Protein AF-G1V7P1-F1 (afdb_monomer_lite)

Foldseek 3Di:
DDDDPVVVVVVVVVVVVVCVVVPDDDDDDDDDPPDDDDDDDDDDDAADEDDDEDEAAEDDDDEHHYEYDAEYEQDDPDLPDQERYEWEAQYEYEYEYPPQHEYEFAPDPDSENADDDDDAAEGERHEFEAANTEYEYEHHYEQEHEYEDRYQEYEHEEYYHAYEYEYEAHEEFYWEYDYHDDDEHETESEEFAVYEYEYAYAEYAFYFEYEEPYETERHEYHPAGEYEAAHLEYEFEWEYEYDEYERYHQAAHEYEYDQNHDYEFHWEEQAAYEDYEYNDQRREYYYNHEEEFEWEHPHAPYLHEYYDYAYAAYEHEHNEEYAFHAYYQYQHEYELHEYEFNYEYEYAYAYHFEADNYQAYESEEYAWDQDPVVRDTGFYEYEHYEEAHEHEQHYQHESYAWRFYHYEYAYQEYEADYQEGYEWEFDDGPPTETEYEYQYQYEAAHQHQEEYEYDPPDDYATEYEYAYADDDDPDDDDLVRFSHEGEHEHAYQAHEYEYHYQGEYEYHYAALRHQYEYHQQYHEYEYDDDPHAHQARYAYAHQYEEYEGQHHAYAARAAEEYHHYYYEYEFLHLFPDTFDDDDDDDPLRHRNYDPVRYHDPADEYEYRHAAHDPCNVVVVCVNVPNDDDDPPDDDDDPDRYYYYYDHHGYDDDDDDDAALVVVLVLVPDPPHQEDEHPAAYEPPEENDDPDAQQEHHEYAPVQHEYEYAAAAAEHEAQLHYEYEYDNYEYEHYEDDQPCQDPDPAGWHANYEEYQDPDPPLLNRAYEYHYEAQYEYYLAATPDLHAAQHYEYAGHEYEAYENYEQELAEHAEQSHYEDNYQYEHEYPYEFENAEYLYQSHYEADPPDPCLVPDVCNVVVVRDFREYEYEEQYEAYQGANDPDPRQYEALHYEYAFTEYEYEYNAEHENRETAAYALHYEFDQPDPSTGGEYEYEEYEHYAGQHNAYALHYEDPGYYEYPYEYEHYQGQHAAYAQHYEYQEHEYAQYEYEAEQREHQEARHYEENYAYEHEQYEYEQGQHAAFAQHYEFAAHYEYEAHAEAYNGCYQEQLHYEYHHDAPPVRDHPHLGEAEYQAAYEHAQGEHAAYAQHYEDAAEYEAAHEDPHEYEYANGAYNVGFHHYEYEAQYEYEYAYQEEYEPPGEYAYPEQRYEYEYDHNHYYYDNDDHPRHNYYYYD

Structure (mmCIF, N/CA/C/O backbone):
data_AF-G1V7P1-F1
#
_entry.id   AF-G1V7P1-F1
#
loop_
_atom_site.group_PDB
_atom_site.id
_atom_site.type_symbol
_atom_site.label_atom_id
_atom_site.label_alt_id
_atom_site.label_comp_id
_atom_site.label_asym_id
_atom_site.label_entity_id
_atom_site.label_seq_id
_atom_site.pdbx_PDB_ins_code
_atom_site.Cartn_x
_atom_site.Cartn_y
_atom_site.Cartn_z
_atom_site.occupancy
_atom_site.B_iso_or_equiv
_atom_site.auth_seq_id
_atom_site.auth_comp_id
_atom_site.auth_asym_id
_atom_site.auth_atom_id
_atom_site.pdbx_PDB_model_num
ATOM 1 N N . MET A 1 1 ? 66.678 33.965 42.692 1.00 35.62 1 MET A N 1
ATOM 2 C CA . MET A 1 1 ? 67.381 34.145 41.399 1.00 35.62 1 MET A CA 1
ATOM 3 C C . MET A 1 1 ? 66.365 33.951 40.290 1.00 35.62 1 MET A C 1
ATOM 5 O O . MET A 1 1 ? 65.561 33.036 40.406 1.00 35.62 1 MET A O 1
ATOM 9 N N . THR A 1 2 ? 66.367 34.798 39.261 1.00 31.36 2 THR A N 1
ATOM 10 C CA . THR A 1 2 ? 65.263 34.867 38.289 1.00 31.36 2 THR A CA 1
ATOM 11 C C . THR A 1 2 ? 65.716 34.353 36.926 1.00 31.36 2 THR A C 1
ATOM 13 O O . THR A 1 2 ? 66.587 34.953 36.302 1.00 31.36 2 THR A O 1
ATOM 16 N N . LEU A 1 3 ? 65.124 33.254 36.451 1.00 37.84 3 LEU A N 1
ATOM 17 C CA . LEU A 1 3 ? 65.308 32.748 35.087 1.00 37.84 3 LEU A CA 1
ATOM 18 C C . LEU A 1 3 ? 64.073 33.110 34.255 1.00 37.84 3 LEU A C 1
ATOM 20 O O . LEU A 1 3 ? 62.944 32.845 34.663 1.00 37.84 3 LEU A O 1
ATOM 24 N N . SER A 1 4 ? 64.275 33.749 33.102 1.00 39.22 4 SER A N 1
ATOM 25 C CA . SER A 1 4 ? 63.178 34.254 32.270 1.00 39.22 4 SER A CA 1
ATOM 26 C C . SER A 1 4 ? 62.498 33.143 31.457 1.00 39.22 4 SER A C 1
ATOM 28 O O . SER A 1 4 ? 63.103 32.119 31.127 1.00 39.22 4 SER A O 1
ATOM 30 N N . ARG A 1 5 ? 61.220 33.349 31.093 1.00 38.75 5 ARG A N 1
ATOM 31 C CA . ARG A 1 5 ? 60.366 32.335 30.432 1.00 38.75 5 ARG A CA 1
ATOM 32 C C . ARG A 1 5 ? 60.977 31.734 29.147 1.00 38.75 5 ARG A C 1
ATOM 34 O O . ARG A 1 5 ? 60.743 30.562 28.859 1.00 38.75 5 ARG A O 1
ATOM 41 N N . GLY A 1 6 ? 61.823 32.477 28.424 1.00 42.56 6 GLY A N 1
ATOM 42 C CA . GLY A 1 6 ? 62.532 31.989 27.228 1.00 42.56 6 GLY A CA 1
ATOM 43 C C . GLY A 1 6 ? 63.551 30.862 27.483 1.00 42.56 6 GLY A C 1
ATOM 44 O O . GLY A 1 6 ? 63.810 30.052 26.589 1.00 42.56 6 GLY A O 1
ATOM 45 N N . ALA A 1 7 ? 64.089 30.754 28.704 1.00 44.06 7 ALA A N 1
ATOM 46 C CA . ALA A 1 7 ? 64.961 29.645 29.097 1.00 44.06 7 ALA A CA 1
ATOM 47 C C . ALA A 1 7 ? 64.168 28.340 29.301 1.00 44.06 7 ALA A C 1
ATOM 49 O O . ALA A 1 7 ? 64.614 27.268 28.887 1.00 44.06 7 ALA A O 1
ATOM 50 N N . ILE A 1 8 ? 62.959 28.435 29.868 1.00 50.62 8 ILE A N 1
ATOM 51 C CA . ILE A 1 8 ? 62.089 27.282 30.151 1.00 50.62 8 ILE A CA 1
ATOM 52 C C . ILE A 1 8 ? 61.595 26.643 28.845 1.00 50.62 8 ILE A C 1
ATOM 54 O O . ILE A 1 8 ? 61.696 25.428 28.683 1.00 50.62 8 ILE A O 1
ATOM 58 N N . GLY A 1 9 ? 61.156 27.446 27.866 1.00 44.75 9 GLY A N 1
ATOM 59 C CA . GLY A 1 9 ? 60.744 26.934 26.549 1.00 44.75 9 GLY A CA 1
ATOM 60 C C . GLY A 1 9 ? 61.860 26.174 25.817 1.00 44.75 9 GLY A C 1
ATOM 61 O O . GLY A 1 9 ? 61.625 25.116 25.230 1.00 44.75 9 GLY A O 1
ATOM 62 N N . ASN A 1 10 ? 63.105 26.653 25.922 1.00 44.88 10 ASN A N 1
ATOM 63 C CA . ASN A 1 10 ? 64.275 25.957 25.380 1.00 44.88 10 ASN A CA 1
ATOM 64 C C . ASN A 1 10 ? 64.585 24.637 26.105 1.00 44.88 10 ASN A C 1
ATOM 66 O O . ASN A 1 10 ? 65.025 23.683 25.462 1.00 44.88 10 ASN A O 1
ATOM 70 N N . LEU A 1 11 ? 64.342 24.553 27.417 1.00 45.91 11 LEU A N 1
ATOM 71 C CA . LEU A 1 11 ? 64.540 23.324 28.187 1.00 45.91 11 LEU A CA 1
ATOM 72 C C . LEU A 1 11 ? 63.492 22.258 27.830 1.00 45.91 11 LEU A C 1
ATOM 74 O O . LEU A 1 11 ? 63.857 21.114 27.560 1.00 45.91 11 LEU A O 1
ATOM 78 N N . VAL A 1 12 ? 62.211 22.638 27.740 1.00 48.16 12 VAL A N 1
ATOM 79 C CA . VAL A 1 12 ? 61.104 21.732 27.373 1.00 48.16 12 VAL A CA 1
ATOM 80 C C . VAL A 1 12 ? 61.277 21.177 25.956 1.00 48.16 12 VAL A C 1
ATOM 82 O O . VAL A 1 12 ? 61.106 19.976 25.740 1.00 48.16 12 VAL A O 1
ATOM 85 N N . ASN A 1 13 ? 61.684 22.009 24.992 1.00 44.88 13 ASN A N 1
ATOM 86 C CA . ASN A 1 13 ? 61.924 21.551 23.621 1.00 44.88 13 ASN A CA 1
ATOM 87 C C . ASN A 1 13 ? 63.138 20.610 23.515 1.00 44.88 13 ASN A C 1
ATOM 89 O O . ASN A 1 13 ? 63.083 19.633 22.766 1.00 44.88 13 ASN A O 1
ATOM 93 N N . ARG A 1 14 ? 64.197 20.818 24.314 1.00 48.97 14 ARG A N 1
ATOM 94 C CA . ARG A 1 14 ? 65.316 19.861 24.413 1.00 48.97 14 ARG A CA 1
ATOM 95 C C . ARG A 1 14 ? 64.884 18.546 25.069 1.00 48.97 14 ARG A C 1
ATOM 97 O O . ARG A 1 14 ? 65.221 17.489 24.543 1.00 48.97 14 ARG A O 1
ATOM 104 N N . TYR A 1 15 ? 64.077 18.585 26.131 1.00 47.31 15 TYR A N 1
ATOM 105 C CA . TYR A 1 15 ? 63.517 17.376 26.752 1.00 47.31 15 TYR A CA 1
ATOM 106 C C . TYR A 1 15 ? 62.642 16.573 25.778 1.00 47.31 15 TYR A C 1
ATOM 108 O O . TYR A 1 15 ? 62.834 15.367 25.635 1.00 47.31 15 TYR A O 1
ATOM 116 N N . ARG A 1 16 ? 61.746 17.229 25.026 1.00 46.94 16 ARG A N 1
ATOM 117 C CA . ARG A 1 16 ? 60.937 16.572 23.980 1.00 46.94 16 ARG A CA 1
ATOM 118 C C . ARG A 1 16 ? 61.796 15.973 22.856 1.00 46.94 16 ARG A C 1
ATOM 120 O O . ARG A 1 16 ? 61.459 14.904 22.350 1.00 46.94 16 ARG A O 1
ATOM 127 N N . ALA A 1 17 ? 62.914 16.607 22.493 1.00 46.16 17 ALA A N 1
ATOM 128 C CA . ALA A 1 17 ? 63.860 16.069 21.510 1.00 46.16 17 ALA A CA 1
ATOM 129 C C . ALA A 1 17 ? 64.650 14.849 22.029 1.00 46.16 17 ALA A C 1
ATOM 131 O O . ALA A 1 17 ? 64.904 13.922 21.259 1.00 46.16 17 ALA A O 1
ATOM 132 N N . VAL A 1 18 ? 65.004 14.813 23.320 1.00 49.69 18 VAL A N 1
ATOM 133 C CA . VAL A 1 18 ? 65.637 13.646 23.964 1.00 49.69 18 VAL A CA 1
ATOM 134 C C . VAL A 1 18 ? 64.645 12.487 24.077 1.00 49.69 18 VAL A C 1
ATOM 136 O O . VAL A 1 18 ? 64.938 11.390 23.611 1.00 49.69 18 VAL A O 1
ATOM 139 N N . LEU A 1 19 ? 63.434 12.730 24.588 1.00 51.12 19 LEU A N 1
ATOM 140 C CA . LEU A 1 19 ? 62.405 11.694 24.741 1.00 51.12 19 LEU A CA 1
ATOM 141 C C . LEU A 1 19 ? 62.009 11.060 23.393 1.00 51.12 19 LEU A C 1
ATOM 143 O O . LEU A 1 19 ? 61.894 9.838 23.302 1.00 51.12 19 LEU A O 1
ATOM 147 N N . ARG A 1 20 ? 61.921 11.852 22.310 1.00 45.88 20 ARG A N 1
ATOM 148 C CA . ARG A 1 20 ? 61.721 11.325 20.944 1.00 45.88 20 ARG A CA 1
ATOM 149 C C . ARG A 1 20 ? 62.900 10.497 20.409 1.00 45.88 20 ARG A C 1
ATOM 151 O O . ARG A 1 20 ? 62.676 9.659 19.540 1.00 45.88 20 ARG A O 1
ATOM 158 N N . LYS A 1 21 ? 64.126 10.678 20.916 1.00 43.84 21 LYS A N 1
ATOM 159 C CA . LYS A 1 21 ? 65.282 9.822 20.578 1.00 43.84 21 LYS A CA 1
ATOM 160 C C . LYS A 1 21 ? 65.343 8.528 21.398 1.00 43.84 21 LYS A C 1
ATOM 162 O O . LYS A 1 21 ? 65.905 7.556 20.906 1.00 43.84 21 LYS A O 1
ATOM 167 N N . CYS A 1 22 ? 64.750 8.485 22.593 1.00 41.19 22 CYS A N 1
ATOM 168 C CA . CYS A 1 22 ? 64.831 7.323 23.489 1.00 41.19 22 CYS A CA 1
ATOM 169 C C . CYS A 1 22 ? 63.742 6.250 23.282 1.00 41.19 22 CYS A C 1
ATOM 171 O O . CYS A 1 22 ? 63.830 5.196 23.901 1.00 41.19 22 CYS A O 1
ATOM 173 N N . ARG A 1 23 ? 62.725 6.487 22.433 1.00 40.31 23 ARG A N 1
ATOM 174 C CA . ARG A 1 23 ? 61.639 5.526 22.100 1.00 40.31 23 ARG A CA 1
ATOM 175 C C . ARG A 1 23 ? 60.884 4.911 23.303 1.00 40.31 23 ARG A C 1
ATOM 177 O O . ARG A 1 23 ? 60.278 3.854 23.164 1.00 40.31 23 ARG A O 1
ATOM 184 N N . MET A 1 24 ? 60.846 5.579 24.456 1.00 39.94 24 MET A N 1
ATOM 185 C CA . MET A 1 24 ? 60.059 5.120 25.608 1.00 39.94 24 MET A CA 1
ATOM 186 C C . MET A 1 24 ? 58.631 5.677 25.558 1.00 39.94 24 MET A C 1
ATOM 188 O O . MET A 1 24 ? 58.374 6.804 25.974 1.00 39.94 24 MET A O 1
ATOM 192 N N . MET A 1 25 ? 57.709 4.866 25.037 1.00 43.59 25 MET A N 1
ATOM 193 C CA . MET A 1 25 ? 56.272 4.960 25.306 1.00 43.59 25 MET A CA 1
ATOM 194 C C . MET A 1 25 ? 55.826 3.636 25.939 1.00 43.59 25 MET A C 1
ATOM 196 O O . MET A 1 25 ? 56.320 2.582 25.537 1.00 43.59 25 MET A O 1
ATOM 200 N N . ASN A 1 26 ? 54.881 3.710 26.882 1.00 36.88 26 ASN A N 1
ATOM 201 C CA . ASN A 1 26 ? 54.441 2.642 27.796 1.00 36.88 26 ASN A CA 1
ATOM 202 C C . ASN A 1 26 ? 55.453 2.290 28.910 1.00 36.88 26 ASN A C 1
ATOM 204 O O . ASN A 1 26 ? 56.650 2.516 28.762 1.00 36.88 26 ASN A O 1
ATOM 208 N N . VAL A 1 27 ? 54.931 1.702 30.005 1.00 30.28 27 VAL A N 1
ATOM 209 C CA . VAL A 1 27 ? 55.615 1.362 31.281 1.00 30.28 27 VAL A CA 1
ATOM 210 C C . VAL A 1 27 ? 55.980 2.610 32.122 1.00 30.28 27 VAL A C 1
ATOM 212 O O . VAL A 1 27 ? 56.771 3.433 31.682 1.00 30.28 27 VAL A O 1
ATOM 215 N N . PHE A 1 28 ? 55.462 2.855 33.338 1.00 33.84 28 PHE A N 1
ATOM 216 C CA . PHE A 1 28 ? 54.560 2.107 34.242 1.00 33.84 28 PHE A CA 1
ATOM 217 C C . PHE A 1 28 ? 53.330 2.945 34.656 1.00 33.84 28 PHE A C 1
ATOM 219 O O . PHE A 1 28 ? 53.334 4.168 34.532 1.00 33.84 28 PHE A O 1
ATOM 226 N N . GLY A 1 29 ? 52.305 2.287 35.211 1.00 27.92 29 GLY A N 1
ATOM 227 C CA . GLY A 1 29 ? 51.179 2.933 35.895 1.00 27.92 29 GLY A CA 1
ATOM 228 C C . GLY A 1 29 ? 51.211 2.760 37.422 1.00 27.92 29 GLY A C 1
ATOM 229 O O . GLY A 1 29 ? 51.899 1.888 37.944 1.00 27.92 29 GLY A O 1
ATOM 230 N N . SER A 1 30 ? 50.423 3.593 38.111 1.00 30.72 30 SER A N 1
ATOM 231 C CA . SER A 1 30 ? 49.843 3.353 39.447 1.00 30.72 30 SER A CA 1
ATOM 232 C C . SER A 1 30 ? 50.741 2.784 40.567 1.00 30.72 30 SER A C 1
ATOM 234 O O . SER A 1 30 ? 50.496 1.671 41.029 1.00 30.72 30 SER A O 1
ATOM 236 N N . LEU A 1 31 ? 51.662 3.590 41.121 1.00 26.31 31 LEU A N 1
ATOM 237 C CA . LEU A 1 31 ? 51.919 3.570 42.575 1.00 26.31 31 LEU A CA 1
ATOM 238 C C . LEU A 1 31 ? 52.572 4.870 43.093 1.00 26.31 31 LEU A C 1
ATOM 240 O O . LEU A 1 31 ? 53.784 5.047 43.020 1.00 26.31 31 LEU A O 1
ATOM 244 N N . ALA A 1 32 ? 51.758 5.780 43.639 1.00 27.45 32 ALA A N 1
ATOM 245 C CA . ALA A 1 32 ? 52.224 6.953 44.399 1.00 27.45 32 ALA A CA 1
ATOM 246 C C . ALA A 1 32 ? 51.267 7.364 45.544 1.00 27.45 32 ALA A C 1
ATOM 248 O O . ALA A 1 32 ? 51.410 8.436 46.126 1.00 27.45 32 ALA A O 1
ATOM 249 N N . VAL A 1 33 ? 50.303 6.506 45.908 1.00 31.44 33 VAL A N 1
ATOM 250 C CA . VAL A 1 33 ? 49.451 6.688 47.098 1.00 31.44 33 VAL A CA 1
ATOM 251 C C . VAL A 1 33 ? 50.142 6.014 48.286 1.00 31.44 33 VAL A C 1
ATOM 253 O O . VAL A 1 33 ? 49.803 4.903 48.678 1.00 31.44 33 VAL A O 1
ATOM 256 N N . ALA A 1 34 ? 51.187 6.668 48.799 1.00 25.42 34 ALA A N 1
ATOM 257 C CA . ALA A 1 34 ? 51.992 6.200 49.931 1.00 25.42 34 ALA A CA 1
ATOM 258 C C . ALA A 1 34 ? 52.653 7.391 50.661 1.00 25.42 34 ALA A C 1
ATOM 260 O O . ALA A 1 34 ? 53.873 7.479 50.764 1.00 25.42 34 ALA A O 1
ATOM 261 N N . GLY A 1 35 ? 51.833 8.348 51.111 1.00 27.72 35 GLY A N 1
ATOM 262 C CA . GLY A 1 35 ? 52.287 9.619 51.697 1.00 27.72 35 GLY A CA 1
ATOM 263 C C . GLY A 1 35 ? 51.276 10.260 52.652 1.00 27.72 35 GLY A C 1
ATOM 264 O O . GLY A 1 35 ? 51.106 11.474 52.648 1.00 27.72 35 GLY A O 1
ATOM 265 N N . MET A 1 36 ? 50.552 9.445 53.424 1.00 25.22 36 MET A N 1
ATOM 266 C CA . MET A 1 36 ? 49.634 9.919 54.467 1.00 25.22 36 MET A CA 1
ATOM 267 C C . MET A 1 36 ? 50.376 10.341 55.747 1.00 25.22 36 MET A C 1
ATOM 269 O O . MET A 1 36 ? 51.390 9.744 56.090 1.00 25.22 36 MET A O 1
ATOM 273 N N . LEU A 1 37 ? 49.767 11.280 56.488 1.00 23.88 37 LEU A N 1
ATOM 274 C CA . LEU A 1 37 ? 50.044 11.657 57.888 1.00 23.88 37 LEU A CA 1
ATOM 275 C C . LEU A 1 37 ? 51.468 12.158 58.221 1.00 23.88 37 LEU A C 1
ATOM 277 O O . LEU A 1 37 ? 52.365 11.362 58.465 1.00 23.88 37 LEU A O 1
ATOM 281 N N . VAL A 1 38 ? 51.602 13.475 58.445 1.00 25.45 38 VAL A N 1
ATOM 282 C CA . VAL A 1 38 ? 51.669 14.084 59.801 1.00 25.45 38 VAL A CA 1
ATOM 283 C C . VAL A 1 38 ? 50.939 15.450 59.754 1.00 25.45 38 VAL A C 1
ATOM 285 O O . VAL A 1 38 ? 50.827 16.051 58.690 1.00 25.45 38 VAL A O 1
ATOM 288 N N . ALA A 1 39 ? 50.380 15.898 60.886 1.00 22.75 39 ALA A N 1
ATOM 289 C CA . ALA A 1 39 ? 49.597 17.134 61.074 1.00 22.75 39 ALA A CA 1
ATOM 290 C C . ALA A 1 39 ? 50.328 18.452 60.690 1.00 22.75 39 ALA A C 1
ATOM 292 O O . ALA A 1 39 ? 51.554 18.489 60.673 1.00 22.75 39 ALA A O 1
ATOM 293 N N . GLY A 1 40 ? 49.643 19.588 60.466 1.00 22.11 40 GLY A N 1
ATOM 294 C CA . GLY A 1 40 ? 48.190 19.849 60.457 1.00 22.11 40 GLY A CA 1
ATOM 295 C C . GLY A 1 40 ? 47.836 21.350 60.602 1.00 22.11 40 GLY A C 1
ATOM 296 O O . GLY A 1 40 ? 48.715 22.166 60.849 1.00 22.11 40 GLY A O 1
ATOM 297 N N . ASN A 1 41 ? 46.548 21.686 60.440 1.00 30.94 41 ASN A N 1
ATOM 298 C CA . ASN A 1 41 ? 45.853 22.971 60.689 1.00 30.94 41 ASN A CA 1
ATOM 299 C C . ASN A 1 41 ? 46.652 24.299 60.750 1.00 30.94 41 ASN A C 1
ATOM 301 O O . ASN A 1 41 ? 47.024 24.751 61.832 1.00 30.94 41 ASN A O 1
ATOM 305 N N . ALA A 1 42 ? 46.694 25.021 59.623 1.00 24.28 42 ALA A N 1
ATOM 306 C CA . ALA A 1 42 ? 46.562 26.487 59.533 1.00 24.28 42 ALA A CA 1
ATOM 307 C C . ALA A 1 42 ? 46.306 26.872 58.057 1.00 24.28 42 ALA A C 1
ATOM 309 O O . ALA A 1 42 ? 46.984 26.340 57.186 1.00 24.28 42 ALA A O 1
ATOM 310 N N . GLY A 1 43 ? 45.383 27.762 57.683 1.00 27.73 43 GLY A N 1
ATOM 311 C CA . GLY A 1 43 ? 44.322 28.459 58.425 1.00 27.73 43 GLY A CA 1
ATOM 312 C C . GLY A 1 43 ? 43.525 29.354 57.452 1.00 27.73 43 GLY A C 1
ATOM 313 O O . GLY A 1 43 ? 44.057 29.720 56.408 1.00 27.73 43 GLY A O 1
ATOM 314 N N . PHE A 1 44 ? 42.266 29.697 57.754 1.00 36.66 44 PHE A N 1
ATOM 315 C CA . PHE A 1 44 ? 41.443 30.560 56.883 1.00 36.66 44 PHE A CA 1
ATOM 316 C C . PHE A 1 44 ? 42.072 31.957 56.717 1.00 36.66 44 PHE A C 1
ATOM 318 O O . PHE A 1 44 ? 42.136 32.718 57.682 1.00 36.66 44 PHE A O 1
ATOM 325 N N . ALA A 1 45 ? 42.496 32.308 55.498 1.00 31.33 45 ALA A N 1
ATOM 326 C CA . ALA A 1 45 ? 42.925 33.657 55.125 1.00 31.33 45 ALA A CA 1
ATOM 327 C C . ALA A 1 45 ? 42.869 33.837 53.596 1.00 31.33 45 ALA A C 1
ATOM 329 O O . ALA A 1 45 ? 43.612 33.171 52.880 1.00 31.33 45 ALA A O 1
ATOM 330 N N . GLY A 1 46 ? 42.017 34.743 53.102 1.00 39.28 46 GLY A N 1
ATOM 331 C CA . GLY A 1 46 ? 41.896 35.028 51.664 1.00 39.28 46 GLY A CA 1
ATOM 332 C C . GLY A 1 46 ? 40.458 35.154 51.161 1.00 39.28 46 GLY A C 1
ATOM 333 O O . GLY A 1 46 ? 40.062 34.417 50.264 1.00 39.28 46 GLY A O 1
ATOM 334 N N . ALA A 1 47 ? 39.686 36.082 51.732 1.00 41.91 47 ALA A N 1
ATOM 335 C CA . ALA A 1 47 ? 38.504 36.608 51.056 1.00 41.91 47 ALA A CA 1
ATOM 336 C C . ALA A 1 47 ? 38.935 37.823 50.225 1.00 41.91 47 ALA A C 1
ATOM 338 O O . ALA A 1 47 ? 39.540 38.746 50.771 1.00 41.91 47 ALA A O 1
ATOM 339 N N . GLU A 1 48 ? 38.671 37.796 48.921 1.00 51.66 48 GLU A N 1
ATOM 340 C CA . GLU A 1 48 ? 39.027 38.881 48.003 1.00 51.66 48 GLU A CA 1
ATOM 341 C C . GLU A 1 48 ? 37.792 39.778 47.803 1.00 51.66 48 GLU A C 1
ATOM 343 O O . GLU A 1 48 ? 36.737 39.310 47.365 1.00 51.66 48 GLU A O 1
ATOM 348 N N . GLU A 1 49 ? 37.899 41.046 48.210 1.00 48.47 49 GLU A N 1
ATOM 349 C CA . GLU A 1 49 ? 36.824 42.044 48.130 1.00 48.47 49 GLU A CA 1
ATOM 350 C C . GLU A 1 49 ? 36.889 42.733 46.760 1.00 48.47 49 GLU A C 1
ATOM 352 O O . GLU A 1 49 ? 37.865 43.419 46.445 1.00 48.47 49 GLU A O 1
ATOM 357 N N . LEU A 1 50 ? 35.885 42.493 45.912 1.00 52.47 50 LEU A N 1
ATOM 358 C CA . LEU A 1 50 ? 35.923 42.842 44.487 1.00 52.47 50 LEU A CA 1
ATOM 359 C C . LEU A 1 50 ? 34.685 43.647 44.070 1.00 52.47 50 LEU A C 1
ATOM 361 O O . LEU A 1 50 ? 33.567 43.353 44.483 1.00 52.47 50 LEU A O 1
ATOM 365 N N . SER A 1 51 ? 34.889 44.654 43.217 1.00 50.06 51 SER A N 1
ATOM 366 C CA . SER A 1 51 ? 33.823 45.447 42.589 1.00 50.06 51 SER A CA 1
ATOM 367 C C . SER A 1 51 ? 34.200 45.831 41.150 1.00 50.06 51 SER A C 1
ATOM 369 O O . SER A 1 51 ? 35.361 46.137 40.869 1.00 50.06 51 SER A O 1
ATOM 371 N N . GLY A 1 52 ? 33.223 45.789 40.234 1.00 57.47 52 GLY A N 1
ATOM 372 C CA . GLY A 1 52 ? 33.398 46.016 38.789 1.00 57.47 52 GLY A CA 1
ATOM 373 C C . GLY A 1 52 ? 32.983 44.824 37.911 1.00 57.47 52 GLY A C 1
ATOM 374 O O . GLY A 1 52 ? 32.500 43.811 38.416 1.00 57.47 52 GLY A O 1
ATOM 375 N N . ASP A 1 53 ? 33.171 44.945 36.590 1.00 57.78 53 ASP A N 1
ATOM 376 C CA . ASP A 1 53 ? 33.062 43.815 35.651 1.00 57.78 53 ASP A CA 1
ATOM 377 C C . ASP A 1 53 ? 34.257 42.860 35.830 1.00 57.78 53 ASP A C 1
ATOM 379 O O . ASP A 1 53 ? 35.414 43.288 35.772 1.00 57.78 53 ASP A O 1
ATOM 383 N N . ILE A 1 54 ? 33.995 41.561 36.004 1.00 59.88 54 ILE A N 1
ATOM 384 C CA . ILE A 1 54 ? 35.030 40.532 36.204 1.00 59.88 54 ILE A CA 1
ATOM 385 C C . ILE A 1 54 ? 34.925 39.456 35.109 1.00 59.88 54 ILE A C 1
ATOM 387 O O . ILE A 1 54 ? 33.836 39.047 34.700 1.00 59.88 54 ILE A O 1
ATOM 391 N N . SER A 1 55 ? 36.080 38.986 34.628 1.00 64.31 55 SER A N 1
ATOM 392 C CA . SER A 1 55 ? 36.194 37.887 33.660 1.00 64.31 55 SER A CA 1
ATOM 393 C C . SER A 1 55 ? 35.737 36.532 34.236 1.00 64.31 55 SER A C 1
ATOM 395 O O . SER A 1 55 ? 35.789 36.359 35.455 1.00 64.31 55 SER A O 1
ATOM 397 N N . PRO A 1 56 ? 35.387 35.534 33.397 1.00 66.38 56 PRO A N 1
ATOM 398 C CA . PRO A 1 56 ? 34.917 34.224 33.853 1.00 66.38 56 PRO A CA 1
ATOM 399 C C . PRO A 1 56 ? 35.845 33.531 34.860 1.00 66.38 56 PRO A C 1
ATOM 401 O O . PRO A 1 56 ? 37.069 33.515 34.706 1.00 66.38 56 PRO A O 1
ATOM 404 N N . ILE A 1 57 ? 35.246 32.928 35.887 1.00 70.50 57 ILE A N 1
ATOM 405 C CA . ILE A 1 57 ? 35.947 32.307 37.016 1.00 70.50 57 ILE A CA 1
ATOM 406 C C . ILE A 1 57 ? 36.032 30.802 36.761 1.00 70.50 57 ILE A C 1
ATOM 408 O O . ILE A 1 57 ? 35.008 30.129 36.719 1.00 70.50 57 ILE A O 1
ATOM 412 N N . SER A 1 58 ? 37.240 30.247 36.630 1.00 69.19 58 SER A N 1
ATOM 413 C CA . SER A 1 58 ? 37.441 28.801 36.457 1.00 69.19 58 SER A CA 1
ATOM 414 C C . SER A 1 58 ? 38.480 28.260 37.435 1.00 69.19 58 SER A C 1
ATOM 416 O O . SER A 1 58 ? 39.612 28.742 37.476 1.00 69.19 58 SER A O 1
ATOM 418 N N . LEU A 1 59 ? 38.098 27.238 38.203 1.00 67.75 59 LEU A N 1
ATOM 419 C CA . LEU A 1 59 ? 38.882 26.650 39.291 1.00 67.75 59 LEU A CA 1
ATOM 420 C C . LEU A 1 59 ? 38.988 25.128 39.143 1.00 67.75 59 LEU A C 1
ATOM 422 O O . LEU A 1 59 ? 38.035 24.455 38.740 1.00 67.75 59 LEU A O 1
ATO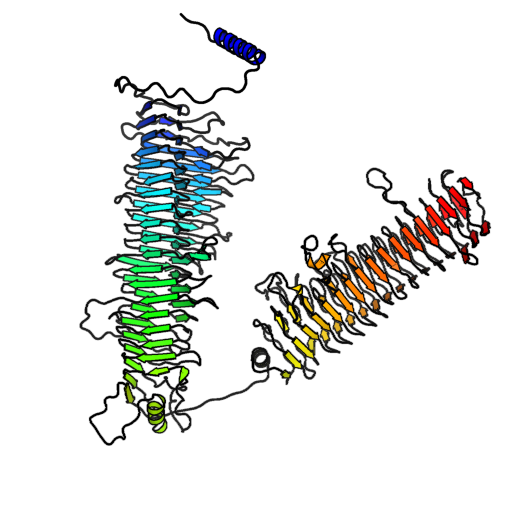M 426 N N . SER A 1 60 ? 40.152 24.582 39.491 1.00 64.38 60 SER A N 1
ATOM 427 C CA . SER A 1 60 ? 40.452 23.147 39.440 1.00 64.38 60 SER A CA 1
ATOM 428 C C . SER A 1 60 ? 41.439 22.787 40.556 1.00 64.38 60 SER A C 1
ATOM 430 O O . SER A 1 60 ? 42.652 22.760 40.337 1.00 64.38 60 SER A O 1
ATOM 432 N N . GLY A 1 61 ? 40.908 22.551 41.758 1.00 63.66 61 GLY A N 1
ATOM 433 C CA . GLY A 1 61 ? 41.683 22.515 43.004 1.00 63.66 61 GLY A CA 1
ATOM 434 C C . GLY A 1 61 ? 41.760 23.880 43.703 1.00 63.66 61 GLY A C 1
ATOM 435 O O . GLY A 1 61 ? 41.505 24.913 43.083 1.00 63.66 61 GLY A O 1
ATOM 436 N N . ASP A 1 62 ? 42.112 23.831 44.990 1.00 64.19 62 ASP A N 1
ATOM 437 C CA . ASP A 1 62 ? 42.120 24.923 45.977 1.00 64.19 62 ASP A CA 1
ATOM 438 C C . ASP A 1 62 ? 40.740 25.548 46.305 1.00 64.19 62 ASP A C 1
ATOM 440 O O . ASP A 1 62 ? 39.760 25.418 45.566 1.00 64.19 62 ASP A O 1
ATOM 444 N N . THR A 1 63 ? 40.667 26.209 47.466 1.00 66.94 63 THR A N 1
ATOM 445 C CA . THR A 1 63 ? 39.477 26.900 48.002 1.00 66.94 63 THR A CA 1
ATOM 446 C C . THR A 1 63 ? 39.593 28.411 47.780 1.00 66.94 63 THR A C 1
ATOM 448 O O . THR A 1 63 ? 40.671 28.976 47.974 1.00 66.94 63 THR A O 1
ATOM 451 N N . ARG A 1 64 ? 38.496 29.089 47.413 1.00 75.94 64 ARG A N 1
ATOM 452 C CA . ARG A 1 64 ? 38.422 30.557 47.293 1.00 75.94 64 ARG A CA 1
ATOM 453 C C . ARG A 1 64 ? 37.150 31.146 47.896 1.00 75.94 64 ARG A C 1
ATOM 455 O O . ARG A 1 64 ? 36.080 30.556 47.776 1.00 75.94 64 ARG A O 1
ATOM 462 N N . ASN A 1 65 ? 37.267 32.372 48.408 1.00 73.06 65 ASN A N 1
ATOM 463 C CA . ASN A 1 65 ? 36.154 33.163 48.927 1.00 73.06 65 ASN A CA 1
ATOM 464 C C . ASN A 1 65 ? 36.104 34.523 48.208 1.00 73.06 65 ASN A C 1
ATOM 466 O O . ASN A 1 65 ? 37.102 35.247 48.190 1.00 73.06 65 ASN A O 1
ATOM 470 N N . ILE A 1 66 ? 34.947 34.884 47.653 1.00 72.50 66 ILE A N 1
ATOM 471 C CA . ILE A 1 66 ? 34.686 36.187 47.021 1.00 72.50 66 ILE A CA 1
ATOM 472 C C . ILE A 1 66 ? 33.643 36.930 47.857 1.00 72.50 66 ILE A C 1
ATOM 474 O O . ILE A 1 66 ? 32.572 36.388 48.137 1.00 72.50 66 ILE A O 1
ATOM 478 N N . ILE A 1 67 ? 33.947 38.171 48.245 1.00 69.69 67 ILE A N 1
ATOM 479 C CA . ILE A 1 67 ? 33.005 39.047 48.955 1.00 69.69 67 ILE A CA 1
ATOM 480 C C . ILE A 1 67 ? 32.676 40.244 48.065 1.00 69.69 67 ILE A C 1
ATOM 482 O O . ILE A 1 67 ? 33.572 40.952 47.604 1.00 69.69 67 ILE A O 1
ATOM 486 N N . GLY A 1 68 ? 31.382 40.450 47.823 1.00 63.31 68 GLY A N 1
ATOM 487 C CA . GLY A 1 68 ? 30.869 41.527 46.986 1.00 63.31 68 GLY A CA 1
ATOM 488 C C . GLY A 1 68 ? 30.281 42.691 47.778 1.00 63.31 68 GLY A C 1
ATOM 489 O O . GLY A 1 68 ? 29.583 42.500 48.781 1.00 63.31 68 GLY A O 1
ATOM 490 N N . VAL A 1 69 ? 30.530 43.908 47.291 1.00 63.22 69 VAL A N 1
ATOM 491 C CA . VAL A 1 69 ? 29.955 45.157 47.808 1.00 63.22 69 VAL A CA 1
ATOM 492 C C . VAL A 1 69 ? 29.490 46.005 46.620 1.00 63.22 69 VAL A C 1
ATOM 494 O O . VAL A 1 69 ? 30.315 46.492 45.848 1.00 63.22 69 VAL A O 1
ATOM 497 N N . GLY A 1 70 ? 28.174 46.183 46.473 1.00 64.56 70 GLY A N 1
ATOM 498 C CA . GLY A 1 70 ? 27.568 46.782 45.278 1.00 64.56 70 GLY A CA 1
ATOM 499 C C . GLY A 1 70 ? 27.325 45.773 44.149 1.00 64.56 70 GLY A C 1
ATOM 500 O O . GLY A 1 70 ? 27.518 44.569 44.324 1.00 64.56 70 GLY A O 1
ATOM 501 N N . ASP A 1 71 ? 26.864 46.273 43.004 1.00 66.12 71 ASP A N 1
ATOM 502 C CA . ASP A 1 71 ? 26.473 45.450 41.856 1.00 66.12 71 ASP A CA 1
ATOM 503 C C . ASP A 1 71 ? 27.708 44.824 41.180 1.00 66.12 71 ASP A C 1
ATOM 505 O O . ASP A 1 71 ? 28.649 45.529 40.803 1.00 66.12 71 ASP A O 1
ATOM 509 N N . ILE A 1 72 ? 27.705 43.501 40.990 1.00 69.31 72 ILE A N 1
ATOM 510 C CA . ILE A 1 72 ? 28.813 42.762 40.355 1.00 69.31 72 ILE A CA 1
ATOM 511 C C . ILE A 1 72 ? 28.330 42.114 39.063 1.00 69.31 72 ILE A C 1
ATOM 513 O O . ILE A 1 72 ? 27.334 41.397 39.069 1.00 69.31 72 ILE A O 1
ATOM 517 N N . SER A 1 73 ? 29.054 42.326 37.962 1.00 70.31 73 SER A N 1
ATOM 518 C CA . SER A 1 73 ? 28.785 41.691 36.665 1.00 70.31 73 SER A CA 1
ATOM 519 C C . SER A 1 73 ? 29.911 40.729 36.279 1.00 70.31 73 SER A C 1
ATOM 521 O O . SER A 1 73 ? 31.070 41.125 36.172 1.00 70.31 73 SER A O 1
ATOM 523 N N . LEU A 1 74 ? 29.572 39.461 36.031 1.00 72.00 74 LEU A N 1
ATOM 524 C CA . LEU A 1 74 ? 30.486 38.457 35.477 1.00 72.00 74 LEU A CA 1
ATOM 525 C C . LEU A 1 74 ? 30.157 38.224 33.998 1.00 72.00 74 LEU A C 1
ATOM 527 O O . LEU A 1 74 ? 29.095 37.681 33.669 1.00 72.00 74 LEU A O 1
ATOM 531 N N . ARG A 1 75 ? 31.062 38.624 33.096 1.00 64.44 75 ARG A N 1
ATOM 532 C CA . ARG A 1 75 ? 30.847 38.568 31.638 1.00 64.44 75 ARG A CA 1
ATOM 533 C C . ARG A 1 75 ? 32.049 37.978 30.903 1.00 64.44 75 ARG A C 1
ATOM 535 O O . ARG A 1 75 ? 33.196 38.272 31.228 1.00 64.44 75 ARG A O 1
ATOM 542 N N . SER A 1 76 ? 31.780 37.197 29.856 1.00 59.84 76 SER A N 1
ATOM 543 C CA . SER A 1 76 ? 32.780 36.822 28.849 1.00 59.84 76 SER A CA 1
ATOM 544 C C . SER A 1 76 ? 32.676 37.743 27.636 1.00 59.84 76 SER A C 1
ATOM 546 O O . SER A 1 76 ? 31.577 37.979 27.139 1.00 59.84 76 SER A O 1
ATOM 548 N N . THR A 1 77 ? 33.814 38.199 27.116 1.00 55.31 77 THR A N 1
ATOM 549 C CA . THR A 1 77 ? 33.925 38.783 25.768 1.00 55.31 77 THR A CA 1
ATOM 550 C C . THR A 1 77 ? 34.456 37.785 24.734 1.00 55.31 77 THR A C 1
ATOM 552 O O . THR A 1 77 ? 34.417 38.070 23.539 1.00 55.31 77 THR A O 1
ATOM 555 N N . GLU A 1 78 ? 34.925 36.604 25.156 1.00 55.34 78 GLU A N 1
ATOM 556 C CA . GLU A 1 78 ? 35.373 35.545 24.249 1.00 55.34 78 GLU A CA 1
ATOM 557 C C . GLU A 1 78 ? 34.218 34.593 23.887 1.00 55.34 78 GLU A C 1
ATOM 559 O O . GLU A 1 78 ? 33.633 33.985 24.792 1.00 55.34 78 GLU A O 1
ATOM 564 N N . PRO A 1 79 ? 33.954 34.339 22.587 1.00 50.22 79 PRO A N 1
ATOM 565 C CA . PRO A 1 79 ? 32.976 33.339 22.139 1.00 50.22 79 PRO A CA 1
ATOM 566 C C . PRO A 1 79 ? 33.334 31.877 22.465 1.00 50.22 79 PRO A C 1
ATOM 568 O O . PRO A 1 79 ? 32.605 30.976 22.068 1.00 50.22 79 PRO A O 1
ATOM 571 N N . ALA A 1 80 ? 34.473 31.613 23.115 1.00 52.19 80 ALA A N 1
ATOM 572 C CA . ALA A 1 80 ? 34.992 30.265 23.361 1.00 52.19 80 ALA A CA 1
ATOM 573 C C . ALA A 1 80 ? 34.892 29.800 24.829 1.00 52.19 80 ALA A C 1
ATOM 575 O O . ALA A 1 80 ? 35.123 28.619 25.102 1.00 52.19 80 ALA A O 1
ATOM 576 N N . LEU A 1 81 ? 34.552 30.685 25.775 1.00 53.91 81 LEU A N 1
ATOM 577 C CA . LEU A 1 81 ? 34.482 30.354 27.204 1.00 53.91 81 LEU A CA 1
ATOM 578 C C . LEU A 1 81 ? 33.124 29.719 27.549 1.00 53.91 81 LEU A C 1
ATOM 580 O O . LEU A 1 81 ? 32.103 30.395 27.619 1.00 53.91 81 LEU A O 1
ATOM 584 N N . ARG A 1 82 ? 33.124 28.393 27.743 1.00 57.34 82 ARG A N 1
ATOM 585 C CA . ARG A 1 82 ? 31.909 27.551 27.849 1.00 57.34 82 ARG A CA 1
ATOM 586 C C . ARG A 1 82 ? 31.230 27.550 29.228 1.00 57.34 82 ARG A C 1
ATOM 588 O O . ARG A 1 82 ? 30.115 27.052 29.350 1.00 57.34 82 ARG A O 1
ATOM 595 N N . TYR A 1 83 ? 31.885 28.109 30.245 1.00 68.12 83 TYR A N 1
ATOM 596 C CA . TYR A 1 83 ? 31.434 28.103 31.641 1.00 68.12 83 TYR A CA 1
ATOM 597 C C . TYR A 1 83 ? 31.803 29.449 32.292 1.00 68.12 83 TYR A C 1
ATOM 599 O O . TYR A 1 83 ? 32.979 29.817 32.275 1.00 68.12 83 TYR A O 1
ATOM 607 N N . LEU A 1 84 ? 30.830 30.199 32.824 1.00 71.44 84 LEU A N 1
ATOM 608 C CA . LEU A 1 84 ? 31.062 31.568 33.334 1.00 71.44 84 LEU A CA 1
ATOM 609 C C . LEU A 1 84 ? 31.543 31.616 34.793 1.00 71.44 84 LEU A C 1
ATOM 611 O O . LEU A 1 84 ? 32.458 32.376 35.113 1.00 71.44 84 LEU A O 1
ATOM 615 N N . ILE A 1 85 ? 30.995 30.753 35.644 1.00 82.94 85 ILE A N 1
ATOM 616 C CA . ILE A 1 85 ? 31.638 30.270 36.867 1.00 82.94 85 ILE A CA 1
ATOM 617 C C . ILE A 1 85 ? 31.806 28.757 36.705 1.00 82.94 85 ILE A C 1
ATOM 619 O O . ILE A 1 85 ? 30.864 28.072 36.310 1.00 82.94 85 ILE A O 1
ATOM 623 N N . ASN A 1 86 ? 32.993 28.228 36.993 1.00 84.00 86 ASN A N 1
ATOM 624 C CA . ASN A 1 86 ? 33.322 26.812 36.873 1.00 84.00 86 ASN A CA 1
ATOM 625 C C . ASN A 1 86 ? 34.157 26.344 38.065 1.00 84.00 86 ASN A C 1
ATOM 627 O O . ASN A 1 86 ? 35.287 26.797 38.256 1.00 84.00 86 ASN A O 1
ATOM 631 N N . VAL A 1 87 ? 33.621 25.403 38.836 1.00 82.44 87 VAL A N 1
ATOM 632 C CA . VAL A 1 87 ? 34.308 24.777 39.969 1.00 82.44 87 VAL A CA 1
ATOM 633 C C . VAL A 1 87 ? 34.468 23.292 39.668 1.00 82.44 87 VAL A C 1
ATOM 635 O O . VAL A 1 87 ? 33.489 22.551 39.654 1.00 82.44 87 VAL A O 1
ATOM 638 N N . SER A 1 88 ? 35.697 22.849 39.396 1.00 81.12 88 SER A N 1
ATOM 639 C CA . SER A 1 88 ? 35.954 21.504 38.869 1.00 81.12 88 SER A CA 1
ATOM 640 C C . SER A 1 88 ? 36.861 20.639 39.753 1.00 81.12 88 SER A C 1
ATOM 642 O O . SER A 1 88 ? 37.751 21.124 40.461 1.00 81.12 88 SER A O 1
ATOM 644 N N . GLY A 1 89 ? 36.638 19.323 39.709 1.00 77.12 89 GLY A N 1
ATOM 645 C CA . GLY A 1 89 ? 37.445 18.315 40.398 1.00 77.12 89 GLY A CA 1
ATOM 646 C C . GLY A 1 89 ? 37.251 18.327 41.915 1.00 77.12 89 GLY A C 1
ATOM 647 O O . GLY A 1 89 ? 36.332 17.696 42.420 1.00 77.12 89 GLY A O 1
ATOM 648 N N . GLN A 1 90 ? 38.147 19.016 42.624 1.00 77.81 90 GLN A N 1
ATOM 649 C CA . GLN A 1 90 ? 38.169 19.168 44.091 1.00 77.81 90 GLN A CA 1
ATOM 650 C C . GLN A 1 90 ? 38.268 20.655 44.501 1.00 77.81 90 GLN A C 1
ATOM 652 O O . GLN A 1 90 ? 38.691 20.971 45.608 1.00 77.81 90 GLN A O 1
ATOM 657 N N . GLY A 1 91 ? 37.972 21.586 43.584 1.00 79.38 91 GLY A N 1
ATOM 658 C CA . GLY A 1 91 ? 37.962 23.018 43.894 1.00 79.38 91 GLY A CA 1
ATOM 659 C C . GLY A 1 91 ? 36.760 23.416 44.753 1.00 79.38 91 GLY A C 1
ATOM 660 O O . GLY A 1 91 ? 35.695 22.802 44.655 1.00 79.38 91 GLY A O 1
ATOM 661 N N . GLN A 1 92 ? 36.913 24.472 45.550 1.00 85.38 92 GLN A N 1
ATOM 662 C CA . GLN A 1 92 ? 35.816 25.058 46.324 1.00 85.38 92 GLN A CA 1
ATOM 663 C C . GLN A 1 92 ? 35.728 26.572 46.093 1.00 85.38 92 GLN A C 1
ATOM 665 O O . GLN A 1 92 ? 36.755 27.249 46.046 1.00 85.38 92 GLN A O 1
ATOM 670 N N . LEU A 1 93 ? 34.514 27.106 45.953 1.00 86.12 93 LEU A N 1
ATOM 671 C CA . LEU A 1 93 ? 34.272 28.534 45.738 1.00 86.12 93 LEU A CA 1
ATOM 672 C C . LEU A 1 93 ? 33.042 29.009 46.509 1.00 86.12 93 LEU A C 1
ATOM 674 O O . LEU A 1 93 ? 31.927 28.642 46.148 1.00 86.12 93 LEU A O 1
ATOM 678 N N . ASP A 1 94 ? 33.248 29.881 47.490 1.00 85.81 94 ASP A N 1
ATOM 679 C CA . ASP A 1 94 ? 32.174 30.554 48.218 1.00 85.81 94 ASP A CA 1
ATOM 680 C C . ASP A 1 94 ? 32.053 32.016 47.770 1.00 85.81 94 ASP A C 1
ATOM 682 O O . ASP A 1 94 ? 33.037 32.761 47.772 1.00 85.81 94 ASP A O 1
ATOM 686 N N . ILE A 1 95 ? 30.845 32.444 47.399 1.00 86.19 95 ILE A N 1
ATOM 687 C CA . ILE A 1 95 ? 30.533 33.821 46.991 1.00 86.19 95 ILE A CA 1
ATOM 688 C C . ILE A 1 95 ? 29.497 34.404 47.959 1.00 86.19 95 ILE A C 1
ATOM 690 O O . ILE A 1 95 ? 28.483 33.769 48.240 1.00 86.19 95 ILE A O 1
ATOM 694 N N . SER A 1 96 ? 29.717 35.619 48.463 1.00 83.44 96 SER A N 1
ATOM 695 C CA . SER A 1 96 ? 28.779 36.284 49.377 1.00 83.44 96 SER A CA 1
ATOM 696 C C . SER A 1 96 ? 28.599 37.762 49.034 1.00 83.44 96 SER A C 1
ATOM 698 O O . SER A 1 96 ? 29.572 38.518 48.993 1.00 83.44 96 SER A O 1
ATOM 700 N N . MET A 1 97 ? 27.352 38.178 48.801 1.00 82.00 97 MET A N 1
ATOM 701 C CA . MET A 1 97 ? 26.983 39.571 48.538 1.00 82.00 97 MET A CA 1
ATOM 702 C C . MET A 1 97 ? 26.586 40.266 49.839 1.00 82.00 97 MET A C 1
ATOM 704 O O . MET A 1 97 ? 25.610 39.896 50.496 1.00 82.00 97 MET A O 1
ATOM 708 N N . SER A 1 98 ? 27.313 41.320 50.202 1.00 68.75 98 SER A N 1
ATOM 709 C CA . SER A 1 98 ? 26.930 42.170 51.328 1.00 68.75 98 SER A CA 1
ATOM 710 C C . SER A 1 98 ? 25.737 43.071 50.979 1.00 68.75 98 SER A C 1
ATOM 712 O O . SER A 1 98 ? 25.511 43.441 49.826 1.00 68.75 98 SER A O 1
ATOM 714 N N . ASN A 1 99 ? 24.969 43.453 52.004 1.00 64.81 99 ASN A N 1
ATOM 715 C CA . ASN A 1 99 ? 23.932 44.494 51.947 1.00 64.81 99 ASN A CA 1
ATOM 716 C C . ASN A 1 99 ? 22.792 44.284 50.920 1.00 64.81 99 ASN A C 1
ATOM 718 O O . ASN A 1 99 ? 22.038 45.219 50.661 1.00 64.81 99 ASN A O 1
ATOM 722 N N . GLY A 1 100 ? 22.640 43.081 50.351 1.00 62.12 100 GLY A N 1
ATOM 723 C CA . GLY A 1 100 ? 21.565 42.745 49.405 1.00 62.12 100 GLY A CA 1
ATOM 724 C C . GLY A 1 100 ? 21.767 43.242 47.967 1.00 62.12 100 GLY A C 1
ATOM 725 O O . GLY A 1 100 ? 20.819 43.191 47.184 1.00 62.12 100 GLY A O 1
ATOM 726 N N . SER A 1 101 ? 22.970 43.712 47.608 1.00 72.25 101 SER A N 1
ATOM 727 C CA . SER A 1 101 ? 23.279 44.124 46.227 1.00 72.25 101 SER A CA 1
ATOM 728 C C . SER A 1 101 ? 23.214 42.929 45.256 1.00 72.25 101 SER A C 1
ATOM 730 O O . SER A 1 101 ? 23.700 41.852 45.611 1.00 72.25 101 SER A O 1
ATOM 732 N N . PRO A 1 102 ? 22.634 43.084 44.050 1.00 75.69 102 PRO A N 1
ATOM 733 C CA . PRO A 1 102 ? 22.531 42.011 43.067 1.00 75.69 102 PRO A CA 1
ATOM 734 C C . PRO A 1 102 ? 23.874 41.667 42.403 1.00 75.69 102 PRO A C 1
ATOM 736 O O . PRO A 1 102 ? 24.616 42.541 41.955 1.00 75.69 102 PRO A O 1
ATOM 739 N N . MET A 1 103 ? 24.149 40.371 42.250 1.00 80.94 103 MET A N 1
ATOM 740 C CA . MET A 1 103 ? 25.141 39.871 41.290 1.00 80.94 103 MET A CA 1
ATOM 741 C C . MET A 1 103 ? 24.453 39.489 39.972 1.00 80.94 103 MET A C 1
ATOM 743 O O . MET A 1 103 ? 23.386 38.884 39.991 1.00 80.94 103 MET A O 1
ATOM 747 N N . ALA A 1 104 ? 25.072 39.792 38.833 1.00 79.19 104 ALA A N 1
ATOM 748 C CA . ALA A 1 104 ? 24.632 39.387 37.502 1.00 79.19 104 ALA A CA 1
ATOM 749 C C . ALA A 1 104 ? 25.706 38.519 36.827 1.00 79.19 104 ALA A C 1
ATOM 751 O O . ALA A 1 104 ? 26.856 38.936 36.689 1.00 79.19 104 ALA A O 1
ATOM 752 N N . VAL A 1 105 ? 25.347 37.319 36.372 1.00 75.81 105 VAL A N 1
ATOM 753 C CA . VAL A 1 105 ? 26.269 36.379 35.709 1.00 75.81 105 VAL A CA 1
ATOM 754 C C . VAL A 1 105 ? 25.733 36.012 34.336 1.00 75.81 105 VAL A C 1
ATOM 756 O O . VAL A 1 105 ? 24.569 35.651 34.212 1.00 75.81 105 VAL A O 1
ATOM 759 N N . GLY A 1 106 ? 26.588 36.072 33.312 1.00 67.75 106 GLY A N 1
ATOM 760 C CA . GLY A 1 106 ? 26.314 35.471 32.001 1.00 67.75 106 GLY A CA 1
ATOM 761 C C . GLY A 1 106 ? 25.427 36.266 31.040 1.00 67.75 106 GLY A C 1
ATOM 762 O O . GLY A 1 106 ? 25.229 35.823 29.910 1.00 67.75 106 GLY A O 1
ATOM 763 N N . HIS A 1 107 ? 24.981 37.470 31.416 1.00 61.50 107 HIS A N 1
ATOM 764 C CA . HIS A 1 107 ? 24.264 38.384 30.519 1.00 61.50 107 HIS A CA 1
ATOM 765 C C . HIS A 1 107 ? 25.203 38.947 29.429 1.00 61.50 107 HIS A C 1
ATOM 767 O O . HIS A 1 107 ? 25.730 40.060 29.526 1.00 61.50 107 HIS A O 1
ATOM 773 N N . ALA A 1 108 ? 25.454 38.137 28.401 1.00 53.28 108 ALA A N 1
ATOM 774 C CA . ALA A 1 108 ? 26.291 38.447 27.250 1.00 53.28 108 ALA A CA 1
ATOM 775 C C . ALA A 1 108 ? 25.423 38.570 25.990 1.00 53.28 108 ALA A C 1
ATOM 777 O O . ALA A 1 108 ? 24.928 37.576 25.454 1.00 53.28 108 ALA A O 1
ATOM 778 N N . ASP A 1 109 ? 25.237 39.801 25.520 1.00 46.69 109 ASP A N 1
ATOM 779 C CA . ASP A 1 109 ? 24.297 40.115 24.447 1.00 46.69 109 ASP A CA 1
ATOM 780 C C . ASP A 1 109 ? 24.776 39.554 23.092 1.00 46.69 109 ASP A C 1
ATOM 782 O O . ASP A 1 109 ? 25.600 40.148 22.398 1.00 46.69 109 ASP A O 1
ATOM 786 N N . GLY A 1 110 ? 24.237 38.394 22.698 1.00 46.62 110 GLY A N 1
ATOM 787 C CA . GLY A 1 110 ? 24.361 37.855 21.339 1.00 46.62 110 GLY A CA 1
ATOM 788 C C . GLY A 1 110 ? 25.562 36.943 21.046 1.00 46.62 110 GLY A C 1
ATOM 789 O O . GLY A 1 110 ? 25.971 36.862 19.886 1.00 46.62 110 GLY A O 1
ATOM 790 N N . ILE A 1 111 ? 26.121 36.221 22.028 1.00 46.56 111 ILE A N 1
ATOM 791 C CA . ILE A 1 111 ? 27.156 35.201 21.750 1.00 46.56 111 ILE A CA 1
ATOM 792 C C . ILE A 1 111 ? 26.531 33.945 21.107 1.00 46.56 111 ILE A C 1
ATOM 794 O O . ILE A 1 111 ? 26.149 32.986 21.774 1.00 46.56 111 ILE A O 1
ATOM 798 N N . TYR A 1 112 ? 26.471 33.925 19.774 1.00 49.28 112 TYR A N 1
ATOM 799 C CA . TYR A 1 112 ? 26.135 32.726 19.000 1.00 49.28 112 TYR A CA 1
ATOM 800 C C . TYR A 1 112 ? 27.340 31.768 18.934 1.00 49.28 112 TYR A C 1
ATOM 802 O O . TYR A 1 112 ? 28.301 32.019 18.204 1.00 49.28 112 TYR A O 1
ATOM 810 N N . LEU A 1 113 ? 27.270 30.637 19.645 1.00 51.41 113 LEU A N 1
ATOM 811 C CA . LEU A 1 113 ? 28.266 29.549 19.637 1.00 51.41 113 LEU A CA 1
ATOM 812 C C . LEU A 1 113 ? 28.212 28.744 18.319 1.00 51.41 113 LEU A C 1
ATOM 814 O O . LEU A 1 113 ? 27.774 27.596 18.273 1.00 51.41 113 LEU A O 1
ATOM 818 N N . LYS A 1 114 ? 28.605 29.381 17.209 1.00 44.66 114 LYS A N 1
ATOM 819 C CA . LYS A 1 114 ? 28.213 28.944 15.860 1.00 44.66 114 LYS A CA 1
ATOM 820 C C . LYS A 1 114 ? 28.882 27.660 15.349 1.00 44.66 114 LYS A C 1
ATOM 822 O O . LYS A 1 114 ? 28.184 26.857 14.738 1.00 44.66 114 LYS A O 1
ATOM 827 N N . ASP A 1 115 ? 30.167 27.436 15.631 1.00 50.44 115 ASP A N 1
ATOM 828 C CA . ASP A 1 115 ? 30.952 26.361 15.001 1.00 50.44 115 ASP A CA 1
ATOM 829 C C . ASP A 1 115 ? 31.886 25.634 15.989 1.00 50.44 115 ASP A C 1
ATOM 831 O O . ASP A 1 115 ? 33.008 26.074 16.236 1.00 50.44 115 ASP A O 1
ATOM 835 N N . TYR A 1 116 ? 31.454 24.483 16.522 1.00 45.84 116 TYR A N 1
ATOM 836 C CA . TYR A 1 116 ? 32.328 23.542 17.243 1.00 45.84 116 TYR A CA 1
ATOM 837 C C . TYR A 1 116 ? 31.970 22.065 16.991 1.00 45.84 116 TYR A C 1
ATOM 839 O O . TYR A 1 116 ? 30.895 21.735 16.493 1.00 45.84 116 TYR A O 1
ATOM 847 N N . SER A 1 117 ? 32.931 21.180 17.268 1.00 45.81 117 SER A N 1
ATOM 848 C CA . SER A 1 117 ? 32.999 19.804 16.759 1.00 45.81 117 SER A CA 1
ATOM 849 C C . SER A 1 117 ? 32.477 18.727 17.716 1.00 45.81 117 SER A C 1
ATOM 851 O O . SER A 1 117 ? 32.923 18.653 18.863 1.00 45.81 117 SER A O 1
ATOM 853 N N . ASP A 1 118 ? 31.649 17.839 17.160 1.00 45.06 118 ASP A N 1
ATOM 854 C CA . ASP A 1 118 ? 31.579 16.379 17.367 1.00 45.06 118 ASP A CA 1
ATOM 855 C C . ASP A 1 118 ? 31.625 15.843 18.811 1.00 45.06 118 ASP A C 1
ATOM 857 O O . ASP A 1 118 ? 32.032 14.710 19.058 1.00 45.06 118 ASP A O 1
ATOM 861 N N . SER A 1 119 ? 31.203 16.656 19.778 1.00 51.12 119 SER A N 1
ATOM 862 C CA . SER A 1 119 ? 31.085 16.277 21.182 1.00 51.12 119 SER A CA 1
ATOM 863 C C . SER A 1 119 ? 29.938 17.038 21.835 1.00 51.12 119 SER A C 1
ATOM 865 O O . SER A 1 119 ? 29.871 18.265 21.780 1.00 51.12 119 SER A O 1
ATOM 867 N N . ASP A 1 120 ? 29.057 16.271 22.459 1.00 54.81 120 ASP A N 1
ATOM 868 C CA . ASP A 1 120 ? 27.885 16.715 23.200 1.00 54.81 120 ASP A CA 1
ATOM 869 C C . ASP A 1 120 ? 28.304 17.484 24.472 1.00 54.81 120 ASP A C 1
ATOM 871 O O . ASP A 1 120 ? 28.983 16.923 25.333 1.00 54.81 120 ASP A O 1
ATOM 875 N N . GLN A 1 121 ? 27.954 18.775 24.594 1.00 68.94 121 GLN A N 1
ATOM 876 C CA . GLN A 1 121 ? 28.390 19.639 25.712 1.00 68.94 121 GLN A CA 1
ATOM 877 C C . GLN A 1 121 ? 27.316 20.637 26.169 1.00 68.94 121 GLN A C 1
ATOM 879 O O . GLN A 1 121 ? 26.642 21.249 25.342 1.00 68.94 121 GLN A O 1
ATOM 884 N N . TYR A 1 122 ? 27.198 20.852 27.480 1.00 74.25 122 TYR A N 1
ATOM 885 C CA . TYR A 1 122 ? 26.405 21.945 28.057 1.00 74.25 122 TYR A CA 1
ATOM 886 C C . TYR A 1 122 ? 27.202 23.258 28.114 1.00 74.25 122 TYR A C 1
ATOM 888 O O . TYR A 1 122 ? 28.428 23.245 28.224 1.00 74.25 122 TYR A O 1
ATOM 896 N N . ALA A 1 123 ? 26.499 24.392 28.089 1.00 78.75 123 ALA A N 1
ATOM 897 C CA . ALA A 1 123 ? 27.059 25.720 28.357 1.00 78.75 123 ALA A CA 1
ATOM 898 C C . ALA A 1 123 ? 26.274 26.392 29.494 1.00 78.75 123 ALA A C 1
ATOM 900 O O . ALA A 1 123 ? 25.042 26.363 29.466 1.00 78.75 123 ALA A O 1
ATOM 901 N N . SER A 1 124 ? 26.949 26.978 30.494 1.00 83.56 124 SER A N 1
ATOM 902 C CA . SER A 1 124 ? 26.258 27.406 31.725 1.00 83.56 124 SER A CA 1
ATOM 903 C C . SER A 1 124 ? 26.813 28.631 32.461 1.00 83.56 124 SER A C 1
ATOM 905 O O . SER A 1 124 ? 28.028 28.857 32.488 1.00 83.56 124 SER A O 1
ATOM 907 N N . ALA A 1 125 ? 25.922 29.367 33.142 1.00 86.06 125 ALA A N 1
ATOM 908 C CA . ALA A 1 125 ? 26.287 30.524 33.966 1.00 86.06 125 ALA A CA 1
ATOM 909 C C . ALA A 1 125 ? 27.065 30.130 35.242 1.00 86.06 125 ALA A C 1
ATOM 911 O O . ALA A 1 125 ? 28.117 30.709 35.506 1.00 86.06 125 ALA A O 1
ATOM 912 N N . PHE A 1 126 ? 26.624 29.108 35.988 1.00 89.94 126 PHE A N 1
ATOM 913 C CA . PHE A 1 126 ? 27.361 28.530 37.126 1.00 89.94 126 PHE A CA 1
ATOM 914 C C . PHE A 1 126 ? 27.425 27.000 36.998 1.00 89.94 126 PHE A C 1
ATOM 916 O O . PHE A 1 126 ? 26.403 26.321 37.076 1.00 89.94 126 PHE A O 1
ATOM 923 N N . HIS A 1 127 ? 28.634 26.466 36.803 1.00 89.75 127 HIS A N 1
ATOM 924 C CA . HIS A 1 127 ? 28.946 25.040 36.723 1.00 89.75 127 HIS A CA 1
ATOM 925 C C . HIS A 1 127 ? 29.728 24.559 37.961 1.00 89.75 127 HIS A C 1
ATOM 927 O O . HIS A 1 127 ? 30.741 25.160 38.330 1.00 89.75 127 HIS A O 1
ATOM 933 N N . VAL A 1 128 ? 29.315 23.439 38.565 1.00 89.88 128 VAL A N 1
ATOM 934 C CA . VAL A 1 128 ? 30.104 22.693 39.564 1.00 89.88 128 VAL A CA 1
ATOM 935 C C . VAL A 1 128 ? 30.210 21.217 39.160 1.00 89.88 128 VAL A C 1
ATOM 937 O O . VAL A 1 128 ? 29.205 20.507 39.156 1.00 89.88 128 VAL A O 1
ATOM 940 N N . ALA A 1 129 ? 31.416 20.750 38.826 1.00 88.31 129 ALA A N 1
ATOM 941 C CA . ALA A 1 129 ? 31.646 19.460 38.169 1.00 88.31 129 ALA A CA 1
ATOM 942 C C . ALA A 1 129 ? 32.686 18.579 38.882 1.00 88.31 129 ALA A C 1
ATOM 944 O O . ALA A 1 129 ? 33.850 18.954 39.042 1.00 88.31 129 ALA A O 1
ATOM 945 N N . GLY A 1 130 ? 32.303 17.357 39.247 1.00 83.31 130 GLY A N 1
ATOM 946 C CA . GLY A 1 130 ? 33.226 16.328 39.737 1.00 83.31 130 GLY A CA 1
ATOM 947 C C . GLY A 1 130 ? 33.192 16.090 41.249 1.00 83.31 130 GLY A C 1
ATOM 948 O O . GLY A 1 130 ? 32.894 16.975 42.043 1.00 83.31 130 GLY A O 1
ATOM 949 N N . SER A 1 131 ? 33.515 14.859 41.643 1.00 81.19 131 SER A N 1
ATOM 950 C CA . SER A 1 131 ? 33.402 14.387 43.022 1.00 81.19 131 SER A CA 1
ATOM 951 C C . SER A 1 131 ? 34.315 15.168 43.964 1.00 81.19 131 SER A C 1
ATOM 953 O O . SER A 1 131 ? 35.529 14.961 43.949 1.00 81.19 131 SER A O 1
ATOM 955 N N . GLY A 1 132 ? 33.710 15.979 44.833 1.00 78.50 132 GLY A N 1
ATOM 956 C CA . GLY A 1 132 ? 34.398 16.820 45.816 1.00 78.50 132 GLY A CA 1
ATOM 957 C C . GLY A 1 132 ? 34.551 18.288 45.413 1.00 78.50 132 GLY A C 1
ATOM 958 O O . GLY A 1 132 ? 35.167 19.034 46.168 1.00 78.50 132 GLY A O 1
ATOM 959 N N . SER A 1 133 ? 33.999 18.721 44.274 1.00 86.88 133 SER A N 1
ATOM 960 C CA . SER A 1 133 ? 33.866 20.147 43.971 1.00 86.88 133 SER A CA 1
ATOM 961 C C . SER A 1 133 ? 32.622 20.745 44.636 1.00 86.88 133 SER A C 1
ATOM 963 O O . SER A 1 133 ? 31.558 20.118 44.675 1.00 86.88 133 SER A O 1
ATOM 965 N N . SER A 1 134 ? 32.744 21.967 45.162 1.00 90.06 134 SER A N 1
ATOM 966 C CA . SER A 1 134 ? 31.611 22.678 45.769 1.00 90.06 134 SER A CA 1
ATOM 967 C C . SER A 1 134 ? 31.597 24.170 45.450 1.00 90.06 134 SER A C 1
ATOM 969 O O . SER A 1 134 ? 32.581 24.867 45.696 1.00 90.06 134 SER A O 1
ATOM 971 N N . GLY A 1 135 ? 30.466 24.671 44.961 1.00 90.31 135 GLY A N 1
ATOM 972 C CA . GLY A 1 135 ? 30.192 26.103 44.850 1.00 90.31 135 GLY A CA 1
ATOM 973 C C . GLY A 1 135 ? 29.163 26.548 45.889 1.00 90.31 135 GLY A C 1
ATOM 974 O O . GLY A 1 135 ? 28.240 25.795 46.202 1.00 90.31 135 GLY A O 1
ATOM 975 N N . SER A 1 136 ? 29.267 27.779 46.382 1.00 91.25 136 SER A N 1
ATOM 976 C CA . SER A 1 136 ? 28.175 28.430 47.100 1.00 91.25 136 SER A CA 1
ATOM 977 C C . SER A 1 136 ? 27.985 29.891 46.694 1.00 91.25 136 SER A C 1
ATOM 979 O O . SER A 1 136 ? 28.914 30.561 46.238 1.00 91.25 136 SER A O 1
ATOM 981 N N . PHE A 1 137 ? 26.754 30.379 46.843 1.00 91.19 137 PHE A N 1
ATOM 982 C CA . PHE A 1 137 ? 26.394 31.784 46.685 1.00 91.19 137 PHE A CA 1
ATOM 983 C C . PHE A 1 137 ? 25.376 32.192 47.751 1.00 91.19 137 PHE A C 1
ATOM 985 O O . PHE A 1 137 ? 24.360 31.517 47.930 1.00 91.19 137 PHE A O 1
ATOM 992 N N . VAL A 1 138 ? 25.622 33.320 48.418 1.00 89.94 138 VAL A N 1
ATOM 993 C CA . VAL A 1 138 ? 24.711 33.910 49.405 1.00 89.94 138 VAL A CA 1
ATOM 994 C C . VAL A 1 138 ? 24.386 35.358 49.030 1.00 89.94 138 VAL A C 1
ATOM 996 O O . VAL A 1 138 ? 25.295 36.177 48.899 1.00 89.94 138 VAL A O 1
ATOM 999 N N . GLY A 1 139 ? 23.098 35.683 48.892 1.00 88.44 139 GLY A N 1
ATOM 1000 C CA . GLY A 1 139 ? 22.597 37.036 48.625 1.00 88.44 139 GLY A CA 1
ATOM 1001 C C . GLY A 1 139 ? 21.575 37.110 47.486 1.00 88.44 139 GLY A C 1
ATOM 1002 O O . GLY A 1 139 ? 20.852 36.152 47.218 1.00 88.44 139 GLY A O 1
ATOM 1003 N N . THR A 1 140 ? 21.514 38.264 46.822 1.00 89.38 140 THR A N 1
ATOM 1004 C CA . THR A 1 140 ? 20.647 38.515 45.659 1.00 89.38 140 THR A CA 1
ATOM 1005 C C . THR A 1 140 ? 21.435 38.247 44.376 1.00 89.38 140 THR A C 1
ATOM 1007 O O . THR A 1 140 ? 22.496 38.844 44.189 1.00 89.38 140 THR A O 1
ATOM 1010 N N . GLY A 1 141 ? 20.963 37.385 43.472 1.00 88.06 141 GLY A N 1
ATOM 1011 C CA . GLY A 1 141 ? 21.744 37.040 42.275 1.00 88.06 141 GLY A CA 1
ATOM 1012 C C . GLY A 1 141 ? 20.931 36.556 41.079 1.00 88.06 141 GLY A C 1
ATOM 1013 O O . GLY A 1 141 ? 20.108 35.655 41.216 1.00 88.06 141 GLY A O 1
ATOM 1014 N N . THR A 1 142 ? 21.224 37.110 39.902 1.00 89.31 142 THR A N 1
ATOM 1015 C CA . THR A 1 142 ? 20.658 36.731 38.602 1.00 89.31 142 THR A CA 1
ATOM 1016 C C . THR A 1 142 ? 21.723 36.059 37.739 1.00 89.31 142 THR A C 1
ATOM 1018 O O . THR A 1 142 ? 22.753 36.650 37.415 1.00 89.31 142 THR A O 1
ATOM 1021 N N . PHE A 1 143 ? 21.469 34.820 37.339 1.00 90.00 143 PHE A N 1
ATOM 1022 C CA . PHE A 1 143 ? 22.368 33.990 36.547 1.00 90.00 143 PHE A CA 1
ATOM 1023 C C . PHE A 1 143 ? 21.674 33.674 35.220 1.00 90.00 143 PHE A C 1
ATOM 1025 O O . PHE A 1 143 ? 20.851 32.766 35.155 1.00 90.00 143 PHE A O 1
ATOM 1032 N N . SER A 1 144 ? 21.970 34.437 34.171 1.00 86.88 144 SER A N 1
ATOM 1033 C CA . SER A 1 144 ? 21.319 34.307 32.862 1.00 86.88 144 SER A CA 1
ATOM 1034 C C . SER A 1 144 ? 22.293 33.704 31.845 1.00 86.88 144 SER A C 1
ATOM 1036 O O . SER A 1 144 ? 23.467 34.065 31.820 1.00 86.88 144 SER A O 1
ATOM 1038 N N . MET A 1 145 ? 21.831 32.794 30.988 1.00 81.75 145 MET A N 1
ATOM 1039 C CA . MET A 1 145 ? 22.641 32.181 29.932 1.00 81.75 145 MET A CA 1
ATOM 1040 C C . MET A 1 145 ? 21.846 32.050 28.631 1.00 81.75 145 MET A C 1
ATOM 1042 O O . MET A 1 145 ? 20.723 31.550 28.622 1.00 81.75 145 MET A O 1
ATOM 1046 N N . VAL A 1 146 ? 22.450 32.460 27.514 1.00 80.38 146 VAL A N 1
ATOM 1047 C CA . VAL A 1 146 ? 21.856 32.376 26.171 1.00 80.38 146 VAL A CA 1
ATOM 1048 C C . VAL A 1 146 ? 22.798 31.592 25.261 1.00 80.38 146 VAL A C 1
ATOM 1050 O O . VAL A 1 146 ? 24.009 31.805 25.299 1.00 80.38 146 VAL A O 1
ATOM 1053 N N . GLY A 1 147 ? 22.271 30.678 24.442 1.00 72.88 147 GLY A N 1
ATOM 1054 C CA . GLY A 1 147 ? 23.105 29.856 23.562 1.00 72.88 147 GLY A CA 1
ATOM 1055 C C . GLY A 1 147 ? 22.365 29.187 22.404 1.00 72.88 147 GLY A C 1
ATOM 1056 O O . GLY A 1 147 ? 21.138 29.176 22.337 1.00 72.88 147 GLY A O 1
ATOM 1057 N N . GLY A 1 148 ? 23.140 28.625 21.477 1.00 67.69 148 GLY A N 1
ATOM 1058 C CA . GLY A 1 148 ? 22.670 27.938 20.272 1.00 67.69 148 GLY A CA 1
ATOM 1059 C C . GLY A 1 148 ? 23.848 27.426 19.438 1.00 67.69 148 GLY A C 1
ATOM 1060 O O . GLY A 1 148 ? 24.980 27.845 19.665 1.00 67.69 148 GLY A O 1
ATOM 1061 N N . GLY A 1 149 ? 23.596 26.541 18.471 1.00 63.38 149 GLY A N 1
ATOM 1062 C CA . GLY A 1 149 ? 24.642 25.721 17.832 1.00 63.38 149 GLY A CA 1
ATOM 1063 C C . GLY A 1 149 ? 24.804 24.367 18.540 1.00 63.38 149 GLY A C 1
ATOM 1064 O O . GLY A 1 149 ? 24.046 24.089 19.463 1.00 63.38 149 GLY A O 1
ATOM 1065 N N . LYS A 1 150 ? 25.748 23.518 18.093 1.00 59.44 150 LYS A N 1
ATOM 1066 C CA . LYS A 1 150 ? 25.897 22.083 18.464 1.00 59.44 150 LYS A CA 1
ATOM 1067 C C . LYS A 1 150 ? 26.213 21.812 19.959 1.00 59.44 150 LYS A C 1
ATOM 1069 O O . LYS A 1 150 ? 27.292 21.326 20.290 1.00 59.44 150 LYS A O 1
ATOM 1074 N N . LEU A 1 151 ? 25.290 22.126 20.860 1.00 63.97 151 LEU A N 1
ATOM 1075 C CA . LEU A 1 151 ? 25.352 21.852 22.301 1.00 63.97 151 LEU A CA 1
ATOM 1076 C C . LEU A 1 151 ? 24.445 20.658 22.663 1.00 63.97 151 LEU A C 1
ATOM 1078 O O . LEU A 1 151 ? 23.667 20.197 21.838 1.00 63.97 151 LEU A O 1
ATOM 1082 N N . LEU A 1 152 ? 24.492 20.185 23.911 1.00 67.19 152 LEU A N 1
ATOM 1083 C CA . LEU A 1 152 ? 23.383 19.431 24.521 1.00 67.19 152 LEU A CA 1
ATOM 1084 C C . LEU A 1 152 ? 22.298 20.378 25.032 1.00 67.19 152 LEU A C 1
ATOM 1086 O O . LEU A 1 152 ? 21.101 20.127 24.880 1.00 67.19 152 LEU A O 1
ATOM 1090 N N . GLY A 1 153 ? 22.728 21.479 25.648 1.00 78.31 153 GLY A N 1
ATOM 1091 C CA . GLY A 1 153 ? 21.821 22.476 26.176 1.00 78.31 153 GLY A CA 1
ATOM 1092 C C . GLY A 1 153 ? 22.490 23.662 26.853 1.00 78.31 153 GLY A C 1
ATOM 1093 O O . GLY A 1 153 ? 23.715 23.733 26.985 1.00 78.31 153 GLY A O 1
ATOM 1094 N N . VAL A 1 154 ? 21.643 24.600 27.263 1.00 83.69 154 VAL A N 1
ATOM 1095 C CA . VAL A 1 154 ? 22.004 25.894 27.850 1.00 83.69 154 VAL A CA 1
ATOM 1096 C C . VAL A 1 154 ? 21.448 25.955 29.267 1.00 83.69 154 VAL A C 1
ATOM 1098 O O . VAL A 1 154 ? 20.242 25.769 29.435 1.00 83.69 154 VAL A O 1
ATOM 1101 N N . CYS A 1 155 ? 22.292 26.222 30.267 1.00 88.00 155 CYS A N 1
ATOM 1102 C CA . CYS A 1 155 ? 21.883 26.203 31.672 1.00 88.00 155 CYS A CA 1
ATOM 1103 C C . CYS A 1 155 ? 22.179 27.512 32.417 1.00 88.00 155 CYS A C 1
ATOM 1105 O O . CYS A 1 155 ? 23.225 28.118 32.201 1.00 88.00 155 CYS A O 1
ATOM 1107 N N . ALA A 1 156 ? 21.338 27.910 33.374 1.00 91.19 156 ALA A N 1
ATOM 1108 C CA . ALA A 1 156 ? 21.770 28.900 34.368 1.00 91.19 156 ALA A CA 1
ATOM 1109 C C . ALA A 1 156 ? 22.630 28.208 35.437 1.00 91.19 156 ALA A C 1
ATOM 1111 O O . ALA A 1 156 ? 23.833 28.464 35.527 1.00 91.19 156 ALA A O 1
ATOM 1112 N N . PHE A 1 157 ? 22.052 27.245 36.158 1.00 94.25 157 PHE A N 1
ATOM 1113 C CA . PHE A 1 157 ? 22.769 26.416 37.130 1.00 94.25 157 PHE A CA 1
ATOM 1114 C C . PHE A 1 157 ? 22.992 25.000 36.594 1.00 94.25 157 PHE A C 1
ATOM 1116 O O . PHE A 1 157 ? 22.054 24.367 36.109 1.00 94.25 157 PHE A O 1
ATOM 1123 N N . LEU A 1 158 ? 24.218 24.487 36.706 1.00 92.56 158 LEU A N 1
ATOM 1124 C CA . LEU A 1 158 ? 24.591 23.128 36.313 1.00 92.56 158 LEU A CA 1
ATOM 1125 C C . LEU A 1 158 ? 25.472 22.481 37.391 1.00 92.56 158 LEU A C 1
ATOM 1127 O O . LEU A 1 158 ? 26.507 23.031 37.773 1.00 92.56 158 LEU A O 1
ATOM 1131 N N . SER A 1 159 ? 25.098 21.288 37.856 1.00 93.38 159 SER A N 1
ATOM 1132 C CA . SER A 1 159 ? 25.967 20.453 38.689 1.00 93.38 159 SER A CA 1
ATOM 1133 C C . SER A 1 159 ? 26.080 19.031 38.150 1.00 93.38 159 SER A C 1
ATOM 1135 O O . SER A 1 159 ? 25.077 18.345 37.951 1.00 93.38 159 SER A O 1
ATOM 1137 N N . GLU A 1 160 ? 27.319 18.587 37.935 1.00 90.38 160 GLU A N 1
ATOM 1138 C CA . GLU A 1 160 ? 27.640 17.309 37.300 1.00 90.38 160 GLU A CA 1
ATOM 1139 C C . GLU A 1 160 ? 28.573 16.439 38.150 1.00 90.38 160 GLU A C 1
ATOM 1141 O O . GLU A 1 160 ? 29.391 16.927 38.936 1.00 90.38 160 GLU A O 1
ATOM 1146 N N . SER A 1 161 ? 28.527 15.123 37.923 1.00 86.75 161 SER A N 1
ATOM 1147 C CA . SER A 1 161 ? 29.576 14.180 38.353 1.00 86.75 161 SER A CA 1
ATOM 1148 C C . SER A 1 161 ? 29.929 14.224 39.854 1.00 86.75 161 SER A C 1
ATOM 1150 O O . SER A 1 161 ? 31.093 14.066 40.223 1.00 86.75 161 SER A O 1
ATOM 1152 N N . LYS A 1 162 ? 28.927 14.396 40.726 1.00 87.50 162 LYS A N 1
ATOM 1153 C CA . LYS A 1 162 ? 29.023 14.547 42.194 1.00 87.50 162 LYS A CA 1
ATOM 1154 C C . LYS A 1 162 ? 29.635 15.865 42.695 1.00 87.50 162 LYS A C 1
ATOM 1156 O O . LYS A 1 162 ? 30.153 15.907 43.812 1.00 87.50 162 LYS A O 1
ATOM 1161 N N . GLY A 1 163 ? 29.546 16.929 41.898 1.00 90.94 163 GLY A N 1
ATOM 1162 C CA . GLY A 1 163 ? 29.668 18.300 42.398 1.00 90.94 163 GLY A CA 1
ATOM 1163 C C . GLY A 1 163 ? 28.483 18.693 43.297 1.00 90.94 163 GLY A C 1
ATOM 1164 O O . GLY A 1 163 ? 27.495 17.961 43.405 1.00 90.94 163 GLY A O 1
ATOM 1165 N N . THR A 1 164 ? 28.564 19.838 43.975 1.00 94.56 164 THR A N 1
ATOM 1166 C CA . THR A 1 164 ? 27.445 20.406 44.757 1.00 94.56 164 THR A CA 1
ATOM 1167 C C . THR A 1 164 ? 27.441 21.933 44.698 1.00 94.56 164 THR A C 1
ATOM 1169 O O . THR A 1 164 ? 28.463 22.558 44.968 1.00 94.56 164 THR A O 1
ATOM 1172 N N . LEU A 1 165 ? 26.301 22.540 44.367 1.00 95.81 165 LEU A N 1
ATOM 1173 C CA . LEU A 1 165 ? 26.111 23.992 44.337 1.00 95.81 165 LEU A CA 1
ATOM 1174 C C . LEU A 1 165 ? 25.005 24.413 45.315 1.00 95.81 165 LEU A C 1
ATOM 1176 O O . LEU A 1 165 ? 23.864 23.981 45.168 1.00 95.81 165 LEU A O 1
ATOM 1180 N N . THR A 1 166 ? 25.338 25.276 46.277 1.00 96.25 166 THR A N 1
ATOM 1181 C CA . THR A 1 166 ? 24.404 25.783 47.298 1.00 96.25 166 THR A CA 1
ATOM 1182 C C . THR A 1 166 ? 24.155 27.281 47.124 1.00 96.25 166 THR A C 1
ATOM 1184 O O . THR A 1 166 ? 25.044 28.101 47.336 1.00 96.25 166 THR A O 1
ATOM 1187 N N . LEU A 1 167 ? 22.931 27.646 46.764 1.00 95.06 167 LEU A N 1
ATOM 1188 C CA . LEU A 1 167 ? 22.465 29.002 46.476 1.00 95.06 167 LEU A CA 1
ATOM 1189 C C . LEU A 1 167 ? 21.508 29.425 47.603 1.00 95.06 167 LEU A C 1
ATOM 1191 O O . LEU A 1 167 ? 20.636 28.643 47.976 1.00 95.06 167 LEU A O 1
ATOM 1195 N N . SER A 1 168 ? 21.643 30.624 48.174 1.00 92.25 168 SER A N 1
ATOM 1196 C CA . SER A 1 168 ? 20.796 31.063 49.296 1.00 92.25 168 SER A CA 1
ATOM 1197 C C . SER A 1 168 ? 20.507 32.564 49.273 1.00 92.25 168 SER A C 1
ATOM 1199 O O . SER A 1 168 ? 21.431 33.372 49.351 1.00 92.25 168 SER A O 1
ATOM 1201 N N . GLY A 1 169 ? 19.228 32.944 49.210 1.00 90.38 169 GLY A N 1
ATOM 1202 C CA . GLY A 1 169 ? 18.789 34.342 49.261 1.00 90.38 169 GLY A CA 1
ATOM 1203 C C . GLY A 1 169 ? 17.621 34.620 48.318 1.00 90.38 169 GLY A C 1
ATOM 1204 O O . GLY A 1 169 ? 16.592 33.957 48.426 1.00 90.38 169 GLY A O 1
ATOM 1205 N N . ASP A 1 170 ? 17.806 35.592 47.421 1.00 92.50 170 ASP A N 1
ATOM 1206 C CA . ASP A 1 170 ? 16.885 35.928 46.328 1.00 92.50 170 ASP A CA 1
ATOM 1207 C C . ASP A 1 170 ? 17.576 35.574 44.996 1.00 92.50 170 ASP A C 1
ATOM 1209 O O . ASP A 1 170 ? 18.389 36.332 44.460 1.00 92.50 170 ASP A O 1
ATOM 1213 N N . ILE A 1 171 ? 17.300 34.369 44.496 1.00 94.88 171 ILE A N 1
ATOM 1214 C CA . ILE A 1 171 ? 18.034 33.715 43.406 1.00 94.88 171 ILE A CA 1
ATOM 1215 C C . ILE A 1 171 ? 17.189 33.702 42.131 1.00 94.88 171 ILE A C 1
ATOM 1217 O O . ILE A 1 171 ? 16.077 33.186 42.127 1.00 94.88 171 ILE A O 1
ATOM 1221 N N . THR A 1 172 ? 17.725 34.207 41.021 1.00 94.69 172 THR A N 1
ATOM 1222 C CA . THR A 1 172 ? 17.117 34.104 39.686 1.00 94.69 172 THR A CA 1
ATOM 1223 C C . THR A 1 172 ? 18.056 33.359 38.737 1.00 94.69 172 THR A C 1
ATOM 1225 O O . THR A 1 172 ? 19.233 33.698 38.642 1.00 94.69 172 THR A O 1
ATOM 1228 N N . GLY A 1 173 ? 17.555 32.350 38.025 1.00 93.75 173 GLY A N 1
ATOM 1229 C CA . GLY A 1 173 ? 18.285 31.623 36.983 1.00 93.75 173 GLY A CA 1
ATOM 1230 C C . GLY A 1 173 ? 17.514 31.637 35.668 1.00 93.75 173 GLY A C 1
ATOM 1231 O O . GLY A 1 173 ? 16.368 31.199 35.638 1.00 93.75 173 GLY A O 1
ATOM 1232 N N . GLU A 1 174 ? 18.122 32.111 34.583 1.00 92.44 174 GLU A N 1
ATOM 1233 C CA . GLU A 1 174 ? 17.474 32.239 33.271 1.00 92.44 174 GLU A CA 1
ATOM 1234 C C . GLU A 1 174 ? 18.279 31.520 32.177 1.00 92.44 174 GLU A C 1
ATOM 1236 O O . GLU A 1 174 ? 19.490 31.694 32.069 1.00 92.44 174 GLU A O 1
ATOM 1241 N N . ALA A 1 175 ? 17.626 30.711 31.343 1.00 88.69 175 ALA A N 1
ATOM 1242 C CA . ALA A 1 175 ? 18.272 29.935 30.284 1.00 88.69 175 ALA A CA 1
ATOM 1243 C C . ALA A 1 175 ? 17.486 30.022 28.966 1.00 88.69 175 ALA A C 1
ATOM 1245 O O . ALA A 1 175 ? 16.358 29.532 28.886 1.00 88.69 175 ALA A O 1
ATOM 1246 N N . GLU A 1 176 ? 18.081 30.596 27.913 1.00 86.62 176 GLU A N 1
ATOM 1247 C CA . GLU A 1 176 ? 17.454 30.728 26.589 1.00 86.62 176 GLU A CA 1
ATOM 1248 C C . GLU A 1 176 ? 18.211 29.981 25.473 1.00 86.62 176 GLU A C 1
ATOM 1250 O O . GLU A 1 176 ? 19.392 30.223 25.218 1.00 86.62 176 GLU A O 1
ATOM 1255 N N . ALA A 1 177 ? 17.493 29.101 24.763 1.00 81.00 177 ALA A N 1
ATOM 1256 C CA . ALA A 1 177 ? 17.986 28.367 23.597 1.00 81.00 177 ALA A CA 1
ATOM 1257 C C . ALA A 1 177 ? 17.494 28.986 22.269 1.00 81.00 177 ALA A C 1
ATOM 1259 O O . ALA A 1 177 ? 16.297 28.966 21.943 1.00 81.00 177 ALA A O 1
ATOM 1260 N N . VAL A 1 178 ? 18.436 29.495 21.470 1.00 76.62 178 VAL A N 1
ATOM 1261 C CA . VAL A 1 178 ? 18.203 30.215 20.205 1.00 76.62 178 VAL A CA 1
ATOM 1262 C C . VAL A 1 178 ? 18.603 29.350 19.000 1.00 76.62 178 VAL A C 1
ATOM 1264 O O . VAL A 1 178 ? 19.670 28.734 18.988 1.00 76.62 178 VAL A O 1
ATOM 1267 N N . MET A 1 179 ? 17.753 29.297 17.968 1.00 66.44 179 MET A N 1
ATOM 1268 C CA . MET A 1 179 ? 17.988 28.492 16.760 1.00 66.44 179 MET A CA 1
ATOM 1269 C C . MET A 1 179 ? 19.272 28.902 16.013 1.00 66.44 179 MET A C 1
ATOM 1271 O O . MET A 1 179 ? 19.473 30.073 15.692 1.00 66.44 179 MET A O 1
ATOM 1275 N N . ASN A 1 180 ? 20.113 27.919 15.671 1.00 55.12 180 ASN A N 1
ATOM 1276 C CA . ASN A 1 180 ? 21.272 28.099 14.790 1.00 55.12 180 ASN A CA 1
ATOM 1277 C C . ASN A 1 180 ? 21.729 26.746 14.191 1.00 55.12 180 ASN A C 1
ATOM 1279 O O . ASN A 1 180 ? 22.787 26.230 14.548 1.00 55.12 180 ASN A O 1
ATOM 1283 N N . GLY A 1 181 ? 20.909 26.139 13.323 1.00 55.22 181 GLY A N 1
ATOM 1284 C CA . GLY A 1 181 ? 21.203 24.862 12.649 1.00 55.22 181 GLY A CA 1
ATOM 1285 C C . GLY A 1 181 ? 20.093 23.810 12.783 1.00 55.22 181 GLY A C 1
ATOM 1286 O O . GLY A 1 181 ? 19.023 24.101 13.305 1.00 55.22 181 GLY A O 1
ATOM 1287 N N . SER A 1 182 ? 20.360 22.596 12.288 1.00 50.44 182 SER A N 1
ATOM 1288 C CA . SER A 1 182 ? 19.353 21.543 12.051 1.00 50.44 182 SER A CA 1
ATOM 1289 C C . SER A 1 182 ? 19.067 20.596 13.226 1.00 50.44 182 SER A C 1
ATOM 1291 O O . SER A 1 182 ? 18.137 19.798 13.133 1.00 50.44 182 SER A O 1
ATOM 1293 N N . ASN A 1 183 ? 19.868 20.634 14.294 1.00 52.12 183 ASN A N 1
ATOM 1294 C CA . ASN A 1 183 ? 19.733 19.743 15.453 1.00 52.12 183 ASN A CA 1
ATOM 1295 C C . ASN A 1 183 ? 19.105 20.501 16.634 1.00 52.12 183 ASN A C 1
ATOM 1297 O O . ASN A 1 183 ? 19.266 21.718 16.733 1.00 52.12 183 ASN A O 1
ATOM 1301 N N . GLY A 1 184 ? 18.400 19.786 17.518 1.00 52.56 184 GLY A N 1
ATOM 1302 C CA . GLY A 1 184 ? 17.688 20.381 18.654 1.00 52.56 184 GLY A CA 1
ATOM 1303 C C . GLY A 1 184 ? 18.477 20.376 19.971 1.00 52.56 184 GLY A C 1
ATOM 1304 O O . GLY A 1 184 ? 19.179 19.411 20.265 1.00 52.56 184 GLY A O 1
ATOM 1305 N N . TYR A 1 185 ? 18.337 21.441 20.769 1.00 66.62 185 TYR A N 1
ATOM 1306 C CA . TYR A 1 185 ? 19.134 21.732 21.975 1.00 66.62 185 TYR A CA 1
ATOM 1307 C C . TYR A 1 185 ? 18.262 22.275 23.116 1.00 66.62 185 TYR A C 1
ATOM 1309 O O . TYR A 1 185 ? 17.595 23.293 22.950 1.00 66.62 185 TYR A O 1
ATOM 1317 N N . ALA A 1 186 ? 18.262 21.645 24.287 1.00 77.56 186 ALA A N 1
ATOM 1318 C CA . ALA A 1 186 ? 17.361 22.046 25.371 1.00 77.56 186 ALA A CA 1
ATOM 1319 C C . ALA A 1 186 ? 17.883 23.237 26.207 1.00 77.56 186 ALA A C 1
ATOM 1321 O O . ALA A 1 186 ? 19.090 23.429 26.348 1.00 77.56 186 ALA A O 1
ATOM 1322 N N . SER A 1 187 ? 16.985 24.027 26.800 1.00 87.00 187 SER A N 1
ATOM 1323 C CA . SER A 1 187 ? 17.328 24.970 27.878 1.00 87.00 187 SER A CA 1
ATOM 1324 C C . SER A 1 187 ? 16.942 24.406 29.247 1.00 87.00 187 SER A C 1
ATOM 1326 O O . SER A 1 187 ? 16.009 23.603 29.354 1.00 87.00 187 SER A O 1
ATOM 1328 N N . PHE A 1 188 ? 17.699 24.799 30.274 1.00 90.38 188 PHE A N 1
ATOM 1329 C CA . PHE A 1 188 ? 17.652 24.249 31.630 1.00 90.38 188 PHE A CA 1
ATOM 1330 C C . PHE A 1 188 ? 17.920 25.342 32.679 1.00 90.38 188 PHE A C 1
ATOM 1332 O O . PHE A 1 188 ? 19.075 25.675 32.932 1.00 90.38 188 PHE A O 1
ATOM 1339 N N . ALA A 1 189 ? 16.914 25.928 33.331 1.00 92.94 189 ALA A N 1
ATOM 1340 C CA . ALA A 1 189 ? 17.227 26.957 34.337 1.00 92.94 189 ALA A CA 1
ATOM 1341 C C . ALA A 1 189 ? 17.986 26.367 35.553 1.00 92.94 189 ALA A C 1
ATOM 1343 O O . ALA A 1 189 ? 18.934 26.976 36.046 1.00 92.94 189 ALA A O 1
ATOM 1344 N N . ALA A 1 190 ? 17.686 25.130 35.952 1.00 95.75 190 ALA A N 1
ATOM 1345 C CA . ALA A 1 190 ? 18.509 24.344 36.873 1.00 95.75 190 ALA A CA 1
ATOM 1346 C C . ALA A 1 190 ? 18.731 22.913 36.348 1.00 95.75 190 ALA A C 1
ATOM 1348 O O . ALA A 1 190 ? 17.770 22.233 35.997 1.00 95.75 190 ALA A O 1
ATOM 1349 N N . ALA A 1 191 ? 19.979 22.437 36.319 1.00 94.38 191 ALA A N 1
ATOM 1350 C CA . ALA A 1 191 ? 20.347 21.095 35.859 1.00 94.38 191 ALA A CA 1
ATOM 1351 C C . ALA A 1 191 ? 21.250 20.352 36.863 1.00 94.38 191 ALA A C 1
ATOM 1353 O O . ALA A 1 191 ? 22.341 20.812 37.200 1.00 94.38 191 ALA A O 1
ATOM 1354 N N . ALA A 1 192 ? 20.825 19.164 37.292 1.00 95.06 192 ALA A N 1
ATOM 1355 C CA . ALA A 1 192 ? 21.561 18.269 38.184 1.00 95.06 192 ALA A CA 1
ATOM 1356 C C . ALA A 1 192 ? 21.821 16.918 37.488 1.00 95.06 192 ALA A C 1
ATOM 1358 O O . ALA A 1 192 ? 20.993 16.009 37.539 1.00 95.06 192 ALA A O 1
ATOM 1359 N N . ALA A 1 193 ? 22.970 16.780 36.818 1.00 91.25 193 ALA A N 1
ATOM 1360 C CA . ALA A 1 193 ? 23.371 15.575 36.082 1.00 91.25 193 ALA A CA 1
ATOM 1361 C C . ALA A 1 193 ? 24.371 14.741 36.909 1.00 91.25 193 ALA A C 1
ATOM 1363 O O . ALA A 1 193 ? 25.584 14.732 36.682 1.00 91.25 193 ALA A O 1
ATOM 1364 N N . GLY A 1 194 ? 23.855 14.073 37.941 1.00 89.88 194 GLY A N 1
ATOM 1365 C CA . GLY A 1 194 ? 24.642 13.332 38.930 1.00 89.88 194 GLY A CA 1
ATOM 1366 C C . GLY A 1 194 ? 25.393 14.214 39.935 1.00 89.88 194 GLY A C 1
ATOM 1367 O O . GLY A 1 194 ? 26.233 13.702 40.672 1.00 89.88 194 GLY A O 1
ATOM 1368 N N . GLY A 1 195 ? 25.143 15.528 39.946 1.00 92.75 195 GLY A N 1
ATOM 1369 C CA . GLY A 1 195 ? 25.535 16.468 41.004 1.00 92.75 195 GLY A CA 1
ATOM 1370 C C . GLY A 1 195 ? 24.329 16.948 41.823 1.00 92.75 195 GLY A C 1
ATOM 1371 O O . GLY A 1 195 ? 23.197 16.543 41.554 1.00 92.75 195 GLY A O 1
ATOM 1372 N N . ASN A 1 196 ? 24.566 17.818 42.807 1.00 95.81 196 ASN A N 1
ATOM 1373 C CA . ASN A 1 196 ? 23.520 18.375 43.675 1.00 95.81 196 ASN A CA 1
ATOM 1374 C C . ASN A 1 196 ? 23.355 19.888 43.461 1.00 95.81 196 ASN A C 1
ATOM 1376 O O . ASN A 1 196 ? 24.348 20.617 43.445 1.00 95.81 196 ASN A O 1
ATOM 1380 N N . LEU A 1 197 ? 22.114 20.371 43.401 1.00 97.31 197 LEU A N 1
ATOM 1381 C CA . LEU A 1 197 ? 21.761 21.786 43.550 1.00 97.31 197 LEU A CA 1
ATOM 1382 C C . LEU A 1 197 ? 20.924 21.973 44.821 1.00 97.31 197 LEU A C 1
ATOM 1384 O O . LEU A 1 197 ? 20.003 21.200 45.072 1.00 97.31 197 LEU A O 1
ATOM 1388 N N . VAL A 1 198 ? 21.210 23.014 45.598 1.00 97.38 198 VAL A N 1
ATOM 1389 C CA . VAL A 1 198 ? 20.428 23.406 46.778 1.00 97.38 198 VAL A CA 1
ATOM 1390 C C . VAL A 1 198 ? 20.075 24.882 46.656 1.00 97.38 198 VAL A C 1
ATOM 1392 O O . VAL A 1 198 ? 20.963 25.707 46.468 1.00 97.38 198 VAL A O 1
ATOM 1395 N N . PHE A 1 199 ? 18.793 25.210 46.775 1.00 97.19 199 PHE A N 1
ATOM 1396 C CA . PHE A 1 199 ? 18.240 26.560 46.734 1.00 97.19 199 PHE A CA 1
ATOM 1397 C C . PHE A 1 199 ? 17.590 26.867 48.086 1.00 97.19 199 PHE A C 1
ATOM 1399 O O . PHE A 1 199 ? 16.646 26.190 48.473 1.00 97.19 199 PHE A O 1
ATOM 1406 N N . GLY A 1 200 ? 18.091 27.859 48.819 1.00 92.88 200 GLY A N 1
ATOM 1407 C CA . GLY A 1 200 ? 17.560 28.308 50.110 1.00 92.88 200 GLY A CA 1
ATOM 1408 C C . GLY A 1 200 ? 17.203 29.796 50.120 1.00 92.88 200 GLY A C 1
ATOM 1409 O O . GLY A 1 200 ? 17.328 30.490 49.111 1.00 92.88 200 GLY A O 1
ATOM 1410 N N . GLY A 1 201 ? 16.773 30.307 51.274 1.00 90.25 201 GLY A N 1
ATOM 1411 C CA . GLY A 1 201 ? 16.453 31.728 51.458 1.00 90.25 201 GLY A CA 1
ATOM 1412 C C . GLY A 1 201 ? 14.980 32.064 51.216 1.00 90.25 201 GLY A C 1
ATOM 1413 O O . GLY A 1 201 ? 14.096 31.259 51.509 1.00 90.25 201 GLY A O 1
ATOM 1414 N N . ASP A 1 202 ? 14.711 33.272 50.728 1.00 88.94 202 ASP A N 1
ATOM 1415 C CA . ASP A 1 202 ? 13.348 33.796 50.613 1.00 88.94 202 ASP A CA 1
ATOM 1416 C C . ASP A 1 202 ? 12.715 33.478 49.251 1.00 88.94 202 ASP A C 1
ATOM 1418 O O . ASP A 1 202 ? 11.577 33.002 49.225 1.00 88.94 202 ASP A O 1
ATOM 1422 N N . ARG A 1 203 ? 13.439 33.650 48.132 1.00 94.81 203 ARG A N 1
ATOM 1423 C CA . ARG A 1 203 ? 12.896 33.394 46.787 1.00 94.81 203 ARG A CA 1
ATOM 1424 C C . ARG A 1 203 ? 13.887 32.727 45.840 1.00 94.81 203 ARG A C 1
ATOM 1426 O O . ARG A 1 203 ? 15.029 33.155 45.713 1.00 94.81 203 ARG A O 1
ATOM 1433 N N . THR A 1 204 ? 13.398 31.752 45.084 1.00 97.12 204 THR A N 1
ATOM 1434 C CA . THR A 1 204 ? 14.049 31.236 43.876 1.00 97.12 204 THR A CA 1
ATOM 1435 C C . THR A 1 204 ? 13.133 31.443 42.669 1.00 97.12 204 THR A C 1
ATOM 1437 O O . THR A 1 204 ? 11.928 31.220 42.746 1.00 97.12 204 THR A O 1
ATOM 1440 N N . THR A 1 205 ? 13.685 31.878 41.539 1.00 97.50 205 THR A N 1
ATOM 1441 C CA . THR A 1 205 ? 12.972 32.045 40.266 1.00 97.50 205 THR A CA 1
ATOM 1442 C C . THR A 1 205 ? 13.783 31.408 39.141 1.00 97.50 205 THR A C 1
ATOM 1444 O O . THR A 1 205 ? 14.911 31.815 38.878 1.00 97.50 205 THR A O 1
ATOM 1447 N N . LEU A 1 206 ? 13.229 30.396 38.477 1.00 97.75 206 LEU A N 1
ATOM 1448 C CA . LEU A 1 206 ? 13.886 29.633 37.414 1.00 97.75 206 LEU A CA 1
ATOM 1449 C C . LEU A 1 206 ? 13.122 29.796 36.100 1.00 97.75 206 LEU A C 1
ATOM 1451 O O . LEU A 1 206 ? 11.926 29.537 36.049 1.00 97.75 206 LEU A O 1
ATOM 1455 N N . ARG A 1 207 ? 13.806 30.227 35.037 1.00 95.50 207 ARG A N 1
ATOM 1456 C CA . ARG A 1 207 ? 13.201 30.620 33.756 1.00 95.50 207 ARG A CA 1
ATOM 1457 C C . ARG A 1 207 ? 13.857 29.921 32.581 1.00 95.50 207 ARG A C 1
ATOM 1459 O O . ARG A 1 207 ? 14.970 30.270 32.194 1.00 95.50 207 ARG A O 1
ATOM 1466 N N . ALA A 1 208 ? 13.164 28.966 31.978 1.00 92.25 208 ALA A N 1
ATOM 1467 C CA . ALA A 1 208 ? 13.631 28.284 30.778 1.00 92.25 208 ALA A CA 1
ATOM 1468 C C . ALA A 1 208 ? 12.860 28.751 29.543 1.00 92.25 208 ALA A C 1
ATOM 1470 O O . ALA A 1 208 ? 11.629 28.776 29.533 1.00 92.25 208 ALA A O 1
ATOM 1471 N N . LYS A 1 209 ? 13.584 29.101 28.480 1.00 89.31 209 LYS A N 1
ATOM 1472 C CA . LYS A 1 209 ? 13.017 29.599 27.226 1.00 89.31 209 LYS A CA 1
ATOM 1473 C C . LYS A 1 209 ? 13.645 28.900 26.025 1.00 89.31 209 LYS A C 1
ATOM 1475 O O . LYS A 1 209 ? 14.855 28.667 26.003 1.00 89.31 209 LYS A O 1
ATOM 1480 N N . ALA A 1 210 ? 12.847 28.558 25.020 1.00 81.94 210 ALA A N 1
ATOM 1481 C CA . ALA A 1 210 ? 13.350 28.001 23.765 1.00 81.94 210 ALA A CA 1
ATOM 1482 C C . ALA A 1 210 ? 12.541 28.490 22.555 1.00 81.94 210 ALA A C 1
ATOM 1484 O O . ALA A 1 210 ? 11.357 28.807 22.662 1.00 81.94 210 ALA A O 1
ATOM 1485 N N . SER A 1 211 ? 13.214 28.571 21.406 1.00 71.31 211 SER A N 1
ATOM 1486 C CA . SER A 1 211 ? 12.681 29.192 20.186 1.00 71.31 211 SER A CA 1
ATOM 1487 C C . SER A 1 211 ? 12.009 28.198 19.228 1.00 71.31 211 SER A C 1
ATOM 1489 O O . SER A 1 211 ? 10.848 28.404 18.876 1.00 71.31 211 SER A O 1
ATOM 1491 N N . THR A 1 212 ? 12.707 27.128 18.827 1.00 60.81 212 THR A N 1
ATOM 1492 C CA . THR A 1 212 ? 12.217 26.097 17.883 1.00 60.81 212 THR A CA 1
ATOM 1493 C C . THR A 1 212 ? 12.851 24.729 18.127 1.00 60.81 212 THR A C 1
ATOM 1495 O O . THR A 1 212 ? 14.019 24.683 18.494 1.00 60.81 212 THR A O 1
ATOM 1498 N N . GLY A 1 213 ? 12.130 23.630 17.875 1.00 58.06 213 GLY A N 1
ATOM 1499 C CA . GLY A 1 213 ? 12.651 22.246 17.836 1.00 58.06 213 GLY A CA 1
ATOM 1500 C C . GLY A 1 213 ? 13.138 21.629 19.162 1.00 58.06 213 GLY A C 1
ATOM 1501 O O . GLY A 1 213 ? 13.516 20.462 19.200 1.00 58.06 213 GLY A O 1
ATOM 1502 N N . ASN A 1 214 ? 13.112 22.396 20.252 1.00 70.06 214 ASN A N 1
ATOM 1503 C CA . ASN A 1 214 ? 13.909 22.177 21.467 1.00 70.06 214 ASN A CA 1
ATOM 1504 C C . ASN A 1 214 ? 13.035 21.981 22.716 1.00 70.06 214 ASN A C 1
ATOM 1506 O O . ASN A 1 214 ? 11.900 22.433 22.709 1.00 70.06 214 ASN A O 1
ATOM 1510 N N . ASN A 1 215 ? 13.537 21.399 23.811 1.00 78.75 215 ASN A N 1
ATOM 1511 C CA . ASN A 1 215 ? 12.801 21.389 25.090 1.00 78.75 215 ASN A CA 1
ATOM 1512 C C . ASN A 1 215 ? 13.224 22.578 25.975 1.00 78.75 215 ASN A C 1
ATOM 1514 O O . ASN A 1 215 ? 14.418 22.777 26.184 1.00 78.75 215 ASN A O 1
ATOM 1518 N N . ALA A 1 216 ? 12.273 23.322 26.544 1.00 87.00 216 ALA A N 1
ATOM 1519 C CA . ALA A 1 216 ? 12.537 24.309 27.598 1.00 87.00 216 ALA A CA 1
ATOM 1520 C C . ALA A 1 216 ? 12.219 23.687 28.966 1.00 87.00 216 ALA A C 1
ATOM 1522 O O . ALA A 1 216 ? 11.052 23.427 29.238 1.00 87.00 216 ALA A O 1
ATOM 1523 N N . ASN A 1 217 ? 13.228 23.417 29.800 1.00 89.31 217 ASN A N 1
ATOM 1524 C CA . ASN A 1 217 ? 13.068 22.741 31.094 1.00 89.31 217 ASN A CA 1
ATOM 1525 C C . ASN A 1 217 ? 13.397 23.698 32.250 1.00 89.31 217 ASN A C 1
ATOM 1527 O O . ASN A 1 217 ? 14.528 24.173 32.340 1.00 89.31 217 ASN A O 1
ATOM 1531 N N . GLY A 1 218 ? 12.470 23.961 33.167 1.00 92.62 218 GLY A N 1
ATOM 1532 C CA . GLY A 1 218 ? 12.735 24.813 34.331 1.00 92.62 218 GLY A CA 1
ATOM 1533 C C . GLY A 1 218 ? 13.779 24.194 35.265 1.00 92.62 218 GLY A C 1
ATOM 1534 O O . GLY A 1 218 ? 14.851 24.758 35.478 1.00 92.62 218 GLY A O 1
ATOM 1535 N N . ALA A 1 219 ? 13.512 22.985 35.747 1.00 94.81 219 ALA A N 1
ATOM 1536 C CA . ALA A 1 219 ? 14.458 22.157 36.488 1.00 94.81 219 ALA A CA 1
ATOM 1537 C C . ALA A 1 219 ? 14.630 20.786 35.815 1.00 94.81 219 ALA A C 1
ATOM 1539 O O . ALA A 1 219 ? 13.670 20.227 35.288 1.00 94.81 219 ALA A O 1
ATOM 1540 N N . PHE A 1 220 ? 15.835 20.218 35.844 1.00 94.31 220 PHE A N 1
ATOM 1541 C CA . PHE A 1 220 ? 16.158 18.925 35.235 1.00 94.31 220 PHE A CA 1
ATOM 1542 C C . PHE A 1 220 ? 17.115 18.113 36.107 1.00 94.31 220 PHE A C 1
ATOM 1544 O O . PHE A 1 220 ? 18.133 18.630 36.566 1.00 94.31 220 PHE A O 1
ATOM 1551 N N . VAL A 1 221 ? 16.809 16.831 36.313 1.00 94.69 221 VAL A N 1
ATOM 1552 C CA . VAL A 1 221 ? 17.599 15.919 37.155 1.00 94.69 221 VAL A CA 1
ATOM 1553 C C . VAL A 1 221 ? 17.838 14.604 36.425 1.00 94.69 221 VAL A C 1
ATOM 1555 O O . VAL A 1 221 ? 16.890 13.989 35.943 1.00 94.69 221 VAL A O 1
ATOM 1558 N N . LYS A 1 222 ? 19.092 14.155 36.343 1.00 92.69 222 LYS A N 1
ATOM 1559 C CA . LYS A 1 222 ? 19.470 12.884 35.706 1.00 92.69 222 LYS A CA 1
ATOM 1560 C C . LYS A 1 222 ? 20.699 12.266 36.383 1.00 92.69 222 LYS A C 1
ATOM 1562 O O . LYS A 1 222 ? 21.444 12.968 37.062 1.00 92.69 222 LYS A O 1
ATOM 1567 N N . TYR A 1 223 ? 20.958 10.979 36.145 1.00 91.44 223 TYR A N 1
ATOM 1568 C CA . TYR A 1 223 ? 22.157 10.253 36.586 1.00 91.44 223 TYR A CA 1
ATOM 1569 C C . TYR A 1 223 ? 22.342 10.225 38.114 1.00 91.44 223 TYR A C 1
ATOM 1571 O O . TYR A 1 223 ? 23.468 10.287 38.612 1.00 91.44 223 TYR A O 1
ATOM 1579 N N . GLY A 1 224 ? 21.234 10.158 38.860 1.00 91.50 224 GLY A N 1
ATOM 1580 C CA . GLY A 1 224 ? 21.221 10.186 40.324 1.00 91.50 224 GLY A CA 1
ATOM 1581 C C . GLY A 1 224 ? 21.546 11.558 40.923 1.00 91.50 224 GLY A C 1
ATOM 1582 O O . GLY A 1 224 ? 22.090 11.622 42.024 1.00 91.50 224 GLY A O 1
ATOM 1583 N N . GLY A 1 225 ? 21.277 12.645 40.191 1.00 94.88 225 GLY A N 1
ATOM 1584 C CA . GLY A 1 225 ? 21.420 14.013 40.700 1.00 94.88 225 GLY A CA 1
ATOM 1585 C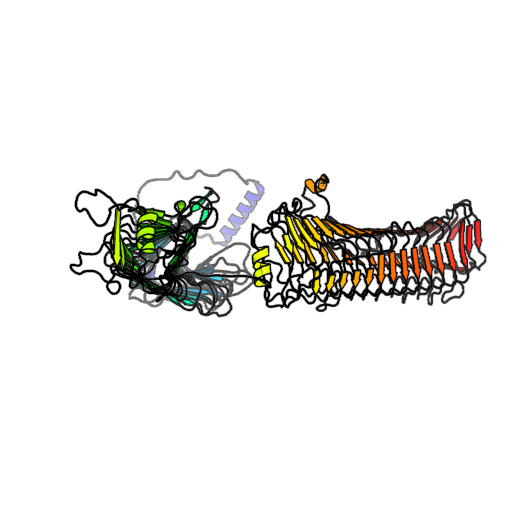 C . GLY A 1 225 ? 20.346 14.390 41.728 1.00 94.88 225 GLY A C 1
ATOM 1586 O O . GLY A 1 225 ? 19.386 13.648 41.947 1.00 94.88 225 GLY A O 1
ATOM 1587 N N . MET A 1 226 ? 20.486 15.568 42.337 1.00 97.12 226 MET A N 1
ATOM 1588 C CA . MET A 1 226 ? 19.520 16.097 43.307 1.00 97.12 226 MET A CA 1
ATOM 1589 C C . MET A 1 226 ? 19.253 17.593 43.098 1.00 97.12 226 MET A C 1
ATOM 1591 O O . MET A 1 226 ? 20.191 18.351 42.851 1.00 97.12 226 MET A O 1
ATOM 1595 N N . ILE A 1 227 ? 17.999 18.027 43.263 1.00 98.19 227 ILE A N 1
ATOM 1596 C CA . ILE A 1 227 ? 17.633 19.440 43.452 1.00 98.19 227 ILE A CA 1
ATOM 1597 C C . ILE A 1 227 ? 16.810 19.595 44.739 1.00 98.19 227 ILE A C 1
ATOM 1599 O O . ILE A 1 227 ? 15.777 18.949 44.916 1.00 98.19 227 ILE A O 1
ATOM 1603 N N . ASP A 1 228 ? 17.277 20.465 45.632 1.00 97.62 228 ASP A N 1
ATOM 1604 C CA . ASP A 1 228 ? 16.665 20.775 46.925 1.00 97.62 228 ASP A CA 1
ATOM 1605 C C . ASP A 1 228 ? 16.118 22.209 46.933 1.00 97.62 228 ASP A C 1
ATOM 1607 O O . ASP A 1 228 ? 16.882 23.173 46.944 1.00 97.62 228 ASP A O 1
ATOM 1611 N N . PHE A 1 229 ? 14.797 22.353 46.904 1.00 97.38 229 PHE A N 1
ATOM 1612 C CA . PHE A 1 229 ? 14.074 23.623 46.883 1.00 97.38 229 PHE A CA 1
ATOM 1613 C C . PHE A 1 229 ? 13.625 24.015 48.300 1.00 97.38 229 PHE A C 1
ATOM 1615 O O . PHE A 1 229 ? 12.468 23.862 48.686 1.00 97.38 229 PHE A O 1
ATOM 1622 N N . ALA A 1 230 ? 14.569 24.523 49.087 1.00 94.12 230 ALA A N 1
ATOM 1623 C CA . ALA A 1 230 ? 14.390 24.983 50.462 1.00 94.12 230 ALA A CA 1
ATOM 1624 C C . ALA A 1 230 ? 14.181 26.512 50.600 1.00 94.12 230 ALA A C 1
ATOM 1626 O O . ALA A 1 230 ? 14.202 27.032 51.716 1.00 94.12 230 ALA A O 1
ATOM 1627 N N . SER A 1 231 ? 13.998 27.254 49.498 1.00 95.44 231 SER A N 1
ATOM 1628 C CA . SER A 1 231 ? 13.495 28.638 49.542 1.00 95.44 231 SER A CA 1
ATOM 1629 C C . SER A 1 231 ? 12.009 28.658 49.932 1.00 95.44 231 SER A C 1
ATOM 1631 O O . SER A 1 231 ? 11.282 27.705 49.645 1.00 95.44 231 SER A O 1
ATOM 1633 N N . LYS A 1 232 ? 11.536 29.751 50.546 1.00 94.50 232 LYS A N 1
ATOM 1634 C CA . LYS A 1 232 ? 10.113 29.907 50.925 1.00 94.50 232 LYS A CA 1
ATOM 1635 C C . LYS A 1 232 ? 9.181 30.058 49.725 1.00 94.50 232 LYS A C 1
ATOM 1637 O O . LYS A 1 232 ? 8.080 29.536 49.741 1.00 94.50 232 LYS A O 1
ATOM 1642 N N . SER A 1 233 ? 9.617 30.764 48.686 1.00 96.94 233 SER A N 1
ATOM 1643 C CA . SER A 1 233 ? 8.894 30.894 47.418 1.00 96.94 233 SER A CA 1
ATOM 1644 C C . SER A 1 233 ? 9.781 30.402 46.279 1.00 96.94 233 SER A C 1
ATOM 1646 O O . SER A 1 233 ? 10.954 30.777 46.192 1.00 96.94 233 SER A O 1
ATOM 1648 N N . VAL A 1 234 ? 9.243 29.540 45.419 1.00 98.06 234 VAL A N 1
ATOM 1649 C CA . VAL A 1 234 ? 9.952 28.960 44.275 1.00 98.06 234 VAL A CA 1
ATOM 1650 C C . VAL A 1 234 ? 9.058 29.064 43.047 1.00 98.06 234 VAL A C 1
ATOM 1652 O O . VAL A 1 234 ? 8.092 28.324 42.925 1.00 98.06 234 VAL A O 1
ATOM 1655 N N . LEU A 1 235 ? 9.401 29.965 42.128 1.00 97.88 235 LEU A N 1
ATOM 1656 C CA . LEU A 1 235 ? 8.714 30.132 40.847 1.00 97.88 235 LEU A CA 1
ATOM 1657 C C . LEU A 1 235 ? 9.514 29.454 39.730 1.00 97.88 235 LEU A C 1
ATOM 1659 O O . LEU A 1 235 ? 10.696 29.751 39.549 1.00 97.88 235 LEU A O 1
ATOM 1663 N N . ILE A 1 236 ? 8.878 28.581 38.951 1.00 98.00 236 ILE A N 1
ATOM 1664 C CA . ILE A 1 236 ? 9.486 27.900 37.803 1.00 98.00 236 ILE A CA 1
ATOM 1665 C C . ILE A 1 236 ? 8.679 28.204 36.536 1.00 98.00 236 ILE A C 1
ATOM 1667 O O . ILE A 1 236 ? 7.619 27.628 36.310 1.00 98.00 236 ILE A O 1
ATOM 1671 N N . GLU A 1 237 ? 9.198 29.089 35.686 1.00 96.06 237 GLU A N 1
ATOM 1672 C CA . GLU A 1 237 ? 8.610 29.461 34.395 1.00 96.06 237 GLU A CA 1
ATOM 1673 C C . GLU A 1 237 ? 9.301 28.695 33.250 1.00 96.06 237 GLU A C 1
ATOM 1675 O O . GLU A 1 237 ? 10.530 28.647 33.162 1.00 96.06 237 GLU A O 1
ATOM 1680 N N . SER A 1 238 ? 8.538 28.076 32.345 1.00 93.75 238 SER A N 1
ATOM 1681 C CA . SER A 1 238 ? 9.078 27.309 31.205 1.00 93.75 238 SER A CA 1
ATOM 1682 C C . SER A 1 238 ? 8.281 27.567 29.927 1.00 93.75 238 SER A C 1
ATOM 1684 O O . SER A 1 238 ? 7.127 27.155 29.825 1.00 93.75 238 SER A O 1
ATOM 1686 N N . LYS A 1 239 ? 8.886 28.261 28.952 1.00 89.81 239 LYS A N 1
ATOM 1687 C CA . LYS A 1 239 ? 8.187 28.854 27.798 1.00 89.81 239 LYS A CA 1
ATOM 1688 C C . LYS A 1 239 ? 8.808 28.497 26.444 1.00 89.81 239 LYS A C 1
ATOM 1690 O O . LYS A 1 239 ? 10.006 28.691 26.235 1.00 89.81 239 LYS A O 1
ATOM 1695 N N . ASN A 1 240 ? 7.994 28.044 25.487 1.00 80.62 240 ASN A N 1
ATOM 1696 C CA . ASN A 1 240 ? 8.490 27.596 24.180 1.00 80.62 240 ASN A CA 1
ATOM 1697 C C . ASN A 1 240 ? 7.561 27.941 23.004 1.00 80.62 240 ASN A C 1
ATOM 1699 O O . ASN A 1 240 ? 6.374 27.614 23.007 1.00 80.62 240 ASN A O 1
ATOM 1703 N N . THR A 1 241 ? 8.107 28.580 21.968 1.00 72.25 241 THR A N 1
ATOM 1704 C CA . THR A 1 241 ? 7.332 29.093 20.824 1.00 72.25 241 THR A CA 1
ATOM 1705 C C . THR A 1 241 ? 7.121 28.108 19.671 1.00 72.25 241 THR A C 1
ATOM 1707 O O . THR A 1 241 ? 6.311 28.394 18.793 1.00 72.25 241 THR A O 1
ATOM 1710 N N . ASP A 1 242 ? 7.779 26.948 19.657 1.00 70.81 242 ASP A N 1
ATOM 1711 C CA . ASP A 1 242 ? 7.540 25.913 18.629 1.00 70.81 242 ASP A CA 1
ATOM 1712 C C . ASP A 1 242 ? 7.754 24.474 19.128 1.00 70.81 242 ASP A C 1
ATOM 1714 O O . ASP A 1 242 ? 7.436 23.534 18.418 1.00 70.81 242 ASP A O 1
ATOM 1718 N N . SER A 1 243 ? 8.227 24.225 20.342 1.00 73.81 243 SER A N 1
ATOM 1719 C CA . SER A 1 243 ? 8.430 22.854 20.827 1.00 73.81 243 SER A CA 1
ATOM 1720 C C . SER A 1 243 ? 8.007 22.715 22.293 1.00 73.81 243 SER A C 1
ATOM 1722 O O . SER A 1 243 ? 7.147 23.468 22.758 1.00 73.81 243 SER A O 1
ATOM 1724 N N . ASN A 1 244 ? 8.518 21.708 22.995 1.00 81.06 244 ASN A N 1
ATOM 1725 C CA . ASN A 1 244 ? 7.984 21.286 24.282 1.00 81.06 244 ASN A CA 1
ATOM 1726 C C . ASN A 1 244 ? 8.504 22.136 25.452 1.00 81.06 244 ASN A C 1
ATOM 1728 O O . ASN A 1 244 ? 9.658 22.578 25.457 1.00 81.06 244 ASN A O 1
ATOM 1732 N N . SER A 1 245 ? 7.678 22.303 26.481 1.00 88.50 245 SER A N 1
ATOM 1733 C CA . SER A 1 245 ? 8.044 22.973 27.735 1.00 88.50 245 SER A CA 1
ATOM 1734 C C . SER A 1 245 ? 7.818 22.027 28.909 1.00 88.50 245 SER A C 1
ATOM 1736 O O . SER A 1 245 ? 6.759 21.406 28.987 1.00 88.50 245 SER A O 1
ATOM 1738 N N . VAL A 1 246 ? 8.778 21.927 29.829 1.00 92.44 246 VAL A N 1
ATOM 1739 C CA . VAL A 1 246 ? 8.680 21.095 31.034 1.00 92.44 246 VAL A CA 1
ATOM 1740 C C . VAL A 1 246 ? 9.049 21.914 32.272 1.00 92.44 246 VAL A C 1
ATOM 1742 O O . VAL A 1 246 ? 10.141 22.460 32.324 1.00 92.44 246 VAL A O 1
ATOM 1745 N N . GLY A 1 247 ? 8.186 22.009 33.283 1.00 95.25 247 GLY A N 1
ATOM 1746 C CA . GLY A 1 247 ? 8.499 22.763 34.505 1.00 95.25 247 GLY A CA 1
ATOM 1747 C C . GLY A 1 247 ? 9.614 22.092 35.313 1.00 95.25 247 GLY A C 1
ATOM 1748 O O . GLY A 1 247 ? 10.700 22.645 35.469 1.00 95.25 247 GLY A O 1
ATOM 1749 N N . ILE A 1 248 ? 9.382 20.859 35.764 1.00 96.31 248 ILE A N 1
ATOM 1750 C CA . ILE A 1 248 ? 10.376 20.006 36.434 1.00 96.31 248 ILE A CA 1
ATOM 1751 C C . ILE A 1 248 ? 10.485 18.679 35.681 1.00 96.31 248 ILE A C 1
ATOM 1753 O O . ILE A 1 248 ? 9.485 18.003 35.476 1.00 96.31 248 ILE A O 1
ATOM 1757 N N . ASN A 1 249 ? 11.694 18.273 35.305 1.00 94.88 249 ASN A N 1
ATOM 1758 C CA . ASN A 1 249 ? 11.979 17.046 34.564 1.00 94.88 249 ASN A CA 1
ATOM 1759 C C . ASN A 1 249 ? 12.945 16.154 35.367 1.00 94.88 249 ASN A C 1
ATOM 1761 O O . ASN A 1 249 ? 14.168 16.257 35.258 1.00 94.88 249 ASN A O 1
ATOM 1765 N N . CYS A 1 250 ? 12.390 15.299 36.224 1.00 95.69 250 CYS A N 1
ATOM 1766 C CA . CYS A 1 250 ? 13.134 14.348 37.042 1.00 95.69 250 CYS A CA 1
ATOM 1767 C C . CYS A 1 250 ? 13.351 13.045 36.257 1.00 95.69 250 CYS A C 1
ATOM 1769 O O . CYS A 1 250 ? 12.611 12.068 36.393 1.00 95.69 250 CYS A O 1
ATOM 1771 N N . ALA A 1 251 ? 14.357 13.034 35.388 1.00 91.62 251 ALA A N 1
ATOM 1772 C CA . ALA A 1 251 ? 14.633 11.918 34.494 1.00 91.62 251 ALA A CA 1
ATOM 1773 C C . ALA A 1 251 ? 15.358 10.736 35.165 1.00 91.62 251 ALA A C 1
ATOM 1775 O O . ALA A 1 251 ? 15.203 9.615 34.690 1.00 91.62 251 ALA A O 1
ATOM 1776 N N . ASP A 1 252 ? 16.144 10.985 36.222 1.00 93.12 252 ASP A N 1
ATOM 1777 C CA . ASP A 1 252 ? 16.779 9.981 37.103 1.00 93.12 252 ASP A CA 1
ATOM 1778 C C . ASP A 1 252 ? 17.471 10.680 38.299 1.00 93.12 252 ASP A C 1
ATOM 1780 O O . ASP A 1 252 ? 18.543 11.266 38.134 1.00 93.12 252 ASP A O 1
ATOM 1784 N N . GLY A 1 253 ? 16.871 10.654 39.494 1.00 95.19 253 GLY A N 1
ATOM 1785 C CA . GLY A 1 253 ? 17.394 11.329 40.692 1.00 95.19 253 GLY A CA 1
ATOM 1786 C C . GLY A 1 253 ? 16.296 11.882 41.605 1.00 95.19 253 GLY A C 1
ATOM 1787 O O . GLY A 1 253 ? 15.169 11.396 41.581 1.00 95.19 253 GLY A O 1
ATOM 1788 N N . THR A 1 254 ? 16.609 12.900 42.412 1.00 97.31 254 THR A N 1
ATOM 1789 C CA . THR A 1 254 ? 15.688 13.432 43.437 1.00 97.31 254 THR A CA 1
ATOM 1790 C C . THR A 1 254 ? 15.362 14.916 43.248 1.00 97.31 254 THR A C 1
ATOM 1792 O O . THR A 1 254 ? 16.257 15.731 43.034 1.00 97.31 254 THR A O 1
ATOM 1795 N N . VAL A 1 255 ? 14.092 15.292 43.420 1.00 98.06 255 VAL A N 1
ATOM 1796 C CA . VAL A 1 255 ? 13.653 16.686 43.632 1.00 98.06 255 VAL A CA 1
ATOM 1797 C C . VAL A 1 255 ? 12.887 16.759 44.949 1.00 98.06 255 VAL A C 1
ATOM 1799 O O . VAL A 1 255 ? 12.064 15.889 45.219 1.00 98.06 255 VAL A O 1
ATOM 1802 N N . LYS A 1 256 ? 13.121 17.775 45.781 1.00 97.56 256 LYS A N 1
ATOM 1803 C CA . LYS A 1 256 ? 12.386 17.933 47.049 1.00 97.56 256 LYS A CA 1
ATOM 1804 C C . LYS A 1 256 ? 12.176 19.394 47.442 1.00 97.56 256 LYS A C 1
ATOM 1806 O O . LYS A 1 256 ? 12.960 20.235 47.015 1.00 97.56 256 LYS A O 1
ATOM 1811 N N . THR A 1 257 ? 11.154 19.688 48.249 1.00 97.38 257 THR A N 1
ATOM 1812 C CA . THR A 1 257 ? 10.920 21.026 48.835 1.00 97.38 257 THR A CA 1
ATOM 1813 C C . THR A 1 257 ? 10.888 20.999 50.364 1.00 97.38 257 THR A C 1
ATOM 1815 O O . THR A 1 257 ? 10.761 19.933 50.973 1.00 97.38 257 THR A O 1
ATOM 1818 N N . SER A 1 258 ? 10.987 22.170 51.005 1.00 93.25 258 SER A N 1
ATOM 1819 C CA . SER A 1 258 ? 10.677 22.307 52.436 1.00 93.25 258 SER A CA 1
ATOM 1820 C C . SER A 1 258 ? 9.161 22.355 52.687 1.00 93.25 258 SER A C 1
ATOM 1822 O O . SER A 1 258 ? 8.376 22.547 51.760 1.00 93.25 258 SER A O 1
ATOM 1824 N N . ALA A 1 259 ? 8.735 22.181 53.943 1.00 91.81 259 ALA A N 1
ATOM 1825 C CA . ALA A 1 259 ? 7.325 22.315 54.329 1.00 91.81 259 ALA A CA 1
ATOM 1826 C C . ALA A 1 259 ? 6.819 23.771 54.267 1.00 91.81 259 ALA A C 1
ATOM 1828 O O . ALA A 1 259 ? 5.622 23.991 54.114 1.00 91.81 259 ALA A O 1
ATOM 1829 N N . ASP A 1 260 ? 7.734 24.743 54.340 1.00 92.12 260 ASP A N 1
ATOM 1830 C CA . ASP A 1 260 ? 7.464 26.184 54.274 1.00 92.12 260 ASP A CA 1
ATOM 1831 C C . ASP A 1 260 ? 7.635 26.745 52.843 1.00 92.12 260 ASP A C 1
ATOM 1833 O O . ASP A 1 260 ? 7.777 27.955 52.665 1.00 92.12 260 ASP A O 1
ATOM 1837 N N . THR A 1 261 ? 7.694 25.872 51.827 1.00 96.50 261 THR A N 1
ATOM 1838 C CA . THR A 1 261 ? 7.909 26.242 50.420 1.00 96.50 261 THR A CA 1
ATOM 1839 C C . THR A 1 261 ? 6.594 26.300 49.644 1.00 96.50 261 THR A C 1
ATOM 1841 O O . THR A 1 261 ? 5.957 25.270 49.423 1.00 96.50 261 THR A O 1
ATOM 1844 N N . ASP A 1 262 ? 6.247 27.484 49.149 1.00 96.50 262 ASP A N 1
ATOM 1845 C CA . ASP A 1 262 ? 5.287 27.687 48.066 1.00 96.50 262 ASP A CA 1
ATOM 1846 C C . ASP A 1 262 ? 5.996 27.446 46.720 1.00 96.50 262 ASP A C 1
ATOM 1848 O O . ASP A 1 262 ? 6.913 28.191 46.354 1.00 96.50 262 ASP A O 1
ATOM 1852 N N . LEU A 1 263 ? 5.619 26.378 46.006 1.00 98.00 263 LEU A N 1
ATOM 1853 C CA . LEU A 1 263 ? 6.153 26.027 44.687 1.00 98.00 263 LEU A CA 1
ATOM 1854 C C . LEU A 1 263 ? 5.130 26.347 43.587 1.00 98.00 263 LEU A C 1
ATOM 1856 O O . LEU A 1 263 ? 4.171 25.600 43.387 1.00 98.00 263 LEU A O 1
ATOM 1860 N N . ASP A 1 264 ? 5.395 27.422 42.848 1.00 97.94 264 ASP A N 1
ATOM 1861 C CA . ASP A 1 264 ? 4.622 27.874 41.692 1.00 97.94 264 ASP A CA 1
ATOM 1862 C C . ASP A 1 264 ? 5.295 27.393 40.395 1.00 97.94 264 ASP A C 1
ATOM 1864 O O . ASP A 1 264 ? 6.459 27.705 40.127 1.00 97.94 264 ASP A O 1
ATOM 1868 N N . ILE A 1 265 ? 4.575 26.662 39.543 1.00 97.88 265 ILE A N 1
ATOM 1869 C CA . ILE A 1 265 ? 5.089 26.176 38.253 1.00 97.88 265 ILE A CA 1
ATOM 1870 C C . ILE A 1 265 ? 4.207 26.697 37.115 1.00 97.88 265 ILE A C 1
ATOM 1872 O O . ILE A 1 265 ? 3.021 26.386 37.043 1.00 97.88 265 ILE A O 1
ATOM 1876 N N . VAL A 1 266 ? 4.794 27.451 36.183 1.00 96.19 266 VAL A N 1
ATOM 1877 C CA . VAL A 1 266 ? 4.102 28.042 35.028 1.00 96.19 266 VAL A CA 1
ATOM 1878 C C . VAL A 1 266 ? 4.736 27.540 33.733 1.00 96.19 266 VAL A C 1
ATOM 1880 O O . VAL A 1 266 ? 5.875 27.873 33.404 1.00 96.19 266 VAL A O 1
ATOM 1883 N N . VAL A 1 267 ? 3.994 26.740 32.970 1.00 93.19 267 VAL A N 1
ATOM 1884 C CA . VAL A 1 267 ? 4.474 26.126 31.725 1.00 93.19 267 VAL A CA 1
ATOM 1885 C C . VAL A 1 267 ? 3.641 26.596 30.539 1.00 93.19 267 VAL A C 1
ATOM 1887 O O . VAL A 1 267 ? 2.442 26.342 30.473 1.00 93.19 267 VAL A O 1
ATOM 1890 N N . GLU A 1 268 ? 4.283 27.238 29.566 1.00 89.31 268 GLU A N 1
ATOM 1891 C CA . GLU A 1 268 ? 3.647 27.736 28.344 1.00 89.31 268 GLU A CA 1
ATOM 1892 C C . GLU A 1 268 ? 4.304 27.135 27.095 1.00 89.31 268 GLU A C 1
ATOM 1894 O O . GLU A 1 268 ? 5.532 27.075 26.994 1.00 89.31 268 GLU A O 1
ATOM 1899 N N . GLY A 1 269 ? 3.518 26.697 26.110 1.00 81.25 269 GLY A N 1
ATOM 1900 C CA . GLY A 1 269 ? 4.086 26.069 24.913 1.00 81.25 269 GLY A CA 1
ATOM 1901 C C . GLY A 1 269 ? 3.165 26.009 23.700 1.00 81.25 269 GLY A C 1
ATOM 1902 O O . GLY A 1 269 ? 1.950 25.880 23.826 1.00 81.25 269 GLY A O 1
ATOM 1903 N N . ASN A 1 270 ? 3.756 26.047 22.503 1.00 73.81 270 ASN A N 1
ATOM 1904 C CA . ASN A 1 270 ? 3.033 25.808 21.246 1.00 73.81 270 ASN A CA 1
ATOM 1905 C C . ASN A 1 270 ? 2.960 24.320 20.840 1.00 73.81 270 ASN A C 1
ATOM 1907 O O . ASN A 1 270 ? 2.100 23.965 20.031 1.00 73.81 270 ASN A O 1
ATOM 1911 N N . LYS A 1 271 ? 3.816 23.444 21.394 1.00 76.25 271 LYS A N 1
ATOM 1912 C CA . LYS A 1 271 ? 3.674 21.974 21.300 1.00 76.25 271 LYS A CA 1
ATOM 1913 C C . LYS A 1 271 ? 3.367 21.377 22.679 1.00 76.25 271 LYS A C 1
ATOM 1915 O O . LYS A 1 271 ? 2.400 21.830 23.288 1.00 76.25 271 LYS A O 1
ATOM 1920 N N . ALA A 1 272 ? 4.085 20.351 23.148 1.00 78.56 272 ALA A N 1
ATOM 1921 C CA . ALA A 1 272 ? 3.677 19.631 24.356 1.00 78.56 272 ALA A CA 1
ATOM 1922 C C . ALA A 1 272 ? 4.143 20.363 25.618 1.00 78.56 272 ALA A C 1
ATOM 1924 O O . ALA A 1 272 ? 5.314 20.726 25.733 1.00 78.56 272 ALA A O 1
ATOM 1925 N N . THR A 1 273 ? 3.249 20.563 26.579 1.00 84.88 273 THR A N 1
ATOM 1926 C CA . THR A 1 273 ? 3.598 21.140 27.882 1.00 84.88 273 THR A CA 1
ATOM 1927 C C . THR A 1 273 ? 3.515 20.070 28.962 1.00 84.88 273 THR A C 1
ATOM 1929 O O . THR A 1 273 ? 2.683 19.167 28.903 1.00 84.88 273 THR A O 1
ATOM 1932 N N . THR A 1 274 ? 4.412 20.108 29.943 1.00 91.31 274 THR A N 1
ATOM 1933 C CA . THR A 1 274 ? 4.380 19.208 31.103 1.00 91.31 274 THR A CA 1
ATOM 1934 C C . THR A 1 274 ? 4.802 19.966 32.355 1.00 91.31 274 THR A C 1
ATOM 1936 O O . THR A 1 274 ? 5.907 20.484 32.411 1.00 91.31 274 THR A O 1
ATOM 1939 N N . GLY A 1 275 ? 3.958 20.064 33.378 1.00 95.50 275 GLY A N 1
ATOM 1940 C CA . GLY A 1 275 ? 4.331 20.754 34.618 1.00 95.50 275 GLY A CA 1
ATOM 1941 C C . GLY A 1 275 ? 5.461 20.047 35.370 1.00 95.50 275 GLY A C 1
ATOM 1942 O O . GLY A 1 275 ? 6.527 20.620 35.577 1.00 95.50 275 GLY A O 1
ATOM 1943 N N . ILE A 1 276 ? 5.256 18.780 35.726 1.00 97.00 276 ILE A N 1
ATOM 1944 C CA . ILE A 1 276 ? 6.251 17.915 36.376 1.00 97.00 276 ILE A CA 1
ATOM 1945 C C . ILE A 1 276 ? 6.311 16.579 35.624 1.00 97.00 276 ILE A C 1
ATOM 1947 O O . ILE A 1 276 ? 5.276 15.972 35.362 1.00 97.00 276 ILE A O 1
ATOM 1951 N N . GLN A 1 277 ? 7.508 16.096 35.293 1.00 95.25 277 GLN A N 1
ATOM 1952 C CA . GLN A 1 277 ? 7.749 14.823 34.612 1.00 95.25 277 GLN A CA 1
ATOM 1953 C C . GLN A 1 277 ? 8.721 13.944 35.411 1.00 95.25 277 GLN A C 1
ATOM 1955 O O . GLN A 1 277 ? 9.768 14.422 35.846 1.00 95.25 277 GLN A O 1
ATOM 1960 N N . LEU A 1 278 ? 8.404 12.657 35.578 1.00 96.06 278 LEU A N 1
ATOM 1961 C CA . LEU A 1 278 ? 9.293 11.630 36.133 1.00 96.06 278 LEU A CA 1
ATOM 1962 C C . LEU A 1 278 ? 9.442 10.506 35.101 1.00 96.06 278 LEU A C 1
ATOM 1964 O O . LEU A 1 278 ? 8.439 9.871 34.779 1.00 96.06 278 LEU A O 1
ATOM 1968 N N . THR A 1 279 ? 10.652 10.240 34.585 1.00 89.25 279 THR A N 1
ATOM 1969 C CA . THR A 1 279 ? 10.847 9.273 33.473 1.00 89.25 279 THR A CA 1
ATOM 1970 C C . THR A 1 279 ? 11.562 7.965 33.833 1.00 89.25 279 THR A C 1
ATOM 1972 O O . THR A 1 279 ? 11.670 7.093 32.972 1.00 89.25 279 THR A O 1
ATOM 1975 N N . ALA A 1 280 ? 12.053 7.789 35.065 1.00 89.94 280 ALA A N 1
ATOM 1976 C CA . ALA A 1 280 ? 12.724 6.561 35.507 1.00 89.94 280 ALA A CA 1
ATOM 1977 C C . ALA A 1 280 ? 12.179 6.046 36.845 1.00 89.94 280 ALA A C 1
ATOM 1979 O O . ALA A 1 280 ? 11.599 6.788 37.631 1.00 89.94 280 ALA A O 1
ATOM 1980 N N . SER A 1 281 ? 12.418 4.765 37.141 1.00 88.44 281 SER A N 1
ATOM 1981 C CA . SER A 1 281 ? 12.061 4.150 38.431 1.00 88.44 281 SER A CA 1
ATOM 1982 C C . SER A 1 281 ? 12.938 4.589 39.610 1.00 88.44 281 SER A C 1
ATOM 1984 O O . SER A 1 281 ? 12.677 4.204 40.744 1.00 88.44 281 SER A O 1
ATOM 1986 N N . SER A 1 282 ? 14.001 5.347 39.340 1.00 91.81 282 SER A N 1
ATOM 1987 C CA . SER A 1 282 ? 14.872 6.006 40.320 1.00 91.81 282 SER A CA 1
ATOM 1988 C C . SER A 1 282 ? 14.525 7.485 40.532 1.00 91.81 282 SER A C 1
ATOM 1990 O O . SER A 1 282 ? 15.140 8.129 41.378 1.00 91.81 282 SER A O 1
ATOM 1992 N N . SER A 1 283 ? 13.558 8.029 39.783 1.00 96.44 283 SER A N 1
ATOM 1993 C CA . SER A 1 283 ? 13.041 9.384 39.983 1.00 96.44 283 SER A CA 1
ATOM 1994 C C . SER A 1 283 ? 12.208 9.453 41.265 1.00 96.44 283 SER A C 1
ATOM 1996 O O . SER A 1 283 ? 11.244 8.701 41.400 1.00 96.44 283 SER A O 1
ATOM 1998 N N . ASP A 1 284 ? 12.543 10.363 42.177 1.00 97.06 284 ASP A N 1
ATOM 1999 C CA . ASP A 1 284 ? 11.848 10.568 43.456 1.00 97.06 284 ASP A CA 1
ATOM 2000 C C . ASP A 1 284 ? 11.560 12.063 43.677 1.00 97.06 284 ASP A C 1
ATOM 2002 O O . ASP A 1 284 ? 12.470 12.893 43.631 1.00 97.06 284 ASP A O 1
ATOM 2006 N N . VAL A 1 285 ? 10.290 12.428 43.862 1.00 97.94 285 VAL A N 1
ATOM 2007 C CA . VAL A 1 285 ? 9.832 13.824 43.959 1.00 97.94 285 VAL A CA 1
ATOM 2008 C C . VAL A 1 285 ? 9.059 14.034 45.263 1.00 97.94 285 VAL A C 1
ATOM 2010 O O . VAL A 1 285 ? 7.920 13.596 45.396 1.00 97.94 285 VAL A O 1
ATOM 2013 N N . GLN A 1 286 ? 9.677 14.708 46.234 1.00 97.44 286 GLN A N 1
ATOM 2014 C CA . GLN A 1 286 ? 9.172 14.852 47.606 1.00 97.44 286 GLN A CA 1
ATOM 2015 C C . GLN A 1 286 ? 8.832 16.318 47.921 1.00 97.44 286 GLN A C 1
ATOM 2017 O O . GLN A 1 286 ? 9.668 17.077 48.413 1.00 97.44 286 GLN A O 1
ATOM 2022 N N . LEU A 1 287 ? 7.604 16.734 47.622 1.00 97.69 287 LEU A N 1
ATOM 2023 C CA . LEU A 1 287 ? 7.138 18.104 47.834 1.00 97.69 287 LEU A CA 1
ATOM 2024 C C . LEU A 1 287 ? 6.442 18.207 49.201 1.00 97.69 287 LEU A C 1
ATOM 2026 O O . LEU A 1 287 ? 5.394 17.602 49.426 1.00 97.69 287 LEU A O 1
ATOM 2030 N N . ALA A 1 288 ? 7.033 18.934 50.148 1.00 94.56 288 ALA A N 1
ATOM 2031 C CA . ALA A 1 288 ? 6.494 19.041 51.504 1.00 94.56 288 ALA A CA 1
ATOM 2032 C C . ALA A 1 288 ? 5.507 20.214 51.666 1.00 94.56 288 ALA A C 1
ATOM 2034 O O . ALA A 1 288 ? 4.493 20.054 52.344 1.00 94.56 288 ALA A O 1
ATOM 2035 N N . GLY A 1 289 ? 5.791 21.361 51.044 1.00 92.75 289 GLY A N 1
ATOM 2036 C CA . GLY A 1 289 ? 4.931 22.549 51.045 1.00 92.75 289 GLY A CA 1
ATOM 2037 C C . GLY A 1 289 ? 3.830 22.540 49.973 1.00 92.75 289 GLY A C 1
ATOM 2038 O O . GLY A 1 289 ? 3.390 21.476 49.527 1.00 92.75 289 GLY A O 1
ATOM 2039 N N . ASN A 1 290 ? 3.368 23.731 49.585 1.00 95.31 290 ASN A N 1
ATOM 2040 C CA . ASN A 1 290 ? 2.284 23.934 48.617 1.00 95.31 290 ASN A CA 1
ATOM 2041 C C . ASN A 1 290 ? 2.763 23.741 47.166 1.00 95.31 290 ASN A C 1
ATOM 2043 O O . ASN A 1 290 ? 3.917 24.030 46.846 1.00 95.31 290 ASN A O 1
ATOM 2047 N N . LEU A 1 291 ? 1.856 23.314 46.282 1.00 97.75 291 LEU A N 1
ATOM 2048 C CA . LEU A 1 291 ? 2.072 23.229 44.833 1.00 97.75 291 LEU A CA 1
ATOM 2049 C C . LEU A 1 291 ? 0.921 23.913 44.071 1.00 97.75 291 LEU A C 1
ATOM 2051 O O . LEU A 1 291 ? -0.203 23.410 44.096 1.00 97.75 291 LEU A O 1
ATOM 2055 N N . ASP A 1 292 ? 1.207 24.996 43.345 1.00 97.69 292 ASP A N 1
ATOM 2056 C CA . ASP A 1 292 ? 0.339 25.517 42.274 1.00 97.69 292 ASP A CA 1
ATOM 2057 C C . ASP A 1 292 ? 1.046 25.313 40.925 1.00 97.69 292 ASP A C 1
ATOM 2059 O O . ASP A 1 292 ? 2.247 25.548 40.774 1.00 97.69 292 ASP A O 1
ATOM 2063 N N . LEU A 1 293 ? 0.320 24.794 39.940 1.00 97.81 293 LEU A N 1
ATOM 2064 C CA . LEU A 1 293 ? 0.870 24.365 38.661 1.00 97.81 293 LEU A CA 1
ATOM 2065 C C . LEU A 1 293 ? -0.093 24.743 37.540 1.00 97.81 293 LEU A C 1
ATOM 2067 O O . LEU A 1 293 ? -1.130 24.109 37.346 1.00 97.81 293 LEU A O 1
ATOM 2071 N N . THR A 1 294 ? 0.288 25.744 36.751 1.00 95.44 294 THR A N 1
ATOM 2072 C CA . THR A 1 294 ? -0.442 26.178 35.558 1.00 95.44 294 THR A CA 1
ATOM 2073 C C . THR A 1 294 ? 0.281 25.721 34.291 1.00 95.44 294 THR A C 1
ATOM 2075 O O . THR A 1 294 ? 1.450 26.046 34.083 1.00 95.44 294 THR A O 1
ATOM 2078 N N . ALA A 1 295 ? -0.415 24.991 33.416 1.00 92.25 295 ALA A N 1
ATOM 2079 C CA . ALA A 1 295 ? 0.107 24.538 32.126 1.00 92.25 295 ALA A CA 1
ATOM 2080 C C . ALA A 1 295 ? -0.819 24.969 30.974 1.00 92.25 295 ALA A C 1
ATOM 2082 O O . ALA A 1 295 ? -1.951 24.496 30.852 1.00 92.25 295 ALA A O 1
ATOM 2083 N N . THR A 1 296 ? -0.319 25.855 30.112 1.00 88.12 296 THR A N 1
ATOM 2084 C CA . THR A 1 296 ? -1.090 26.534 29.061 1.00 88.12 296 THR A CA 1
ATOM 2085 C C . THR A 1 296 ? -0.500 26.258 27.681 1.00 88.12 296 THR A C 1
ATOM 2087 O O . THR A 1 296 ? 0.668 26.548 27.418 1.00 88.12 296 THR A O 1
ATOM 2090 N N . GLN A 1 297 ? -1.312 25.742 26.761 1.00 83.62 297 GLN A N 1
ATOM 2091 C CA . GLN A 1 297 ? -0.918 25.558 25.364 1.00 83.62 297 GLN A CA 1
ATOM 2092 C C . GLN A 1 297 ? -1.420 26.710 24.494 1.00 83.62 297 GLN A C 1
ATOM 2094 O O . GLN A 1 297 ? -2.623 26.927 24.359 1.00 83.62 297 GLN A O 1
ATOM 2099 N N . THR A 1 298 ? -0.490 27.446 23.888 1.00 76.12 298 THR A N 1
ATOM 2100 C CA . THR A 1 298 ? -0.756 28.686 23.140 1.00 76.12 298 THR A CA 1
ATOM 2101 C C . THR A 1 298 ? -0.882 28.491 21.624 1.00 76.12 298 THR A C 1
ATOM 2103 O O . THR A 1 298 ? -1.258 29.427 20.922 1.00 76.12 298 THR A O 1
ATOM 2106 N N . GLY A 1 299 ? -0.590 27.290 21.112 1.00 67.62 299 GLY A N 1
ATOM 2107 C CA . GLY A 1 299 ? -0.674 26.947 19.687 1.00 67.62 299 GLY A CA 1
ATOM 2108 C C . GLY A 1 299 ? -2.013 26.316 19.282 1.00 67.62 299 GLY A C 1
ATOM 2109 O O . GLY A 1 299 ? -2.692 25.705 20.105 1.00 67.62 299 GLY A O 1
ATOM 2110 N N . GLN A 1 300 ? -2.373 26.443 17.999 1.00 58.62 300 GLN A N 1
ATOM 2111 C CA . GLN A 1 300 ? -3.538 25.782 17.381 1.00 58.62 300 GLN A CA 1
ATOM 2112 C C . GLN A 1 300 ? -3.158 24.496 16.613 1.00 58.62 300 GLN A C 1
ATOM 2114 O O . GLN A 1 300 ? -3.951 23.562 16.546 1.00 58.62 300 GLN A O 1
ATOM 2119 N N . ASP A 1 301 ? -1.947 24.436 16.044 1.00 52.81 301 ASP A N 1
ATOM 2120 C CA . ASP A 1 301 ? -1.598 23.498 14.960 1.00 52.81 301 ASP A CA 1
ATOM 2121 C C . ASP A 1 301 ? -0.898 22.194 15.406 1.00 52.81 301 ASP A C 1
ATOM 2123 O O . ASP A 1 301 ? -0.300 21.498 14.582 1.00 52.81 301 ASP A O 1
ATOM 2127 N N . SER A 1 302 ? -0.892 21.856 16.702 1.00 55.09 302 SER A N 1
ATOM 2128 C CA . SER A 1 302 ? -0.066 20.762 17.238 1.00 55.09 302 SER A CA 1
ATOM 2129 C C . SER A 1 302 ? -0.868 19.588 17.816 1.00 55.09 302 SER A C 1
ATOM 2131 O O . SER A 1 302 ? -1.738 19.757 18.662 1.00 55.09 302 SER A O 1
ATOM 2133 N N . PHE A 1 303 ? -0.498 18.362 17.418 1.00 59.94 303 PHE A N 1
ATOM 2134 C CA . PHE A 1 303 ? -0.972 17.076 17.973 1.00 59.94 303 PHE A CA 1
ATOM 2135 C C . PHE A 1 303 ? -0.445 16.804 19.402 1.00 59.94 303 PHE A C 1
ATOM 2137 O O . PHE A 1 303 ? -0.148 15.667 19.765 1.00 59.94 303 PHE A O 1
ATOM 2144 N N . ALA A 1 304 ? -0.208 17.850 20.191 1.00 67.62 304 ALA A N 1
ATOM 2145 C CA . ALA A 1 304 ? 0.674 17.800 21.345 1.00 67.62 304 ALA A CA 1
ATOM 2146 C C . ALA A 1 304 ? -0.095 17.881 22.669 1.00 67.62 304 ALA A C 1
ATOM 2148 O O . ALA A 1 304 ? -1.017 18.682 22.812 1.00 67.62 304 ALA A O 1
ATOM 2149 N N . SER A 1 305 ? 0.297 17.056 23.639 1.00 80.12 305 SER A N 1
ATOM 2150 C CA . SER A 1 305 ? -0.393 16.931 24.922 1.00 80.12 305 SER A CA 1
ATOM 2151 C C . SER A 1 305 ? -0.042 18.039 25.919 1.00 80.12 305 SER A C 1
ATOM 2153 O O . SER A 1 305 ? 1.054 18.600 25.905 1.00 80.12 305 SER A O 1
ATOM 2155 N N . VAL A 1 306 ? -0.984 18.322 26.819 1.00 89.19 306 VAL A N 1
ATOM 2156 C CA . VAL A 1 306 ? -0.812 19.251 27.950 1.00 89.19 306 VAL A CA 1
ATOM 2157 C C . VAL A 1 306 ? -0.887 18.441 29.231 1.00 89.19 306 VAL A C 1
ATOM 2159 O O . VAL A 1 306 ? -1.965 18.007 29.615 1.00 89.19 306 VAL A O 1
ATOM 2162 N N . LEU A 1 307 ? 0.241 18.188 29.884 1.00 92.12 307 LEU A N 1
ATOM 2163 C CA . LEU A 1 307 ? 0.320 17.355 31.083 1.00 92.12 307 LEU A CA 1
ATOM 2164 C C . LEU A 1 307 ? 0.566 18.241 32.317 1.00 92.12 307 LEU A C 1
ATOM 2166 O O . LEU A 1 307 ? 1.413 19.130 32.288 1.00 92.12 307 LEU A O 1
ATOM 2170 N N . GLY A 1 308 ? -0.144 18.016 33.419 1.00 94.94 308 GLY A N 1
ATOM 2171 C CA . GLY A 1 308 ? 0.147 18.695 34.685 1.00 94.94 308 GLY A CA 1
ATOM 2172 C C . GLY A 1 308 ? 1.312 18.001 35.379 1.00 94.94 308 GLY A C 1
ATOM 2173 O O . GLY A 1 308 ? 2.418 18.526 35.446 1.00 94.94 308 GLY A O 1
ATOM 2174 N N . ILE A 1 309 ? 1.081 16.765 35.807 1.00 97.19 309 ILE A N 1
ATOM 2175 C CA . ILE A 1 309 ? 2.090 15.850 36.342 1.00 97.19 309 ILE A CA 1
ATOM 2176 C C . ILE A 1 309 ? 2.087 14.587 35.474 1.00 97.19 309 ILE A C 1
ATOM 2178 O O . ILE A 1 309 ? 1.020 14.064 35.164 1.00 97.19 309 ILE A O 1
ATOM 2182 N N . SER A 1 310 ? 3.257 14.078 35.086 1.00 95.69 310 SER A N 1
ATOM 2183 C CA . SER A 1 310 ? 3.411 12.835 34.322 1.00 95.69 310 SER A CA 1
ATOM 2184 C C . SER A 1 310 ? 4.483 11.943 34.935 1.00 95.69 310 SER A C 1
ATOM 2186 O O . SER A 1 310 ? 5.665 12.276 34.893 1.00 95.69 310 SER A O 1
ATOM 2188 N N . ASN A 1 311 ? 4.082 10.797 35.482 1.00 96.00 311 ASN A N 1
ATOM 2189 C CA . ASN A 1 311 ? 4.984 9.850 36.126 1.00 96.00 311 ASN A CA 1
ATOM 2190 C C . ASN A 1 311 ? 4.980 8.491 35.409 1.00 96.00 311 ASN A C 1
ATOM 2192 O O . ASN A 1 311 ? 3.959 7.810 35.336 1.00 96.00 311 ASN A O 1
ATOM 2196 N N . ASP A 1 312 ? 6.140 8.096 34.892 1.00 88.38 312 ASP A N 1
ATOM 2197 C CA . ASP A 1 312 ? 6.314 6.910 34.052 1.00 88.38 312 ASP A CA 1
ATOM 2198 C C . ASP A 1 312 ? 6.712 5.639 34.810 1.00 88.38 312 ASP A C 1
ATOM 2200 O O . ASP A 1 312 ? 6.589 4.547 34.244 1.00 88.38 312 ASP A O 1
ATOM 2204 N N . SER A 1 313 ? 7.279 5.777 36.018 1.00 86.81 313 SER A N 1
ATOM 2205 C CA . SER A 1 313 ? 7.711 4.679 36.911 1.00 86.81 313 SER A CA 1
ATOM 2206 C C . SER A 1 313 ? 8.320 5.122 38.256 1.00 86.81 313 SER A C 1
ATOM 2208 O O . SER A 1 313 ? 8.715 4.257 39.033 1.00 86.81 313 SER A O 1
ATOM 2210 N N . GLY A 1 314 ? 8.469 6.422 38.515 1.00 93.12 314 GLY A N 1
ATOM 2211 C CA . GLY A 1 314 ? 9.118 6.959 39.713 1.00 93.12 314 GLY A CA 1
ATOM 2212 C C . GLY A 1 314 ? 8.166 7.148 40.894 1.00 93.12 314 GLY A C 1
ATOM 2213 O O . GLY A 1 314 ? 6.981 6.816 40.832 1.00 93.12 314 GLY A O 1
ATOM 2214 N N . LYS A 1 315 ? 8.670 7.740 41.974 1.00 96.75 315 LYS A N 1
ATOM 2215 C CA . LYS A 1 315 ? 7.890 8.067 43.168 1.00 96.75 315 LYS A CA 1
ATOM 2216 C C . LYS A 1 315 ? 7.596 9.562 43.261 1.00 96.75 315 LYS A C 1
ATOM 2218 O O . LYS A 1 315 ? 8.479 10.379 43.018 1.00 96.75 315 LYS A O 1
ATOM 2223 N N . MET A 1 316 ? 6.381 9.925 43.667 1.00 97.75 316 MET A N 1
ATOM 2224 C CA . MET A 1 316 ? 6.028 11.305 43.998 1.00 97.75 316 MET A CA 1
ATOM 2225 C C . MET A 1 316 ? 5.174 11.390 45.268 1.00 97.75 316 MET A C 1
ATOM 2227 O O . MET A 1 316 ? 4.165 10.704 45.404 1.00 97.75 316 MET A O 1
ATOM 2231 N N . VAL A 1 317 ? 5.544 12.263 46.200 1.00 97.88 317 VAL A N 1
ATOM 2232 C CA . VAL A 1 317 ? 4.750 12.561 47.398 1.00 97.88 317 VAL A CA 1
ATOM 2233 C C . VAL A 1 317 ? 4.579 14.069 47.507 1.00 97.88 317 VAL A C 1
ATOM 2235 O O . VAL A 1 317 ? 5.571 14.793 47.504 1.00 97.88 317 VAL A O 1
ATOM 2238 N N . VAL A 1 318 ? 3.336 14.533 47.630 1.00 97.62 318 VAL A N 1
ATOM 2239 C CA . VAL A 1 318 ? 3.000 15.934 47.915 1.00 97.62 318 VAL A CA 1
ATOM 2240 C C . VAL A 1 318 ? 2.260 15.996 49.245 1.00 97.62 318 VAL A C 1
ATOM 2242 O O . VAL A 1 318 ? 1.203 15.385 49.398 1.00 97.62 318 VAL A O 1
ATOM 2245 N N . SER A 1 319 ? 2.830 16.686 50.233 1.00 95.81 319 SER A N 1
ATOM 2246 C CA . SER A 1 319 ? 2.262 16.755 51.589 1.00 95.81 319 SER A CA 1
ATOM 2247 C C . SER A 1 319 ? 1.316 17.943 51.778 1.00 95.81 319 SER A C 1
ATOM 2249 O O . SER A 1 319 ? 0.320 17.820 52.494 1.00 95.81 319 SER A O 1
ATOM 2251 N N . GLY A 1 320 ? 1.604 19.076 51.134 1.00 94.12 320 GLY A N 1
ATOM 2252 C CA . GLY A 1 320 ? 0.751 20.258 51.158 1.00 94.12 320 GLY A CA 1
ATOM 2253 C C . GLY A 1 320 ? -0.409 20.215 50.150 1.00 94.12 320 GLY A C 1
ATOM 2254 O O . GLY A 1 320 ? -0.531 19.280 49.352 1.00 94.12 320 GLY A O 1
ATOM 2255 N N . PRO A 1 321 ? -1.297 21.224 50.198 1.00 96.44 321 PRO A N 1
ATOM 2256 C CA . PRO A 1 321 ? -2.243 21.552 49.133 1.00 96.44 321 PRO A CA 1
ATOM 2257 C C . PRO A 1 321 ? -1.649 21.512 47.717 1.00 96.44 321 PRO A C 1
ATOM 2259 O O . PRO A 1 321 ? -0.497 21.882 47.494 1.00 96.44 321 PRO A O 1
ATOM 2262 N N . THR A 1 322 ? -2.463 21.083 46.753 1.00 97.62 322 THR A N 1
ATOM 2263 C CA . THR A 1 322 ? -2.115 20.985 45.328 1.00 97.62 322 THR A CA 1
ATOM 2264 C C . THR A 1 322 ? -3.229 21.586 44.467 1.00 97.62 322 THR A C 1
ATOM 2266 O O . THR A 1 322 ? -4.363 21.113 44.546 1.00 97.62 322 THR A O 1
ATOM 2269 N N . SER A 1 323 ? -2.918 22.567 43.613 1.00 97.69 323 SER A N 1
ATOM 2270 C CA . SER A 1 323 ? -3.799 23.021 42.524 1.00 97.69 323 SER A CA 1
ATOM 2271 C C . SER A 1 323 ? -3.114 22.812 41.171 1.00 97.69 323 SER A C 1
ATOM 2273 O O . SER A 1 323 ? -1.987 23.256 40.969 1.00 97.69 323 SER A O 1
ATOM 2275 N N . LEU A 1 324 ? -3.777 22.112 40.245 1.00 97.62 324 LEU A N 1
ATOM 2276 C CA . LEU A 1 324 ? -3.297 21.880 38.878 1.00 97.62 324 LEU A CA 1
ATOM 2277 C C . LEU A 1 324 ? -4.281 22.493 37.875 1.00 97.62 324 LEU A C 1
ATOM 2279 O O . LEU A 1 324 ? -5.457 22.124 37.855 1.00 97.62 324 LEU A O 1
ATOM 2283 N N . ARG A 1 325 ? -3.814 23.410 37.027 1.00 95.44 325 ARG A N 1
ATOM 2284 C CA . ARG A 1 325 ? -4.648 24.245 36.149 1.00 95.44 325 ARG A CA 1
ATOM 2285 C C . ARG A 1 325 ? -4.165 24.150 34.705 1.00 95.44 325 ARG A C 1
ATOM 2287 O O . ARG A 1 325 ? -3.153 24.730 34.325 1.00 95.44 325 ARG A O 1
ATOM 2294 N N . LEU A 1 326 ? -4.885 23.377 33.898 1.00 92.31 326 LEU A N 1
ATOM 2295 C CA . LEU A 1 326 ? -4.537 23.072 32.513 1.00 92.31 326 LEU A CA 1
ATOM 2296 C C . LEU A 1 326 ? -5.488 23.775 31.541 1.00 92.31 326 LEU A C 1
ATOM 2298 O O . LEU A 1 326 ? -6.714 23.644 31.642 1.00 92.31 326 LEU A O 1
ATOM 2302 N N . VAL A 1 327 ? -4.913 24.459 30.552 1.00 85.38 327 VAL A N 1
ATOM 2303 C CA . VAL A 1 327 ? -5.644 25.132 29.470 1.00 85.38 327 VAL A CA 1
ATOM 2304 C C . VAL A 1 327 ? -5.043 24.728 28.126 1.00 85.38 327 VAL A C 1
ATOM 2306 O O . VAL A 1 327 ? -3.866 24.976 27.864 1.00 85.38 327 VAL A O 1
ATOM 2309 N N . THR A 1 328 ? -5.848 24.131 27.248 1.00 80.44 328 THR A N 1
ATOM 2310 C CA . THR A 1 328 ? -5.476 23.871 25.848 1.00 80.44 328 THR A CA 1
ATOM 2311 C C . THR A 1 328 ? -6.428 24.565 24.881 1.00 80.44 328 THR A C 1
ATOM 2313 O O . THR A 1 328 ? -7.605 24.762 25.173 1.00 80.44 328 THR A O 1
ATOM 2316 N N . ASN A 1 329 ? -5.895 24.947 23.721 1.00 70.31 329 ASN A N 1
ATOM 2317 C CA . ASN A 1 329 ? -6.643 25.529 22.609 1.00 70.31 329 ASN A CA 1
ATOM 2318 C C . ASN A 1 329 ? -6.810 24.544 21.430 1.00 70.31 329 ASN A C 1
ATOM 2320 O O . ASN A 1 329 ? -7.301 24.942 20.374 1.00 70.31 329 ASN A O 1
ATOM 2324 N N . ALA A 1 330 ? -6.394 23.282 21.587 1.00 61.00 330 ALA A N 1
ATOM 2325 C CA . ALA A 1 330 ? -6.346 22.267 20.536 1.00 61.00 330 ALA A CA 1
ATOM 2326 C C . ALA A 1 330 ? -7.185 21.022 20.914 1.00 61.00 330 ALA A C 1
ATOM 2328 O O . ALA A 1 330 ? -7.373 20.743 22.099 1.00 61.00 330 ALA A O 1
ATOM 2329 N N . PRO A 1 331 ? -7.679 20.222 19.947 1.00 57.16 331 PRO A N 1
ATOM 2330 C CA . PRO A 1 331 ? -8.594 19.097 20.205 1.00 57.16 331 PRO A CA 1
ATOM 2331 C C . PRO A 1 331 ? -7.919 17.843 20.807 1.00 57.16 331 PRO A C 1
ATOM 2333 O O . PRO A 1 331 ? -8.454 16.739 20.699 1.00 57.16 331 PRO A O 1
ATOM 2336 N N . PHE A 1 332 ? -6.735 17.987 21.406 1.00 62.19 332 PHE A N 1
ATOM 2337 C CA . PHE A 1 332 ? -5.849 16.887 21.793 1.00 62.19 332 PHE A CA 1
ATOM 2338 C C . PHE A 1 332 ? -5.747 16.697 23.313 1.00 62.19 332 PHE A C 1
ATOM 2340 O O . PHE A 1 332 ? -6.428 17.347 24.102 1.00 62.19 332 PHE A O 1
ATOM 2347 N N . ASP A 1 333 ? -4.959 15.709 23.718 1.00 73.31 333 ASP A N 1
ATOM 2348 C CA . ASP A 1 333 ? -5.021 15.084 25.036 1.00 73.31 333 ASP A CA 1
ATOM 2349 C C . ASP A 1 333 ? -4.366 15.935 26.145 1.00 73.31 333 ASP A C 1
ATOM 2351 O O . ASP A 1 333 ? -3.142 16.075 26.206 1.00 73.31 333 ASP A O 1
ATOM 2355 N N . ALA A 1 334 ? -5.183 16.512 27.030 1.00 88.50 334 ALA A N 1
ATOM 2356 C CA . ALA A 1 334 ? -4.736 17.300 28.181 1.00 88.50 334 ALA A CA 1
ATOM 2357 C C . ALA A 1 334 ? -4.989 16.535 29.489 1.00 88.50 334 ALA A C 1
ATOM 2359 O O . ALA A 1 334 ? -6.123 16.145 29.748 1.00 88.50 334 ALA A O 1
ATOM 2360 N N . LYS A 1 335 ? -3.973 16.297 30.325 1.00 92.69 335 LYS A N 1
ATOM 2361 C CA . LYS A 1 335 ? -4.060 15.401 31.489 1.00 92.69 335 LYS A CA 1
ATOM 2362 C C . LYS A 1 335 ? -3.484 16.009 32.764 1.00 92.69 335 LYS A C 1
ATOM 2364 O O . LYS A 1 335 ? -2.279 16.230 32.845 1.00 92.69 335 LYS A O 1
ATOM 2369 N N . GLY A 1 336 ? -4.327 16.231 33.773 1.00 95.19 336 GLY A N 1
ATOM 2370 C CA . GLY A 1 336 ? -3.944 16.863 35.042 1.00 95.19 336 GLY A CA 1
ATOM 2371 C C . GLY A 1 336 ? -2.868 16.070 35.784 1.00 95.19 336 GLY A C 1
ATOM 2372 O O . GLY A 1 336 ? -1.751 16.549 35.949 1.00 95.19 336 GLY A O 1
ATOM 2373 N N . ILE A 1 337 ? -3.170 14.825 36.146 1.00 96.75 337 ILE A N 1
ATOM 2374 C CA . ILE A 1 337 ? -2.180 13.830 36.576 1.00 96.75 337 ILE A CA 1
ATOM 2375 C C . ILE A 1 337 ? -2.207 12.658 35.592 1.00 96.75 337 ILE A C 1
ATOM 2377 O O . ILE A 1 337 ? -3.269 12.131 35.276 1.00 96.75 337 ILE A O 1
ATOM 2381 N N . THR A 1 338 ? -1.030 12.240 35.133 1.00 94.94 338 THR A N 1
ATOM 2382 C CA . THR A 1 338 ? -0.781 11.086 34.261 1.00 94.94 338 THR A CA 1
ATOM 2383 C C . THR A 1 338 ? 0.145 10.115 34.985 1.00 94.94 338 THR A C 1
ATOM 2385 O O . THR A 1 338 ? 1.214 10.518 35.441 1.00 94.94 338 THR A O 1
ATOM 2388 N N . ALA A 1 339 ? -0.223 8.837 35.070 1.00 94.94 339 ALA A N 1
ATOM 2389 C CA . ALA A 1 339 ? 0.634 7.803 35.652 1.00 94.94 339 ALA A CA 1
ATOM 2390 C C . ALA A 1 339 ? 0.743 6.560 34.773 1.00 94.94 339 ALA A C 1
ATOM 2392 O O . ALA A 1 339 ? -0.232 6.137 34.150 1.00 94.94 339 ALA A O 1
ATOM 2393 N N . SER A 1 340 ? 1.918 5.935 34.771 1.00 91.12 340 SER A N 1
ATOM 2394 C CA . SER A 1 340 ? 2.107 4.612 34.188 1.00 91.12 340 SER A CA 1
ATOM 2395 C C . SER A 1 340 ? 3.277 3.847 34.808 1.00 91.12 340 SER A C 1
ATOM 2397 O O . SER A 1 340 ? 4.030 4.390 35.613 1.00 91.12 340 SER A O 1
ATOM 2399 N N . GLY A 1 341 ? 3.409 2.561 34.470 1.00 85.25 341 GLY A N 1
ATOM 2400 C CA . GLY A 1 341 ? 4.492 1.714 34.978 1.00 85.25 341 GLY A CA 1
ATOM 2401 C C . GLY A 1 341 ? 4.511 1.639 36.505 1.00 85.25 341 GLY A C 1
ATOM 2402 O O . GLY A 1 341 ? 3.461 1.503 37.126 1.00 85.25 341 GLY A O 1
ATOM 2403 N N . LYS A 1 342 ? 5.702 1.714 37.118 1.00 86.50 342 LYS A N 1
ATOM 2404 C CA . LYS A 1 342 ? 5.890 1.595 38.583 1.00 86.50 342 LYS A CA 1
ATOM 2405 C C . LYS A 1 342 ? 5.549 2.876 39.366 1.00 86.50 342 LYS A C 1
ATOM 2407 O O . LYS A 1 342 ? 6.010 3.021 40.491 1.00 86.50 342 LYS A O 1
ATOM 2412 N N . ALA A 1 343 ? 4.792 3.807 38.778 1.00 93.88 343 ALA A N 1
ATOM 2413 C CA . ALA A 1 343 ? 4.521 5.104 39.389 1.00 93.88 343 ALA A CA 1
ATOM 2414 C C . ALA A 1 343 ? 3.768 4.969 40.728 1.00 93.88 343 ALA A C 1
ATOM 2416 O O . ALA A 1 343 ? 2.627 4.512 40.751 1.00 93.88 343 ALA A O 1
ATOM 2417 N N . ASP A 1 344 ? 4.408 5.396 41.819 1.00 95.31 344 ASP A N 1
ATOM 2418 C CA . ASP A 1 344 ? 3.861 5.478 43.184 1.00 95.31 344 ASP A CA 1
ATOM 2419 C C . ASP A 1 344 ? 3.620 6.954 43.518 1.00 95.31 344 ASP A C 1
ATOM 2421 O O . ASP A 1 344 ? 4.572 7.739 43.540 1.00 95.31 344 ASP A O 1
ATOM 2425 N N . MET A 1 345 ? 2.362 7.362 43.713 1.00 97.75 345 MET A N 1
ATOM 2426 C CA . MET A 1 345 ? 2.005 8.765 43.935 1.00 97.75 345 MET A CA 1
ATOM 2427 C C . MET A 1 345 ? 1.034 8.974 45.099 1.00 97.75 345 MET A C 1
ATOM 2429 O O . MET A 1 345 ? -0.019 8.346 45.174 1.00 97.75 345 MET A O 1
ATOM 2433 N N . SER A 1 346 ? 1.359 9.906 45.996 1.00 97.50 346 SER A N 1
ATOM 2434 C CA . SER A 1 346 ? 0.527 10.247 47.159 1.00 97.50 346 SER A CA 1
ATOM 2435 C C . SER A 1 346 ? 0.412 11.758 47.346 1.00 97.50 346 SER A C 1
ATOM 2437 O O . SER A 1 346 ? 1.413 12.427 47.591 1.00 97.50 346 SER A O 1
ATOM 2439 N N . PHE A 1 347 ? -0.808 12.287 47.276 1.00 97.94 347 PHE A N 1
ATOM 2440 C CA . PHE A 1 347 ? -1.130 13.699 47.490 1.00 97.94 347 PHE A CA 1
ATOM 2441 C C . PHE A 1 347 ? -1.958 13.813 48.771 1.00 97.94 347 PHE A C 1
ATOM 2443 O O . PHE A 1 347 ? -3.128 13.443 48.784 1.00 97.94 347 PHE A O 1
ATOM 2450 N N . LEU A 1 348 ? -1.341 14.259 49.866 1.00 96.44 348 LEU A N 1
ATOM 2451 C CA . LEU A 1 348 ? -1.905 14.156 51.219 1.00 96.44 348 LEU A CA 1
ATOM 2452 C C . LEU A 1 348 ? -2.728 15.385 51.639 1.00 96.44 348 LEU A C 1
ATOM 2454 O O . LEU A 1 348 ? -3.513 15.305 52.588 1.00 96.44 348 LEU A O 1
ATOM 2458 N N . GLY A 1 349 ? -2.531 16.514 50.951 1.00 94.31 349 GLY A N 1
ATOM 2459 C CA . GLY A 1 349 ? -3.222 17.779 51.182 1.00 94.31 349 GLY A CA 1
ATOM 2460 C C . GLY A 1 349 ? -4.636 17.844 50.594 1.00 94.31 349 GLY A C 1
ATOM 2461 O O . GLY A 1 349 ? -5.261 16.835 50.275 1.00 94.31 349 GLY A O 1
ATOM 2462 N N . ASP A 1 350 ? -5.146 19.067 50.454 1.00 96.12 350 ASP A N 1
ATOM 2463 C CA . ASP A 1 350 ? -6.328 19.346 49.631 1.00 96.12 350 ASP A CA 1
ATOM 2464 C C . ASP A 1 350 ? -5.916 19.369 48.150 1.00 96.12 350 ASP A C 1
ATOM 2466 O O . ASP A 1 350 ? -4.870 19.926 47.816 1.00 96.12 350 ASP A O 1
ATOM 2470 N N . VAL A 1 351 ? -6.713 18.759 47.268 1.00 97.75 351 VAL A N 1
ATOM 2471 C CA . VAL A 1 351 ? -6.355 18.544 45.854 1.00 97.75 351 VAL A CA 1
ATOM 2472 C C . VAL A 1 351 ? -7.411 19.154 44.931 1.00 97.75 351 VAL A C 1
ATOM 2474 O O . VAL A 1 351 ? -8.563 18.721 44.919 1.00 97.75 351 VAL A O 1
ATOM 2477 N N . GLU A 1 352 ? -7.008 20.125 44.116 1.00 97.69 352 GLU A N 1
ATOM 2478 C CA . GLU A 1 352 ? -7.795 20.705 43.026 1.00 97.69 352 GLU A CA 1
ATOM 2479 C C . GLU A 1 352 ? -7.114 20.409 41.684 1.00 97.69 352 GLU A C 1
ATOM 2481 O O . GLU A 1 352 ? -5.935 20.695 41.495 1.00 97.69 352 GLU A O 1
ATOM 2486 N N . ILE A 1 353 ? -7.855 19.851 40.728 1.00 97.56 353 ILE A N 1
ATOM 2487 C CA . ILE A 1 353 ? -7.386 19.653 39.354 1.00 97.56 353 ILE A CA 1
ATOM 2488 C C . ILE A 1 353 ? -8.456 20.175 38.401 1.00 97.56 353 ILE A C 1
ATOM 2490 O O . ILE A 1 353 ? -9.598 19.719 38.440 1.00 97.56 353 ILE A O 1
ATOM 2494 N N . ALA A 1 354 ? -8.079 21.110 37.532 1.00 95.19 354 ALA A N 1
ATOM 2495 C CA . ALA A 1 354 ? -8.935 21.711 36.519 1.00 95.19 354 ALA A CA 1
ATOM 2496 C C . ALA A 1 354 ? -8.291 21.580 35.132 1.00 95.19 354 ALA A C 1
ATOM 2498 O O . ALA A 1 354 ? -7.227 22.142 34.880 1.00 95.19 354 ALA A O 1
ATOM 2499 N N . VAL A 1 355 ? -8.945 20.859 34.220 1.00 92.88 355 VAL A N 1
ATOM 2500 C CA . VAL A 1 355 ? -8.500 20.655 32.833 1.00 92.88 355 VAL A CA 1
ATOM 2501 C C . VAL A 1 355 ? -9.540 21.221 31.875 1.00 92.88 355 VAL A C 1
ATOM 2503 O O . VAL A 1 355 ? -10.698 20.808 31.883 1.00 92.88 355 VAL A O 1
ATOM 2506 N N . THR A 1 356 ? -9.140 22.181 31.046 1.00 86.75 356 THR A N 1
ATOM 2507 C CA . THR A 1 356 ? -10.067 22.943 30.198 1.00 86.75 356 THR A CA 1
ATOM 2508 C C . THR A 1 356 ? -9.611 23.002 28.741 1.00 86.75 356 THR A C 1
ATOM 2510 O O . THR A 1 356 ? -8.418 23.075 28.447 1.00 86.75 356 THR A O 1
ATOM 2513 N N . GLY A 1 357 ? -10.584 22.963 27.825 1.00 76.06 357 GLY A N 1
ATOM 2514 C CA . GLY A 1 357 ? -10.381 23.138 26.381 1.00 76.06 357 GLY A CA 1
ATOM 2515 C C . GLY A 1 357 ? -10.304 21.852 25.549 1.00 76.06 357 GLY A C 1
ATOM 2516 O O . GLY A 1 357 ? -10.416 21.925 24.330 1.00 76.06 357 GLY A O 1
ATOM 2517 N N . SER A 1 358 ? -10.200 20.673 26.175 1.00 78.62 358 SER A N 1
ATOM 2518 C CA . SER A 1 358 ? -10.132 19.381 25.472 1.00 78.62 358 SER A CA 1
ATOM 2519 C C . SER A 1 358 ? -11.280 18.441 25.836 1.00 78.62 358 SER A C 1
ATOM 2521 O O . SER A 1 358 ? -11.508 18.145 27.010 1.00 78.62 358 SER A O 1
ATOM 2523 N N . ALA A 1 359 ? -11.975 17.923 24.822 1.00 75.44 359 ALA A N 1
ATOM 2524 C CA . ALA A 1 359 ? -13.050 16.942 24.984 1.00 75.44 359 ALA A CA 1
ATOM 2525 C C . ALA A 1 359 ? -12.547 15.525 25.338 1.00 75.44 359 ALA A C 1
ATOM 2527 O O . ALA A 1 359 ? -13.330 14.700 25.803 1.00 75.44 359 ALA A O 1
ATOM 2528 N N . SER A 1 360 ? -11.258 15.235 25.130 1.00 81.75 360 SER A N 1
ATOM 2529 C CA . SER A 1 360 ? -10.612 13.962 25.488 1.00 81.75 360 SER A CA 1
ATOM 2530 C C . SER A 1 360 ? -9.771 14.046 26.767 1.00 81.75 360 SER A C 1
ATOM 2532 O O . SER A 1 360 ? -9.444 13.012 27.349 1.00 81.75 360 SER A O 1
ATOM 2534 N N . GLY A 1 361 ? -9.445 15.259 27.224 1.00 87.69 361 GLY A N 1
ATOM 2535 C CA . GLY A 1 361 ? -8.571 15.487 28.369 1.00 87.69 361 GLY A CA 1
ATOM 2536 C C . GLY A 1 361 ? -9.091 14.897 29.684 1.00 87.69 361 GLY A C 1
ATOM 2537 O O . GLY A 1 361 ? -10.294 14.770 29.895 1.00 87.69 361 GLY A O 1
ATOM 2538 N N . SER A 1 362 ? -8.192 14.520 30.590 1.00 93.19 362 SER A N 1
ATOM 2539 C CA . SER A 1 362 ? -8.514 13.819 31.841 1.00 93.19 362 SER A CA 1
ATOM 2540 C C . SER A 1 362 ? -7.969 14.567 33.063 1.00 93.19 362 SER A C 1
ATOM 2542 O O . SER A 1 362 ? -6.784 14.881 33.089 1.00 93.19 362 SER A O 1
ATOM 2544 N N . ALA A 1 363 ? -8.754 14.826 34.114 1.00 95.69 363 ALA A N 1
ATOM 2545 C CA . ALA A 1 363 ? -8.178 15.386 35.349 1.00 95.69 363 ALA A CA 1
ATOM 2546 C C . ALA A 1 363 ? -7.208 14.378 36.001 1.00 95.69 363 ALA A C 1
ATOM 2548 O O . ALA A 1 363 ? -6.098 14.745 36.387 1.00 95.69 363 ALA A O 1
ATOM 2549 N N . LEU A 1 364 ? -7.562 13.092 35.991 1.00 96.50 364 LEU A N 1
ATOM 2550 C CA . LEU A 1 364 ? -6.668 11.981 36.310 1.00 96.50 364 LEU A CA 1
ATOM 2551 C C . LEU A 1 364 ? -6.666 10.936 35.185 1.00 96.50 364 LEU A C 1
ATOM 2553 O O . LEU A 1 364 ? -7.729 10.481 34.769 1.00 96.50 364 LEU A O 1
ATOM 2557 N N . TYR A 1 365 ? -5.486 10.517 34.729 1.00 94.81 365 TYR A N 1
ATOM 2558 C CA . TYR A 1 365 ? -5.285 9.417 33.784 1.00 94.81 365 TYR A CA 1
ATOM 2559 C C . TYR A 1 365 ? -4.246 8.426 34.304 1.00 94.81 365 TYR A C 1
ATOM 2561 O O . TYR A 1 365 ? -3.159 8.823 34.729 1.00 94.81 365 TYR A O 1
ATOM 2569 N N . THR A 1 366 ? -4.528 7.132 34.186 1.00 93.94 366 THR A N 1
ATOM 2570 C CA . THR A 1 366 ? -3.540 6.075 34.435 1.00 93.94 366 THR A CA 1
ATOM 2571 C C . THR A 1 366 ? -3.552 5.038 33.324 1.00 93.94 366 THR A C 1
ATOM 2573 O O . THR A 1 366 ? -4.550 4.861 32.631 1.00 93.94 366 THR A O 1
ATOM 2576 N N . THR A 1 367 ? -2.430 4.352 33.126 1.00 89.94 367 THR A N 1
ATOM 2577 C CA . THR A 1 367 ? -2.327 3.208 32.216 1.00 89.94 367 THR A CA 1
ATOM 2578 C C . THR A 1 367 ? -1.202 2.283 32.678 1.00 89.94 367 THR A C 1
ATOM 2580 O O . THR A 1 367 ? -0.212 2.741 33.250 1.00 89.94 367 THR A O 1
ATOM 2583 N N . TYR A 1 368 ? -1.321 0.977 32.462 1.00 83.75 368 TYR A N 1
ATOM 2584 C CA . TYR A 1 368 ? -0.230 0.044 32.761 1.00 83.75 368 TYR A CA 1
ATOM 2585 C C . TYR A 1 368 ? 0.953 0.232 31.790 1.00 83.75 368 TYR A C 1
ATOM 2587 O O . TYR A 1 368 ? 0.824 0.807 30.709 1.00 83.75 368 TYR A O 1
ATOM 2595 N N . ARG A 1 369 ? 2.128 -0.295 32.149 1.00 82.12 369 ARG A N 1
ATOM 2596 C CA . ARG A 1 369 ? 3.201 -0.597 31.183 1.00 82.12 369 ARG A CA 1
ATOM 2597 C C . ARG A 1 369 ? 3.469 -2.090 31.186 1.00 82.12 369 ARG A C 1
ATOM 2599 O O . ARG A 1 369 ? 3.493 -2.712 32.242 1.00 82.12 369 ARG A O 1
ATOM 2606 N N . TYR A 1 370 ? 3.700 -2.658 30.009 1.00 74.56 370 TYR A N 1
ATOM 2607 C CA . TYR A 1 370 ? 4.119 -4.049 29.899 1.00 74.56 370 TYR A CA 1
ATOM 2608 C C . TYR A 1 370 ? 5.613 -4.186 30.209 1.00 74.56 370 TYR A C 1
ATOM 2610 O O . TYR A 1 370 ? 6.443 -3.522 29.583 1.00 74.56 370 TYR A O 1
ATOM 2618 N N . ASP A 1 371 ? 5.959 -5.048 31.162 1.00 73.00 371 ASP A N 1
ATOM 2619 C CA . ASP A 1 371 ? 7.345 -5.379 31.471 1.00 73.00 371 ASP A CA 1
ATOM 2620 C C . ASP A 1 371 ? 7.810 -6.559 30.619 1.00 73.00 371 ASP A C 1
ATOM 2622 O O . ASP A 1 371 ? 7.571 -7.722 30.939 1.00 73.00 371 ASP A O 1
ATOM 2626 N N . TYR A 1 372 ? 8.541 -6.263 29.547 1.00 68.38 372 TYR A N 1
ATOM 2627 C CA . TYR A 1 372 ? 9.134 -7.283 28.682 1.00 68.38 372 TYR A CA 1
ATOM 2628 C C . TYR A 1 372 ? 10.112 -8.233 29.407 1.00 68.38 372 TYR A C 1
ATOM 2630 O O . TYR A 1 372 ? 10.416 -9.293 28.863 1.00 68.38 372 TYR A O 1
ATOM 2638 N N . SER A 1 373 ? 10.605 -7.887 30.606 1.00 72.81 373 SER A N 1
ATOM 2639 C CA . SER A 1 373 ? 11.525 -8.729 31.385 1.00 72.81 373 SER A CA 1
ATOM 2640 C C . SER A 1 373 ? 10.825 -9.705 32.338 1.00 72.81 373 SER A C 1
ATOM 2642 O O . SER A 1 373 ? 11.362 -10.783 32.589 1.00 72.81 373 SER A O 1
ATOM 2644 N N . THR A 1 374 ? 9.628 -9.368 32.832 1.00 70.81 374 THR A N 1
ATOM 2645 C CA . THR A 1 374 ? 8.830 -10.227 33.734 1.00 70.81 374 THR A CA 1
ATOM 2646 C C . THR A 1 374 ? 7.550 -10.776 33.096 1.00 70.81 374 THR A C 1
ATOM 2648 O O . THR A 1 374 ? 6.897 -11.627 33.692 1.00 70.81 374 THR A O 1
ATOM 2651 N N . GLN A 1 375 ? 7.208 -10.320 31.886 1.00 65.94 375 GLN A N 1
ATOM 2652 C CA . GLN A 1 375 ? 5.968 -10.603 31.146 1.00 65.94 375 GLN A CA 1
ATOM 2653 C C . GLN A 1 375 ? 4.673 -10.190 31.870 1.00 65.94 375 GLN A C 1
ATOM 2655 O O . GLN A 1 375 ? 3.584 -10.591 31.467 1.00 65.94 375 GLN A O 1
ATOM 2660 N N . ALA A 1 376 ? 4.778 -9.346 32.899 1.00 66.81 376 ALA A N 1
ATOM 2661 C CA . ALA A 1 376 ? 3.650 -8.856 33.681 1.00 66.81 376 ALA A CA 1
ATOM 2662 C C . ALA A 1 376 ? 3.247 -7.425 33.292 1.00 66.81 376 ALA A C 1
ATOM 2664 O O . ALA A 1 376 ? 4.075 -6.591 32.905 1.00 66.81 376 ALA A O 1
ATOM 2665 N N . GLY A 1 377 ? 1.963 -7.111 33.465 1.00 70.69 377 GLY A N 1
ATOM 2666 C CA . GLY A 1 377 ? 1.483 -5.734 33.478 1.00 70.69 377 GLY A CA 1
ATOM 2667 C C . GLY A 1 377 ? 1.889 -4.998 34.757 1.00 70.69 377 GLY A C 1
ATOM 2668 O O . GLY A 1 377 ? 1.395 -5.305 35.839 1.00 70.69 377 GLY A O 1
ATOM 2669 N N . ILE A 1 378 ? 2.756 -3.990 34.649 1.00 81.56 378 ILE A N 1
ATOM 2670 C CA . ILE A 1 378 ? 3.058 -3.084 35.760 1.00 81.56 378 ILE A CA 1
ATOM 2671 C C . ILE A 1 378 ? 1.999 -1.983 35.803 1.00 81.56 378 ILE A C 1
ATOM 2673 O O . ILE A 1 378 ? 1.866 -1.210 34.851 1.00 81.56 378 ILE A O 1
ATOM 2677 N N . CYS A 1 379 ? 1.307 -1.875 36.932 1.00 85.88 379 CYS A N 1
ATOM 2678 C CA . CYS A 1 379 ? 0.230 -0.917 37.145 1.00 85.88 379 CYS A CA 1
ATOM 2679 C C . CYS A 1 379 ? 0.624 0.138 38.207 1.00 85.88 379 CYS A C 1
ATOM 2681 O O . CYS A 1 379 ? 1.225 -0.238 39.218 1.00 85.88 379 CYS A O 1
ATOM 2683 N N . PRO A 1 380 ? 0.301 1.431 38.005 1.00 92.19 380 PRO A N 1
ATOM 2684 C CA . PRO A 1 380 ? 0.629 2.504 38.947 1.00 92.19 380 PRO A CA 1
ATOM 2685 C C . PRO A 1 380 ? -0.269 2.502 40.198 1.00 92.19 380 PRO A C 1
ATOM 2687 O O . PRO A 1 380 ? -1.325 1.871 40.226 1.00 92.19 380 PRO A O 1
ATOM 2690 N N . VAL A 1 381 ? 0.125 3.255 41.226 1.00 94.69 381 VAL A N 1
ATOM 2691 C CA . VAL A 1 381 ? -0.649 3.476 42.459 1.00 94.69 381 VAL A CA 1
ATOM 2692 C C . VAL A 1 381 ? -0.746 4.973 42.740 1.00 94.69 381 VAL A C 1
ATOM 2694 O O . VAL A 1 381 ? 0.263 5.674 42.750 1.00 94.69 381 VAL A O 1
ATOM 2697 N N . ILE A 1 382 ? -1.963 5.468 42.975 1.00 97.50 382 ILE A N 1
ATOM 2698 C CA . ILE A 1 382 ? -2.252 6.877 43.255 1.00 97.50 382 ILE A CA 1
ATOM 2699 C C . ILE A 1 382 ? -3.204 6.989 44.445 1.00 97.50 382 ILE A C 1
ATOM 2701 O O . ILE A 1 382 ? -4.271 6.378 44.450 1.00 97.50 382 ILE A O 1
ATOM 2705 N N . SER A 1 383 ? -2.849 7.825 45.420 1.00 97.38 383 SER A N 1
ATOM 2706 C CA . SER A 1 383 ? -3.740 8.259 46.503 1.00 97.38 383 SER A CA 1
ATOM 2707 C C . SER A 1 383 ? -3.914 9.778 46.474 1.00 97.38 383 SER A C 1
ATOM 2709 O O . SER A 1 383 ? -2.918 10.505 46.462 1.00 97.38 383 SER A O 1
ATOM 2711 N N . LEU A 1 384 ? -5.162 10.255 46.460 1.00 97.50 384 LEU A N 1
ATOM 2712 C CA . LEU A 1 384 ? -5.522 11.676 46.496 1.00 97.50 384 LEU A CA 1
ATOM 2713 C C . LEU A 1 384 ? -6.348 11.994 47.750 1.00 97.50 384 LEU A C 1
ATOM 2715 O O . LEU A 1 384 ? -7.423 11.428 47.955 1.00 97.50 384 LEU A O 1
ATOM 2719 N N . GLY A 1 385 ? -5.870 12.955 48.537 1.00 94.56 385 GLY A N 1
ATOM 2720 C CA . GLY A 1 385 ? -6.497 13.409 49.772 1.00 94.56 385 GLY A CA 1
ATOM 2721 C C . GLY A 1 385 ? -6.265 12.484 50.971 1.00 94.56 385 GLY A C 1
ATOM 2722 O O . GLY A 1 385 ? -5.747 11.372 50.869 1.00 94.56 385 GLY A O 1
ATOM 2723 N N . THR A 1 386 ? -6.653 12.983 52.142 1.00 92.94 386 THR A N 1
ATOM 2724 C CA . THR A 1 386 ? -6.671 12.272 53.429 1.00 92.94 386 THR A CA 1
ATOM 2725 C C . THR A 1 386 ? -7.919 12.675 54.226 1.00 92.94 386 THR A C 1
ATOM 2727 O O . THR A 1 386 ? -8.660 13.577 53.825 1.00 92.94 386 THR A O 1
ATOM 2730 N N . ASP A 1 387 ? -8.189 12.016 55.356 1.00 87.00 387 ASP A N 1
ATOM 2731 C CA . ASP A 1 387 ? -9.346 12.335 56.203 1.00 87.00 387 ASP A CA 1
ATOM 2732 C C . ASP A 1 387 ? -9.404 13.830 56.564 1.00 87.00 387 ASP A C 1
ATOM 2734 O O . ASP A 1 387 ? -8.453 14.422 57.073 1.00 87.00 387 ASP A O 1
ATOM 2738 N N . GLY A 1 388 ? -10.552 14.458 56.292 1.00 87.44 388 GLY A N 1
ATOM 2739 C CA . GLY A 1 388 ? -10.749 15.896 56.488 1.00 87.44 388 GLY A CA 1
ATOM 2740 C C . GLY A 1 388 ? -10.308 16.790 55.321 1.00 87.44 388 GLY A C 1
ATOM 2741 O O . GLY A 1 388 ? -10.590 17.988 55.366 1.00 87.44 388 GLY A O 1
ATOM 2742 N N . LYS A 1 389 ? -9.702 16.253 54.254 1.00 94.12 389 LYS A N 1
ATOM 2743 C CA . LYS A 1 389 ? -9.323 17.010 53.044 1.00 94.12 389 LYS A CA 1
ATOM 2744 C C . LYS A 1 389 ? -10.397 17.010 51.959 1.00 94.12 389 LYS A C 1
ATOM 2746 O O . LYS A 1 389 ? -11.294 16.166 51.961 1.00 94.12 389 LYS A O 1
ATOM 2751 N N . ALA A 1 390 ? -10.339 17.980 51.053 1.00 94.44 390 ALA A N 1
ATOM 2752 C CA . ALA A 1 390 ? -11.183 18.039 49.863 1.00 94.44 390 ALA A CA 1
ATOM 2753 C C . ALA A 1 390 ? -10.420 17.570 48.615 1.00 94.44 390 ALA A C 1
ATOM 2755 O O . ALA A 1 390 ? -9.256 17.921 48.429 1.00 94.44 390 ALA A O 1
ATOM 2756 N N . VAL A 1 391 ? -11.098 16.826 47.735 1.00 97.50 391 VAL A N 1
ATOM 2757 C CA . VAL A 1 391 ? -10.573 16.437 46.415 1.00 97.50 391 VAL A CA 1
ATOM 2758 C C . VAL A 1 391 ? -11.568 16.865 45.339 1.00 97.50 391 VAL A C 1
ATOM 2760 O O . VAL A 1 391 ? -12.742 16.500 45.396 1.00 97.50 391 VAL A O 1
ATOM 2763 N N . THR A 1 392 ? -11.121 17.659 44.367 1.00 97.56 392 THR A N 1
ATOM 2764 C CA . THR A 1 392 ? -11.951 18.170 43.266 1.00 97.56 392 THR A CA 1
ATOM 2765 C C . THR A 1 392 ? -11.265 17.918 41.928 1.00 97.56 392 THR A C 1
ATOM 2767 O O . THR A 1 392 ? -10.197 18.466 41.666 1.00 97.56 392 THR A O 1
ATOM 2770 N N . LEU A 1 393 ? -11.890 17.096 41.083 1.00 97.62 393 LEU A N 1
ATOM 2771 C CA . LEU A 1 393 ? -11.410 16.716 39.754 1.00 97.62 393 LEU A CA 1
ATOM 2772 C C . LEU A 1 393 ? -12.373 17.238 38.683 1.00 97.62 393 LEU A C 1
ATOM 2774 O O . LEU A 1 393 ? -13.458 16.690 38.490 1.00 97.62 393 LEU A O 1
ATOM 2778 N N . ASN A 1 394 ? -11.979 18.295 37.982 1.00 94.94 394 ASN A N 1
ATOM 2779 C CA . ASN A 1 394 ? -12.772 18.942 36.946 1.00 94.94 394 ASN A CA 1
ATOM 2780 C C . ASN A 1 394 ? -12.064 18.829 35.588 1.00 94.94 394 ASN A C 1
ATOM 2782 O O . ASN A 1 394 ? -10.911 19.235 35.454 1.00 94.94 394 ASN A O 1
ATOM 2786 N N . SER A 1 395 ? -12.745 18.300 34.574 1.00 92.06 395 SER A N 1
ATOM 2787 C CA . SER A 1 395 ? -12.227 18.205 33.206 1.00 92.06 395 SER A CA 1
ATOM 2788 C C . SER A 1 395 ? -13.327 18.450 32.181 1.00 92.06 395 SER A C 1
ATOM 2790 O O . SER A 1 395 ? -14.467 18.065 32.403 1.00 92.06 395 SER A O 1
ATOM 2792 N N . SER A 1 396 ? -13.008 18.998 31.009 1.00 86.69 396 SER A N 1
ATOM 2793 C CA . SER A 1 396 ? -13.932 18.968 29.863 1.00 86.69 396 SER A CA 1
ATOM 2794 C C . SER A 1 396 ? -14.118 17.560 29.255 1.00 86.69 396 SER A C 1
ATOM 2796 O O . SER A 1 396 ? -15.150 17.290 28.638 1.00 86.69 396 SER A O 1
ATOM 2798 N N . GLY A 1 397 ? -13.171 16.638 29.465 1.00 89.62 397 GLY A N 1
ATOM 2799 C CA . GLY A 1 397 ? -13.276 15.229 29.068 1.00 89.62 397 GLY A CA 1
ATOM 2800 C C . GLY A 1 397 ? -13.634 14.317 30.247 1.00 89.62 397 GLY A C 1
ATOM 2801 O O . GLY A 1 397 ? -14.784 14.276 30.685 1.00 89.62 397 GLY A O 1
ATOM 2802 N N . TYR A 1 398 ? -12.646 13.580 30.753 1.00 93.94 398 TYR A N 1
ATOM 2803 C CA . TYR A 1 398 ? -12.765 12.618 31.851 1.00 93.94 398 TYR A CA 1
ATOM 2804 C C . TYR A 1 398 ? -12.401 13.234 33.210 1.00 93.94 398 TYR A C 1
ATOM 2806 O O . TYR A 1 398 ? -11.357 13.871 33.342 1.00 93.94 398 TYR A O 1
ATOM 2814 N N . GLY A 1 399 ? -13.178 12.977 34.260 1.00 95.50 399 GLY A N 1
ATOM 2815 C CA . GLY A 1 399 ? -12.732 13.233 35.634 1.00 95.50 399 GLY A CA 1
ATOM 2816 C C . GLY A 1 399 ? -11.603 12.275 36.035 1.00 95.50 399 GLY A C 1
ATOM 2817 O O . GLY A 1 399 ? -10.497 12.697 36.365 1.00 95.50 399 GLY A O 1
ATOM 2818 N N . ILE A 1 400 ? -11.862 10.972 35.919 1.00 96.94 400 ILE A N 1
ATOM 2819 C CA . ILE A 1 400 ? -10.877 9.891 36.061 1.00 96.94 400 ILE A CA 1
ATOM 2820 C C . ILE A 1 400 ? -10.927 9.008 34.806 1.00 96.94 400 ILE A C 1
ATOM 2822 O O . ILE A 1 400 ? -12.009 8.692 34.318 1.00 96.94 400 ILE A O 1
ATOM 2826 N N . ASN A 1 401 ? -9.764 8.601 34.300 1.00 94.88 401 ASN A N 1
ATOM 2827 C CA . ASN A 1 401 ? -9.577 7.684 33.175 1.00 94.88 401 ASN A CA 1
ATOM 2828 C C . ASN A 1 401 ? -8.489 6.662 33.551 1.00 94.88 401 ASN A C 1
ATOM 2830 O O . ASN A 1 401 ? -7.311 6.842 33.242 1.00 94.88 401 ASN A O 1
ATOM 2834 N N . ASN A 1 402 ? -8.874 5.640 34.319 1.00 94.50 402 ASN A N 1
ATOM 2835 C CA . ASN A 1 402 ? -7.967 4.621 34.845 1.00 94.50 402 ASN A CA 1
ATOM 2836 C C . ASN A 1 402 ? -7.913 3.417 33.897 1.00 94.50 402 ASN A C 1
ATOM 2838 O O . ASN A 1 402 ? -8.805 2.577 33.922 1.00 94.50 402 ASN A O 1
ATOM 2842 N N . GLN A 1 403 ? -6.867 3.313 33.080 1.00 89.94 403 GLN A N 1
ATOM 2843 C CA . GLN A 1 403 ? -6.630 2.180 32.174 1.00 89.94 403 GLN A CA 1
ATOM 2844 C C . GLN A 1 403 ? -5.631 1.164 32.756 1.00 89.94 403 GLN A C 1
ATOM 2846 O O . GLN A 1 403 ? -4.876 0.532 32.017 1.00 89.94 403 GLN A O 1
ATOM 2851 N N . GLY A 1 404 ? -5.528 1.092 34.083 1.00 87.69 404 GLY A N 1
ATOM 2852 C CA . GLY A 1 404 ? -4.567 0.278 34.821 1.00 87.69 404 GLY A CA 1
ATOM 2853 C C . GLY A 1 404 ? -4.029 1.028 36.039 1.00 87.69 404 GLY A C 1
ATOM 2854 O O . GLY A 1 404 ? -3.573 2.168 35.913 1.00 87.69 404 GLY A O 1
ATOM 2855 N N . GLY A 1 405 ? -4.041 0.377 37.202 1.00 89.00 405 GLY A N 1
ATOM 2856 C CA . GLY A 1 405 ? -3.551 0.912 38.473 1.00 89.00 405 GLY A CA 1
ATOM 2857 C C . GLY A 1 405 ? -4.604 1.067 39.567 1.00 89.00 405 GLY A C 1
ATOM 2858 O O . GLY A 1 405 ? -5.810 1.042 39.318 1.00 89.00 405 GLY A O 1
ATOM 2859 N N . SER A 1 406 ? -4.118 1.264 40.791 1.00 92.81 406 SER A N 1
ATOM 2860 C CA . SER A 1 406 ? -4.930 1.645 41.949 1.00 92.81 406 SER A CA 1
ATOM 2861 C C . SER A 1 406 ? -5.082 3.161 42.007 1.00 92.81 406 SER A C 1
ATOM 2863 O O . SER A 1 406 ? -4.085 3.881 42.027 1.00 92.81 406 SER A O 1
ATOM 2865 N N . VAL A 1 407 ? -6.312 3.647 42.125 1.00 97.00 407 VAL A N 1
ATOM 2866 C CA . VAL A 1 407 ? -6.642 5.056 42.353 1.00 97.00 407 VAL A CA 1
ATOM 2867 C C . VAL A 1 407 ? -7.543 5.145 43.583 1.00 97.00 407 VAL A C 1
ATOM 2869 O O . VAL A 1 407 ? -8.686 4.697 43.545 1.00 97.00 407 VAL A O 1
ATOM 2872 N N . SER A 1 408 ? -7.051 5.729 44.673 1.00 96.94 408 SER A N 1
ATOM 2873 C CA . SER A 1 408 ? -7.820 5.943 45.905 1.00 96.94 408 SER A CA 1
ATOM 2874 C C . SER A 1 408 ? -8.074 7.429 46.132 1.00 96.94 408 SER A C 1
ATOM 2876 O O . SER A 1 408 ? -7.149 8.236 46.040 1.00 96.94 408 SER A O 1
ATOM 2878 N N . LEU A 1 409 ? -9.318 7.794 46.442 1.00 97.88 409 LEU A N 1
ATOM 2879 C CA . LEU A 1 409 ? -9.710 9.144 46.839 1.00 97.88 409 LEU A CA 1
ATOM 2880 C C . LEU A 1 409 ? -10.308 9.104 48.247 1.00 97.88 409 LEU A C 1
ATOM 2882 O O . LEU A 1 409 ? -11.310 8.420 48.476 1.00 97.88 409 LEU A O 1
ATOM 2886 N N . THR A 1 410 ? -9.722 9.877 49.159 1.00 95.44 410 THR A N 1
ATOM 2887 C CA . THR A 1 410 ? -10.101 9.920 50.579 1.00 95.44 410 THR A CA 1
ATOM 2888 C C . THR A 1 410 ? -10.309 11.369 51.006 1.00 95.44 410 THR A C 1
ATOM 2890 O O . THR A 1 410 ? -9.476 12.226 50.713 1.00 95.44 410 THR A O 1
ATOM 2893 N N . GLY A 1 411 ? -11.416 11.679 51.689 1.00 91.69 411 GLY A N 1
ATOM 2894 C CA . GLY A 1 411 ? -11.668 13.057 52.115 1.00 91.69 411 GLY A CA 1
ATOM 2895 C C . GLY A 1 411 ? -13.067 13.360 52.649 1.00 91.69 411 GLY A C 1
ATOM 2896 O O . GLY A 1 411 ? -14.002 12.574 52.524 1.00 91.69 411 GLY A O 1
ATOM 2897 N N . GLN A 1 412 ? -13.225 14.562 53.217 1.00 90.19 412 GLN A N 1
ATOM 2898 C CA . GLN A 1 412 ? -14.517 15.070 53.708 1.00 90.19 412 GLN A CA 1
ATOM 2899 C C . GLN A 1 412 ? -15.527 15.338 52.580 1.00 90.19 412 GLN A C 1
ATOM 2901 O O . GLN A 1 412 ? -16.729 15.337 52.833 1.00 90.19 412 GLN A O 1
ATOM 2906 N N . ARG A 1 413 ? -15.044 15.611 51.360 1.00 90.50 413 ARG A N 1
ATOM 2907 C CA . ARG A 1 413 ? -15.826 15.868 50.140 1.00 90.50 413 ARG A CA 1
ATOM 2908 C C . ARG A 1 413 ? -14.977 15.527 48.916 1.00 90.50 413 ARG A C 1
ATOM 2910 O O . ARG A 1 413 ? -13.875 16.058 48.775 1.00 90.50 413 ARG A O 1
ATOM 2917 N N . ILE A 1 414 ? -15.522 14.698 48.031 1.00 96.88 414 ILE A N 1
ATOM 2918 C CA . ILE A 1 414 ? -14.928 14.326 46.744 1.00 96.88 414 ILE A CA 1
ATOM 2919 C C . ILE A 1 414 ? -15.882 14.795 45.637 1.00 96.88 414 ILE A C 1
ATOM 2921 O O . ILE A 1 414 ? -17.040 14.381 45.603 1.00 96.88 414 ILE A O 1
ATOM 2925 N N . ASN A 1 415 ? -15.415 15.662 44.737 1.00 97.19 415 ASN A N 1
ATOM 2926 C CA . ASN A 1 415 ? -16.206 16.216 43.632 1.00 97.19 415 ASN A CA 1
ATOM 2927 C C . ASN A 1 415 ? -15.562 15.865 42.286 1.00 97.19 415 ASN A C 1
ATOM 2929 O O . ASN A 1 415 ? -14.368 16.096 42.104 1.00 97.19 415 ASN A O 1
ATOM 2933 N N . ILE A 1 416 ? -16.345 15.348 41.336 1.00 97.50 416 ILE A N 1
ATOM 2934 C CA . ILE A 1 416 ? -15.869 14.969 39.999 1.00 97.50 416 ILE A CA 1
ATOM 2935 C C . ILE A 1 416 ? -16.825 15.502 38.922 1.00 97.50 416 ILE A C 1
ATOM 2937 O O . ILE A 1 416 ? -18.022 15.205 38.954 1.00 97.50 416 ILE A O 1
ATOM 2941 N N . THR A 1 417 ? -16.299 16.255 37.952 1.00 93.69 417 THR A N 1
ATOM 2942 C CA . THR A 1 417 ? -17.062 16.839 36.833 1.00 93.69 417 THR A CA 1
ATOM 2943 C C . THR A 1 417 ? -16.378 16.639 35.481 1.00 93.69 417 THR A C 1
ATOM 2945 O O . THR A 1 417 ? -15.165 16.809 35.361 1.00 93.69 417 THR A O 1
ATOM 2948 N N . GLY A 1 418 ? -17.176 16.325 34.453 1.00 88.75 418 GLY A N 1
ATOM 2949 C CA . GLY A 1 418 ? -16.751 16.308 33.049 1.00 88.75 418 GLY A CA 1
ATOM 2950 C C . GLY A 1 418 ? -17.795 15.729 32.099 1.00 88.75 418 GLY A C 1
ATOM 2951 O O . GLY A 1 418 ? -18.944 15.555 32.492 1.00 88.75 418 GLY A O 1
ATOM 2952 N N . SER A 1 419 ? -17.427 15.418 30.853 1.00 88.31 419 SER A N 1
ATOM 2953 C CA . SER A 1 419 ? -18.320 14.675 29.942 1.00 88.31 419 SER A CA 1
ATOM 2954 C C . SER A 1 419 ? -18.397 13.191 30.323 1.00 88.31 419 SER A C 1
ATOM 2956 O O . SER A 1 419 ? -19.459 12.570 30.237 1.00 88.31 419 SER A O 1
ATOM 2958 N N . THR A 1 420 ? -17.295 12.642 30.844 1.00 93.62 420 THR A N 1
ATOM 2959 C CA . THR A 1 420 ? -17.252 11.344 31.527 1.00 93.62 420 THR A CA 1
ATOM 2960 C C . THR A 1 420 ? -16.728 11.534 32.950 1.00 93.62 420 THR A C 1
ATOM 2962 O O . THR A 1 420 ? -15.700 12.167 33.157 1.00 93.62 420 THR A O 1
ATOM 2965 N N . GLY A 1 421 ? -17.422 11.008 33.958 1.00 95.81 421 GLY A N 1
ATOM 2966 C CA . GLY A 1 421 ? -17.026 11.155 35.359 1.00 95.81 421 GLY A CA 1
ATOM 2967 C C . GLY A 1 421 ? -15.838 10.259 35.694 1.00 95.81 421 GLY A C 1
ATOM 2968 O O . GLY A 1 421 ? -14.746 10.743 35.984 1.00 95.81 421 GLY A O 1
ATOM 2969 N N . VAL A 1 422 ? -16.053 8.946 35.618 1.00 96.81 422 VAL A N 1
ATOM 2970 C CA . VAL A 1 422 ? -15.059 7.916 35.939 1.00 96.81 422 VAL A CA 1
ATOM 2971 C C . VAL A 1 422 ? -15.080 6.841 34.853 1.00 96.81 422 VAL A C 1
ATOM 2973 O O . VAL A 1 422 ? -16.024 6.062 34.767 1.00 96.81 422 VAL A O 1
ATOM 2976 N N . PHE A 1 423 ? -14.041 6.792 34.026 1.00 95.00 423 PHE A N 1
ATOM 2977 C CA . PHE A 1 423 ? -13.755 5.690 33.110 1.00 95.00 423 PHE A CA 1
ATOM 2978 C C . PHE A 1 423 ? -12.714 4.764 33.747 1.00 95.00 423 PHE A C 1
ATOM 2980 O O . PHE A 1 423 ? -11.694 5.243 34.248 1.00 95.00 423 PHE A O 1
ATOM 2987 N N . VAL A 1 424 ? -12.965 3.453 33.729 1.00 93.56 424 VAL A N 1
ATOM 2988 C CA . VAL A 1 424 ? -12.041 2.426 34.229 1.00 93.56 424 VAL A CA 1
ATOM 2989 C C . VAL A 1 424 ? -11.952 1.278 33.229 1.00 93.56 424 VAL A C 1
ATOM 2991 O O . VAL A 1 424 ? -12.946 0.594 32.995 1.00 93.56 424 VAL A O 1
ATOM 2994 N N . GLU A 1 425 ? -10.774 1.039 32.661 1.00 88.62 425 GLU A N 1
ATOM 2995 C CA . GLU A 1 425 ? -10.519 -0.093 31.773 1.00 88.62 425 GLU A CA 1
ATOM 2996 C C . GLU A 1 425 ? -9.404 -0.984 32.316 1.00 88.62 425 GLU A C 1
ATOM 2998 O O . GLU A 1 425 ? -8.238 -0.600 32.375 1.00 88.62 425 GLU A O 1
ATOM 3003 N N . GLY A 1 426 ? -9.763 -2.214 32.665 1.00 73.38 426 GLY A N 1
ATOM 3004 C CA . GLY A 1 426 ? -8.799 -3.271 32.916 1.00 73.38 426 GLY A CA 1
ATOM 3005 C C . GLY A 1 426 ? -8.350 -3.861 31.585 1.00 73.38 426 GLY A C 1
ATOM 3006 O O . GLY A 1 426 ? -9.175 -4.374 30.827 1.00 73.38 426 GLY A O 1
ATOM 3007 N N . GLY A 1 427 ? -7.049 -3.836 31.306 1.00 66.06 427 GLY A N 1
ATOM 3008 C CA . GLY A 1 427 ? -6.493 -4.974 30.588 1.00 66.06 427 GLY A CA 1
ATOM 3009 C C . GLY A 1 427 ? -5.185 -4.794 29.829 1.00 66.06 427 GLY A C 1
ATOM 3010 O O . GLY A 1 427 ? -4.960 -3.785 29.159 1.00 66.06 427 GLY A O 1
ATOM 3011 N N . GLY A 1 428 ? -4.373 -5.839 29.923 1.00 59.78 428 GLY A N 1
ATOM 3012 C CA . GLY A 1 428 ? -3.208 -6.231 29.146 1.00 59.78 428 GLY A CA 1
ATOM 3013 C C . GLY A 1 428 ? -2.773 -7.639 29.595 1.00 59.78 428 GLY A C 1
ATOM 3014 O O . GLY A 1 428 ? -3.355 -8.207 30.519 1.00 59.78 428 GLY A O 1
ATOM 3015 N N . ASN A 1 429 ? -1.720 -8.198 28.982 1.00 55.47 429 ASN A N 1
ATOM 3016 C CA . ASN A 1 429 ? -1.138 -9.493 29.380 1.00 55.47 429 ASN A CA 1
ATOM 3017 C C . ASN A 1 429 ? -1.063 -9.676 30.910 1.00 55.47 429 ASN A C 1
ATOM 3019 O O . ASN A 1 429 ? -0.693 -8.740 31.620 1.00 55.47 429 ASN A O 1
ATOM 3023 N N . GLU A 1 430 ? -1.395 -10.892 31.358 1.00 54.31 430 GLU A N 1
ATOM 3024 C CA . GLU A 1 430 ? -1.624 -11.338 32.742 1.00 54.31 430 GLU A CA 1
ATOM 3025 C C . GLU A 1 430 ? -1.178 -10.367 33.865 1.00 54.31 430 GLU A C 1
ATOM 3027 O O . GLU A 1 430 ? 0.004 -10.042 34.016 1.00 54.31 430 GLU A O 1
ATOM 3032 N N . ASN A 1 431 ? -2.140 -10.028 34.740 1.00 61.62 431 ASN A N 1
ATOM 3033 C CA . ASN A 1 431 ? -2.036 -9.199 35.961 1.00 61.62 431 ASN A CA 1
ATOM 3034 C C . ASN A 1 431 ? -2.305 -7.675 35.838 1.00 61.62 431 ASN A C 1
ATOM 3036 O O . ASN A 1 431 ? -2.056 -6.951 36.801 1.00 61.62 431 ASN A O 1
ATOM 3040 N N . VAL A 1 432 ? -2.889 -7.168 34.740 1.00 68.38 432 VAL A N 1
ATOM 3041 C CA . VAL A 1 432 ? -3.360 -5.760 34.670 1.00 68.38 432 VAL A CA 1
ATOM 3042 C C . VAL A 1 432 ? -4.723 -5.572 35.348 1.00 68.38 432 VAL A C 1
ATOM 3044 O O . VAL A 1 432 ? -5.746 -5.965 34.797 1.00 68.38 432 VAL A O 1
ATOM 3047 N N . PHE A 1 433 ? -4.754 -4.906 36.504 1.00 82.00 433 PHE A N 1
ATOM 3048 C CA . PHE A 1 433 ? -5.988 -4.477 37.179 1.00 82.00 433 PHE A CA 1
ATOM 3049 C C . PHE A 1 433 ? -6.149 -2.951 37.137 1.00 82.00 433 PHE A C 1
ATOM 3051 O O . PHE A 1 433 ? -5.161 -2.223 37.034 1.00 82.00 433 PHE A O 1
ATOM 3058 N N . ALA A 1 434 ? -7.388 -2.465 37.222 1.00 89.75 434 ALA A N 1
ATOM 3059 C CA . ALA A 1 434 ? -7.725 -1.042 37.216 1.00 89.75 434 ALA A CA 1
ATOM 3060 C C . ALA A 1 434 ? -8.808 -0.761 38.271 1.00 89.75 434 ALA A C 1
ATOM 3062 O O . ALA A 1 434 ? -9.980 -1.044 38.048 1.00 89.75 434 ALA A O 1
ATOM 3063 N N . ASP A 1 435 ? -8.433 -0.212 39.425 1.00 92.62 435 ASP A N 1
ATOM 3064 C CA . ASP A 1 435 ? -9.351 0.020 40.547 1.00 92.62 435 ASP A CA 1
ATOM 3065 C C . ASP A 1 435 ? -9.466 1.508 40.890 1.00 92.62 435 ASP A C 1
ATOM 3067 O O . ASP A 1 435 ? -8.462 2.198 41.063 1.00 92.62 435 ASP A O 1
ATOM 3071 N N . VAL A 1 436 ? -10.697 2.004 41.043 1.00 97.12 436 VAL A N 1
ATOM 3072 C CA . VAL A 1 436 ? -10.999 3.342 41.575 1.00 97.12 436 VAL A CA 1
ATOM 3073 C C . VAL A 1 436 ? -11.804 3.203 42.866 1.00 97.12 436 VAL A C 1
ATOM 3075 O O . VAL A 1 436 ? -12.883 2.610 42.873 1.00 97.12 436 VAL A O 1
ATOM 3078 N N . ARG A 1 437 ? -11.305 3.757 43.972 1.00 96.62 437 ARG A N 1
ATOM 3079 C CA . ARG A 1 437 ? -11.917 3.654 45.301 1.00 96.62 437 ARG A CA 1
ATOM 3080 C C . ARG A 1 437 ? -12.249 5.027 45.885 1.00 96.62 437 ARG A C 1
ATOM 3082 O O . ARG A 1 437 ? -11.441 5.949 45.820 1.00 96.62 437 ARG A O 1
ATOM 3089 N N . PHE A 1 438 ? -13.435 5.125 46.482 1.00 97.25 438 PHE A N 1
ATOM 3090 C CA . PHE A 1 438 ? -13.955 6.317 47.145 1.00 97.25 438 PHE A CA 1
ATOM 3091 C C . PHE A 1 438 ? -14.211 6.044 48.633 1.00 97.25 438 PHE A C 1
ATOM 3093 O O . PHE A 1 438 ? -15.196 5.391 49.001 1.00 97.25 438 PHE A O 1
ATOM 3100 N N . ASP A 1 439 ? -13.341 6.591 49.481 1.00 94.44 439 ASP A N 1
ATOM 3101 C CA . ASP A 1 439 ? -13.447 6.600 50.942 1.00 94.44 439 ASP A CA 1
ATOM 3102 C C . ASP A 1 439 ? -13.842 8.015 51.420 1.00 94.44 439 ASP A C 1
ATOM 3104 O O . ASP A 1 439 ? -13.116 8.702 52.137 1.00 94.44 439 ASP A O 1
ATOM 3108 N N . GLY A 1 440 ? -15.011 8.487 50.972 1.00 92.38 440 GLY A N 1
ATOM 3109 C CA . GLY A 1 440 ? -15.553 9.802 51.330 1.00 92.38 440 GLY A CA 1
ATOM 3110 C C . GLY A 1 440 ? -16.896 10.122 50.651 1.00 92.38 440 GLY A C 1
ATOM 3111 O O . GLY A 1 440 ? -17.271 9.443 49.687 1.00 92.38 440 GLY A O 1
ATOM 3112 N N . PRO A 1 441 ? -17.636 11.154 51.107 1.00 92.38 441 PRO A N 1
ATOM 3113 C CA . PRO A 1 441 ? -18.852 11.630 50.443 1.00 92.38 441 PRO A CA 1
ATOM 3114 C C . PRO A 1 441 ? -18.538 12.115 49.022 1.00 92.38 441 PRO A C 1
ATOM 3116 O O . PRO A 1 441 ? -17.805 13.092 48.841 1.00 92.38 441 PRO A O 1
ATOM 3119 N N . THR A 1 442 ? -19.070 11.419 48.015 1.00 95.44 442 THR A N 1
ATOM 3120 C CA . THR A 1 442 ? -18.628 11.555 46.617 1.00 95.44 442 THR A CA 1
ATOM 3121 C C . THR A 1 442 ? -19.750 12.043 45.704 1.00 95.44 442 THR A C 1
ATOM 3123 O O . THR A 1 442 ? -20.785 11.392 45.578 1.00 95.44 442 THR A O 1
ATOM 3126 N N . THR A 1 443 ? -19.534 13.162 45.009 1.00 95.69 443 THR A N 1
ATOM 3127 C CA . THR A 1 443 ? -20.427 13.663 43.952 1.00 95.69 443 THR A CA 1
ATOM 3128 C C . THR A 1 443 ? -19.752 13.540 42.589 1.00 95.69 443 THR A C 1
ATOM 3130 O O . THR A 1 443 ? -18.758 14.212 42.328 1.00 95.69 443 THR A O 1
ATOM 3133 N N . ILE A 1 444 ? -20.323 12.718 41.707 1.00 96.69 444 ILE A N 1
ATOM 3134 C CA . ILE A 1 444 ? -19.936 12.602 40.295 1.00 96.69 444 ILE A CA 1
ATOM 3135 C C . ILE A 1 444 ? -21.049 13.228 39.455 1.00 96.69 444 ILE A C 1
ATOM 3137 O O . ILE A 1 444 ? -22.215 12.861 39.616 1.00 96.69 444 ILE A O 1
ATOM 3141 N N . ASN A 1 445 ? -20.709 14.163 38.569 1.00 94.00 445 ASN A N 1
ATOM 3142 C CA . ASN A 1 445 ? -21.675 14.875 37.735 1.00 94.00 445 ASN A CA 1
ATOM 3143 C C . ASN A 1 445 ? -21.151 15.029 36.297 1.00 94.00 445 ASN A C 1
ATOM 3145 O O . ASN A 1 445 ? -20.338 15.912 36.020 1.00 94.00 445 ASN A O 1
ATOM 3149 N N . ALA A 1 446 ? -21.617 14.147 35.409 1.00 93.19 446 ALA A N 1
ATOM 3150 C CA . ALA A 1 446 ? -21.191 14.029 34.013 1.00 93.19 446 ALA A CA 1
ATOM 3151 C C . ALA A 1 446 ? -22.303 13.423 33.136 1.00 93.19 446 ALA A C 1
ATOM 3153 O O . ALA A 1 446 ? -23.276 12.901 33.668 1.00 93.19 446 ALA A O 1
ATOM 3154 N N . ASP A 1 447 ? -22.163 13.408 31.807 1.00 88.38 447 ASP A N 1
ATOM 3155 C CA . ASP A 1 447 ? -23.129 12.710 30.934 1.00 88.38 447 ASP A CA 1
ATOM 3156 C C . ASP A 1 447 ? -22.960 11.181 31.025 1.00 88.38 447 ASP A C 1
ATOM 3158 O O . ASP A 1 447 ? -23.932 10.419 31.108 1.00 88.38 447 ASP A O 1
ATOM 3162 N N . LYS A 1 448 ? -21.703 10.726 31.079 1.00 92.12 448 LYS A N 1
ATOM 3163 C CA . LYS A 1 448 ? -21.298 9.344 31.375 1.00 92.12 448 LYS A CA 1
ATOM 3164 C C . LYS A 1 448 ? -20.658 9.296 32.758 1.00 92.12 448 LYS A C 1
ATOM 3166 O O . LYS A 1 448 ? -19.445 9.403 32.890 1.00 92.12 448 LYS A O 1
ATOM 3171 N N . ALA A 1 449 ? -21.460 9.190 33.809 1.00 93.69 449 ALA A N 1
ATOM 3172 C CA . ALA A 1 449 ? -20.975 9.247 35.185 1.00 93.69 449 ALA A CA 1
ATOM 3173 C C . ALA A 1 449 ? -19.938 8.158 35.497 1.00 93.69 449 ALA A C 1
ATOM 3175 O O . ALA A 1 449 ? -18.893 8.463 36.071 1.00 93.69 449 ALA A O 1
ATOM 3176 N N . ILE A 1 450 ? -20.207 6.910 35.096 1.00 94.88 450 ILE A N 1
ATOM 3177 C CA . ILE A 1 450 ? -19.289 5.779 35.281 1.00 94.88 450 ILE A CA 1
ATOM 3178 C C . ILE A 1 450 ? -19.264 4.914 34.012 1.00 94.88 450 ILE A C 1
ATOM 3180 O O . ILE A 1 450 ? -20.307 4.547 33.472 1.00 94.88 450 ILE A O 1
ATOM 3184 N N . VAL A 1 451 ? -18.072 4.552 33.546 1.00 94.00 451 VAL A N 1
ATOM 3185 C CA . VAL A 1 451 ? -17.846 3.634 32.423 1.00 94.00 451 VAL A CA 1
ATOM 3186 C C . VAL A 1 451 ? -16.828 2.590 32.868 1.00 94.00 451 VAL A C 1
ATOM 3188 O O . VAL A 1 451 ? -15.761 2.969 33.343 1.00 94.00 451 VAL A O 1
ATOM 3191 N N . THR A 1 452 ? -17.131 1.294 32.736 1.00 91.56 452 THR A N 1
ATOM 3192 C CA . THR A 1 452 ? -16.177 0.231 33.114 1.00 91.56 452 THR A CA 1
ATOM 3193 C C . THR A 1 452 ? -16.052 -0.897 32.082 1.00 91.56 452 THR A C 1
ATOM 3195 O O . THR A 1 452 ? -17.030 -1.555 31.719 1.00 91.56 452 THR A O 1
ATOM 3198 N N . SER A 1 453 ? -14.834 -1.169 31.627 1.00 85.00 453 SER A N 1
ATOM 3199 C CA . SER A 1 453 ? -14.517 -2.235 30.669 1.00 85.00 453 SER A CA 1
ATOM 3200 C C . SER A 1 453 ? -13.414 -3.148 31.203 1.00 85.00 453 SER A C 1
ATOM 3202 O O . SER A 1 453 ? -12.537 -2.733 31.951 1.00 85.00 453 SER A O 1
ATOM 3204 N N . ILE A 1 454 ? -13.460 -4.414 30.800 1.00 78.44 454 ILE A N 1
ATOM 3205 C CA . ILE A 1 454 ? -12.304 -5.315 30.799 1.00 78.44 454 ILE A CA 1
ATOM 3206 C C . ILE A 1 454 ? -12.114 -5.752 29.351 1.00 78.44 454 ILE A C 1
ATOM 3208 O O . ILE A 1 454 ? -13.101 -6.126 28.702 1.00 78.44 454 ILE A O 1
ATOM 3212 N N . LYS A 1 455 ? -10.882 -5.685 28.843 1.00 70.25 455 L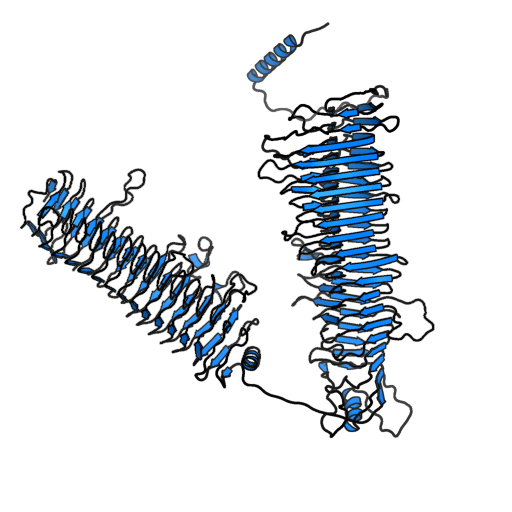YS A N 1
ATOM 3213 C CA . LYS A 1 455 ? -10.554 -6.052 27.459 1.00 70.25 455 LYS A CA 1
ATOM 3214 C C . LYS A 1 455 ? -10.846 -7.530 27.182 1.00 70.25 455 LYS A C 1
ATOM 3216 O O . LYS A 1 455 ? -10.801 -8.390 28.063 1.00 70.25 455 LYS A O 1
ATOM 3221 N N . ALA A 1 456 ? -11.205 -7.822 25.935 1.00 56.16 456 ALA A N 1
ATOM 3222 C CA . ALA A 1 456 ? -11.696 -9.138 25.546 1.00 56.16 456 ALA A CA 1
ATOM 3223 C C . ALA A 1 456 ? -10.593 -10.209 25.630 1.00 56.16 456 ALA A C 1
ATOM 3225 O O . ALA A 1 456 ? -9.618 -10.157 24.885 1.00 56.16 456 ALA A O 1
ATOM 3226 N N . GLY A 1 457 ? -10.797 -11.206 26.498 1.00 54.44 457 GLY A N 1
ATOM 3227 C CA . GLY A 1 457 ? -9.899 -12.355 26.682 1.00 54.44 457 GLY A CA 1
ATOM 3228 C C . GLY A 1 457 ? -9.176 -12.407 28.031 1.00 54.44 457 GLY A C 1
ATOM 3229 O O . GLY A 1 457 ? -8.475 -13.380 28.295 1.00 54.44 457 GLY A O 1
ATOM 3230 N N . GLU A 1 458 ? -9.351 -11.403 28.892 1.00 61.53 458 GLU A N 1
ATOM 3231 C CA . GLU A 1 458 ? -8.551 -11.243 30.109 1.00 61.53 458 GLU A CA 1
ATOM 3232 C C . GLU A 1 458 ? -9.304 -11.571 31.410 1.00 61.53 458 GLU A C 1
ATOM 3234 O O . GLU A 1 458 ? -10.530 -11.501 31.476 1.00 61.53 458 GLU A O 1
ATOM 3239 N N . GLN A 1 459 ? -8.558 -11.938 32.460 1.00 54.41 459 GLN A N 1
ATOM 3240 C CA . GLN A 1 459 ? -9.109 -12.420 33.741 1.00 54.41 459 GLN A CA 1
ATOM 3241 C C . GLN A 1 459 ? -9.059 -11.396 34.889 1.00 54.41 459 GLN A C 1
ATOM 3243 O O . GLN A 1 459 ? -9.408 -11.735 36.020 1.00 54.41 459 GLN A O 1
ATOM 3248 N N . VAL A 1 460 ? -8.585 -10.172 34.644 1.00 61.66 460 VAL A N 1
ATOM 3249 C CA . VAL A 1 460 ? -8.191 -9.238 35.711 1.00 61.66 460 VAL A CA 1
ATOM 3250 C C . VAL A 1 460 ? -9.071 -7.983 35.702 1.00 61.66 460 VAL A C 1
ATOM 3252 O O . VAL A 1 460 ? -9.469 -7.481 34.654 1.00 61.66 460 VAL A O 1
ATOM 3255 N N . GLY A 1 461 ? -9.469 -7.545 36.898 1.00 73.94 461 GLY A N 1
ATOM 3256 C CA . GLY A 1 461 ? -10.628 -6.677 37.097 1.00 73.94 461 GLY A CA 1
ATOM 3257 C C . GLY A 1 461 ? -10.420 -5.197 36.775 1.00 73.94 461 GLY A C 1
ATOM 3258 O O . GLY A 1 461 ? -9.390 -4.607 37.099 1.00 73.94 461 GLY A O 1
ATOM 3259 N N . ALA A 1 462 ? -11.477 -4.586 36.239 1.00 88.94 462 ALA A N 1
ATOM 3260 C CA . ALA A 1 462 ? -11.758 -3.164 36.400 1.00 88.94 462 ALA A CA 1
ATOM 3261 C C . ALA A 1 462 ? -12.780 -2.986 37.530 1.00 88.94 462 ALA A C 1
ATOM 3263 O O . ALA A 1 462 ? -13.823 -3.649 37.477 1.00 88.94 462 ALA A O 1
ATOM 3264 N N . SER A 1 463 ? -12.561 -2.108 38.514 1.00 92.12 463 SER A N 1
ATOM 3265 C CA . SER A 1 463 ? -13.592 -1.812 39.518 1.00 92.12 463 SER A CA 1
ATOM 3266 C C . SER A 1 463 ? -13.734 -0.348 39.937 1.00 92.12 463 SER A C 1
ATOM 3268 O O . SER A 1 463 ? -12.802 0.452 39.878 1.00 92.12 463 SER A O 1
ATOM 3270 N N . VAL A 1 464 ? -14.947 -0.008 40.383 1.00 96.31 464 VAL A N 1
ATOM 3271 C CA . VAL A 1 464 ? -15.288 1.247 41.057 1.00 96.31 464 VAL A CA 1
ATOM 3272 C C . VAL A 1 464 ? -15.940 0.915 42.396 1.00 96.31 464 VAL A C 1
ATOM 3274 O O . VAL A 1 464 ? -16.982 0.262 42.441 1.00 96.31 464 VAL A O 1
ATOM 3277 N N . THR A 1 465 ? -15.340 1.353 43.499 1.00 96.19 465 THR A N 1
ATOM 3278 C CA . THR A 1 465 ? -15.742 0.951 44.852 1.00 96.19 465 THR A CA 1
ATOM 3279 C C . THR A 1 465 ? -16.104 2.158 45.713 1.00 96.19 465 THR A C 1
ATOM 3281 O O . THR A 1 465 ? -15.239 2.942 46.094 1.00 96.19 465 THR A O 1
ATOM 3284 N N . PHE A 1 466 ? -17.387 2.278 46.065 1.00 96.19 466 PHE A N 1
ATOM 3285 C CA . PHE A 1 466 ? -17.891 3.242 47.045 1.00 96.19 466 PHE A CA 1
ATOM 3286 C C . PHE A 1 466 ? -17.929 2.576 48.421 1.00 96.19 466 PHE A C 1
ATOM 3288 O O . PHE A 1 466 ? -18.811 1.757 48.688 1.00 96.19 466 PHE A O 1
ATOM 3295 N N . ALA A 1 467 ? -16.984 2.923 49.293 1.00 91.88 467 ALA A N 1
ATOM 3296 C CA . ALA A 1 467 ? -16.825 2.284 50.601 1.00 91.88 467 ALA A CA 1
ATOM 3297 C C . ALA A 1 467 ? -17.036 3.234 51.789 1.00 91.88 467 ALA A C 1
ATOM 3299 O O . ALA A 1 467 ? -16.726 2.890 52.931 1.00 91.88 467 ALA A O 1
ATOM 3300 N N . TYR A 1 468 ? -17.604 4.415 51.539 1.00 87.00 468 TYR A N 1
ATOM 3301 C CA . TYR A 1 468 ? -17.896 5.397 52.575 1.00 87.00 468 TYR A CA 1
ATOM 3302 C C . TYR A 1 468 ? -18.770 4.826 53.709 1.00 87.00 468 TYR A C 1
ATOM 3304 O O . TYR A 1 468 ? -19.846 4.260 53.481 1.00 87.00 468 TYR A O 1
ATOM 3312 N N . ASN A 1 469 ? -18.308 5.018 54.946 1.00 83.62 469 ASN A N 1
ATOM 3313 C CA . ASN A 1 469 ? -19.049 4.706 56.161 1.00 83.62 469 ASN A CA 1
ATOM 3314 C C . ASN A 1 469 ? -19.481 6.019 56.847 1.00 83.62 469 ASN A C 1
ATOM 3316 O O . ASN A 1 469 ? -18.611 6.765 57.300 1.00 83.62 469 ASN A O 1
ATOM 3320 N N . PRO A 1 470 ? -20.786 6.331 56.922 1.00 75.62 470 PRO A N 1
ATOM 3321 C CA . PRO A 1 470 ? -21.275 7.604 57.422 1.00 75.62 470 PRO A CA 1
ATOM 3322 C C . PRO A 1 470 ? -21.185 7.673 58.943 1.00 75.62 470 PRO A C 1
ATOM 3324 O O . PRO A 1 470 ? -21.423 6.696 59.658 1.00 75.62 470 PRO A O 1
ATOM 3327 N N . THR A 1 471 ? -20.932 8.875 59.451 1.00 65.81 471 THR A N 1
ATOM 3328 C CA . THR A 1 471 ? -21.222 9.216 60.846 1.00 65.81 471 THR A CA 1
ATOM 3329 C C . THR A 1 471 ? -22.731 9.024 61.085 1.00 65.81 471 THR A C 1
ATOM 3331 O O . THR A 1 471 ? -23.502 9.489 60.248 1.00 65.81 471 THR A O 1
ATOM 3334 N N . PRO A 1 472 ? -23.197 8.369 62.169 1.00 56.31 472 PRO A N 1
ATOM 3335 C CA . PRO A 1 472 ? -24.601 7.960 62.295 1.00 56.31 472 PRO A CA 1
ATOM 3336 C C . PRO A 1 472 ? -25.632 9.090 62.109 1.00 56.31 472 PRO A C 1
ATOM 3338 O O . PRO A 1 472 ? -25.771 9.974 62.957 1.00 56.31 472 PRO A O 1
ATOM 3341 N N . ILE A 1 473 ? -26.387 9.031 61.007 1.00 55.69 473 ILE A N 1
ATOM 3342 C CA . ILE A 1 473 ? -27.479 9.962 60.697 1.00 55.69 473 ILE A CA 1
ATOM 3343 C C . ILE A 1 473 ? -28.789 9.380 61.243 1.00 55.69 473 ILE A C 1
ATOM 3345 O O . ILE A 1 473 ? -29.284 8.369 60.755 1.00 55.69 473 ILE A O 1
ATOM 3349 N N . ASN A 1 474 ? -29.388 10.041 62.237 1.00 56.56 474 ASN A N 1
ATOM 3350 C CA . ASN A 1 474 ? -30.629 9.602 62.900 1.00 56.56 474 ASN A CA 1
ATOM 3351 C C . ASN A 1 474 ? -31.914 9.873 62.076 1.00 56.56 474 ASN A C 1
ATOM 3353 O O . ASN A 1 474 ? -32.975 10.123 62.646 1.00 56.56 474 ASN A O 1
ATOM 3357 N N . VAL A 1 475 ? -31.824 9.890 60.744 1.00 65.06 475 VAL A N 1
ATOM 3358 C CA . VAL A 1 475 ? -32.920 10.243 59.825 1.00 65.06 475 VAL A CA 1
ATOM 3359 C C . VAL A 1 475 ? -32.945 9.225 58.681 1.00 65.06 475 VAL A C 1
ATOM 3361 O O . VAL A 1 475 ? -31.878 8.939 58.137 1.00 65.06 475 VAL A O 1
ATOM 3364 N N . PRO A 1 476 ? -34.116 8.688 58.280 1.00 68.50 476 PRO A N 1
ATOM 3365 C CA . PRO A 1 476 ? -34.219 7.836 57.099 1.00 68.50 476 PRO A CA 1
ATOM 3366 C C . PRO A 1 476 ? -33.665 8.547 55.863 1.00 68.50 476 PRO A C 1
ATOM 3368 O O . PRO A 1 476 ? -34.114 9.640 55.511 1.00 68.50 476 PRO A O 1
ATOM 3371 N N . VAL A 1 477 ? -32.677 7.937 55.213 1.00 72.56 477 VAL A N 1
ATOM 3372 C CA . VAL A 1 477 ? -32.080 8.508 54.006 1.00 72.56 477 VAL A CA 1
ATOM 3373 C C . VAL A 1 477 ? -33.063 8.386 52.845 1.00 72.56 477 VAL A C 1
ATOM 3375 O O . VAL A 1 477 ? -33.682 7.347 52.642 1.00 72.56 477 VAL A O 1
ATOM 3378 N N . THR A 1 478 ? -33.172 9.450 52.056 1.00 81.69 478 THR A N 1
ATOM 3379 C CA . THR A 1 478 ? -33.892 9.475 50.781 1.00 81.69 478 THR A CA 1
ATOM 3380 C C . THR A 1 478 ? -32.897 9.570 49.625 1.00 81.69 478 THR A C 1
ATOM 3382 O O . THR A 1 478 ? -31.777 10.051 49.808 1.00 81.69 478 THR A O 1
ATOM 3385 N N . LYS A 1 479 ? -33.321 9.214 48.407 1.00 82.31 479 LYS A N 1
ATOM 3386 C CA . LYS A 1 479 ? -32.537 9.413 47.174 1.00 82.31 479 LYS A CA 1
ATOM 3387 C C . LYS A 1 479 ? -31.905 10.813 47.084 1.00 82.31 479 LYS A C 1
ATOM 3389 O O . LYS A 1 479 ? -30.711 10.933 46.806 1.00 82.31 479 LYS A O 1
ATOM 3394 N N . GLU A 1 480 ? -32.677 11.864 47.370 1.00 83.31 480 GLU A N 1
ATOM 3395 C CA . GLU A 1 480 ? -32.217 13.262 47.310 1.00 83.31 480 GLU A CA 1
ATOM 3396 C C . GLU A 1 480 ? -31.246 13.646 48.440 1.00 83.31 480 GLU A C 1
ATOM 3398 O O . GLU A 1 480 ? -30.484 14.606 48.297 1.00 83.31 480 GLU A O 1
ATOM 3403 N N . SER A 1 481 ? -31.208 12.890 49.541 1.00 83.62 481 SER A N 1
ATOM 3404 C CA . SER A 1 481 ? -30.347 13.141 50.704 1.00 83.62 481 SER A CA 1
ATOM 3405 C C . SER A 1 481 ? -29.172 12.162 50.847 1.00 83.62 481 SER A C 1
ATOM 3407 O O . SER A 1 481 ? -28.539 12.162 51.897 1.00 83.62 481 SER A O 1
ATOM 3409 N N . ALA A 1 482 ? -28.884 11.335 49.836 1.00 87.44 482 ALA A N 1
ATOM 3410 C CA . ALA A 1 482 ? -27.805 10.344 49.892 1.00 87.44 482 ALA A CA 1
ATOM 3411 C C . ALA A 1 482 ? -26.392 10.962 50.007 1.00 87.44 482 ALA A C 1
ATOM 3413 O O . ALA A 1 482 ? -26.125 12.016 49.424 1.00 87.44 482 ALA A O 1
ATOM 3414 N N . ASP A 1 483 ? -25.489 10.272 50.714 1.00 89.50 483 ASP A N 1
ATOM 3415 C CA . ASP A 1 483 ? -24.110 10.702 51.013 1.00 89.50 483 ASP A CA 1
ATOM 3416 C C . ASP A 1 483 ? -23.244 10.804 49.751 1.00 89.50 483 ASP A C 1
ATOM 3418 O O . ASP A 1 483 ? -22.415 11.704 49.620 1.00 89.50 483 ASP A O 1
ATOM 3422 N N . SER A 1 484 ? -23.427 9.859 48.823 1.00 93.50 484 SER A N 1
ATOM 3423 C CA . SER A 1 484 ? -22.769 9.843 47.517 1.00 93.50 484 SER A CA 1
ATOM 3424 C C . SER A 1 484 ? -23.794 9.870 46.386 1.00 93.50 484 SER A C 1
ATOM 3426 O O . SER A 1 484 ? -24.826 9.197 46.436 1.00 93.50 484 SER A O 1
ATOM 3428 N N . LYS A 1 485 ? -23.520 10.671 45.354 1.00 93.69 485 LYS A N 1
ATOM 3429 C CA . LYS A 1 485 ? -24.459 10.983 44.270 1.00 93.69 485 LYS A CA 1
ATOM 3430 C C . LYS A 1 485 ? -23.766 10.857 42.922 1.00 93.69 485 LYS A C 1
ATOM 3432 O O . LYS A 1 485 ? -22.786 11.546 42.655 1.00 93.69 485 LYS A O 1
ATOM 3437 N N . VAL A 1 486 ? -24.309 9.999 42.068 1.00 93.44 486 VAL A N 1
ATOM 3438 C CA . VAL A 1 486 ? -23.790 9.709 40.729 1.00 93.44 486 VAL A CA 1
ATOM 3439 C C . VAL A 1 486 ? -24.822 10.197 39.717 1.00 93.44 486 VAL A C 1
ATOM 3441 O O . VAL A 1 486 ? -25.897 9.613 39.583 1.00 93.44 486 VAL A O 1
ATOM 3444 N N . ARG A 1 487 ? -24.527 11.316 39.054 1.00 90.81 487 ARG A N 1
ATOM 3445 C CA . ARG A 1 487 ? -25.400 11.981 38.078 1.00 90.81 487 ARG A CA 1
ATOM 3446 C C . ARG A 1 487 ? -24.835 11.782 36.681 1.00 90.81 487 ARG A C 1
ATOM 3448 O O . ARG A 1 487 ? -23.679 12.137 36.456 1.00 90.81 487 ARG A O 1
ATOM 3455 N N . GLY A 1 488 ? -25.652 11.201 35.800 1.00 87.81 488 GLY A N 1
ATOM 3456 C CA . GLY A 1 488 ? -25.248 10.714 34.479 1.00 87.81 488 GLY A CA 1
ATOM 3457 C C . GLY A 1 488 ? -25.438 9.210 34.300 1.00 87.81 488 GLY A C 1
ATOM 3458 O O . GLY A 1 488 ? -25.823 8.497 35.226 1.00 87.81 488 GLY A O 1
ATOM 3459 N N . SER A 1 489 ? -25.152 8.729 33.092 1.00 88.25 489 SER A N 1
ATOM 3460 C CA . SER A 1 489 ? -25.269 7.311 32.728 1.00 88.25 489 SER A CA 1
ATOM 3461 C C . SER A 1 489 ? -24.144 6.440 33.309 1.00 88.25 489 SER A C 1
ATOM 3463 O O . SER A 1 489 ? -23.015 6.895 33.500 1.00 88.25 489 SER A O 1
ATOM 3465 N N . VAL A 1 490 ? -24.452 5.171 33.580 1.00 90.56 490 VAL A N 1
ATOM 3466 C CA . VAL A 1 490 ? -23.520 4.139 34.047 1.00 90.56 490 VAL A CA 1
ATOM 3467 C C . VAL A 1 490 ? -23.492 3.007 33.025 1.00 90.56 490 VAL A C 1
ATOM 3469 O O . VAL A 1 490 ? -24.520 2.416 32.702 1.00 90.56 490 VAL A O 1
ATOM 3472 N N . THR A 1 491 ? -22.313 2.707 32.486 1.00 88.94 491 THR A N 1
ATOM 3473 C CA . THR A 1 491 ? -22.161 1.782 31.352 1.00 88.94 491 THR A CA 1
ATOM 3474 C C . THR A 1 491 ? -20.942 0.878 31.514 1.00 88.94 491 THR A C 1
ATOM 3476 O O . THR A 1 491 ? -20.050 1.151 32.318 1.00 88.94 491 THR A O 1
ATOM 3479 N N . GLY A 1 492 ? -20.895 -0.225 30.770 1.00 85.19 492 GLY A N 1
ATOM 3480 C CA . GLY A 1 492 ? -19.738 -1.114 30.792 1.00 85.19 492 GLY A CA 1
ATOM 3481 C C . GLY A 1 492 ? -20.025 -2.529 30.314 1.00 85.19 492 GLY A C 1
ATOM 3482 O O . GLY A 1 492 ? -21.161 -2.993 30.388 1.00 85.19 492 GLY A O 1
ATOM 3483 N N . SER A 1 493 ? -19.001 -3.231 29.838 1.00 76.56 493 SER A N 1
ATOM 3484 C CA . SER A 1 493 ? -19.112 -4.611 29.344 1.00 76.56 493 SER A CA 1
ATOM 3485 C C . SER A 1 493 ? -18.800 -5.676 30.398 1.00 76.56 493 SER A C 1
ATOM 3487 O O . SER A 1 493 ? -19.267 -6.802 30.260 1.00 76.56 493 SER A O 1
ATOM 3489 N N . SER A 1 494 ? -17.973 -5.353 31.398 1.00 77.50 494 SER A N 1
ATOM 3490 C CA . SER A 1 494 ? -17.292 -6.396 32.187 1.00 77.50 494 SER A CA 1
ATOM 3491 C C . SER A 1 494 ? -16.692 -5.952 33.535 1.00 77.50 494 SER A C 1
ATOM 3493 O O . SER A 1 494 ? -16.227 -6.808 34.280 1.00 77.50 494 SER A O 1
ATOM 3495 N N . GLY A 1 495 ? -16.699 -4.659 33.890 1.00 85.88 495 GLY A N 1
ATOM 3496 C CA . GLY A 1 495 ? -16.148 -4.187 35.174 1.00 85.88 495 GLY A CA 1
ATOM 3497 C C . GLY A 1 495 ? -17.003 -4.518 36.407 1.00 85.88 495 GLY A C 1
ATOM 3498 O O . GLY A 1 495 ? -18.067 -5.118 36.306 1.00 85.88 495 GLY A O 1
ATOM 3499 N N . THR A 1 496 ? -16.560 -4.111 37.596 1.00 90.38 496 THR A N 1
ATOM 3500 C CA . THR A 1 496 ? -17.273 -4.315 38.871 1.00 90.38 496 THR A CA 1
ATOM 3501 C C . THR A 1 496 ? -17.578 -2.986 39.560 1.00 90.38 496 THR A C 1
ATOM 3503 O O . THR A 1 496 ? -16.690 -2.163 39.744 1.00 90.38 496 THR A O 1
ATOM 3506 N N . ILE A 1 497 ? -18.809 -2.783 40.019 1.00 93.88 497 ILE A N 1
ATOM 3507 C CA . ILE A 1 497 ? -19.187 -1.667 40.890 1.00 93.88 497 ILE A CA 1
ATOM 3508 C C . ILE A 1 497 ? -19.507 -2.235 42.275 1.00 93.88 497 ILE A C 1
ATOM 3510 O O . ILE A 1 497 ? -20.423 -3.041 42.424 1.00 93.88 497 ILE A O 1
ATOM 3514 N N . ASN A 1 498 ? -18.755 -1.833 43.299 1.00 94.25 498 ASN A N 1
ATOM 3515 C CA . ASN A 1 498 ? -18.995 -2.238 44.685 1.00 94.25 498 ASN A CA 1
ATOM 3516 C C . ASN A 1 498 ? -19.630 -1.088 45.475 1.00 94.25 498 ASN A C 1
ATOM 3518 O O . ASN A 1 498 ? -19.103 0.027 45.483 1.00 94.25 498 ASN A O 1
ATOM 3522 N N . LYS A 1 499 ? -20.696 -1.388 46.223 1.00 94.19 499 LYS A N 1
ATOM 3523 C CA . LYS A 1 499 ? -21.191 -0.544 47.312 1.00 94.19 499 LYS A CA 1
ATOM 3524 C C . LYS A 1 499 ? -20.979 -1.259 48.647 1.00 94.19 499 LYS A C 1
ATOM 3526 O O . LYS A 1 499 ? -21.627 -2.263 48.946 1.00 94.19 499 LYS A O 1
ATOM 3531 N N . GLU A 1 500 ? -20.065 -0.725 49.449 1.00 92.12 500 GLU A N 1
ATOM 3532 C CA . GLU A 1 500 ? -19.627 -1.279 50.736 1.00 92.12 500 GLU A CA 1
ATOM 3533 C C . GLU A 1 500 ? -20.003 -0.343 51.897 1.00 92.12 500 GLU A C 1
ATOM 3535 O O . GLU A 1 500 ? -20.321 0.829 51.678 1.00 92.12 500 GLU A O 1
ATOM 3540 N N . ASN A 1 501 ? -19.954 -0.857 53.131 1.00 90.75 501 ASN A N 1
ATOM 3541 C CA . ASN A 1 501 ? -20.218 -0.127 54.383 1.00 90.75 501 ASN A CA 1
ATOM 3542 C C . ASN A 1 501 ? -21.605 0.550 54.470 1.00 90.75 501 ASN A C 1
ATOM 3544 O O . ASN A 1 501 ? -22.433 0.434 53.568 1.00 90.75 501 ASN A O 1
ATOM 3548 N N . ALA A 1 502 ? -21.919 1.207 55.592 1.00 85.94 502 ALA A N 1
ATOM 3549 C CA . ALA A 1 502 ? -23.289 1.642 55.897 1.00 85.94 502 ALA A CA 1
ATOM 3550 C C . ALA A 1 502 ? -23.788 2.860 55.088 1.00 85.94 502 ALA A C 1
ATOM 3552 O O . ALA A 1 502 ? -24.947 3.240 55.232 1.00 85.94 502 ALA A O 1
ATOM 3553 N N . GLY A 1 503 ? -22.947 3.467 54.240 1.00 87.62 503 GLY A N 1
ATOM 3554 C CA . GLY A 1 503 ? -23.277 4.692 53.501 1.00 87.62 503 GLY A CA 1
ATOM 3555 C C . GLY A 1 503 ? -24.409 4.552 52.496 1.00 87.62 503 GLY A C 1
ATOM 3556 O O . GLY A 1 503 ? -24.771 3.450 52.081 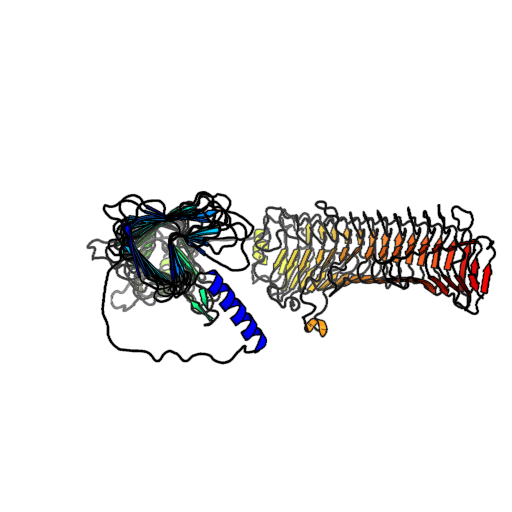1.00 87.62 503 GLY A O 1
ATOM 3557 N N . SER A 1 504 ? -24.930 5.689 52.062 1.00 90.56 504 SER A N 1
ATOM 3558 C CA . SER A 1 504 ? -25.968 5.774 51.043 1.00 90.56 504 SER A CA 1
ATOM 3559 C C . SER A 1 504 ? -25.424 6.269 49.702 1.00 90.56 504 SER A C 1
ATOM 3561 O O . SER A 1 504 ? -24.558 7.144 49.629 1.00 90.56 504 SER A O 1
ATOM 3563 N N . LEU A 1 505 ? -25.935 5.678 48.624 1.00 92.88 505 LEU A N 1
ATOM 3564 C CA . LEU A 1 505 ? -25.536 5.953 47.247 1.00 92.88 505 LEU A CA 1
ATOM 3565 C C . LEU A 1 505 ? -26.790 6.172 46.399 1.00 92.88 505 LEU A C 1
ATOM 3567 O O . LEU A 1 505 ? -27.737 5.398 46.491 1.00 92.88 505 LEU A O 1
ATOM 3571 N N . ALA A 1 506 ? -26.814 7.212 45.571 1.00 91.31 506 ALA A N 1
ATOM 3572 C CA . ALA A 1 506 ? -27.937 7.480 44.676 1.00 91.31 506 ALA A CA 1
ATOM 3573 C C . ALA A 1 506 ? -27.471 7.704 43.233 1.00 91.31 506 ALA A C 1
ATOM 3575 O O . ALA A 1 506 ? -26.663 8.597 42.964 1.00 91.31 506 ALA A O 1
ATOM 3576 N N . PHE A 1 507 ? -28.022 6.915 42.310 1.00 90.38 507 PHE A N 1
ATOM 3577 C CA . PHE A 1 507 ? -27.823 7.045 40.869 1.00 90.38 507 PHE A CA 1
ATOM 3578 C C . PHE A 1 507 ? -28.966 7.855 40.236 1.00 90.38 507 PHE A C 1
ATOM 3580 O O . PHE A 1 507 ? -30.141 7.648 40.542 1.00 90.38 507 PHE A O 1
ATOM 3587 N N . TYR A 1 508 ? -28.613 8.783 39.347 1.00 85.00 508 TYR A N 1
ATOM 3588 C CA . TYR A 1 508 ? -29.522 9.715 38.672 1.00 85.00 508 TYR A CA 1
ATOM 3589 C C . TYR A 1 508 ? -29.292 9.666 37.152 1.00 85.00 508 TYR A C 1
ATOM 3591 O O . TYR A 1 508 ? -28.847 10.646 36.549 1.00 85.00 508 TYR A O 1
ATOM 3599 N N . GLY A 1 509 ? -29.530 8.508 36.536 1.00 78.62 509 GLY A N 1
ATOM 3600 C CA . GLY A 1 509 ? -29.299 8.299 35.106 1.00 78.62 509 GLY A CA 1
ATOM 3601 C C . GLY A 1 509 ? -29.522 6.856 34.658 1.00 78.62 509 GLY A C 1
ATOM 3602 O O . GLY A 1 509 ? -29.930 6.009 35.448 1.00 78.62 509 GLY A O 1
ATOM 3603 N N . ASP A 1 510 ? -29.283 6.591 33.373 1.00 78.94 510 ASP A N 1
ATOM 3604 C CA . ASP A 1 510 ? -29.435 5.268 32.752 1.00 78.94 510 ASP A CA 1
ATOM 3605 C C . ASP A 1 510 ? -28.314 4.300 33.178 1.00 78.94 510 ASP A C 1
ATOM 3607 O O . ASP A 1 510 ? -27.141 4.655 33.096 1.00 78.94 510 ASP A O 1
ATOM 3611 N N . ILE A 1 511 ? -28.668 3.076 33.587 1.00 82.31 511 ILE A N 1
ATOM 3612 C CA . ILE A 1 511 ? -27.729 1.980 33.919 1.00 82.31 511 ILE A CA 1
ATOM 3613 C C . ILE A 1 511 ? -27.996 0.724 33.048 1.00 82.31 511 ILE A C 1
ATOM 3615 O O . ILE A 1 511 ? -27.458 -0.356 33.291 1.00 82.31 511 ILE A O 1
ATOM 3619 N N . SER A 1 512 ? -28.841 0.829 32.016 1.00 76.81 512 SER A N 1
ATOM 3620 C CA . SER A 1 512 ? -29.228 -0.286 31.132 1.00 76.81 512 SER A CA 1
ATOM 3621 C C . SER A 1 512 ? -28.054 -0.872 30.340 1.00 76.81 512 SER A C 1
ATOM 3623 O O . SER A 1 512 ? -28.034 -2.061 30.018 1.00 76.81 512 SER A O 1
ATOM 3625 N N . ASN A 1 513 ? -27.050 -0.042 30.053 1.00 80.44 513 ASN A N 1
ATOM 3626 C CA . ASN A 1 513 ? -25.858 -0.398 29.289 1.00 80.44 513 ASN A CA 1
ATOM 3627 C C . ASN A 1 513 ? -24.673 -0.840 30.167 1.00 80.44 513 ASN A C 1
ATOM 3629 O O . ASN A 1 513 ? -23.551 -0.955 29.671 1.00 80.44 513 ASN A O 1
ATOM 3633 N N . PHE A 1 514 ? -24.904 -1.105 31.456 1.00 87.38 514 PHE A N 1
ATOM 3634 C CA . PHE A 1 514 ? -23.956 -1.817 32.308 1.00 87.38 514 PHE A CA 1
ATOM 3635 C C . PHE A 1 514 ? -24.198 -3.334 32.241 1.00 87.38 514 PHE A C 1
ATOM 3637 O O . PHE A 1 514 ? -25.323 -3.818 32.384 1.00 87.38 514 PHE A O 1
ATOM 3644 N N . SER A 1 515 ? -23.109 -4.066 32.008 1.00 83.56 515 SER A N 1
ATOM 3645 C CA . SER A 1 515 ? -23.049 -5.525 31.816 1.00 83.56 515 SER A CA 1
ATOM 3646 C C . SER A 1 515 ? -22.111 -6.220 32.807 1.00 83.56 515 SER A C 1
ATOM 3648 O O . SER A 1 515 ? -21.977 -7.438 32.789 1.00 83.56 515 SER A O 1
ATOM 3650 N N . GLY A 1 516 ? -21.441 -5.437 33.652 1.00 86.50 516 GLY A N 1
ATOM 3651 C CA . GLY A 1 516 ? -20.505 -5.920 34.654 1.00 86.50 516 GLY A CA 1
ATOM 3652 C C . GLY A 1 516 ? -21.184 -6.390 35.943 1.00 86.50 516 GLY A C 1
ATOM 3653 O O . GLY A 1 516 ? -22.399 -6.575 35.993 1.00 86.50 516 GLY A O 1
ATOM 3654 N N . VAL A 1 517 ? -20.408 -6.562 37.010 1.00 89.56 517 VAL A N 1
ATOM 3655 C CA . VAL A 1 517 ? -20.907 -6.987 38.327 1.00 89.56 517 VAL A CA 1
ATOM 3656 C C . VAL A 1 517 ? -21.315 -5.769 39.164 1.00 89.56 517 VAL A C 1
ATOM 3658 O O . VAL A 1 517 ? -20.532 -4.833 39.286 1.00 89.56 517 VAL A O 1
ATOM 3661 N N . PHE A 1 518 ? -22.496 -5.762 39.787 1.00 91.50 518 PHE A N 1
ATOM 3662 C CA . PHE A 1 518 ? -22.856 -4.782 40.825 1.00 91.50 518 PHE A CA 1
ATOM 3663 C C . PHE A 1 518 ? -23.010 -5.486 42.174 1.00 91.50 518 PHE A C 1
ATOM 3665 O O . PHE A 1 518 ? -23.932 -6.275 42.355 1.00 91.50 518 PHE A O 1
ATOM 3672 N N . ASN A 1 519 ? -22.132 -5.187 43.131 1.00 92.31 519 ASN A N 1
ATOM 3673 C CA . ASN A 1 519 ? -22.135 -5.793 44.461 1.00 92.31 519 ASN A CA 1
ATOM 3674 C C . ASN A 1 519 ? -22.708 -4.824 45.504 1.00 92.31 519 ASN A C 1
ATOM 3676 O O . ASN A 1 519 ? -22.005 -3.931 45.983 1.00 92.31 519 ASN A O 1
ATOM 3680 N N . GLN A 1 520 ? -23.959 -5.042 45.904 1.00 93.00 520 GLN A N 1
ATOM 3681 C CA . GLN A 1 520 ? -24.601 -4.376 47.036 1.00 93.00 520 GLN A CA 1
ATOM 3682 C C . GLN A 1 520 ? -24.279 -5.159 48.321 1.00 93.00 520 GLN A C 1
ATOM 3684 O O . GLN A 1 520 ? -24.943 -6.148 48.641 1.00 93.00 520 GLN A O 1
ATOM 3689 N N . LYS A 1 521 ? -23.220 -4.734 49.029 1.00 92.19 521 LYS A N 1
ATOM 3690 C CA . LYS A 1 521 ? -22.702 -5.391 50.247 1.00 92.19 521 LYS A CA 1
ATOM 3691 C C . LYS A 1 521 ? -23.139 -4.700 51.546 1.00 92.19 521 LYS A C 1
ATOM 3693 O O . LYS A 1 521 ? -23.090 -5.318 52.606 1.00 92.19 521 LYS A O 1
ATOM 3698 N N . GLY A 1 522 ? -23.528 -3.422 51.501 1.00 89.38 522 GLY A N 1
ATOM 3699 C CA . GLY A 1 522 ? -23.965 -2.682 52.691 1.00 89.38 522 GLY A CA 1
ATOM 3700 C C . GLY A 1 522 ? -24.543 -1.293 52.411 1.00 89.38 522 GLY A C 1
ATOM 3701 O O . GLY A 1 522 ? -24.319 -0.706 51.348 1.00 89.38 522 GLY A O 1
ATOM 3702 N N . GLY A 1 523 ? -25.287 -0.761 53.385 1.00 89.94 523 GLY A N 1
ATOM 3703 C CA . GLY A 1 523 ? -25.980 0.528 53.275 1.00 89.94 523 GLY A CA 1
ATOM 3704 C C . GLY A 1 523 ? -27.156 0.483 52.295 1.00 89.94 523 GLY A C 1
ATOM 3705 O O . GLY A 1 523 ? -27.714 -0.588 52.061 1.00 89.94 523 GLY A O 1
ATOM 3706 N N . THR A 1 524 ? -27.516 1.628 51.711 1.00 90.12 524 THR A N 1
ATOM 3707 C CA . THR A 1 524 ? -28.664 1.730 50.789 1.00 90.12 524 THR A CA 1
ATOM 3708 C C . THR A 1 524 ? -28.259 2.345 49.455 1.00 90.12 524 THR A C 1
ATOM 3710 O O . THR A 1 524 ? -27.690 3.438 49.424 1.00 90.12 524 THR A O 1
ATOM 3713 N N . THR A 1 525 ? -28.596 1.670 48.355 1.00 91.50 525 THR A N 1
ATOM 3714 C CA . THR A 1 525 ? -28.489 2.220 46.997 1.00 91.50 525 THR A CA 1
ATOM 3715 C C . THR A 1 525 ? -29.874 2.582 46.462 1.00 91.50 525 THR A C 1
ATOM 3717 O O . THR A 1 525 ? -30.772 1.744 46.451 1.00 91.50 525 THR A O 1
ATOM 3720 N N . PHE A 1 526 ? -30.031 3.813 45.974 1.00 89.31 526 PHE A N 1
ATOM 3721 C CA . PHE A 1 526 ? -31.232 4.296 45.291 1.00 89.31 526 PHE A CA 1
ATOM 3722 C C . PHE A 1 526 ? -30.978 4.434 43.790 1.00 89.31 526 PHE A C 1
ATOM 3724 O O . PHE A 1 526 ? -30.006 5.078 43.380 1.00 89.31 526 PHE A O 1
ATOM 3731 N N . LEU A 1 527 ? -31.878 3.898 42.970 1.00 85.44 527 LEU A N 1
ATOM 3732 C CA . LEU A 1 527 ? -31.945 4.190 41.538 1.00 85.44 527 LEU A CA 1
ATOM 3733 C C . LEU A 1 527 ? -33.023 5.253 41.278 1.00 85.44 527 LEU A C 1
ATOM 3735 O O . LEU A 1 527 ? -33.980 5.396 42.041 1.00 85.44 527 LEU A O 1
ATOM 3739 N N . SER A 1 528 ? -32.863 6.037 40.216 1.00 72.88 528 SER A N 1
ATOM 3740 C CA . SER A 1 528 ? -33.860 7.021 39.791 1.00 72.88 528 SER A CA 1
ATOM 3741 C C . SER A 1 528 ? -35.073 6.387 39.111 1.00 72.88 528 SER A C 1
ATOM 3743 O O . SER A 1 528 ? -35.013 5.265 38.626 1.00 72.88 528 SER A O 1
ATOM 3745 N N . GLU A 1 529 ? -36.155 7.153 38.988 1.00 61.94 529 GLU A N 1
ATOM 3746 C CA . GLU A 1 529 ? -37.167 6.899 37.962 1.00 61.94 529 GLU A CA 1
ATOM 3747 C C . GLU A 1 529 ? -36.647 7.402 36.608 1.00 61.94 529 GLU A C 1
ATOM 3749 O O . GLU A 1 529 ? -36.168 8.533 36.493 1.00 61.94 529 GLU A O 1
ATOM 3754 N N . GLY A 1 530 ? -36.724 6.554 35.583 1.00 56.19 530 GLY A N 1
ATOM 3755 C CA . GLY A 1 530 ? -36.253 6.844 34.233 1.00 56.19 530 GLY A CA 1
ATOM 3756 C C . GLY A 1 530 ? -36.745 5.790 33.243 1.00 56.19 530 GLY A C 1
ATOM 3757 O O . GLY A 1 530 ? -37.000 4.649 33.614 1.00 56.19 530 GLY A O 1
ATOM 3758 N N . ALA A 1 531 ? -36.897 6.169 31.972 1.00 46.56 531 ALA A N 1
ATOM 3759 C CA . ALA A 1 531 ? -37.509 5.315 30.946 1.00 46.56 531 ALA A CA 1
ATOM 3760 C C . ALA A 1 531 ? -36.597 4.187 30.405 1.00 46.56 531 ALA A C 1
ATOM 3762 O O . ALA A 1 531 ? -37.010 3.445 29.516 1.00 46.56 531 ALA A O 1
ATOM 3763 N N . ALA A 1 532 ? -35.367 4.059 30.913 1.00 52.16 532 ALA A N 1
ATOM 3764 C CA . ALA A 1 532 ? -34.411 3.018 30.541 1.00 52.16 532 ALA A CA 1
ATOM 3765 C C . ALA A 1 532 ? -34.204 2.051 31.719 1.00 52.16 532 ALA A C 1
ATOM 3767 O O . ALA A 1 532 ? -33.901 2.479 32.831 1.00 52.16 532 ALA A O 1
ATOM 3768 N N . GLY A 1 533 ? -34.408 0.752 31.478 1.00 57.44 533 GLY A N 1
ATOM 3769 C CA . GLY A 1 533 ? -34.469 -0.267 32.530 1.00 57.44 533 GLY A CA 1
ATOM 3770 C C . GLY A 1 533 ? -33.118 -0.581 33.180 1.00 57.44 533 GLY A C 1
ATOM 3771 O O . GLY A 1 533 ? -32.103 -0.755 32.504 1.00 57.44 533 GLY A O 1
ATOM 3772 N N . TYR A 1 534 ? -33.109 -0.678 34.508 1.00 69.44 534 TYR A N 1
ATOM 3773 C CA . TYR A 1 534 ? -31.887 -0.805 35.301 1.00 69.44 534 TYR A CA 1
ATOM 3774 C C . TYR A 1 534 ? -31.253 -2.202 35.246 1.00 69.44 534 TYR A C 1
ATOM 3776 O O . TYR A 1 534 ? -31.953 -3.214 35.237 1.00 69.44 534 TYR A O 1
ATOM 3784 N N . PHE A 1 535 ? -29.912 -2.228 35.253 1.00 69.94 535 PHE A N 1
ATOM 3785 C CA . PHE A 1 535 ? -29.059 -3.428 35.259 1.00 69.94 535 PHE A CA 1
ATOM 3786 C C . PHE A 1 535 ? -29.237 -4.379 34.058 1.00 69.94 535 PHE A C 1
ATOM 3788 O O . PHE A 1 535 ? -28.989 -5.580 34.154 1.00 69.94 535 PHE A O 1
ATOM 3795 N N . GLY A 1 536 ? -29.557 -3.797 32.895 1.00 65.62 536 GLY A N 1
ATOM 3796 C CA . GLY A 1 536 ? -29.841 -4.453 31.611 1.00 65.62 536 GLY A CA 1
ATOM 3797 C C . GLY A 1 536 ? -29.046 -5.714 31.276 1.00 65.62 536 GLY A C 1
ATOM 3798 O O . GLY A 1 536 ? -29.628 -6.681 30.797 1.00 65.62 536 GLY A O 1
ATOM 3799 N N . LYS A 1 537 ? -27.732 -5.742 31.505 1.00 72.50 537 LYS A N 1
ATOM 3800 C CA . LYS A 1 537 ? -26.873 -6.895 31.171 1.00 72.50 537 LYS A CA 1
ATOM 3801 C C . LYS A 1 537 ? -26.030 -7.378 32.356 1.00 72.50 537 LYS A C 1
ATOM 3803 O O . LYS A 1 537 ? -25.179 -8.239 32.165 1.00 72.50 537 LYS A O 1
ATOM 3808 N N . ALA A 1 538 ? -26.217 -6.787 33.534 1.00 80.81 538 ALA A N 1
ATOM 3809 C CA . ALA A 1 538 ? -25.286 -6.858 34.656 1.00 80.81 538 ALA A CA 1
ATOM 3810 C C . ALA A 1 538 ? -25.499 -8.084 35.549 1.00 80.81 538 ALA A C 1
ATOM 3812 O O . ALA A 1 538 ? -26.611 -8.598 35.646 1.00 80.81 538 ALA A O 1
ATOM 3813 N N . GLN A 1 539 ? -24.447 -8.500 36.254 1.00 84.88 539 GLN A N 1
ATOM 3814 C CA . GLN A 1 539 ? -24.516 -9.457 37.358 1.00 84.88 539 GLN A CA 1
ATOM 3815 C C . GLN A 1 539 ? -24.720 -8.699 38.677 1.00 84.88 539 GLN A C 1
ATOM 3817 O O . GLN A 1 539 ? -23.770 -8.250 39.315 1.00 84.88 539 GLN A O 1
ATOM 3822 N N . LEU A 1 540 ? -25.972 -8.505 39.075 1.00 86.69 540 LEU A N 1
ATOM 3823 C CA . LEU A 1 540 ? -26.348 -7.840 40.318 1.00 86.69 540 LEU A CA 1
ATOM 3824 C C . LEU A 1 540 ? -26.337 -8.845 41.482 1.00 86.69 540 LEU A C 1
ATOM 3826 O O . LEU A 1 540 ? -27.132 -9.781 41.508 1.00 86.69 540 LEU A O 1
ATOM 3830 N N . ALA A 1 541 ? -25.467 -8.633 42.468 1.00 86.31 541 ALA A N 1
ATOM 3831 C CA . ALA A 1 541 ? -25.404 -9.405 43.705 1.00 86.31 541 ALA A CA 1
ATOM 3832 C C . ALA A 1 541 ? -25.772 -8.526 44.910 1.00 86.31 541 ALA A C 1
ATOM 3834 O O . ALA A 1 541 ? -25.083 -7.555 45.227 1.00 86.31 541 ALA A O 1
ATOM 3835 N N . VAL A 1 542 ? -26.854 -8.883 45.603 1.00 88.62 542 VAL A N 1
ATOM 3836 C CA . VAL A 1 542 ? -27.346 -8.212 46.811 1.00 88.62 542 VAL A CA 1
ATOM 3837 C C . VAL A 1 542 ? -27.116 -9.133 48.009 1.00 88.62 542 VAL A C 1
ATOM 3839 O O . VAL A 1 542 ? -27.895 -10.050 48.278 1.00 88.62 542 VAL A O 1
ATOM 3842 N N . THR A 1 543 ? -26.004 -8.901 48.708 1.00 87.38 543 THR A N 1
ATOM 3843 C CA . THR A 1 543 ? -25.538 -9.710 49.851 1.00 87.38 543 THR A CA 1
ATOM 3844 C C . THR A 1 543 ? -25.641 -8.979 51.190 1.00 87.38 543 THR A C 1
ATOM 3846 O O . THR A 1 543 ? -25.515 -9.607 52.239 1.00 87.38 543 THR A O 1
ATOM 3849 N N . GLY A 1 544 ? -25.902 -7.668 51.181 1.00 83.44 544 GLY A N 1
ATOM 3850 C CA . GLY A 1 544 ? -26.154 -6.897 52.396 1.00 83.44 544 GLY A CA 1
ATOM 3851 C C . GLY A 1 544 ? -26.639 -5.470 52.132 1.00 83.44 544 GLY A C 1
ATOM 3852 O O . GLY A 1 544 ? -26.286 -4.831 51.137 1.00 83.44 544 GLY A O 1
ATOM 3853 N N . GLY A 1 545 ? -27.450 -4.948 53.052 1.00 87.56 545 GLY A N 1
ATOM 3854 C CA . GLY A 1 545 ? -28.133 -3.666 52.870 1.00 87.56 545 GLY A CA 1
ATOM 3855 C C . GLY A 1 545 ? -29.318 -3.757 51.902 1.00 87.56 545 GLY A C 1
ATOM 3856 O O . GLY A 1 545 ? -29.872 -4.839 51.694 1.00 87.56 545 GLY A O 1
ATOM 3857 N N . ALA A 1 546 ? -29.706 -2.620 51.326 1.00 87.56 546 ALA A N 1
ATOM 3858 C CA . ALA A 1 546 ? -30.898 -2.492 50.488 1.00 87.56 546 ALA A CA 1
ATOM 3859 C C . ALA A 1 546 ? -30.593 -1.871 49.116 1.00 87.56 546 ALA A C 1
ATOM 3861 O O . ALA A 1 546 ? -29.794 -0.936 49.001 1.00 87.56 546 ALA A O 1
ATOM 3862 N N . LEU A 1 547 ? -31.274 -2.367 48.082 1.00 88.12 547 LEU A N 1
ATOM 3863 C CA . LEU A 1 547 ? -31.346 -1.750 46.759 1.00 88.12 547 LEU A CA 1
ATOM 3864 C C . LEU A 1 547 ? -32.797 -1.354 46.464 1.00 88.12 547 LEU A C 1
ATOM 3866 O O . LEU A 1 547 ? -33.678 -2.212 46.416 1.00 88.12 547 LEU A O 1
ATOM 3870 N N . VAL A 1 548 ? -33.017 -0.061 46.233 1.00 86.75 548 VAL A N 1
ATOM 3871 C CA . VAL A 1 548 ? -34.324 0.521 45.906 1.00 86.75 548 VAL A CA 1
ATOM 3872 C C . VAL A 1 548 ? -34.335 0.889 44.424 1.00 86.75 548 VAL A C 1
ATOM 3874 O O . VAL A 1 548 ? -33.592 1.777 43.996 1.00 86.75 548 VAL A O 1
ATOM 3877 N N . ALA A 1 549 ? -35.147 0.185 43.634 1.00 77.62 549 ALA A N 1
ATOM 3878 C CA . ALA A 1 549 ? -35.132 0.24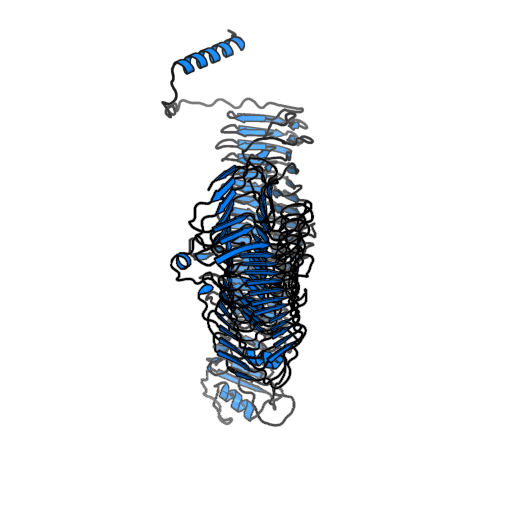5 42.176 1.00 77.62 549 ALA A CA 1
ATOM 3879 C C . ALA A 1 549 ? -36.570 0.266 41.613 1.00 77.62 549 ALA A C 1
ATOM 3881 O O . ALA A 1 549 ? -37.217 -0.779 41.583 1.00 77.62 549 ALA A O 1
ATOM 3882 N N . PRO A 1 550 ? -37.102 1.415 41.140 1.00 66.44 550 PRO A N 1
ATOM 3883 C CA . PRO A 1 550 ? -38.507 1.509 40.720 1.00 66.44 550 PRO A CA 1
ATOM 3884 C C . PRO A 1 550 ? -38.829 0.554 39.562 1.00 66.44 550 PRO A C 1
ATOM 3886 O O . PRO A 1 550 ? -39.920 -0.014 39.509 1.00 66.44 550 PRO A O 1
ATOM 3889 N N . THR A 1 551 ? -37.847 0.315 38.691 1.00 65.81 551 THR A N 1
ATOM 3890 C CA . THR A 1 551 ? -37.824 -0.753 37.690 1.00 65.81 551 THR A CA 1
ATOM 3891 C C . THR A 1 551 ? -36.514 -1.545 37.820 1.00 65.81 551 THR A C 1
ATOM 3893 O O . THR A 1 551 ? -35.493 -1.024 38.267 1.00 65.81 551 THR A O 1
ATOM 3896 N N . LEU A 1 552 ? -36.521 -2.802 37.386 1.00 64.62 552 LEU A N 1
ATOM 3897 C CA . LEU A 1 552 ? -35.331 -3.587 37.045 1.00 64.62 552 LEU A CA 1
ATOM 3898 C C . LEU A 1 552 ? -35.632 -4.275 35.719 1.00 64.62 552 LEU A C 1
ATOM 3900 O O . LEU A 1 552 ? -36.786 -4.596 35.468 1.00 64.62 552 LEU A O 1
ATOM 3904 N N . SER A 1 553 ? -34.640 -4.530 34.871 1.00 60.16 553 SER A N 1
ATOM 3905 C CA . SER A 1 553 ? -34.863 -5.386 33.704 1.00 60.16 553 SER A CA 1
ATOM 3906 C C . SER A 1 553 ? -33.558 -6.007 33.241 1.00 60.16 553 SER A C 1
ATOM 3908 O O . SER A 1 553 ? -32.617 -5.278 32.950 1.00 60.16 553 SER A O 1
ATOM 3910 N N . PHE A 1 554 ? -33.523 -7.326 33.096 1.00 58.19 554 PHE A N 1
ATOM 3911 C CA . PHE A 1 554 ? -32.340 -8.040 32.624 1.00 58.19 554 PHE A CA 1
ATOM 3912 C C . PHE A 1 554 ? -32.479 -8.441 31.143 1.00 58.19 554 PHE A C 1
ATOM 3914 O O . PHE A 1 554 ? -33.553 -8.377 30.540 1.00 58.19 554 PHE A O 1
ATOM 3921 N N . GLN A 1 555 ? -31.365 -8.825 30.534 1.00 55.72 555 GLN A N 1
ATOM 3922 C CA . GLN A 1 555 ? -31.260 -9.452 29.216 1.00 55.72 555 GLN A CA 1
ATOM 3923 C C . GLN A 1 555 ? -30.680 -10.863 29.401 1.00 55.72 555 GLN A C 1
ATOM 3925 O O . GLN A 1 555 ? -30.263 -11.222 30.501 1.00 55.72 555 GLN A O 1
ATOM 3930 N N . LYS A 1 556 ? -30.597 -11.665 28.329 1.00 55.16 556 LYS A N 1
ATOM 3931 C CA . LYS A 1 556 ? -30.156 -13.079 28.378 1.00 55.16 556 LYS A CA 1
ATOM 3932 C C . LYS A 1 556 ? -28.798 -13.344 29.060 1.00 55.16 556 LYS A C 1
ATOM 3934 O O . LYS A 1 556 ? -28.516 -14.499 29.357 1.00 55.16 556 LYS A O 1
ATOM 3939 N N . THR A 1 557 ? -27.971 -12.328 29.308 1.00 58.69 557 THR A N 1
ATOM 3940 C CA . THR A 1 557 ? -26.665 -12.436 29.988 1.00 58.69 557 THR A CA 1
ATOM 3941 C C . THR A 1 557 ? -26.612 -11.799 31.380 1.00 58.69 557 THR A C 1
ATOM 3943 O O . THR A 1 557 ? -25.663 -12.059 32.113 1.00 58.69 557 THR A O 1
ATOM 3946 N N . GLY A 1 558 ? -27.586 -10.954 31.741 1.00 68.12 558 GLY A N 1
ATOM 3947 C CA . GLY A 1 558 ? -27.645 -10.328 33.063 1.00 68.12 558 GLY A CA 1
ATOM 3948 C C . GLY A 1 558 ? -28.135 -11.319 34.112 1.00 68.12 558 GLY A C 1
ATOM 3949 O O . GLY A 1 558 ? -28.941 -12.198 33.789 1.00 68.12 558 GLY A O 1
ATOM 3950 N N . THR A 1 559 ? -27.650 -11.188 35.347 1.00 70.38 559 THR A N 1
ATOM 3951 C CA . THR A 1 559 ? -27.994 -12.093 36.445 1.00 70.38 559 THR A CA 1
ATOM 3952 C C . THR A 1 559 ? -28.336 -11.373 37.747 1.00 70.38 559 THR A C 1
ATOM 3954 O O . THR A 1 559 ? -27.825 -10.290 38.019 1.00 70.38 559 THR A O 1
ATOM 3957 N N . LEU A 1 560 ? -29.200 -11.978 38.569 1.00 77.38 560 LEU A N 1
ATOM 3958 C CA . LEU A 1 560 ? -29.587 -11.458 39.887 1.00 77.38 560 LEU A CA 1
ATOM 3959 C C . LEU A 1 560 ? -29.363 -12.508 40.979 1.00 77.38 560 LEU A C 1
ATOM 3961 O O . LEU A 1 560 ? -30.056 -13.522 41.020 1.00 77.38 560 LEU A O 1
ATOM 3965 N N . THR A 1 561 ? -28.438 -12.244 41.900 1.00 77.56 561 THR A N 1
ATOM 3966 C CA . THR A 1 561 ? -28.265 -13.017 43.138 1.00 77.56 561 THR A CA 1
ATOM 3967 C C . THR A 1 561 ? -28.764 -12.208 44.329 1.00 77.56 561 THR A C 1
ATOM 3969 O O . THR A 1 561 ? -28.278 -11.105 44.573 1.00 77.56 561 THR A O 1
ATOM 3972 N N . LEU A 1 562 ? -29.699 -12.767 45.096 1.00 80.19 562 LEU A N 1
ATOM 3973 C CA . LEU A 1 562 ? -30.198 -12.196 46.347 1.00 80.19 562 LEU A CA 1
ATOM 3974 C C . LEU A 1 562 ? -29.901 -13.188 47.478 1.00 80.19 562 LEU A C 1
ATOM 3976 O O . LEU A 1 562 ? -30.426 -14.305 47.492 1.00 80.19 562 LEU A O 1
ATOM 3980 N N . ALA A 1 563 ? -28.989 -12.794 48.367 1.00 76.88 563 ALA A N 1
ATOM 3981 C CA . ALA A 1 563 ? -28.399 -13.657 49.387 1.00 76.88 563 ALA A CA 1
ATOM 3982 C C . ALA A 1 563 ? -28.128 -12.879 50.689 1.00 76.88 563 ALA A C 1
ATOM 3984 O O . ALA A 1 563 ? -26.984 -12.744 51.123 1.00 76.88 563 ALA A O 1
ATOM 3985 N N . GLY A 1 564 ? -29.193 -12.347 51.299 1.00 73.31 564 GLY A N 1
ATOM 3986 C CA . GLY A 1 564 ? -29.171 -11.740 52.638 1.00 73.31 564 GLY A CA 1
ATOM 3987 C C . GLY A 1 564 ? -29.472 -10.238 52.722 1.00 73.31 564 GLY A C 1
ATOM 3988 O O . GLY A 1 564 ? -29.492 -9.703 53.829 1.00 73.31 564 GLY A O 1
ATOM 3989 N N . GLY A 1 565 ? -29.718 -9.556 51.599 1.00 81.50 565 GLY A N 1
ATOM 3990 C CA . GLY A 1 565 ? -30.181 -8.160 51.576 1.00 81.50 565 GLY A CA 1
ATOM 3991 C C . GLY A 1 565 ? -31.657 -7.994 51.187 1.00 81.50 565 GLY A C 1
ATOM 3992 O O . GLY A 1 565 ? -32.409 -8.969 51.098 1.00 81.50 565 GLY A O 1
ATOM 3993 N N . THR A 1 566 ? -32.048 -6.746 50.922 1.00 80.94 566 THR A N 1
ATOM 3994 C CA . THR A 1 566 ? -33.412 -6.351 50.523 1.00 80.94 566 THR A CA 1
ATOM 3995 C C . THR A 1 566 ? -33.431 -5.783 49.103 1.00 80.94 566 THR A C 1
ATOM 3997 O O . THR A 1 566 ? -32.574 -4.966 48.751 1.00 80.94 566 THR A O 1
ATOM 4000 N N . LEU A 1 567 ? -34.433 -6.172 48.309 1.00 80.94 567 LEU A N 1
ATOM 4001 C CA . LEU A 1 567 ? -34.744 -5.584 47.006 1.00 80.94 567 LEU A CA 1
ATOM 4002 C C . LEU A 1 567 ? -36.170 -5.006 47.002 1.00 80.94 567 LEU A C 1
ATOM 4004 O O . LEU A 1 567 ? -37.146 -5.740 47.155 1.00 80.94 567 LEU A O 1
ATOM 4008 N N . GLU A 1 568 ? -36.283 -3.697 46.779 1.00 78.69 568 GLU A N 1
ATOM 4009 C CA . GLU A 1 568 ? -37.555 -2.965 46.707 1.00 78.69 568 GLU A CA 1
ATOM 4010 C C . GLU A 1 568 ? -37.830 -2.522 45.262 1.00 78.69 568 GLU A C 1
ATOM 4012 O O . GLU A 1 568 ? -36.991 -1.848 44.656 1.00 78.69 568 GLU A O 1
ATOM 4017 N N . THR A 1 569 ? -38.994 -2.891 44.706 1.00 70.38 569 THR A N 1
ATOM 4018 C CA . THR A 1 569 ? -39.400 -2.561 43.326 1.00 70.38 569 THR A CA 1
ATOM 4019 C C . THR A 1 569 ? -40.829 -2.018 43.244 1.00 70.38 569 THR A C 1
ATOM 4021 O O . THR A 1 569 ? -41.700 -2.459 43.986 1.00 70.38 569 THR A O 1
ATOM 4024 N N . GLY A 1 570 ? -41.082 -1.066 42.335 1.00 58.28 570 GLY A N 1
ATOM 4025 C CA . GLY A 1 570 ? -42.346 -0.304 42.273 1.00 58.28 570 GLY A CA 1
ATOM 4026 C C . GLY A 1 570 ? -43.141 -0.434 40.968 1.00 58.28 570 GLY A C 1
ATOM 4027 O O . GLY A 1 570 ? -43.872 0.485 40.610 1.00 58.28 570 GLY A O 1
ATOM 4028 N N . THR A 1 571 ? -42.910 -1.500 40.192 1.00 55.78 571 THR A N 1
ATOM 4029 C CA . THR A 1 571 ? -43.559 -1.736 38.878 1.00 55.78 571 THR A CA 1
ATOM 4030 C C . THR A 1 571 ? -43.571 -3.207 38.417 1.00 55.78 571 THR A C 1
ATOM 4032 O O . THR A 1 571 ? -43.876 -3.485 37.252 1.00 55.78 571 THR A O 1
ATOM 4035 N N . GLY A 1 572 ? -43.142 -4.153 39.259 1.00 53.53 572 GLY A N 1
ATOM 4036 C CA . GLY A 1 572 ? -43.155 -5.576 38.907 1.00 53.53 572 GLY A CA 1
ATOM 4037 C C . GLY A 1 572 ? -42.097 -6.027 37.886 1.00 53.53 572 GLY A C 1
ATOM 4038 O O . GLY A 1 572 ? -42.045 -7.198 37.532 1.00 53.53 572 GLY A O 1
ATOM 4039 N N . GLN A 1 573 ? -41.218 -5.153 37.384 1.00 52.88 573 GLN A N 1
ATOM 4040 C CA . GLN A 1 573 ? -40.453 -5.406 36.141 1.00 52.88 573 GLN A CA 1
ATOM 4041 C C . GLN A 1 573 ? -39.330 -6.474 36.186 1.00 52.88 573 GLN A C 1
ATOM 4043 O O . GLN A 1 573 ? -38.622 -6.670 35.200 1.00 52.88 573 GLN A O 1
ATOM 4048 N N . ILE A 1 574 ? -39.218 -7.266 37.261 1.00 55.28 574 ILE A N 1
ATOM 4049 C CA . ILE A 1 574 ? -38.482 -8.552 37.223 1.00 55.28 574 ILE A CA 1
ATOM 4050 C C . ILE A 1 574 ? -39.069 -9.483 36.125 1.00 55.28 574 ILE A C 1
ATOM 4052 O O . ILE A 1 574 ? -38.374 -10.334 35.565 1.00 55.28 574 ILE A O 1
ATOM 4056 N N . PHE A 1 575 ? -40.338 -9.263 35.778 1.00 52.19 575 PHE A N 1
ATOM 4057 C CA . PHE A 1 575 ? -41.114 -9.890 34.709 1.00 52.19 575 PHE A CA 1
ATOM 4058 C C . PHE A 1 575 ? -40.873 -9.226 33.329 1.00 52.19 575 PHE A C 1
ATOM 4060 O O . PHE A 1 575 ? -40.554 -8.041 33.235 1.00 52.19 575 PHE A O 1
ATOM 4067 N N . THR A 1 576 ? -40.941 -9.996 32.231 1.00 46.31 576 THR A N 1
ATOM 4068 C CA . THR A 1 576 ? -40.461 -9.577 30.884 1.00 46.31 576 THR A CA 1
ATOM 4069 C C . THR A 1 576 ? -41.109 -8.300 30.351 1.00 46.31 576 THR A C 1
ATOM 4071 O O . THR A 1 576 ? -40.419 -7.492 29.708 1.00 46.31 576 THR A O 1
ATOM 4074 N N . SER A 1 577 ? -42.407 -8.154 30.610 1.00 46.97 577 SER A N 1
ATOM 4075 C CA . SER A 1 577 ? -43.286 -7.048 30.245 1.00 46.97 577 SER A CA 1
ATOM 4076 C C . SER A 1 577 ? -43.732 -6.287 31.496 1.00 46.97 577 SER A C 1
ATOM 4078 O O . SER A 1 577 ? -44.033 -6.874 32.534 1.00 46.97 577 SER A O 1
ATOM 4080 N N . ALA A 1 578 ? -43.819 -4.959 31.390 1.00 42.03 578 ALA A N 1
ATOM 4081 C CA . ALA A 1 578 ? -44.593 -4.187 32.352 1.00 42.03 578 ALA A CA 1
ATOM 4082 C C . ALA A 1 578 ? -46.081 -4.514 32.167 1.00 42.03 578 ALA A C 1
ATOM 4084 O O . ALA A 1 578 ? -46.561 -4.628 31.036 1.00 42.03 578 ALA A O 1
ATOM 4085 N N . LEU A 1 579 ? -46.818 -4.606 33.271 1.00 44.94 579 LEU A N 1
ATOM 4086 C CA . LEU A 1 579 ? -48.274 -4.682 33.241 1.00 44.94 579 LEU A CA 1
ATOM 4087 C C . LEU A 1 579 ? -48.801 -3.380 32.605 1.00 44.94 579 LEU A C 1
ATOM 4089 O O . LEU A 1 579 ? -48.609 -2.296 33.154 1.00 44.94 579 LEU A O 1
ATOM 4093 N N . ASN A 1 580 ? -49.432 -3.457 31.429 1.00 44.94 580 ASN A N 1
ATOM 4094 C CA . ASN A 1 580 ? -50.087 -2.297 30.813 1.00 44.94 580 ASN A CA 1
ATOM 4095 C C . ASN A 1 580 ? -51.314 -1.852 31.634 1.00 44.94 580 ASN A C 1
ATOM 4097 O O . ASN A 1 580 ? -51.692 -2.455 32.640 1.00 44.94 580 ASN A O 1
ATOM 4101 N N . ALA A 1 581 ? -51.945 -0.757 31.220 1.00 42.66 581 ALA A N 1
ATOM 4102 C CA . ALA A 1 581 ? -52.946 -0.077 32.034 1.00 42.66 581 ALA A CA 1
ATOM 4103 C C . ALA A 1 581 ? -54.322 -0.778 32.098 1.00 42.66 581 ALA A C 1
ATOM 4105 O O . ALA A 1 581 ? -55.176 -0.335 32.868 1.00 42.66 581 ALA A O 1
ATOM 4106 N N . ASP A 1 582 ? -54.560 -1.838 31.314 1.00 45.50 582 ASP A N 1
ATOM 4107 C CA . ASP A 1 582 ? -55.900 -2.197 30.809 1.00 45.50 582 ASP A CA 1
ATOM 4108 C C . ASP A 1 582 ? -56.549 -3.432 31.486 1.00 45.50 582 ASP A C 1
ATOM 4110 O O . ASP A 1 582 ? -57.021 -3.268 32.614 1.00 45.50 582 ASP A O 1
ATOM 4114 N N . GLY A 1 583 ? -56.673 -4.661 30.953 1.00 50.16 583 GLY A N 1
ATOM 4115 C CA . GLY A 1 583 ? -56.559 -5.240 29.595 1.00 50.16 583 GLY A CA 1
ATOM 4116 C C . GLY A 1 583 ? -57.143 -6.676 29.572 1.00 50.16 583 GLY A C 1
ATOM 4117 O O . GLY A 1 583 ? -57.784 -7.070 30.548 1.00 50.16 583 GLY A O 1
ATOM 4118 N N . ASP A 1 584 ? -56.940 -7.459 28.499 1.00 45.78 584 ASP A N 1
ATOM 4119 C CA . ASP A 1 584 ? -57.248 -8.911 28.473 1.00 45.78 584 ASP A CA 1
ATOM 4120 C C . ASP A 1 584 ? -56.027 -9.776 28.884 1.00 45.78 584 ASP A C 1
ATOM 4122 O O . ASP A 1 584 ? -55.126 -9.235 29.505 1.00 45.78 584 ASP A O 1
ATOM 4126 N N . MET A 1 585 ? -56.014 -11.109 28.714 1.00 45.62 585 MET A N 1
ATOM 4127 C CA . MET A 1 585 ? -55.214 -11.977 29.612 1.00 45.62 585 MET A CA 1
ATOM 4128 C C . MET A 1 585 ? -54.399 -13.095 28.924 1.00 45.62 585 MET A C 1
ATOM 4130 O O . MET A 1 585 ? -54.967 -14.125 28.552 1.00 45.62 585 MET A O 1
ATOM 4134 N N . LYS A 1 586 ? -53.068 -12.919 28.806 1.00 45.88 586 LYS A N 1
ATOM 4135 C CA . LYS A 1 586 ? -52.130 -13.870 28.162 1.00 45.88 586 LYS A CA 1
ATOM 4136 C C . LYS A 1 586 ? -50.829 -14.126 28.951 1.00 45.88 586 LYS A C 1
ATOM 4138 O O . LYS A 1 586 ? -50.740 -15.186 29.565 1.00 45.88 586 LYS A O 1
ATOM 4143 N N . ASP A 1 587 ? -49.827 -13.233 28.926 1.00 49.22 587 ASP A N 1
ATOM 4144 C CA . ASP A 1 587 ? -48.492 -13.489 29.518 1.00 49.22 587 ASP A CA 1
ATOM 4145 C C . ASP A 1 587 ? -48.311 -12.778 30.876 1.00 49.22 587 ASP A C 1
ATOM 4147 O O . ASP A 1 587 ? -48.147 -11.555 30.917 1.00 49.22 587 ASP A O 1
ATOM 4151 N N . PRO A 1 588 ? -48.331 -13.512 32.007 1.00 46.62 588 PRO A N 1
ATOM 4152 C CA . PRO A 1 588 ? -47.864 -13.018 33.301 1.00 46.62 588 PRO A CA 1
ATOM 4153 C C . PRO A 1 588 ? -46.338 -12.829 33.264 1.00 46.62 588 PRO A C 1
ATOM 4155 O O . PRO A 1 588 ? -45.596 -13.620 33.848 1.00 46.62 588 PRO A O 1
ATOM 4158 N N . GLY A 1 589 ? -45.914 -11.794 32.528 1.00 49.62 589 GLY A N 1
ATOM 4159 C CA . GLY A 1 589 ? -44.655 -11.716 31.786 1.00 49.62 589 GLY A CA 1
ATOM 4160 C C . GLY A 1 589 ? -43.529 -12.573 32.336 1.00 49.62 589 GLY A C 1
ATOM 4161 O O . GLY A 1 589 ? -42.912 -12.173 33.314 1.00 49.62 589 GLY A O 1
ATOM 4162 N N . ALA A 1 590 ? -43.207 -13.703 31.701 1.00 45.50 590 ALA A N 1
ATOM 4163 C CA . ALA A 1 590 ? -42.135 -14.613 32.136 1.00 45.50 590 ALA A CA 1
ATOM 4164 C C . ALA A 1 590 ? -40.919 -13.879 32.749 1.00 45.50 590 ALA A C 1
ATOM 4166 O O . ALA A 1 590 ? -40.446 -12.898 32.163 1.00 45.50 590 ALA A O 1
ATOM 4167 N N . VAL A 1 591 ? -40.423 -14.329 33.917 1.00 46.81 591 VAL A N 1
ATOM 4168 C CA . VAL A 1 591 ? -39.252 -13.732 34.601 1.00 46.81 591 VAL A CA 1
ATOM 4169 C C . VAL A 1 591 ? -38.159 -13.463 33.570 1.00 46.81 591 VAL A C 1
ATOM 4171 O O . VAL A 1 591 ? -37.811 -14.340 32.779 1.00 46.81 591 VAL A O 1
ATOM 4174 N N . LYS A 1 592 ? -37.597 -12.250 33.560 1.00 51.03 592 LYS A N 1
ATOM 4175 C CA . LYS A 1 592 ? -36.642 -11.798 32.530 1.00 51.03 592 LYS A CA 1
ATOM 4176 C C . LYS A 1 592 ? -35.233 -12.392 32.693 1.00 51.03 592 LYS A C 1
ATOM 4178 O O . LYS A 1 592 ? -34.241 -11.837 32.226 1.00 51.03 592 LYS A O 1
ATOM 4183 N N . LEU A 1 593 ? -35.175 -13.522 33.386 1.00 52.84 593 LEU A N 1
ATOM 4184 C CA . LEU A 1 593 ? -34.031 -14.296 33.824 1.00 52.84 593 LEU A CA 1
ATOM 4185 C C . LEU A 1 593 ? -34.444 -15.763 33.652 1.00 52.84 593 LEU A C 1
ATOM 4187 O O . LEU A 1 593 ? -35.467 -16.186 34.185 1.00 52.84 593 LEU A O 1
ATOM 4191 N N . SER A 1 594 ? -33.660 -16.542 32.916 1.00 52.03 594 SER A N 1
ATOM 4192 C CA . SER A 1 594 ? -33.740 -18.003 32.975 1.00 52.03 594 SER A CA 1
ATOM 4193 C C . SER A 1 594 ? -33.264 -18.513 34.342 1.00 52.03 594 SER A C 1
ATOM 4195 O O . SER A 1 594 ? -32.592 -17.789 35.076 1.00 52.03 594 SER A O 1
ATOM 4197 N N . ASP A 1 595 ? -33.518 -19.784 34.663 1.00 57.50 595 ASP A N 1
ATOM 4198 C CA . ASP A 1 595 ? -33.020 -20.419 35.901 1.00 57.50 595 ASP A CA 1
ATOM 4199 C C . ASP A 1 595 ? -31.485 -20.346 36.040 1.00 57.50 595 ASP A C 1
ATOM 4201 O O . ASP A 1 595 ? -30.947 -20.329 37.142 1.00 57.50 595 ASP A O 1
ATOM 4205 N N . SER A 1 596 ? -30.764 -20.253 34.916 1.00 58.62 596 SER A N 1
ATOM 4206 C CA . SER A 1 596 ? -29.313 -20.019 34.860 1.00 58.62 596 SER A CA 1
ATOM 4207 C C . SER A 1 596 ? -28.880 -18.602 35.246 1.00 58.62 596 SER A C 1
ATOM 4209 O O . SER A 1 596 ? -27.700 -18.374 35.505 1.00 58.62 596 SER A O 1
ATOM 4211 N N . ASN A 1 597 ? -29.804 -17.643 35.226 1.00 62.59 597 ASN A N 1
ATOM 4212 C CA . ASN A 1 597 ? -29.515 -16.221 35.346 1.00 62.59 597 ASN A CA 1
ATOM 4213 C C . ASN A 1 597 ? -29.917 -15.651 36.706 1.00 62.59 597 ASN A C 1
ATOM 4215 O O . ASN A 1 597 ? -29.684 -14.474 36.948 1.00 62.59 597 ASN A O 1
ATOM 4219 N N . TRP A 1 598 ? -30.514 -16.409 37.622 1.00 69.56 598 TRP A N 1
ATOM 4220 C CA . TRP A 1 598 ? -30.887 -15.821 38.905 1.00 69.56 598 TRP A CA 1
ATOM 4221 C C . TRP A 1 598 ? -30.859 -16.808 40.064 1.00 69.56 598 TRP A C 1
ATOM 4223 O O . TRP A 1 598 ? -30.951 -18.020 39.887 1.00 69.56 598 TRP A O 1
ATOM 4233 N N . LYS A 1 599 ? -30.667 -16.267 41.268 1.00 72.81 599 LYS A N 1
ATOM 4234 C CA . LYS A 1 599 ? -30.440 -17.044 42.482 1.00 72.81 599 LYS A CA 1
ATOM 4235 C C . LYS A 1 599 ? -30.907 -16.273 43.710 1.00 72.81 599 LYS A C 1
ATOM 4237 O O . LYS A 1 599 ? -30.148 -15.540 44.338 1.00 72.81 599 LYS A O 1
ATOM 4242 N N . PHE A 1 600 ? -32.174 -16.453 44.061 1.00 72.88 600 PHE A N 1
ATOM 4243 C CA . PHE A 1 600 ? -32.691 -16.059 45.368 1.00 72.88 600 PHE A CA 1
ATOM 4244 C C . PHE A 1 600 ? -32.372 -17.169 46.366 1.00 72.88 600 PHE A C 1
ATOM 4246 O O . PHE A 1 600 ? -33.104 -18.156 46.458 1.00 72.88 600 PHE A O 1
ATOM 4253 N N . ASP A 1 601 ? -31.251 -17.037 47.073 1.00 71.88 601 ASP A N 1
ATOM 4254 C CA . ASP A 1 601 ? -30.898 -17.918 48.189 1.00 71.88 601 ASP A CA 1
ATOM 4255 C C . ASP A 1 601 ? -31.665 -17.501 49.444 1.00 71.88 601 ASP A C 1
ATOM 4257 O O . ASP A 1 601 ? -32.326 -18.330 50.075 1.00 71.88 601 ASP A O 1
ATOM 4261 N N . SER A 1 602 ? -31.598 -16.207 49.777 1.00 69.31 602 SER A N 1
ATOM 4262 C CA . SER A 1 602 ? -32.248 -15.622 50.948 1.00 69.31 602 SER A CA 1
ATOM 4263 C C . SER A 1 602 ? -32.396 -14.098 50.861 1.00 69.31 602 SER A C 1
ATOM 4265 O O . SER A 1 602 ? -31.617 -13.427 50.186 1.00 69.31 602 SER A O 1
ATOM 4267 N N . GLY A 1 603 ? -33.378 -13.539 51.572 1.00 75.31 603 GLY A N 1
ATOM 4268 C CA . GLY A 1 603 ? -33.679 -12.101 51.602 1.00 75.31 603 GLY A CA 1
ATOM 4269 C C . GLY A 1 603 ? -35.156 -11.792 51.333 1.00 75.31 603 GLY A C 1
ATOM 4270 O O . GLY A 1 603 ? -36.008 -12.680 51.412 1.00 75.31 603 GLY A O 1
ATOM 4271 N N . VAL A 1 604 ? -35.443 -10.536 50.986 1.00 76.25 604 VAL A N 1
ATOM 4272 C CA . VAL A 1 604 ? -36.807 -10.018 50.765 1.00 76.25 604 VAL A CA 1
ATOM 4273 C C . VAL A 1 604 ? -36.919 -9.355 49.389 1.00 76.25 604 VAL A C 1
ATOM 4275 O O . VAL A 1 604 ? -36.049 -8.563 49.019 1.00 76.25 604 VAL A O 1
ATOM 4278 N N . ILE A 1 605 ? -38.002 -9.652 48.661 1.00 73.19 605 ILE A N 1
ATOM 4279 C CA . ILE A 1 605 ? -38.404 -8.979 47.415 1.00 73.19 605 ILE A CA 1
ATOM 4280 C C . ILE A 1 605 ? -39.762 -8.296 47.633 1.00 73.19 605 ILE A C 1
ATOM 4282 O O . ILE A 1 605 ? -40.738 -8.953 47.995 1.00 73.19 605 ILE A O 1
ATOM 4286 N N . ALA A 1 606 ? -39.848 -6.992 47.375 1.00 71.81 606 ALA A N 1
ATOM 4287 C CA . ALA A 1 606 ? -41.107 -6.245 47.411 1.00 71.81 606 ALA A CA 1
ATOM 4288 C C . ALA A 1 606 ? -41.513 -5.737 46.016 1.00 71.81 606 ALA A C 1
ATOM 4290 O O . ALA A 1 606 ? -40.680 -5.195 45.282 1.00 71.81 606 ALA A O 1
ATOM 4291 N N . PHE A 1 607 ? -42.797 -5.892 45.685 1.00 66.19 607 PHE A N 1
ATOM 4292 C CA . PHE A 1 607 ? -43.462 -5.366 44.493 1.00 66.19 607 PHE A CA 1
ATOM 4293 C C . PHE A 1 607 ? -44.569 -4.387 44.900 1.00 66.19 607 PHE A C 1
ATOM 4295 O O . PHE A 1 607 ? -45.524 -4.792 45.566 1.00 66.19 607 PHE A O 1
ATOM 4302 N N . ASP A 1 608 ? -44.460 -3.125 44.485 1.00 65.12 608 ASP A N 1
ATOM 4303 C CA . ASP A 1 608 ? -45.494 -2.106 44.699 1.00 65.12 608 ASP A CA 1
ATOM 4304 C C . ASP A 1 608 ? -46.170 -1.710 43.370 1.00 65.12 608 ASP A C 1
ATOM 4306 O O . ASP A 1 608 ? -45.766 -0.742 42.728 1.00 65.12 608 ASP A O 1
ATOM 4310 N N . ASP A 1 609 ? -47.161 -2.492 42.913 1.00 60.72 609 ASP A N 1
ATOM 4311 C CA . ASP A 1 609 ? -47.807 -2.288 41.607 1.00 60.72 609 ASP A CA 1
ATOM 4312 C C . ASP A 1 609 ? -49.170 -1.592 41.711 1.00 60.72 609 ASP A C 1
ATOM 4314 O O . ASP A 1 609 ? -49.989 -1.829 42.600 1.00 60.72 609 ASP A O 1
ATOM 4318 N N . ALA A 1 610 ? -49.516 -0.839 40.666 1.00 57.72 610 ALA A N 1
ATOM 4319 C CA . ALA A 1 610 ? -50.903 -0.440 40.444 1.00 57.72 610 ALA A CA 1
ATOM 4320 C C . ALA A 1 610 ? -51.784 -1.620 39.973 1.00 57.72 610 ALA A C 1
ATOM 4322 O O . ALA A 1 610 ? -52.977 -1.662 40.287 1.00 57.72 610 ALA A O 1
ATOM 4323 N N . LYS A 1 611 ? -51.238 -2.560 39.173 1.00 51.94 611 LYS A N 1
ATOM 4324 C CA . LYS A 1 611 ? -52.036 -3.424 38.277 1.00 51.94 611 LYS A CA 1
ATOM 4325 C C . LYS A 1 611 ? -51.504 -4.873 37.973 1.00 51.94 611 LYS A C 1
ATOM 4327 O O . LYS A 1 611 ? -51.159 -5.127 36.831 1.00 51.94 611 LYS A O 1
ATOM 4332 N N . TYR A 1 612 ? -51.576 -5.862 38.900 1.00 61.41 612 TYR A N 1
ATOM 4333 C CA . TYR A 1 612 ? -51.174 -7.305 38.762 1.00 61.41 612 TYR A CA 1
ATOM 4334 C C . TYR A 1 612 ? -52.272 -8.415 38.471 1.00 61.41 612 TYR A C 1
ATOM 4336 O O . TYR A 1 612 ? -53.388 -8.378 38.970 1.00 61.41 612 TYR A O 1
ATOM 4344 N N . ASN A 1 613 ? -52.000 -9.456 37.672 1.00 54.91 613 ASN A N 1
ATOM 4345 C CA . ASN A 1 613 ? -52.787 -10.722 37.479 1.00 54.91 613 ASN A CA 1
ATOM 4346 C C . ASN A 1 613 ? -53.021 -11.701 38.666 1.00 54.91 613 ASN A C 1
ATOM 4348 O O . ASN A 1 613 ? -52.074 -11.970 39.387 1.00 54.91 613 ASN A O 1
ATOM 4352 N N . ILE A 1 614 ? -54.149 -12.426 38.795 1.00 58.19 614 ILE A N 1
ATOM 4353 C CA . ILE A 1 614 ? -54.163 -13.657 39.635 1.00 58.19 614 ILE A CA 1
ATOM 4354 C C . ILE A 1 614 ? -53.203 -14.712 39.066 1.00 58.19 614 ILE A C 1
ATOM 4356 O O . ILE A 1 614 ? -52.424 -15.289 39.823 1.00 58.19 614 ILE A O 1
ATOM 4360 N N . VAL A 1 615 ? -53.205 -14.912 37.741 1.00 56.22 615 VAL A N 1
ATOM 4361 C CA . VAL A 1 615 ? -52.216 -15.779 37.085 1.00 56.22 615 VAL A CA 1
ATOM 4362 C C . VAL A 1 615 ? -50.824 -15.171 37.263 1.00 56.22 615 VAL A C 1
ATOM 4364 O O . VAL A 1 615 ? -49.906 -15.890 37.623 1.00 56.22 615 VAL A O 1
ATOM 4367 N N . TYR A 1 616 ? -50.677 -13.843 37.153 1.00 60.84 616 TYR A N 1
ATOM 4368 C CA . TYR A 1 616 ? -49.412 -13.149 37.442 1.00 60.84 616 TYR A CA 1
ATOM 4369 C C . TYR A 1 616 ? -48.880 -13.385 38.849 1.00 60.84 616 TYR A C 1
ATOM 4371 O O . TYR A 1 616 ? -47.796 -13.923 38.945 1.00 60.84 616 TYR A O 1
ATOM 4379 N N . ALA A 1 617 ? -49.579 -13.052 39.937 1.00 62.53 617 ALA A N 1
ATOM 4380 C CA . ALA A 1 617 ? -49.017 -13.182 41.285 1.00 62.53 617 ALA A CA 1
ATOM 4381 C C . ALA A 1 617 ? -48.671 -14.641 41.635 1.00 62.53 617 ALA A C 1
ATOM 4383 O O . ALA A 1 617 ? -47.669 -14.901 42.302 1.00 62.53 617 ALA A O 1
ATOM 4384 N N . GLN A 1 618 ? -49.458 -15.603 41.140 1.00 60.56 618 GLN A N 1
ATOM 4385 C CA . GLN A 1 618 ? -49.203 -17.031 41.343 1.00 60.56 618 GLN A CA 1
ATOM 4386 C C . GLN A 1 618 ? -48.030 -17.536 40.489 1.00 60.56 618 GLN A C 1
ATOM 4388 O O . GLN A 1 618 ? -47.140 -18.208 41.013 1.00 60.56 618 GLN A O 1
ATOM 4393 N N . THR A 1 619 ? -47.966 -17.170 39.205 1.00 57.59 619 THR A N 1
ATOM 4394 C CA . THR A 1 619 ? -46.821 -17.466 38.330 1.00 57.59 619 THR A CA 1
ATOM 4395 C C . THR A 1 619 ? -45.560 -16.744 38.805 1.00 57.59 619 THR A C 1
ATOM 4397 O O . THR A 1 619 ? -44.492 -17.337 38.800 1.00 57.59 619 THR A O 1
ATOM 4400 N N . ALA A 1 620 ? -45.671 -15.518 39.304 1.00 65.06 620 ALA A N 1
ATOM 4401 C CA . ALA A 1 620 ? -44.591 -14.705 39.840 1.00 65.06 620 ALA A CA 1
ATOM 4402 C C . ALA A 1 620 ? -43.980 -15.332 41.096 1.00 65.06 620 ALA A C 1
ATOM 4404 O O . ALA A 1 620 ? -42.785 -15.609 41.117 1.00 65.06 620 ALA A O 1
ATOM 4405 N N . ALA A 1 621 ? -44.787 -15.628 42.120 1.00 67.44 621 ALA A N 1
ATOM 4406 C CA . ALA A 1 621 ? -44.304 -16.289 43.335 1.00 67.44 621 ALA A CA 1
ATOM 4407 C C . ALA A 1 621 ? -43.786 -17.720 43.069 1.00 67.44 621 ALA A C 1
ATOM 4409 O O . ALA A 1 621 ? -42.855 -18.179 43.738 1.00 67.44 621 ALA A O 1
ATOM 4410 N N . GLY A 1 622 ? -44.360 -18.410 42.073 1.00 63.72 622 GLY A N 1
ATOM 4411 C CA . GLY A 1 622 ? -43.917 -19.725 41.608 1.00 63.72 622 GLY A CA 1
ATOM 4412 C C . GLY A 1 622 ? -42.565 -19.693 40.889 1.00 63.72 622 GLY A C 1
ATOM 4413 O O . GLY A 1 622 ? -41.643 -20.393 41.305 1.00 63.72 622 GLY A O 1
ATOM 4414 N N . LEU A 1 623 ? -42.419 -18.857 39.853 1.00 60.25 623 LEU A N 1
ATOM 4415 C CA . LEU A 1 623 ? -41.167 -18.666 39.104 1.00 60.25 623 LEU A CA 1
ATOM 4416 C C . LEU A 1 623 ? -40.054 -18.094 39.993 1.00 60.25 623 LEU A C 1
ATOM 4418 O O . LEU A 1 623 ? -38.892 -18.454 39.829 1.00 60.25 623 LEU A O 1
ATOM 4422 N N . LEU A 1 624 ? -40.402 -17.257 40.978 1.00 67.38 624 LEU A N 1
ATOM 4423 C CA . LEU A 1 624 ? -39.454 -16.737 41.966 1.00 67.38 624 LEU A CA 1
ATOM 4424 C C . LEU A 1 624 ? -39.190 -17.703 43.142 1.00 67.38 624 LEU A C 1
ATOM 4426 O O . LEU A 1 624 ? -38.520 -17.344 44.111 1.00 67.38 624 LEU A O 1
ATOM 4430 N N . GLY A 1 625 ? -39.668 -18.950 43.068 1.00 63.72 625 GLY A N 1
ATOM 4431 C CA . GLY A 1 625 ? -39.258 -20.031 43.968 1.00 63.72 625 GLY A CA 1
ATOM 4432 C C . GLY A 1 625 ? -39.566 -19.792 45.452 1.00 63.72 625 GLY A C 1
ATOM 4433 O O . GLY A 1 625 ? -38.808 -20.262 46.306 1.00 63.72 625 GLY A O 1
ATOM 4434 N N . ALA A 1 626 ? -40.646 -19.057 45.747 1.00 63.50 626 ALA A N 1
ATOM 4435 C CA . ALA A 1 626 ? -41.102 -18.720 47.101 1.00 63.50 626 ALA A CA 1
ATOM 4436 C C . ALA A 1 626 ? -42.449 -19.376 47.480 1.00 63.50 626 ALA A C 1
ATOM 4438 O O . ALA A 1 626 ? -43.035 -19.052 48.512 1.00 63.50 626 ALA A O 1
ATOM 4439 N N . GLY A 1 627 ? -42.944 -20.316 46.668 1.00 53.50 627 GLY A N 1
ATOM 4440 C CA . GLY A 1 627 ? -44.075 -21.172 47.038 1.00 53.50 627 GLY A CA 1
ATOM 4441 C C . GLY A 1 627 ? -43.753 -22.084 48.240 1.00 53.50 627 GLY A C 1
ATOM 4442 O O . GLY A 1 627 ? -42.604 -22.463 48.448 1.00 53.50 627 GLY A O 1
ATOM 4443 N N . ASN A 1 628 ? -44.713 -22.508 49.066 1.00 52.44 628 ASN A N 1
ATOM 4444 C CA . ASN A 1 628 ? -46.168 -22.375 48.948 1.00 52.44 628 ASN A CA 1
ATOM 4445 C C . ASN A 1 628 ? -46.822 -22.193 50.324 1.00 52.44 628 ASN A C 1
ATOM 4447 O O . ASN A 1 628 ? -46.532 -22.958 51.244 1.00 52.44 628 ASN A O 1
ATOM 4451 N N . VAL A 1 629 ? -47.832 -21.324 50.402 1.00 41.72 629 VAL A N 1
ATOM 4452 C CA . VAL A 1 629 ? -48.941 -21.466 51.357 1.00 41.72 629 VAL A CA 1
ATOM 4453 C C . VAL A 1 629 ? -50.240 -21.135 50.617 1.00 41.72 629 VAL A C 1
ATOM 4455 O O . VAL A 1 629 ? -50.299 -20.143 49.893 1.00 41.72 629 VAL A O 1
ATOM 4458 N N . ALA A 1 630 ? -51.281 -21.958 50.772 1.00 43.22 630 ALA A N 1
ATOM 4459 C CA . ALA A 1 630 ? -52.641 -21.526 50.440 1.00 43.22 630 ALA A CA 1
ATOM 4460 C C . ALA A 1 630 ? -53.064 -20.409 51.415 1.00 43.22 630 ALA A C 1
ATOM 4462 O O . ALA A 1 630 ? -52.526 -20.337 52.519 1.00 43.22 630 ALA A O 1
ATOM 4463 N N . ALA A 1 631 ? -54.028 -19.562 51.048 1.00 43.38 631 ALA A N 1
ATOM 4464 C CA . ALA A 1 631 ? -54.378 -18.323 51.764 1.00 43.38 631 ALA A CA 1
ATOM 4465 C C . ALA A 1 631 ? -55.023 -18.510 53.166 1.00 43.38 631 ALA A C 1
ATOM 4467 O O . ALA A 1 631 ? -55.599 -17.578 53.725 1.00 43.38 631 ALA A O 1
ATOM 4468 N N . ASP A 1 632 ? -54.921 -19.711 53.736 1.00 40.50 632 ASP A N 1
ATOM 4469 C CA . ASP A 1 632 ? -55.839 -20.268 54.728 1.00 40.50 632 ASP A CA 1
ATOM 4470 C C . ASP A 1 632 ? -55.142 -20.664 56.048 1.00 40.50 632 ASP A C 1
ATOM 4472 O O . ASP A 1 632 ? -55.825 -21.019 57.008 1.00 40.50 632 ASP A O 1
ATOM 4476 N N . ASN A 1 633 ? -53.801 -20.642 56.133 1.00 34.50 633 ASN A N 1
ATOM 4477 C CA . ASN A 1 633 ? -53.068 -21.022 57.352 1.00 34.50 633 ASN A CA 1
ATOM 4478 C C . ASN A 1 633 ? -51.865 -20.122 57.670 1.00 34.50 633 ASN A C 1
ATOM 4480 O O . ASN A 1 633 ? -51.000 -19.876 56.836 1.00 34.50 633 ASN A O 1
ATOM 4484 N N . VAL A 1 634 ? -51.800 -19.690 58.932 1.00 51.28 634 VAL A N 1
ATOM 4485 C CA . VAL A 1 634 ? -50.773 -18.805 59.501 1.00 51.28 634 VAL A CA 1
ATOM 4486 C C . VAL A 1 634 ? -49.842 -19.600 60.427 1.00 51.28 634 VAL A C 1
ATOM 4488 O O . VAL A 1 634 ? -50.258 -20.582 61.038 1.00 51.28 634 VAL A O 1
ATOM 4491 N N . SER A 1 635 ? -48.615 -19.095 60.607 1.00 42.38 635 SER A N 1
ATOM 4492 C CA . SER A 1 635 ? -47.554 -19.548 61.529 1.00 42.38 635 SER A CA 1
ATOM 4493 C C . SER A 1 635 ? -46.768 -20.809 61.123 1.00 42.38 635 SER A C 1
ATOM 4495 O O . SER A 1 635 ? -47.324 -21.884 60.928 1.00 42.38 635 SER A O 1
ATOM 4497 N N . GLY A 1 636 ? -45.433 -20.675 61.061 1.00 46.56 636 GLY A N 1
ATOM 4498 C CA . GLY A 1 636 ? -44.489 -21.805 61.033 1.00 46.56 636 GLY A CA 1
ATOM 4499 C C . GLY A 1 636 ? -43.524 -21.902 59.840 1.00 46.56 636 GLY A C 1
ATOM 4500 O O . GLY A 1 636 ? -42.624 -22.738 59.880 1.00 46.56 636 GLY A O 1
ATOM 4501 N N . SER A 1 637 ? -43.653 -21.077 58.796 1.00 36.50 637 SER A N 1
ATOM 4502 C CA . SER A 1 637 ? -42.780 -21.145 57.612 1.00 36.50 637 SER A CA 1
ATOM 4503 C C . SER A 1 637 ? -41.387 -20.553 57.868 1.00 36.50 637 SER A C 1
ATOM 4505 O O . SER A 1 637 ? -41.180 -19.347 57.769 1.00 36.50 637 SER A O 1
ATOM 4507 N N . GLY A 1 638 ? -40.405 -21.415 58.141 1.00 49.81 638 GLY A N 1
ATOM 4508 C CA . GLY A 1 638 ? -38.978 -21.066 58.182 1.00 49.81 638 GLY A CA 1
ATOM 4509 C C . GLY A 1 638 ? -38.357 -20.854 56.794 1.00 49.81 638 GLY A C 1
ATOM 4510 O O . GLY A 1 638 ? -37.301 -21.413 56.505 1.00 49.81 638 GLY A O 1
ATOM 4511 N N . SER A 1 639 ? -39.024 -20.110 55.911 1.00 50.00 639 SER A N 1
ATOM 4512 C CA . SER A 1 639 ? -38.526 -19.771 54.577 1.00 50.00 639 SER A CA 1
ATOM 4513 C C . SER A 1 639 ? -37.549 -18.599 54.662 1.00 50.00 639 SER A C 1
ATOM 4515 O O . SER A 1 639 ? -37.923 -17.504 55.064 1.00 50.00 639 SER A O 1
ATOM 4517 N N . ALA A 1 640 ? -36.306 -18.791 54.215 1.00 62.19 640 ALA A N 1
ATOM 4518 C CA . ALA A 1 640 ? -35.300 -17.722 54.151 1.00 62.19 640 ALA A CA 1
ATOM 4519 C C . ALA A 1 640 ? -35.579 -16.659 53.059 1.00 62.19 640 ALA A C 1
ATOM 4521 O O . ALA A 1 640 ? -34.716 -15.831 52.778 1.00 62.19 640 ALA A O 1
ATOM 4522 N N . LYS A 1 641 ? -36.753 -16.721 52.422 1.00 70.25 641 LYS A N 1
ATOM 4523 C CA . LYS A 1 641 ? -37.176 -15.980 51.233 1.00 70.25 641 LYS A CA 1
ATOM 4524 C C . LYS A 1 641 ? -38.576 -15.422 51.471 1.00 70.25 641 LYS A C 1
ATOM 4526 O O . LYS A 1 641 ? -39.441 -16.165 51.938 1.00 70.25 641 LYS A O 1
ATOM 4531 N N . GLU A 1 642 ? -38.797 -14.166 51.107 1.00 71.06 642 GLU A N 1
ATOM 4532 C CA . GLU A 1 642 ? -40.071 -13.456 51.269 1.00 71.06 642 GLU A CA 1
ATOM 4533 C C . GLU A 1 642 ? -40.415 -12.661 49.997 1.00 71.06 642 GLU A C 1
ATOM 4535 O O . GLU A 1 642 ? -39.521 -12.073 49.382 1.00 71.06 642 GLU A O 1
ATOM 4540 N N . ILE A 1 643 ? -41.695 -12.663 49.593 1.00 70.69 643 ILE A N 1
ATOM 4541 C CA . ILE A 1 643 ? -42.218 -11.908 48.440 1.00 70.69 643 ILE A CA 1
ATOM 4542 C C . ILE A 1 643 ? -43.546 -11.233 48.814 1.00 70.69 643 ILE A C 1
ATOM 4544 O O . ILE A 1 643 ? -44.459 -11.907 49.293 1.00 70.69 643 ILE A O 1
ATOM 4548 N N . THR A 1 644 ? -43.671 -9.934 48.528 1.00 67.38 644 THR A N 1
ATOM 4549 C CA . THR A 1 644 ? -44.838 -9.091 48.868 1.00 67.38 644 THR A CA 1
ATOM 4550 C C . THR A 1 644 ? -45.344 -8.310 47.642 1.00 67.38 644 THR A C 1
ATOM 4552 O O . THR A 1 644 ? -44.521 -7.854 46.854 1.00 67.38 644 THR A O 1
ATOM 4555 N N . PHE A 1 645 ? -46.672 -8.144 47.485 1.00 64.00 645 PHE A N 1
ATOM 4556 C CA . PHE A 1 645 ? -47.343 -7.496 46.331 1.00 64.00 645 PHE A CA 1
ATOM 4557 C C . PHE A 1 645 ? -48.476 -6.515 46.723 1.00 64.00 645 PHE A C 1
ATOM 4559 O O . PHE A 1 645 ? -49.166 -6.730 47.723 1.00 64.00 645 PHE A O 1
ATOM 4566 N N . THR A 1 646 ? -48.774 -5.550 45.840 1.00 59.78 646 THR A N 1
ATOM 4567 C CA . THR A 1 646 ? -49.978 -4.673 45.782 1.00 59.78 646 THR A CA 1
ATOM 4568 C C . THR A 1 646 ? -50.462 -4.538 44.296 1.00 59.78 646 THR A C 1
ATOM 4570 O O . THR A 1 646 ? -49.624 -4.701 43.420 1.00 59.78 646 THR A O 1
ATOM 4573 N N . GLY A 1 647 ? -51.771 -4.351 43.942 1.00 60.38 647 GLY A N 1
ATOM 4574 C CA . GLY A 1 647 ? -52.273 -4.075 42.533 1.00 60.38 647 GLY A CA 1
ATOM 4575 C C . GLY A 1 647 ? -53.459 -4.912 41.893 1.00 60.38 647 GLY A C 1
ATOM 4576 O O . GLY A 1 647 ? -54.166 -5.600 42.623 1.00 60.38 647 GLY A O 1
ATOM 4577 N N . THR A 1 648 ? -53.725 -4.819 40.545 1.00 49.28 648 THR A N 1
ATOM 4578 C CA . THR A 1 648 ? -54.589 -5.668 39.573 1.00 49.28 648 THR A CA 1
ATOM 4579 C C . THR A 1 648 ? -54.429 -5.493 37.955 1.00 49.28 648 THR A C 1
ATOM 4581 O O . THR A 1 648 ? -54.840 -4.421 37.519 1.00 49.28 648 THR A O 1
ATOM 4584 N N . LEU A 1 649 ? -53.943 -6.409 37.016 1.00 50.03 649 LEU A N 1
ATOM 4585 C CA . LEU A 1 649 ? -53.743 -6.199 35.484 1.00 50.03 649 LEU A CA 1
ATOM 4586 C C . LEU A 1 649 ? -52.813 -7.097 34.460 1.00 50.03 649 LEU A C 1
ATOM 4588 O O . LEU A 1 649 ? -52.902 -8.318 34.493 1.00 50.03 649 LEU A O 1
ATOM 4592 N N . VAL A 1 650 ? -52.047 -6.506 33.463 1.00 35.00 650 VAL A N 1
ATOM 4593 C CA . VAL A 1 650 ? -51.710 -6.736 31.940 1.00 35.00 650 VAL A CA 1
ATOM 4594 C C . VAL A 1 650 ? -50.980 -7.885 31.041 1.00 35.00 650 VAL A C 1
ATOM 4596 O O . VAL A 1 650 ? -51.198 -9.069 31.267 1.00 35.00 650 VAL A O 1
ATOM 4599 N N . GLU A 1 651 ? -50.263 -7.441 29.923 1.00 25.72 651 GLU A N 1
ATOM 4600 C CA . GLU A 1 651 ? -50.093 -7.729 28.388 1.00 25.72 651 GLU A CA 1
ATOM 4601 C C . GLU A 1 651 ? -49.046 -8.634 27.534 1.00 25.72 651 GLU A C 1
ATOM 4603 O O . GLU A 1 651 ? -48.301 -9.413 28.118 1.00 25.72 651 GLU A O 1
ATOM 4608 N N . LEU A 1 652 ? -48.895 -8.464 26.152 1.00 27.17 652 LEU A N 1
ATOM 4609 C CA . LEU A 1 652 ? -47.981 -9.172 25.116 1.00 27.17 652 LEU A CA 1
ATOM 4610 C C . LEU A 1 652 ? -47.537 -8.429 23.736 1.00 27.17 652 LEU A C 1
ATOM 4612 O O . LEU A 1 652 ? -48.139 -7.398 23.439 1.00 27.17 652 LEU A O 1
ATOM 4616 N N . PRO A 1 653 ? -46.555 -8.910 22.855 1.00 37.12 653 PRO A N 1
ATOM 4617 C CA . PRO A 1 653 ? -45.999 -8.250 21.583 1.00 37.12 653 PRO A CA 1
ATOM 4618 C C . PRO A 1 653 ? -45.606 -9.071 20.234 1.00 37.12 653 PRO A C 1
ATOM 4620 O O . PRO A 1 653 ? -45.689 -10.297 20.259 1.00 37.12 653 PRO A O 1
ATOM 4623 N N . PRO A 1 654 ? -45.132 -8.448 19.074 1.00 44.59 654 PRO A N 1
ATOM 4624 C CA . PRO A 1 654 ? -44.697 -9.021 17.713 1.00 44.59 654 PRO A CA 1
ATOM 4625 C C . PRO A 1 654 ? -43.189 -8.757 17.228 1.00 44.59 654 PRO A C 1
ATOM 4627 O O . PRO A 1 654 ? -42.409 -8.423 18.115 1.00 44.59 654 PRO A O 1
ATOM 4630 N N . GLY A 1 655 ? -42.593 -8.848 15.976 1.00 42.84 655 GLY A N 1
ATOM 4631 C CA . GLY A 1 655 ? -42.923 -8.980 14.488 1.00 42.84 655 GLY A CA 1
ATOM 4632 C C . GLY A 1 655 ? -41.694 -9.128 13.450 1.00 42.84 655 GLY A C 1
ATOM 4633 O O . GLY A 1 655 ? -40.635 -9.587 13.881 1.00 42.84 655 GLY A O 1
ATOM 4634 N N . ASP A 1 656 ? -41.775 -8.743 12.126 1.00 87.25 656 ASP A N 1
ATOM 4635 C CA . ASP A 1 656 ? -41.129 -9.404 10.892 1.00 87.25 656 ASP A CA 1
ATOM 4636 C C . ASP A 1 656 ? -40.304 -8.569 9.766 1.00 87.25 656 ASP A C 1
ATOM 4638 O O . ASP A 1 656 ? -40.161 -7.362 9.961 1.00 87.25 656 ASP A O 1
ATOM 4642 N N . PRO A 1 657 ? -39.702 -9.143 8.635 1.00 87.00 657 PRO A N 1
ATOM 4643 C CA . PRO A 1 657 ? -38.581 -8.544 7.763 1.00 87.00 657 PRO A CA 1
ATOM 4644 C C . PRO A 1 657 ? -38.395 -8.739 6.156 1.00 87.00 657 PRO A C 1
ATOM 4646 O O . PRO A 1 657 ? -38.673 -9.836 5.683 1.00 87.00 657 PRO A O 1
ATOM 4649 N N . ASP A 1 658 ? -37.755 -7.818 5.328 1.00 90.94 658 ASP A N 1
ATOM 4650 C CA . ASP A 1 658 ? -37.422 -7.924 3.822 1.00 90.94 658 ASP A CA 1
ATOM 4651 C C . ASP A 1 658 ? -36.441 -6.889 3.062 1.00 90.94 658 ASP A C 1
ATOM 4653 O O . ASP A 1 658 ? -36.583 -6.662 1.851 1.00 90.94 658 ASP A O 1
ATOM 4657 N N . SER A 1 659 ? -35.435 -6.252 3.695 1.00 89.19 659 SER A N 1
ATOM 4658 C CA . SER A 1 659 ? -34.702 -5.034 3.235 1.00 89.19 659 SER A CA 1
ATOM 4659 C C . SER A 1 659 ? -33.152 -5.045 3.424 1.00 89.19 659 SER A C 1
ATOM 4661 O O . SER A 1 659 ? -32.568 -6.086 3.720 1.00 89.19 659 SER A O 1
ATOM 4663 N N . PHE A 1 660 ? -32.452 -3.887 3.332 1.00 86.12 660 PHE A N 1
ATOM 4664 C CA . PHE A 1 660 ? -31.039 -3.755 3.772 1.00 86.12 660 PHE A CA 1
ATOM 4665 C C . PHE A 1 660 ? -30.857 -4.196 5.228 1.00 86.12 660 PHE A C 1
ATOM 4667 O O . PHE A 1 660 ? -29.948 -4.960 5.535 1.00 86.12 660 PHE A O 1
ATOM 4674 N N . GLU A 1 661 ? -31.722 -3.729 6.128 1.00 83.88 661 GLU A N 1
ATOM 4675 C CA . GLU A 1 661 ? -31.657 -4.011 7.563 1.00 83.88 661 GLU A CA 1
ATOM 4676 C C . GLU A 1 661 ? -31.792 -5.510 7.838 1.00 83.88 661 GLU A C 1
ATOM 4678 O O . GLU A 1 661 ? -31.188 -6.034 8.776 1.00 83.88 661 GLU A O 1
ATOM 4683 N N . THR A 1 662 ? -32.562 -6.217 7.011 1.00 86.50 662 THR A N 1
ATOM 4684 C CA . THR A 1 662 ? -32.856 -7.634 7.219 1.00 86.50 662 THR A CA 1
ATOM 4685 C C . THR A 1 662 ? -31.900 -8.547 6.460 1.00 86.50 662 THR A C 1
ATOM 4687 O O . THR A 1 662 ? -31.561 -9.601 6.991 1.00 86.50 662 THR A O 1
ATOM 4690 N N . LEU A 1 663 ? -31.329 -8.100 5.333 1.00 86.56 663 LEU A N 1
ATOM 4691 C CA . LEU A 1 663 ? -30.110 -8.679 4.761 1.00 86.56 663 LEU A CA 1
ATOM 4692 C C . LEU A 1 663 ? -28.935 -8.543 5.741 1.00 86.56 663 LEU A C 1
ATOM 4694 O O . LEU A 1 663 ? -28.265 -9.528 6.036 1.00 86.56 663 LEU A O 1
ATOM 4698 N N . GLN A 1 664 ? -28.713 -7.351 6.303 1.00 84.19 664 GLN A N 1
ATOM 4699 C CA . GLN A 1 664 ? -27.673 -7.095 7.303 1.00 84.19 664 GLN A CA 1
ATOM 4700 C C . GLN A 1 664 ? -27.877 -7.962 8.553 1.00 84.19 664 GLN A C 1
ATOM 4702 O O . GLN A 1 664 ? -26.898 -8.486 9.083 1.00 84.19 664 GLN A O 1
ATOM 4707 N N . LYS A 1 665 ? -29.128 -8.167 8.993 1.00 78.75 665 LYS A N 1
ATOM 4708 C CA . LYS A 1 665 ? -29.470 -9.115 10.065 1.00 78.75 665 LYS A CA 1
ATOM 4709 C C . LYS A 1 665 ? -29.174 -10.565 9.663 1.00 78.75 665 LYS A C 1
ATOM 4711 O O . LYS A 1 665 ? -28.548 -11.269 10.441 1.00 78.75 665 LYS A O 1
ATOM 4716 N N . ALA A 1 666 ? -29.565 -10.998 8.463 1.00 82.81 666 ALA A N 1
ATOM 4717 C CA . ALA A 1 666 ? -29.362 -12.370 7.990 1.00 82.81 666 ALA A CA 1
ATOM 4718 C C . ALA A 1 666 ? -27.881 -12.729 7.765 1.00 82.81 666 ALA A C 1
ATOM 4720 O O . ALA A 1 666 ? -27.481 -13.854 8.041 1.00 82.81 666 ALA A O 1
ATOM 4721 N N . VAL A 1 667 ? -27.055 -11.774 7.317 1.00 80.69 667 VAL A N 1
ATOM 4722 C CA . VAL A 1 667 ? -25.594 -11.939 7.180 1.00 80.69 667 VAL A CA 1
ATOM 4723 C C . VAL A 1 667 ? -24.903 -12.047 8.547 1.00 80.69 667 VAL A C 1
ATOM 4725 O O . VAL A 1 667 ? -23.921 -12.776 8.676 1.00 80.69 667 VAL A O 1
ATOM 4728 N N . LEU A 1 668 ? -25.410 -11.344 9.566 1.00 76.62 668 LEU A N 1
ATOM 4729 C CA . LEU A 1 668 ? -24.860 -11.368 10.929 1.00 76.62 668 LEU A CA 1
ATOM 4730 C C . LEU A 1 668 ? -25.387 -12.525 11.793 1.00 76.62 668 LEU A C 1
ATOM 4732 O O . LEU A 1 668 ? -24.771 -12.842 12.810 1.00 76.62 668 LEU A O 1
ATOM 4736 N N . ASP A 1 669 ? -26.505 -13.153 11.424 1.00 74.56 669 ASP A N 1
ATOM 4737 C CA . ASP A 1 669 ? -27.064 -14.278 12.173 1.00 74.56 669 ASP A CA 1
ATOM 4738 C C . ASP A 1 669 ? -26.213 -15.543 11.963 1.00 74.56 669 ASP A C 1
ATOM 4740 O O . ASP A 1 669 ? -26.022 -16.037 10.847 1.00 74.56 669 ASP A O 1
ATOM 4744 N N . THR A 1 670 ? -25.673 -16.082 13.055 1.00 70.12 670 THR A N 1
ATOM 4745 C CA . THR A 1 670 ? -24.844 -17.293 13.030 1.00 70.12 670 THR A CA 1
ATOM 4746 C C . THR A 1 670 ? -25.655 -18.575 12.834 1.00 70.12 670 THR A C 1
ATOM 4748 O O . THR A 1 670 ? -25.056 -19.620 12.600 1.00 70.12 670 THR A O 1
ATOM 4751 N N . GLY A 1 671 ? -26.991 -18.506 12.881 1.00 73.50 671 GLY A N 1
ATOM 4752 C CA . GLY A 1 671 ? -27.903 -19.598 12.539 1.00 73.50 671 GLY A CA 1
ATOM 4753 C C . GLY A 1 671 ? -28.350 -19.638 11.070 1.00 73.50 671 GLY A C 1
ATOM 4754 O O . GLY A 1 671 ? -29.162 -20.497 10.727 1.00 73.50 671 GLY A O 1
ATOM 4755 N N . ILE A 1 672 ? -27.871 -18.731 10.203 1.00 78.19 672 ILE A N 1
ATOM 4756 C CA . ILE A 1 672 ? -28.314 -18.619 8.799 1.00 78.19 672 ILE A CA 1
ATOM 4757 C C . ILE A 1 672 ? -27.157 -18.909 7.824 1.00 78.19 672 ILE A C 1
ATOM 4759 O O . ILE A 1 672 ? -26.319 -18.052 7.535 1.00 78.19 672 ILE A O 1
ATOM 4763 N N . ASP A 1 673 ? -27.121 -20.132 7.281 1.00 84.31 673 ASP A N 1
ATOM 4764 C CA . ASP A 1 673 ? -26.100 -20.598 6.317 1.00 84.31 673 ASP A CA 1
ATOM 4765 C C . ASP A 1 673 ? -26.414 -20.323 4.839 1.00 84.31 673 ASP A C 1
ATOM 4767 O O . ASP A 1 673 ? -25.510 -20.308 3.999 1.00 84.31 673 ASP A O 1
ATOM 4771 N N . SER A 1 674 ? -27.673 -20.034 4.511 1.00 89.88 674 SER A N 1
ATOM 4772 C CA . SER A 1 674 ? -28.093 -19.667 3.160 1.00 89.88 674 SER A CA 1
ATOM 4773 C C . SER A 1 674 ? -28.999 -18.445 3.203 1.00 89.88 674 SER A C 1
ATOM 4775 O O . SER A 1 674 ? -29.981 -18.417 3.945 1.00 89.88 674 SER A O 1
ATOM 4777 N N . ILE A 1 675 ? -28.663 -17.441 2.396 1.00 90.69 675 ILE A N 1
ATOM 4778 C CA . ILE A 1 675 ? -29.441 -16.217 2.228 1.00 90.69 675 ILE A CA 1
ATOM 4779 C C . ILE A 1 675 ? -29.966 -16.185 0.798 1.00 90.69 675 ILE A C 1
ATOM 4781 O O . ILE A 1 675 ? -29.204 -16.316 -0.161 1.00 90.69 675 ILE A O 1
ATOM 4785 N N . LYS A 1 676 ? -31.276 -15.972 0.673 1.00 93.44 676 LYS A N 1
ATOM 4786 C CA . LYS A 1 676 ? -31.965 -15.755 -0.595 1.00 93.44 676 LYS A CA 1
ATOM 4787 C C . LYS A 1 676 ? -32.668 -14.404 -0.550 1.00 93.44 676 LYS A C 1
ATOM 4789 O O . LYS A 1 676 ? -33.454 -14.164 0.365 1.00 93.44 676 LYS A O 1
ATOM 4794 N N . LEU A 1 677 ? -32.396 -13.538 -1.524 1.00 93.00 677 LEU A N 1
ATOM 4795 C CA . LEU A 1 677 ? -33.062 -12.236 -1.613 1.00 93.00 677 LEU A CA 1
ATOM 4796 C C . LEU A 1 677 ? -34.524 -12.397 -2.061 1.00 93.00 677 LEU A C 1
ATOM 4798 O O . LEU A 1 677 ? -34.823 -13.193 -2.954 1.00 93.00 677 LEU A O 1
ATOM 4802 N N . GLY A 1 678 ? -35.428 -11.636 -1.437 1.00 91.12 678 GLY A N 1
ATOM 4803 C CA . GLY A 1 678 ? -36.840 -11.528 -1.837 1.00 91.12 678 GLY A CA 1
ATOM 4804 C C . GLY A 1 678 ? -37.158 -10.287 -2.683 1.00 91.12 678 GLY A C 1
ATOM 4805 O O . GLY A 1 678 ? -38.297 -10.119 -3.112 1.00 91.12 678 GLY A O 1
ATOM 4806 N N . SER A 1 679 ? -36.172 -9.412 -2.879 1.00 93.25 679 SER A N 1
ATOM 4807 C CA . SER A 1 679 ? -36.297 -8.066 -3.442 1.00 93.25 679 SER A CA 1
ATOM 4808 C C . SER A 1 679 ? -34.933 -7.568 -3.944 1.00 93.25 679 SER A C 1
ATOM 4810 O O . SER A 1 679 ? -33.887 -8.094 -3.553 1.00 93.25 679 SER A O 1
ATOM 4812 N N . ASP A 1 680 ? -34.933 -6.535 -4.794 1.00 95.06 680 ASP A N 1
ATOM 4813 C CA . ASP A 1 680 ? -33.720 -5.769 -5.107 1.00 95.06 680 ASP A CA 1
ATOM 4814 C C . ASP A 1 680 ? -33.292 -4.938 -3.891 1.00 95.06 680 ASP A C 1
ATOM 4816 O O . ASP A 1 680 ? -34.119 -4.275 -3.259 1.00 95.06 680 ASP A O 1
ATOM 4820 N N . ILE A 1 681 ? -31.997 -4.952 -3.563 1.00 92.56 681 ILE A N 1
ATOM 4821 C CA . ILE A 1 681 ? -31.483 -4.341 -2.333 1.00 92.56 681 ILE A CA 1
ATOM 4822 C C . ILE A 1 681 ? -30.689 -3.076 -2.653 1.00 92.56 681 ILE A C 1
ATOM 4824 O O . ILE A 1 681 ? -29.617 -3.112 -3.263 1.00 92.56 681 ILE A O 1
ATOM 4828 N N . VAL A 1 682 ? -31.199 -1.945 -2.166 1.00 92.00 682 VAL A N 1
ATOM 4829 C CA . VAL A 1 682 ? -30.469 -0.675 -2.136 1.00 92.00 682 VAL A CA 1
ATOM 4830 C C . VAL A 1 682 ? -29.741 -0.561 -0.799 1.00 92.00 682 VAL A C 1
ATOM 4832 O O . VAL A 1 682 ? -30.362 -0.504 0.262 1.00 92.00 682 VAL A O 1
ATOM 4835 N N . LEU A 1 683 ? -28.413 -0.513 -0.845 1.00 87.06 683 LEU A N 1
ATOM 4836 C CA . LEU A 1 683 ? -27.553 -0.293 0.309 1.00 87.06 683 LEU A CA 1
ATOM 4837 C C . LEU A 1 683 ? -27.734 1.146 0.808 1.00 87.06 683 LEU A C 1
ATOM 4839 O O . LEU A 1 683 ? -27.195 2.095 0.237 1.00 87.06 683 LEU A O 1
ATOM 4843 N N . SER A 1 684 ? -28.503 1.301 1.889 1.00 78.88 684 SER A N 1
ATOM 4844 C CA . SER A 1 684 ? -28.677 2.570 2.612 1.00 78.88 684 SER A CA 1
ATOM 4845 C C . SER A 1 684 ? -27.454 2.931 3.464 1.00 78.88 684 SER A C 1
ATOM 4847 O O . SER A 1 684 ? -27.294 4.087 3.855 1.00 78.88 684 SER A O 1
ATOM 4849 N N . LYS A 1 685 ? -26.604 1.935 3.752 1.00 75.62 685 LYS A N 1
ATOM 4850 C CA . LYS A 1 685 ? -25.304 2.005 4.431 1.00 75.62 685 LYS A CA 1
ATOM 4851 C C . LYS A 1 685 ? -24.410 0.874 3.906 1.00 75.62 685 LYS A C 1
ATOM 4853 O O . LYS A 1 685 ? -24.891 -0.071 3.285 1.00 75.62 685 LYS A O 1
ATOM 4858 N N . ARG A 1 686 ? -23.113 0.932 4.215 1.00 71.38 686 ARG A N 1
ATOM 4859 C CA . ARG A 1 686 ? -22.158 -0.169 3.996 1.00 71.38 686 ARG A CA 1
ATOM 4860 C C . ARG A 1 686 ? -22.595 -1.436 4.741 1.00 71.38 686 ARG A C 1
ATOM 4862 O O . ARG A 1 686 ? -22.817 -1.384 5.949 1.00 71.38 686 ARG A O 1
ATOM 4869 N N . LEU A 1 687 ? -22.655 -2.561 4.031 1.00 71.12 687 LEU A N 1
ATOM 4870 C CA . LEU A 1 687 ? -22.989 -3.878 4.579 1.00 71.12 687 LEU A CA 1
ATOM 4871 C C . LEU A 1 687 ? -21.778 -4.425 5.358 1.00 71.12 687 LEU A C 1
ATOM 4873 O O . LEU A 1 687 ? -20.755 -4.776 4.769 1.00 71.12 687 LEU A O 1
ATOM 4877 N N . GLN A 1 688 ? -21.849 -4.433 6.691 1.00 61.38 688 GLN A N 1
ATOM 4878 C CA . GLN A 1 688 ? -20.700 -4.766 7.541 1.00 61.38 688 GLN A CA 1
ATOM 4879 C C . GLN A 1 688 ? -20.645 -6.250 7.916 1.00 61.38 688 GLN A C 1
ATOM 4881 O O . GLN A 1 688 ? -21.602 -6.799 8.463 1.00 61.38 688 GLN A O 1
ATOM 4886 N N . GLY A 1 689 ? -19.467 -6.849 7.710 1.00 56.06 689 GLY A N 1
ATOM 4887 C CA . GLY A 1 689 ? -19.016 -8.090 8.337 1.00 56.06 689 GLY A CA 1
ATOM 4888 C C . GLY A 1 689 ? -17.670 -7.867 9.032 1.00 56.06 689 GLY A C 1
ATOM 4889 O O . GLY A 1 689 ? -16.616 -7.986 8.412 1.00 56.06 689 GLY A O 1
ATOM 4890 N N . THR A 1 690 ? -17.691 -7.496 10.316 1.00 51.84 690 THR A N 1
ATOM 4891 C CA . THR A 1 690 ? -16.478 -7.367 11.154 1.00 51.84 690 THR A CA 1
ATOM 4892 C C . THR A 1 690 ? -16.094 -8.676 11.849 1.00 51.84 690 THR A C 1
ATOM 4894 O O . THR A 1 690 ? -14.965 -8.817 12.311 1.00 51.84 690 THR A O 1
ATOM 4897 N N . THR A 1 691 ? -17.008 -9.647 11.892 1.00 58.19 691 THR A N 1
ATOM 4898 C CA . THR A 1 691 ? -16.753 -11.024 12.328 1.00 58.19 691 THR A CA 1
ATOM 4899 C C . THR A 1 691 ? -16.329 -11.877 11.123 1.00 58.19 691 THR A C 1
ATOM 4901 O O . THR A 1 691 ? -17.076 -11.920 10.144 1.00 58.19 691 THR A O 1
ATOM 4904 N N . PRO A 1 692 ? -15.177 -12.576 11.160 1.00 70.00 692 PRO A N 1
ATOM 4905 C CA . PRO A 1 692 ? -14.765 -13.468 10.077 1.00 70.00 692 PRO A CA 1
ATOM 4906 C C . PRO A 1 692 ? -15.773 -14.596 9.819 1.00 70.00 692 PRO A C 1
ATOM 4908 O O . PRO A 1 692 ? -16.208 -15.284 10.746 1.00 70.00 692 PRO A O 1
ATOM 4911 N N . VAL A 1 693 ? -16.109 -14.834 8.548 1.00 76.38 693 VAL A N 1
ATOM 4912 C CA . VAL A 1 693 ? -17.054 -15.887 8.138 1.00 76.38 693 VAL A CA 1
ATOM 4913 C C . VAL A 1 693 ? -16.333 -17.239 8.075 1.00 76.38 693 VAL A C 1
ATOM 4915 O O . VAL A 1 693 ? -16.095 -17.791 7.007 1.00 76.38 693 VAL A O 1
ATOM 4918 N N . ALA A 1 694 ? -15.994 -17.802 9.237 1.00 80.12 694 ALA A N 1
ATOM 4919 C CA . ALA A 1 694 ? -15.310 -19.098 9.379 1.00 80.12 694 ALA A CA 1
ATOM 4920 C C . ALA A 1 694 ? -16.187 -20.331 9.026 1.00 80.12 694 ALA A C 1
ATOM 4922 O O . ALA A 1 694 ? -15.926 -21.446 9.474 1.00 80.12 694 ALA A O 1
ATOM 4923 N N . ARG A 1 695 ? -17.253 -20.130 8.242 1.00 86.94 695 ARG A N 1
ATOM 4924 C CA . ARG A 1 695 ? -18.255 -21.127 7.832 1.00 86.94 695 ARG A CA 1
ATOM 4925 C C . ARG A 1 695 ? -18.456 -21.091 6.315 1.00 86.94 695 ARG A C 1
ATOM 4927 O O . ARG A 1 695 ? -17.786 -20.332 5.617 1.00 86.94 695 ARG A O 1
ATOM 4934 N N . SER A 1 696 ? -19.358 -21.923 5.800 1.00 90.12 696 SER A N 1
ATOM 4935 C CA . SER A 1 696 ? -19.847 -21.782 4.423 1.00 90.12 696 SER A CA 1
ATOM 4936 C C . SER A 1 696 ? -21.056 -20.850 4.423 1.00 90.12 696 SER A C 1
ATOM 4938 O O . SER A 1 696 ? -22.038 -21.151 5.092 1.00 90.12 696 SER A O 1
ATOM 4940 N N . LEU A 1 697 ? -20.988 -19.738 3.690 1.00 90.56 697 LEU A N 1
ATOM 4941 C CA . LEU A 1 697 ? -22.113 -18.820 3.497 1.00 90.56 697 LEU A CA 1
ATOM 4942 C C . LEU A 1 697 ? -22.452 -18.733 2.006 1.00 90.56 697 LEU A C 1
ATOM 4944 O O . LEU A 1 697 ? -21.620 -18.328 1.188 1.00 90.56 697 LEU A O 1
ATOM 4948 N N . ALA A 1 698 ? -23.683 -19.109 1.662 1.00 92.94 698 ALA A N 1
ATOM 4949 C CA . ALA A 1 698 ? -24.225 -18.973 0.314 1.00 92.94 698 ALA A CA 1
ATOM 4950 C C . ALA A 1 698 ? -25.149 -17.753 0.229 1.00 92.94 698 ALA A C 1
ATOM 4952 O O . ALA A 1 698 ? -26.134 -17.670 0.967 1.00 92.94 698 ALA A O 1
ATOM 4953 N N . ILE A 1 699 ? -24.842 -16.830 -0.686 1.00 92.94 699 ILE A N 1
ATOM 4954 C CA . ILE A 1 699 ? -25.672 -15.661 -0.993 1.00 92.94 699 ILE A CA 1
ATOM 4955 C C . ILE A 1 699 ? -26.191 -15.814 -2.426 1.00 92.94 699 ILE A C 1
ATOM 4957 O O . ILE A 1 699 ? -25.445 -15.645 -3.394 1.00 92.94 699 ILE A O 1
ATOM 4961 N N . ASP A 1 700 ? -27.476 -16.144 -2.552 1.00 94.44 700 ASP A N 1
ATOM 4962 C CA . ASP A 1 700 ? -28.175 -16.231 -3.833 1.00 94.44 700 ASP A CA 1
ATOM 4963 C C . ASP A 1 700 ? -29.029 -14.976 -4.042 1.00 94.44 700 ASP A C 1
ATOM 4965 O O . ASP A 1 700 ? -29.995 -14.721 -3.313 1.00 94.44 700 ASP A O 1
ATOM 4969 N N . GLY A 1 701 ? -28.678 -14.190 -5.060 1.00 91.56 701 GLY A N 1
ATOM 4970 C CA . GLY A 1 701 ? -29.442 -13.003 -5.427 1.00 91.56 701 GLY A CA 1
ATOM 4971 C C . GLY A 1 701 ? -30.816 -13.307 -5.999 1.00 91.56 701 GLY A C 1
ATOM 4972 O O . GLY A 1 701 ? -31.630 -12.399 -6.084 1.00 91.56 701 GLY A O 1
ATOM 4973 N N . ASN A 1 702 ? -31.104 -14.546 -6.410 1.00 93.38 702 ASN A N 1
ATOM 4974 C CA . ASN A 1 702 ? -32.356 -14.919 -7.073 1.00 93.38 702 ASN A CA 1
ATOM 4975 C C . ASN A 1 702 ? -32.642 -14.093 -8.355 1.00 93.38 702 ASN A C 1
ATOM 4977 O O . ASN A 1 702 ? -33.785 -14.006 -8.797 1.00 93.38 702 ASN A O 1
ATOM 4981 N N . GLY A 1 703 ? -31.605 -13.497 -8.960 1.00 93.06 703 GLY A N 1
ATOM 4982 C CA . GLY A 1 703 ? -31.706 -12.575 -10.097 1.00 93.06 703 GLY A CA 1
ATOM 4983 C C . GLY A 1 703 ? -31.811 -11.090 -9.720 1.00 93.06 703 GLY A C 1
ATOM 4984 O O . GLY A 1 703 ? -31.912 -10.259 -10.620 1.00 93.06 703 GLY A O 1
ATOM 4985 N N . HIS A 1 704 ? -31.782 -10.750 -8.429 1.00 95.25 704 HIS A N 1
ATOM 4986 C CA . HIS A 1 704 ? -31.878 -9.376 -7.937 1.00 95.25 704 HIS A CA 1
ATOM 4987 C C . HIS A 1 704 ? -30.552 -8.603 -7.989 1.00 95.25 704 HIS A C 1
ATOM 4989 O O . HIS A 1 704 ? -29.451 -9.163 -8.024 1.00 95.25 704 HIS A O 1
ATOM 4995 N N . THR A 1 705 ? -30.677 -7.277 -7.976 1.00 94.81 705 THR A N 1
ATOM 4996 C CA . THR A 1 705 ? -29.560 -6.326 -8.014 1.00 94.81 705 THR A CA 1
ATOM 4997 C C . THR A 1 705 ? -29.207 -5.826 -6.613 1.00 94.81 705 THR A C 1
ATOM 4999 O O . THR A 1 705 ? -30.090 -5.531 -5.805 1.00 94.81 705 THR A O 1
ATOM 5002 N N . ILE A 1 706 ? -27.908 -5.664 -6.347 1.00 93.81 706 ILE A N 1
ATOM 5003 C CA . ILE A 1 706 ? -27.382 -4.916 -5.199 1.00 93.81 706 ILE A CA 1
ATOM 5004 C C . ILE A 1 706 ? -26.804 -3.594 -5.720 1.00 93.81 706 ILE A C 1
ATOM 5006 O O . ILE A 1 706 ? -25.936 -3.584 -6.594 1.00 93.81 706 ILE A O 1
ATOM 5010 N N . SER A 1 707 ? -27.300 -2.473 -5.197 1.00 92.06 707 SER A N 1
ATOM 5011 C CA . SER A 1 707 ? -26.959 -1.116 -5.659 1.00 92.06 707 SER A CA 1
ATOM 5012 C C . SER A 1 707 ? -26.921 -0.111 -4.501 1.00 92.06 707 SER A C 1
ATOM 5014 O O . SER A 1 707 ? -27.310 -0.447 -3.387 1.00 92.06 707 SER A O 1
ATOM 5016 N N . GLY A 1 708 ? -26.453 1.121 -4.728 1.00 85.00 708 GLY A N 1
ATOM 5017 C CA . GLY A 1 708 ? -26.443 2.187 -3.714 1.00 85.00 708 GLY A CA 1
ATOM 5018 C C . GLY A 1 708 ? -25.136 2.981 -3.636 1.00 85.00 708 GLY A C 1
ATOM 5019 O O . GLY A 1 708 ? -24.143 2.656 -4.277 1.00 85.00 708 GLY A O 1
ATOM 5020 N N . ALA A 1 709 ? -25.124 4.038 -2.824 1.00 77.25 709 ALA A N 1
ATOM 5021 C CA . ALA A 1 709 ? -23.990 4.964 -2.697 1.00 77.25 709 ALA A CA 1
ATOM 5022 C C . ALA A 1 709 ? -22.916 4.507 -1.682 1.00 77.25 709 ALA A C 1
ATOM 5024 O O . ALA A 1 709 ? -22.236 5.341 -1.091 1.00 77.25 709 ALA A O 1
ATOM 5025 N N . TYR A 1 710 ? -22.797 3.195 -1.458 1.00 77.50 710 TYR A N 1
ATOM 5026 C CA . TYR A 1 710 ? -21.907 2.586 -0.467 1.00 77.50 710 TYR A CA 1
ATOM 5027 C C . TYR A 1 710 ? -21.213 1.339 -1.038 1.00 77.50 710 TYR A C 1
ATOM 5029 O O . TYR A 1 710 ? -21.756 0.705 -1.946 1.00 77.50 710 TYR A O 1
ATOM 5037 N N . PRO A 1 711 ? -20.041 0.940 -0.506 1.00 74.25 711 PRO A N 1
ATOM 5038 C CA . PRO A 1 711 ? -19.376 -0.291 -0.918 1.00 74.25 711 PRO A CA 1
ATOM 5039 C C . PRO A 1 711 ? -20.164 -1.514 -0.432 1.00 74.25 711 PRO A C 1
ATOM 5041 O O . PRO A 1 711 ? -20.851 -1.462 0.594 1.00 74.25 711 PRO A O 1
ATOM 5044 N N . GLY A 1 712 ? -20.055 -2.604 -1.192 1.00 76.88 712 GLY A N 1
ATOM 5045 C CA . GLY A 1 712 ? -20.883 -3.799 -1.045 1.00 76.88 712 GLY A CA 1
ATOM 5046 C C . GLY A 1 712 ? -20.387 -4.780 0.016 1.00 76.88 712 GLY A C 1
ATOM 5047 O O . GLY A 1 712 ? -20.312 -4.462 1.201 1.00 76.88 712 GLY A O 1
ATOM 5048 N N . LEU A 1 713 ? -20.106 -6.011 -0.409 1.00 83.75 713 LEU A N 1
ATOM 5049 C CA . LEU A 1 713 ? -19.755 -7.113 0.486 1.00 83.75 713 LEU A CA 1
ATOM 5050 C C . LEU A 1 713 ? -18.302 -6.983 0.959 1.00 83.75 713 LEU A C 1
ATOM 5052 O O . LEU A 1 713 ? -17.368 -6.994 0.157 1.00 83.75 713 LEU A O 1
ATOM 5056 N N . TRP A 1 714 ? -18.112 -6.878 2.273 1.00 81.69 714 TRP A N 1
ATOM 5057 C CA . TRP A 1 714 ? -16.799 -6.697 2.885 1.00 81.69 714 TRP A CA 1
ATOM 5058 C C . TRP A 1 714 ? -16.479 -7.840 3.846 1.00 81.69 714 TRP A C 1
ATOM 5060 O O . TRP A 1 714 ? -17.072 -7.933 4.921 1.00 81.69 714 TRP A O 1
ATOM 5070 N N . PHE A 1 715 ? -15.501 -8.668 3.482 1.00 80.88 715 PHE A N 1
ATOM 5071 C CA . PHE A 1 715 ? -15.014 -9.772 4.304 1.00 80.88 715 PHE A CA 1
ATOM 5072 C C . PHE A 1 715 ? -13.532 -9.561 4.626 1.00 80.88 715 PHE A C 1
ATOM 5074 O O . PHE A 1 715 ? -12.709 -9.361 3.730 1.00 80.88 715 PHE A O 1
ATOM 5081 N N . LYS A 1 716 ? -13.183 -9.592 5.915 1.00 79.19 716 LYS A N 1
ATOM 5082 C CA . LYS A 1 716 ? -11.820 -9.347 6.400 1.00 79.19 716 LYS A CA 1
ATOM 5083 C C . LYS A 1 716 ? -11.453 -10.314 7.524 1.00 79.19 716 LYS A C 1
ATOM 5085 O O . LYS A 1 716 ? -12.296 -10.640 8.355 1.00 79.19 716 LYS A O 1
ATOM 5090 N N . GLY A 1 717 ? -10.185 -10.722 7.570 1.00 76.44 717 GLY A N 1
ATOM 5091 C CA . GLY A 1 717 ? -9.641 -11.574 8.631 1.00 76.44 717 GLY A CA 1
ATOM 5092 C C . GLY A 1 717 ? -10.055 -13.040 8.505 1.00 76.44 717 GLY A C 1
ATOM 5093 O O . GLY A 1 717 ? -10.179 -13.726 9.513 1.00 76.44 717 GLY A O 1
ATOM 5094 N N . MET A 1 718 ? -10.317 -13.516 7.284 1.00 79.50 718 MET A N 1
ATOM 5095 C CA . MET A 1 718 ? -10.679 -14.914 7.046 1.00 79.50 718 MET A CA 1
ATOM 5096 C C . MET A 1 718 ? -9.428 -15.778 6.829 1.00 79.50 718 MET A C 1
ATOM 5098 O O . MET A 1 718 ? -8.817 -15.754 5.763 1.00 79.50 718 MET A O 1
ATOM 5102 N N . ASP A 1 719 ? -9.069 -16.572 7.839 1.00 78.25 719 ASP A N 1
ATOM 5103 C CA . ASP A 1 719 ? -8.011 -17.596 7.747 1.00 78.25 719 ASP A CA 1
ATOM 5104 C C . ASP A 1 719 ? -8.543 -18.940 7.183 1.00 78.25 719 ASP A C 1
ATOM 5106 O O . ASP A 1 719 ? -7.795 -19.769 6.653 1.00 78.25 719 ASP A O 1
ATOM 5110 N N . SER A 1 720 ? -9.860 -19.157 7.291 1.00 84.31 720 SER A N 1
ATOM 5111 C CA . SER A 1 720 ? -10.619 -20.290 6.738 1.00 84.31 720 SER A CA 1
ATOM 5112 C C . SER A 1 720 ? -12.094 -19.901 6.520 1.00 84.31 720 SER A C 1
ATOM 5114 O O . SER A 1 720 ? -12.518 -18.822 6.940 1.00 84.31 720 SER A O 1
ATOM 5116 N N . GLY A 1 721 ? -12.867 -20.760 5.848 1.00 87.44 721 GLY A N 1
ATOM 5117 C CA . GLY A 1 721 ? -14.270 -20.514 5.478 1.00 87.44 721 GLY A CA 1
ATOM 5118 C C . GLY A 1 721 ? -14.470 -20.362 3.967 1.00 87.44 721 GLY A C 1
ATOM 5119 O O . GLY A 1 721 ? -13.515 -20.386 3.187 1.00 87.44 721 GLY A O 1
ATOM 5120 N N . THR A 1 722 ? -15.717 -20.244 3.514 1.00 91.94 722 THR A N 1
ATOM 5121 C CA . THR A 1 722 ? -16.030 -20.061 2.087 1.00 91.94 722 THR A CA 1
ATOM 5122 C C . THR A 1 722 ? -17.265 -19.192 1.905 1.00 91.94 722 THR A C 1
ATOM 5124 O O . THR A 1 722 ? -18.323 -19.478 2.464 1.00 91.94 722 THR A O 1
ATOM 5127 N N . VAL A 1 723 ? -17.140 -18.155 1.077 1.00 92.44 723 VAL A N 1
ATOM 5128 C CA . VAL A 1 723 ? -18.270 -17.330 0.637 1.00 92.44 723 VAL A CA 1
ATOM 5129 C C . VAL A 1 723 ? -18.534 -17.613 -0.836 1.00 92.44 723 VAL A C 1
ATOM 5131 O O . VAL A 1 723 ? -17.619 -17.538 -1.657 1.00 92.44 723 VAL A O 1
ATOM 5134 N N . SER A 1 724 ? -19.788 -17.923 -1.166 1.00 94.88 724 SER A N 1
ATOM 5135 C CA . SER A 1 724 ? -20.246 -18.115 -2.546 1.00 94.88 724 SER A CA 1
ATOM 5136 C C . SER A 1 724 ? -21.335 -17.106 -2.903 1.00 94.88 724 SER A C 1
ATOM 5138 O O . SER A 1 724 ? -22.275 -16.891 -2.136 1.00 94.88 724 SER A O 1
ATOM 5140 N N . ILE A 1 725 ? -21.167 -16.461 -4.058 1.00 94.81 725 ILE A N 1
ATOM 5141 C CA . ILE A 1 725 ? -22.006 -15.366 -4.554 1.00 94.81 725 ILE A CA 1
ATOM 5142 C C . ILE A 1 725 ? -22.502 -15.761 -5.946 1.00 94.81 725 ILE A C 1
ATOM 5144 O O . ILE A 1 725 ? -21.692 -15.954 -6.854 1.00 94.81 725 ILE A O 1
ATOM 5148 N N . GLN A 1 726 ? -23.820 -15.881 -6.119 1.00 95.81 726 GLN A N 1
ATOM 5149 C CA . GLN A 1 726 ? -24.440 -16.300 -7.383 1.00 95.81 726 GLN A CA 1
ATOM 5150 C C . GLN A 1 726 ? -25.713 -15.507 -7.698 1.00 95.81 726 GLN A C 1
ATOM 5152 O O . GLN A 1 726 ? -26.383 -15.014 -6.792 1.00 95.81 726 GLN A O 1
ATOM 5157 N N . ASN A 1 727 ? -26.067 -15.424 -8.985 1.00 94.25 727 ASN A N 1
ATOM 5158 C CA . ASN A 1 727 ? -27.306 -14.803 -9.479 1.00 94.25 727 ASN A CA 1
ATOM 5159 C C . ASN A 1 727 ? -27.506 -13.334 -9.035 1.00 94.25 727 ASN A C 1
ATOM 5161 O O . ASN A 1 727 ? -28.634 -12.928 -8.751 1.00 94.25 727 ASN A O 1
ATOM 5165 N N . ILE A 1 728 ? -26.417 -12.555 -8.950 1.00 94.31 728 ILE A N 1
ATOM 5166 C CA . ILE A 1 728 ? -26.399 -11.149 -8.504 1.00 94.31 728 ILE A CA 1
ATOM 5167 C C . ILE A 1 728 ? -25.782 -10.255 -9.585 1.00 94.31 728 ILE A C 1
ATOM 5169 O O . ILE A 1 728 ? -24.749 -10.591 -10.172 1.00 94.31 728 ILE A O 1
ATOM 5173 N N . ALA A 1 729 ? -26.376 -9.076 -9.775 1.00 95.69 729 ALA A N 1
ATOM 5174 C CA . ALA A 1 729 ? -25.716 -7.928 -10.389 1.00 95.69 729 ALA A CA 1
ATOM 5175 C C . ALA A 1 729 ? -25.341 -6.897 -9.310 1.00 95.69 729 ALA A C 1
ATOM 5177 O O . ALA A 1 729 ? -26.162 -6.558 -8.457 1.00 95.69 729 ALA A O 1
ATOM 5178 N N . PHE A 1 730 ? -24.115 -6.381 -9.367 1.00 94.94 730 PHE A N 1
ATOM 5179 C CA . PHE A 1 730 ? -23.649 -5.246 -8.573 1.00 94.94 730 PHE A CA 1
ATOM 5180 C C . PHE A 1 730 ? -23.567 -4.024 -9.493 1.00 94.94 730 PHE A C 1
ATOM 5182 O O . PHE A 1 730 ? -22.674 -3.960 -10.340 1.00 94.94 730 PHE A O 1
ATOM 5189 N N . ASP A 1 731 ? -24.491 -3.071 -9.354 1.00 94.75 731 ASP A N 1
ATOM 5190 C CA . ASP A 1 731 ? -24.572 -1.899 -10.241 1.00 94.75 731 ASP A CA 1
ATOM 5191 C C . ASP A 1 731 ? -24.553 -0.582 -9.453 1.00 94.75 731 ASP A C 1
ATOM 5193 O O . ASP A 1 731 ? -25.242 -0.419 -8.443 1.00 94.75 731 ASP A O 1
ATOM 5197 N N . GLY A 1 732 ? -23.736 0.365 -9.913 1.00 89.38 732 GLY A N 1
ATOM 5198 C CA . GLY A 1 732 ? -23.689 1.730 -9.394 1.00 89.38 732 GLY A CA 1
ATOM 5199 C C . GLY A 1 732 ? -23.130 1.878 -7.976 1.00 89.38 732 GLY A C 1
ATOM 5200 O O . GLY A 1 732 ? -23.318 2.938 -7.384 1.00 89.38 732 GLY A O 1
ATOM 5201 N N . LEU A 1 733 ? -22.451 0.859 -7.432 1.00 89.38 733 LEU A N 1
ATOM 5202 C CA . LEU A 1 733 ? -21.830 0.908 -6.101 1.00 89.38 733 LEU A CA 1
ATOM 5203 C C . LEU A 1 733 ? -20.621 1.851 -6.079 1.00 89.38 733 LEU A C 1
ATOM 5205 O O . LEU A 1 733 ? -19.646 1.635 -6.800 1.00 89.38 733 LEU A O 1
ATOM 5209 N N . LYS A 1 734 ? -20.670 2.888 -5.239 1.00 83.56 734 LYS A N 1
ATOM 5210 C CA . LYS A 1 734 ? -19.632 3.931 -5.141 1.00 83.56 734 LYS A CA 1
ATOM 5211 C C . LYS A 1 734 ? -19.127 4.103 -3.710 1.00 83.56 734 LYS A C 1
ATOM 5213 O O . LYS A 1 734 ? -19.837 3.800 -2.756 1.00 83.56 734 LYS A O 1
ATOM 5218 N N . THR A 1 735 ? -17.922 4.648 -3.568 1.00 72.88 735 THR A N 1
ATOM 5219 C CA . THR A 1 735 ? -17.388 5.169 -2.298 1.00 72.88 735 THR A CA 1
ATOM 5220 C C . THR A 1 735 ? -17.061 6.649 -2.422 1.00 72.88 735 THR A C 1
ATOM 5222 O O . THR A 1 735 ? -16.462 7.070 -3.407 1.00 72.88 735 THR A O 1
ATOM 5225 N N . SER A 1 736 ? -17.442 7.460 -1.434 1.00 62.84 736 SER A N 1
ATOM 5226 C CA . SER A 1 736 ? -17.067 8.874 -1.391 1.00 62.84 736 SER A CA 1
ATOM 5227 C C . SER A 1 736 ? -15.715 9.071 -0.698 1.00 62.84 736 SER A C 1
ATOM 5229 O O . SER A 1 736 ? -15.240 8.224 0.059 1.00 62.84 736 SER A O 1
ATOM 5231 N N . SER A 1 737 ? -15.112 10.248 -0.875 1.00 57.19 737 SER A N 1
ATOM 5232 C CA . SER A 1 737 ? -13.899 10.640 -0.144 1.00 57.19 737 SER A CA 1
ATOM 5233 C C . SER A 1 737 ? -14.111 10.834 1.371 1.00 57.19 737 SER A C 1
ATOM 5235 O O . SER A 1 737 ? -13.131 10.989 2.110 1.00 57.19 737 SER A O 1
ATOM 5237 N N . GLY A 1 738 ? -15.371 10.815 1.829 1.00 51.41 738 GLY A N 1
ATOM 5238 C CA . GLY A 1 738 ? -15.772 10.844 3.235 1.00 51.41 738 GLY A CA 1
ATOM 5239 C C . GLY A 1 738 ? -15.918 9.462 3.885 1.00 51.41 738 GLY A C 1
ATOM 5240 O O . GLY A 1 738 ? -15.821 9.380 5.106 1.00 51.41 738 GLY A O 1
ATOM 5241 N N . ASP A 1 739 ? -16.065 8.377 3.112 1.00 53.75 739 ASP A N 1
ATOM 5242 C CA . ASP A 1 739 ? -16.275 7.002 3.616 1.00 53.75 739 ASP A CA 1
ATOM 5243 C C . ASP A 1 739 ? -14.979 6.326 4.116 1.00 53.75 739 ASP A C 1
ATOM 5245 O O . ASP A 1 739 ? -14.756 5.126 3.921 1.00 53.75 739 ASP A O 1
ATOM 5249 N N . ARG A 1 740 ? -14.102 7.109 4.758 1.00 49.28 740 ARG A N 1
ATOM 5250 C CA . ARG A 1 740 ? -12.808 6.651 5.272 1.00 49.28 740 ARG A CA 1
ATOM 5251 C C . ARG A 1 740 ? -13.008 5.553 6.312 1.00 49.28 740 ARG A C 1
ATOM 5253 O O . ARG A 1 740 ? -13.767 5.715 7.264 1.00 49.28 740 ARG A O 1
ATOM 5260 N N . TYR A 1 741 ? -12.280 4.456 6.144 1.00 47.84 741 TYR A N 1
ATOM 5261 C CA . TYR A 1 741 ? -12.276 3.335 7.078 1.00 47.84 741 TYR A CA 1
ATOM 5262 C C . TYR A 1 741 ? -11.049 3.387 7.992 1.00 47.84 741 TYR A C 1
ATOM 5264 O O . TYR A 1 741 ? -10.000 3.889 7.590 1.00 47.84 741 TYR A O 1
ATOM 5272 N N . GLU A 1 742 ? -11.145 2.821 9.195 1.00 42.12 742 GLU A N 1
ATOM 5273 C CA . GLU A 1 742 ? -9.974 2.654 10.061 1.00 42.12 742 GLU A CA 1
ATOM 5274 C C . GLU A 1 742 ? -9.087 1.516 9.530 1.00 42.12 742 GLU A C 1
ATOM 5276 O O . GLU A 1 742 ? -9.360 0.323 9.692 1.00 42.12 742 GLU A O 1
ATOM 5281 N N . GLY A 1 743 ? -8.036 1.905 8.807 1.00 48.44 743 GLY A N 1
ATOM 5282 C CA . GLY A 1 743 ? -7.063 1.018 8.177 1.00 48.44 743 GLY A CA 1
ATOM 5283 C C . GLY A 1 743 ? -6.334 1.704 7.013 1.00 48.44 743 GLY A C 1
ATOM 5284 O O . GLY A 1 743 ? -6.707 2.804 6.616 1.00 48.44 743 GLY A O 1
ATOM 5285 N N . PRO A 1 744 ? -5.307 1.064 6.425 1.00 43.44 744 PRO A N 1
ATOM 5286 C CA . PRO A 1 744 ? -4.480 1.669 5.374 1.00 43.44 744 PRO A CA 1
ATOM 5287 C C . PRO A 1 744 ? -5.162 1.777 3.994 1.00 43.44 744 PRO A C 1
ATOM 5289 O O . PRO A 1 744 ? -4.550 2.276 3.054 1.00 43.44 744 PRO A O 1
ATOM 5292 N N . VAL A 1 745 ? -6.407 1.307 3.840 1.00 46.81 745 VAL A N 1
ATOM 5293 C CA . VAL A 1 745 ? -7.153 1.335 2.570 1.00 46.81 745 VAL A CA 1
ATOM 5294 C C . VAL A 1 745 ? -8.390 2.218 2.731 1.00 46.81 745 VAL A C 1
ATOM 5296 O O . VAL A 1 745 ? -9.433 1.773 3.207 1.00 46.81 745 VAL A O 1
ATOM 5299 N N . SER A 1 746 ? -8.256 3.490 2.353 1.00 49.69 746 SER A N 1
ATOM 5300 C CA . SER A 1 746 ? -9.246 4.542 2.636 1.00 49.69 746 SER A CA 1
ATOM 5301 C C . SER A 1 746 ? -10.561 4.446 1.850 1.00 49.69 746 SER A C 1
ATOM 5303 O O . SER A 1 746 ? -11.521 5.108 2.233 1.00 49.69 746 SER A O 1
ATOM 5305 N N . PHE A 1 747 ? -10.608 3.666 0.763 1.00 63.41 747 PHE A N 1
ATOM 5306 C CA . PHE A 1 747 ? -11.724 3.588 -0.195 1.00 63.41 747 PHE A CA 1
ATOM 5307 C C . PHE A 1 747 ? -11.954 2.129 -0.628 1.00 63.41 747 PHE A C 1
ATOM 5309 O O . PHE A 1 747 ? -11.055 1.300 -0.471 1.00 63.41 747 PHE A O 1
ATOM 5316 N N . GLY A 1 748 ? -13.158 1.786 -1.102 1.00 68.88 748 GLY A N 1
ATOM 5317 C CA . GLY A 1 748 ? -13.639 0.398 -1.109 1.00 68.88 748 GLY A CA 1
ATOM 5318 C C . GLY A 1 748 ? -14.315 -0.079 -2.409 1.00 68.88 748 GLY A C 1
ATOM 5319 O O . GLY A 1 748 ? -15.122 0.662 -2.969 1.00 68.88 748 GLY A O 1
ATOM 5320 N N . PRO A 1 749 ? -14.047 -1.325 -2.850 1.00 84.94 749 PRO A N 1
ATOM 5321 C CA . PRO A 1 749 ? -14.713 -1.978 -3.988 1.00 84.94 749 PRO A CA 1
ATOM 5322 C C . PRO A 1 749 ? -16.164 -2.416 -3.687 1.00 84.94 749 PRO A C 1
ATOM 5324 O O . PRO A 1 749 ? -16.640 -2.348 -2.552 1.00 84.94 749 PRO A O 1
ATOM 5327 N N . ALA A 1 750 ? -16.848 -2.964 -4.701 1.00 88.19 750 ALA A N 1
ATOM 5328 C CA . ALA A 1 750 ? -18.121 -3.673 -4.535 1.00 88.19 750 ALA A CA 1
ATOM 5329 C C . ALA A 1 750 ? -17.973 -5.005 -3.766 1.00 88.19 750 ALA A C 1
ATOM 5331 O O . ALA A 1 750 ? -18.869 -5.358 -2.999 1.00 88.19 750 ALA A O 1
ATOM 5332 N N . ILE A 1 751 ? -16.845 -5.711 -3.926 1.00 89.75 751 ILE A N 1
ATOM 5333 C CA . ILE A 1 751 ? -16.441 -6.841 -3.072 1.00 89.75 751 ILE A CA 1
ATOM 5334 C C . ILE A 1 751 ? -15.000 -6.648 -2.591 1.00 89.75 751 ILE A C 1
ATOM 5336 O O . ILE A 1 751 ? -14.078 -6.513 -3.398 1.00 89.75 751 ILE A O 1
ATOM 5340 N N . PHE A 1 752 ? -14.801 -6.685 -1.274 1.00 87.88 752 PHE A N 1
ATOM 5341 C CA . PHE A 1 752 ? -13.486 -6.707 -0.631 1.00 87.88 752 PHE A CA 1
ATOM 5342 C C . PHE A 1 752 ? -13.283 -8.034 0.102 1.00 87.88 752 PHE A C 1
ATOM 5344 O O . PHE A 1 752 ? -14.146 -8.443 0.884 1.00 87.88 752 PHE A O 1
ATOM 5351 N N . PHE A 1 753 ? -12.145 -8.685 -0.138 1.00 86.81 753 PHE A N 1
ATOM 5352 C CA . PHE A 1 753 ? -11.829 -10.004 0.410 1.00 86.81 753 PHE A CA 1
ATOM 5353 C C . PHE A 1 753 ? -10.375 -10.051 0.908 1.00 86.81 753 PHE A C 1
ATOM 5355 O O . PHE A 1 753 ? -9.449 -10.106 0.102 1.00 86.81 753 PHE A O 1
ATOM 5362 N N . ASP A 1 754 ? -10.168 -9.991 2.227 1.00 81.62 754 ASP A N 1
ATOM 5363 C CA . ASP A 1 754 ? -8.843 -9.870 2.868 1.00 81.62 754 ASP A CA 1
ATOM 5364 C C . ASP A 1 754 ? -8.588 -10.990 3.889 1.00 81.62 754 ASP A C 1
ATOM 5366 O O . ASP A 1 754 ? -9.326 -11.154 4.869 1.00 81.62 754 ASP A O 1
ATOM 5370 N N . MET A 1 755 ? -7.534 -11.769 3.642 1.00 72.31 755 MET A N 1
ATOM 5371 C CA . MET A 1 755 ? -7.297 -13.077 4.256 1.00 72.31 755 MET A CA 1
ATOM 5372 C C . MET A 1 755 ? -5.917 -13.217 4.911 1.00 72.31 755 MET A C 1
ATOM 5374 O O . MET A 1 755 ? -5.175 -14.166 4.650 1.00 72.31 755 MET A O 1
ATOM 5378 N N . GLY A 1 756 ? -5.565 -12.286 5.798 1.00 60.22 756 GLY A N 1
ATOM 5379 C CA . GLY A 1 756 ? -4.511 -12.548 6.778 1.00 60.22 756 GLY A CA 1
ATOM 5380 C C . GLY A 1 756 ? -4.192 -11.375 7.697 1.00 60.22 756 GLY A C 1
ATOM 5381 O O . GLY A 1 756 ? -3.636 -10.374 7.260 1.00 60.22 756 GLY A O 1
ATOM 5382 N N . TYR A 1 757 ? -4.453 -11.536 8.998 1.00 52.56 757 TYR A N 1
ATOM 5383 C CA . TYR A 1 757 ? -4.025 -10.578 10.032 1.00 52.56 757 TYR A CA 1
ATOM 5384 C C . TYR A 1 757 ? -2.574 -10.817 10.514 1.00 52.56 757 TYR A C 1
ATOM 5386 O O . TYR A 1 757 ? -2.033 -10.041 11.298 1.00 52.56 757 TYR A O 1
ATOM 5394 N N . PHE A 1 758 ? -1.930 -11.899 10.060 1.00 51.25 758 PHE A N 1
ATOM 5395 C CA . PHE A 1 758 ? -0.674 -12.412 10.614 1.00 51.25 758 PHE A CA 1
ATOM 5396 C C . PHE A 1 758 ? 0.438 -12.573 9.567 1.00 51.25 758 PHE A C 1
ATOM 5398 O O . PHE A 1 758 ? 0.182 -12.760 8.378 1.00 51.25 758 PHE A O 1
ATOM 5405 N N . ALA A 1 759 ? 1.691 -12.610 10.036 1.00 51.66 759 ALA A N 1
ATOM 5406 C CA . ALA A 1 759 ? 2.926 -12.664 9.237 1.00 51.66 759 ALA A CA 1
ATOM 5407 C C . ALA A 1 759 ? 3.130 -13.923 8.351 1.00 51.66 759 ALA A C 1
ATOM 5409 O O . ALA A 1 759 ? 4.192 -14.093 7.755 1.00 51.66 759 ALA A O 1
ATOM 5410 N N . TYR A 1 760 ? 2.131 -14.806 8.252 1.00 58.25 760 TYR A N 1
ATOM 5411 C CA . TYR A 1 760 ? 2.137 -16.020 7.423 1.00 58.25 760 TYR A CA 1
ATOM 5412 C C . TYR A 1 760 ? 0.883 -16.128 6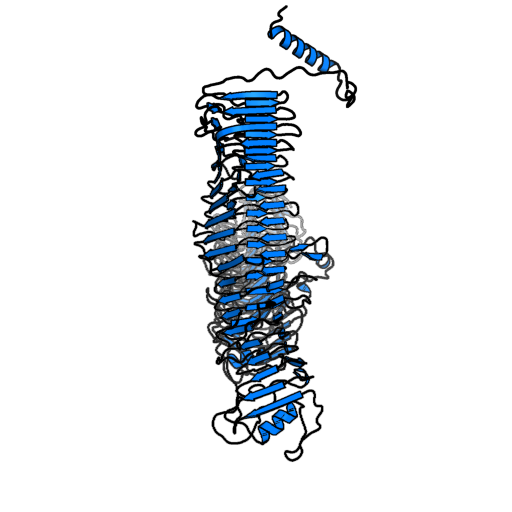.531 1.00 58.25 760 TYR A C 1
ATOM 5414 O O . TYR A 1 760 ? 0.451 -17.228 6.196 1.00 58.25 760 TYR A O 1
ATOM 5422 N N . ASN A 1 761 ? 0.300 -14.985 6.159 1.00 61.81 761 ASN A N 1
ATOM 5423 C CA . ASN A 1 761 ? -0.904 -14.815 5.329 1.00 61.81 761 ASN A CA 1
ATOM 5424 C C . ASN A 1 761 ? -0.991 -15.694 4.056 1.00 61.81 761 ASN A C 1
ATOM 5426 O O . ASN A 1 761 ? -2.085 -16.103 3.670 1.00 61.81 761 ASN A O 1
ATOM 5430 N N . TRP A 1 762 ? 0.135 -16.080 3.443 1.00 66.31 762 TRP A N 1
ATOM 5431 C CA . TRP A 1 762 ? 0.178 -17.036 2.323 1.00 66.31 762 TRP A CA 1
ATOM 5432 C C . TRP A 1 762 ? -0.354 -18.444 2.658 1.00 66.31 762 TRP A C 1
ATOM 5434 O O . TRP A 1 762 ? -0.557 -19.245 1.749 1.00 66.31 762 TRP A O 1
ATOM 5444 N N . LYS A 1 763 ? -0.595 -18.746 3.942 1.00 68.81 763 LYS A N 1
ATOM 5445 C CA . LYS A 1 763 ? -1.180 -20.005 4.430 1.00 68.81 763 LYS A CA 1
ATOM 5446 C C . LYS A 1 763 ? -2.705 -19.974 4.611 1.00 68.81 763 LYS A C 1
ATOM 5448 O O . LYS A 1 763 ? -3.250 -20.992 5.032 1.00 68.81 763 LYS A O 1
ATOM 5453 N N . SER A 1 764 ? -3.392 -18.853 4.351 1.00 78.69 764 SER A N 1
ATOM 5454 C CA . SER A 1 764 ? -4.857 -18.814 4.495 1.00 78.69 764 SER A CA 1
ATOM 5455 C C . SER A 1 764 ? -5.537 -19.807 3.548 1.00 78.69 764 SER A C 1
ATOM 5457 O O . SER A 1 764 ? -5.160 -19.950 2.384 1.00 78.69 764 SER A O 1
ATOM 5459 N N . THR A 1 765 ? -6.550 -20.492 4.077 1.00 84.31 765 THR A N 1
ATOM 5460 C CA . THR A 1 765 ? -7.349 -21.510 3.374 1.00 84.31 765 THR A CA 1
ATOM 5461 C C . THR A 1 765 ? -8.741 -21.010 2.997 1.00 84.31 765 THR A C 1
ATOM 5463 O O . THR A 1 765 ? -9.518 -21.749 2.393 1.00 84.31 765 THR A O 1
ATOM 5466 N N . ALA A 1 766 ? -9.073 -19.770 3.364 1.00 88.44 766 ALA A N 1
ATOM 5467 C CA . ALA A 1 766 ? -10.346 -19.164 3.019 1.00 88.44 766 ALA A CA 1
ATOM 5468 C C . ALA A 1 766 ? -10.469 -18.918 1.505 1.00 88.44 766 ALA A C 1
ATOM 5470 O O . ALA A 1 766 ? -9.478 -18.758 0.780 1.00 88.44 766 ALA A O 1
ATOM 5471 N N . LYS A 1 767 ? -11.720 -18.935 1.034 1.00 92.69 767 LYS A N 1
ATOM 5472 C CA . LYS A 1 767 ? -12.050 -18.980 -0.390 1.00 92.69 767 LYS A CA 1
ATOM 5473 C C . LYS A 1 767 ? -13.242 -18.089 -0.747 1.00 92.69 767 LYS A C 1
ATOM 5475 O O . LYS A 1 767 ? -14.294 -18.172 -0.110 1.00 92.69 767 LYS A O 1
ATOM 5480 N N . LEU A 1 768 ? -13.084 -17.288 -1.800 1.00 94.06 768 LEU A N 1
ATOM 5481 C CA . LEU A 1 768 ? -14.172 -16.564 -2.463 1.00 94.06 768 LEU A CA 1
ATOM 5482 C C . LEU A 1 768 ? -14.535 -17.278 -3.763 1.00 94.06 768 LEU A C 1
ATOM 5484 O O . LEU A 1 768 ? -13.655 -17.574 -4.571 1.00 94.06 768 LEU A O 1
ATOM 5488 N N . ILE A 1 769 ? -15.831 -17.516 -3.961 1.00 96.38 769 ILE A N 1
ATOM 5489 C CA . ILE A 1 769 ? -16.402 -18.017 -5.212 1.00 96.38 769 ILE A CA 1
ATOM 5490 C C . ILE A 1 769 ? -17.362 -16.960 -5.759 1.00 96.38 769 ILE A C 1
ATOM 5492 O O . ILE A 1 769 ? -18.413 -16.699 -5.167 1.00 96.38 769 ILE A O 1
ATOM 5496 N N . ILE A 1 770 ? -17.011 -16.377 -6.902 1.00 97.25 770 ILE A N 1
ATOM 5497 C CA . ILE A 1 770 ? -17.912 -15.559 -7.720 1.00 97.25 770 ILE A CA 1
ATOM 5498 C C . ILE A 1 770 ? -18.430 -16.467 -8.836 1.00 97.25 770 ILE A C 1
ATOM 5500 O O . ILE A 1 770 ? -17.650 -16.912 -9.673 1.00 97.25 770 ILE A O 1
ATOM 5504 N N . GLY A 1 771 ? -19.726 -16.782 -8.821 1.00 96.44 771 GLY A N 1
ATOM 5505 C CA . GLY A 1 771 ? -20.336 -17.708 -9.776 1.00 96.44 771 GLY A CA 1
ATOM 5506 C C . GLY A 1 771 ? -20.380 -17.191 -11.218 1.00 96.44 771 GLY A C 1
ATOM 5507 O O . GLY A 1 771 ? -20.209 -15.999 -11.484 1.00 96.44 771 GLY A O 1
ATOM 5508 N N . ASP A 1 772 ? -20.644 -18.109 -12.150 1.00 96.88 772 ASP A N 1
ATOM 5509 C CA . ASP A 1 772 ? -20.808 -17.814 -13.576 1.00 96.88 772 ASP A CA 1
ATOM 5510 C C . ASP A 1 772 ? -21.834 -16.694 -13.820 1.00 96.88 772 ASP A C 1
ATOM 5512 O O . ASP A 1 772 ? -22.900 -16.643 -13.203 1.00 96.88 772 ASP A O 1
ATOM 5516 N N . GLY A 1 773 ? -21.516 -15.798 -14.755 1.00 92.94 773 GLY A N 1
ATOM 5517 C CA . GLY A 1 773 ? -22.416 -14.737 -15.206 1.00 92.94 773 GLY A CA 1
ATOM 5518 C C . GLY A 1 773 ? -22.687 -13.603 -14.209 1.00 92.94 773 GLY A C 1
ATOM 5519 O O . GLY A 1 773 ? -23.520 -12.752 -14.519 1.00 92.94 773 GLY A O 1
ATOM 5520 N N . VAL A 1 774 ? -22.012 -13.544 -13.051 1.00 97.19 774 VAL A N 1
ATOM 5521 C CA . VAL A 1 774 ? -22.073 -12.387 -12.131 1.00 97.19 774 VAL A CA 1
ATOM 5522 C C . VAL A 1 774 ? -21.544 -11.121 -12.820 1.00 97.19 774 VAL A C 1
ATOM 5524 O O . VAL A 1 774 ? -20.590 -11.163 -13.600 1.00 97.19 774 VAL A O 1
ATOM 5527 N N . GLN A 1 775 ? -22.180 -9.977 -12.548 1.00 96.88 775 GLN A N 1
ATOM 5528 C CA . GLN A 1 775 ? -21.941 -8.730 -13.286 1.00 96.88 775 GLN A CA 1
ATOM 5529 C C . GLN A 1 775 ? -21.600 -7.582 -12.336 1.00 96.88 775 GLN A C 1
ATOM 5531 O O . GLN A 1 775 ? -22.360 -7.296 -11.412 1.00 96.88 775 GLN A O 1
ATOM 5536 N N . PHE A 1 776 ? -20.491 -6.896 -12.606 1.00 97.00 776 PHE A N 1
ATOM 5537 C CA . PHE A 1 776 ? -20.087 -5.655 -11.952 1.00 97.00 776 PHE A CA 1
ATOM 5538 C C . PHE A 1 776 ? -20.204 -4.507 -12.954 1.00 97.00 776 PHE A C 1
ATOM 5540 O O . PHE A 1 776 ? -19.612 -4.555 -14.037 1.00 97.00 776 PHE A O 1
ATOM 5547 N N . ARG A 1 777 ? -20.991 -3.485 -12.611 1.00 95.50 777 ARG A N 1
ATOM 5548 C CA . ARG A 1 777 ? -21.283 -2.344 -13.484 1.00 95.50 777 ARG A CA 1
ATOM 5549 C C . ARG A 1 777 ? -21.141 -1.015 -12.760 1.00 95.50 777 ARG A C 1
ATOM 5551 O O . ARG A 1 777 ? -21.650 -0.841 -11.657 1.00 95.50 777 ARG A O 1
ATOM 5558 N N . ASN A 1 778 ? -20.503 -0.050 -13.423 1.00 93.62 778 ASN A N 1
ATOM 5559 C CA . ASN A 1 778 ? -20.481 1.364 -13.025 1.00 93.62 778 ASN A CA 1
ATOM 5560 C C . ASN A 1 778 ? -19.948 1.620 -11.591 1.00 93.62 778 ASN A C 1
ATOM 5562 O O . ASN A 1 778 ? -20.277 2.642 -10.973 1.00 93.62 778 ASN A O 1
ATOM 5566 N N . THR A 1 779 ? -19.154 0.685 -11.054 1.00 91.12 779 THR A N 1
ATOM 5567 C CA . THR A 1 779 ? -18.661 0.709 -9.671 1.00 91.12 779 THR A CA 1
ATOM 5568 C C . THR A 1 779 ? -17.458 1.642 -9.518 1.00 91.12 779 THR A C 1
ATOM 5570 O O . THR A 1 779 ? -16.666 1.796 -10.448 1.00 91.12 779 THR A O 1
ATOM 5573 N N . GLU A 1 780 ? -17.311 2.292 -8.361 1.00 87.94 780 GLU A N 1
ATOM 5574 C CA . GLU A 1 780 ? -16.316 3.357 -8.171 1.00 87.94 780 GLU A CA 1
ATOM 5575 C C . GLU A 1 780 ? -15.628 3.310 -6.796 1.00 87.94 780 GLU A C 1
ATOM 5577 O O . GLU A 1 780 ? -16.221 3.632 -5.761 1.00 87.94 780 GLU A O 1
ATOM 5582 N N . SER A 1 781 ? -14.341 2.960 -6.813 1.00 82.44 781 SER A N 1
ATOM 5583 C CA . SER A 1 781 ? -13.406 3.081 -5.693 1.00 82.44 781 SER A CA 1
ATOM 5584 C C . SER A 1 781 ? -12.583 4.359 -5.883 1.00 82.44 781 SER A C 1
ATOM 5586 O O . SER A 1 781 ? -11.649 4.411 -6.685 1.00 82.44 781 SER A O 1
ATOM 5588 N N . VAL A 1 782 ? -12.988 5.440 -5.211 1.00 69.69 782 VAL A N 1
ATOM 5589 C CA . VAL A 1 782 ? -12.390 6.777 -5.385 1.00 69.69 782 VAL A CA 1
ATOM 5590 C C . VAL A 1 782 ? -10.954 6.823 -4.827 1.00 69.69 782 VAL A C 1
ATOM 5592 O O . VAL A 1 782 ? -10.547 6.001 -4.010 1.00 69.69 782 VAL A O 1
ATOM 5595 N N . GLY A 1 783 ? -10.148 7.798 -5.259 1.00 65.00 783 GLY A N 1
ATOM 5596 C CA . GLY A 1 783 ? -8.836 8.070 -4.663 1.00 65.00 783 GLY A CA 1
ATOM 5597 C C . GLY A 1 783 ? -7.773 7.027 -5.021 1.00 65.00 783 GLY A C 1
ATOM 5598 O O . GLY A 1 783 ? -7.569 6.730 -6.198 1.00 65.00 783 GLY A O 1
ATOM 5599 N N . ASP A 1 784 ? -7.026 6.548 -4.022 1.00 62.59 784 ASP A N 1
ATOM 5600 C CA . ASP A 1 784 ? -5.966 5.532 -4.170 1.00 62.59 784 ASP A CA 1
ATOM 5601 C C . ASP A 1 784 ? -6.489 4.087 -3.985 1.00 62.59 784 ASP A C 1
ATOM 5603 O O . ASP A 1 784 ? -5.705 3.141 -3.941 1.00 62.59 784 ASP A O 1
ATOM 5607 N N . GLY A 1 785 ? -7.809 3.897 -3.851 1.00 65.25 785 GLY A N 1
ATOM 5608 C CA . GLY A 1 785 ? -8.424 2.601 -3.553 1.00 65.25 785 GLY A CA 1
ATOM 5609 C C . GLY A 1 785 ? -8.216 1.571 -4.663 1.00 65.25 785 GLY A C 1
ATOM 5610 O O . GLY A 1 785 ? -8.718 1.728 -5.772 1.00 65.25 785 GLY A O 1
ATOM 5611 N N . ALA A 1 786 ? -7.479 0.500 -4.377 1.00 76.12 786 ALA A N 1
ATOM 5612 C CA . ALA A 1 786 ? -7.264 -0.591 -5.325 1.00 76.12 786 ALA A CA 1
ATOM 5613 C C . ALA A 1 786 ? -8.494 -1.512 -5.446 1.00 76.12 786 ALA A C 1
ATOM 5615 O O . ALA A 1 786 ? -9.143 -1.802 -4.439 1.00 76.12 786 ALA A O 1
ATOM 5616 N N . GLY A 1 787 ? -8.775 -1.983 -6.665 1.00 77.19 787 GLY A N 1
ATOM 5617 C CA . GLY A 1 787 ? -9.996 -2.698 -7.038 1.00 77.19 787 GLY A CA 1
ATOM 5618 C C . GLY A 1 787 ? -11.186 -1.746 -7.167 1.00 77.19 787 GLY A C 1
ATOM 5619 O O . GLY A 1 787 ? -11.689 -1.245 -6.162 1.00 77.19 787 GLY A O 1
ATOM 5620 N N . GLY A 1 788 ? -11.655 -1.487 -8.391 1.00 82.25 788 GLY A N 1
ATOM 5621 C CA . GLY A 1 788 ? -12.864 -0.677 -8.610 1.00 82.25 788 GLY A CA 1
ATOM 5622 C C . GLY A 1 788 ? -14.172 -1.469 -8.510 1.00 82.25 788 GLY A C 1
ATOM 5623 O O . GLY A 1 788 ? -15.199 -0.912 -8.123 1.00 82.25 788 GLY A O 1
ATOM 5624 N N . ALA A 1 789 ? -14.148 -2.777 -8.788 1.00 91.81 789 ALA A N 1
ATOM 5625 C CA . ALA A 1 789 ? -15.254 -3.702 -8.516 1.00 91.81 789 ALA A CA 1
ATOM 5626 C C . ALA A 1 789 ? -14.886 -4.757 -7.472 1.00 91.81 789 ALA A C 1
ATOM 5628 O O . ALA A 1 789 ? -15.665 -5.001 -6.552 1.00 91.81 789 ALA A O 1
ATOM 5629 N N . VAL A 1 790 ? -13.700 -5.359 -7.586 1.00 93.38 790 VAL A N 1
ATOM 5630 C CA . VAL A 1 790 ? -13.236 -6.419 -6.684 1.00 93.38 790 VAL A CA 1
ATOM 5631 C C . VAL A 1 790 ? -11.788 -6.155 -6.271 1.00 93.38 790 VAL A C 1
ATOM 5633 O O . VAL A 1 790 ? -10.924 -5.947 -7.126 1.00 93.38 790 VAL A O 1
ATOM 5636 N N . ARG A 1 791 ? -11.512 -6.201 -4.962 1.00 90.75 791 ARG A N 1
ATOM 5637 C CA . ARG A 1 791 ? -10.148 -6.289 -4.416 1.00 90.75 791 ARG A CA 1
ATOM 5638 C C . ARG A 1 791 ? -10.015 -7.563 -3.595 1.00 90.75 791 ARG A C 1
ATOM 5640 O O . ARG A 1 791 ? -10.782 -7.760 -2.651 1.00 90.75 791 ARG A O 1
ATOM 5647 N N . THR A 1 792 ? -9.012 -8.378 -3.906 1.00 89.94 792 THR A N 1
ATOM 5648 C CA . THR A 1 792 ? -8.682 -9.572 -3.122 1.00 89.94 792 THR A CA 1
ATOM 5649 C C . THR A 1 792 ? -7.247 -9.508 -2.607 1.00 89.94 792 THR A C 1
ATOM 5651 O O . THR A 1 792 ? -6.347 -9.055 -3.317 1.00 89.94 792 THR A O 1
ATOM 5654 N N . ALA A 1 793 ? -7.038 -9.953 -1.369 1.00 85.50 793 ALA A N 1
ATOM 5655 C CA . ALA A 1 793 ? -5.729 -10.060 -0.745 1.00 85.50 793 ALA A CA 1
ATOM 5656 C C . ALA A 1 793 ? -5.570 -11.396 -0.012 1.00 85.50 793 ALA A C 1
ATOM 5658 O O . ALA A 1 793 ? -6.352 -11.726 0.881 1.00 85.50 793 ALA A O 1
ATOM 5659 N N . HIS A 1 794 ? -4.507 -12.125 -0.371 1.00 80.12 794 HIS A N 1
ATOM 5660 C CA . HIS A 1 794 ? -4.141 -13.452 0.145 1.00 80.12 794 HIS A CA 1
ATOM 5661 C C . HIS A 1 794 ? -5.123 -14.562 -0.276 1.00 80.12 794 HIS A C 1
ATOM 5663 O O . HIS A 1 794 ? -6.002 -14.316 -1.102 1.00 80.12 794 HIS A O 1
ATOM 5669 N N . GLY A 1 795 ? -4.921 -15.793 0.217 1.00 85.81 795 GLY A N 1
ATOM 5670 C CA . GLY A 1 795 ? -5.772 -16.978 -0.011 1.00 85.81 795 GLY A CA 1
ATOM 5671 C C . GLY A 1 795 ? -6.191 -17.263 -1.466 1.00 85.81 795 GLY A C 1
ATOM 5672 O O . GLY A 1 795 ? -5.443 -16.978 -2.406 1.00 85.81 795 GLY A O 1
ATOM 5673 N N . ILE A 1 796 ? -7.367 -17.884 -1.636 1.00 90.25 796 ILE A N 1
ATOM 5674 C CA . ILE A 1 796 ? -7.846 -18.463 -2.906 1.00 90.25 796 ILE A CA 1
ATOM 5675 C C . ILE A 1 796 ? -9.083 -17.719 -3.431 1.00 90.25 796 ILE A C 1
ATOM 5677 O O . ILE A 1 796 ? -10.033 -17.459 -2.688 1.00 90.25 796 ILE A O 1
ATOM 5681 N N . VAL A 1 797 ? -9.094 -17.427 -4.734 1.00 94.81 797 VAL A N 1
ATOM 5682 C CA . VAL A 1 797 ? -10.198 -16.755 -5.431 1.00 94.81 797 VAL A CA 1
ATOM 5683 C C . VAL A 1 797 ? -10.540 -17.513 -6.713 1.00 94.81 797 VAL A C 1
ATOM 5685 O O . VAL A 1 797 ? -9.678 -17.734 -7.564 1.00 94.81 797 VAL A O 1
ATOM 5688 N N . GLU A 1 798 ? -11.810 -17.880 -6.868 1.00 97.38 798 GLU A N 1
ATOM 5689 C CA . GLU A 1 798 ? -12.349 -18.490 -8.087 1.00 97.38 798 GLU A CA 1
ATOM 5690 C C . GLU A 1 798 ? -13.469 -17.607 -8.652 1.00 97.38 798 GLU A C 1
ATOM 5692 O O . GLU A 1 798 ? -14.454 -17.308 -7.971 1.00 97.38 798 GLU A O 1
ATOM 5697 N N . ILE A 1 799 ? -13.297 -17.174 -9.900 1.00 98.06 799 ILE A N 1
ATOM 5698 C CA . ILE A 1 799 ? -14.249 -16.362 -10.662 1.00 98.06 799 ILE A CA 1
ATOM 5699 C C . ILE A 1 799 ? -14.737 -17.202 -11.844 1.00 98.06 799 ILE A C 1
ATOM 5701 O O . ILE A 1 799 ? -13.933 -17.696 -12.631 1.00 98.06 799 ILE A O 1
ATOM 5705 N N . GLY A 1 800 ? -16.053 -17.372 -11.948 1.00 97.69 800 GLY A N 1
ATOM 5706 C CA . GLY A 1 800 ? -16.705 -18.203 -12.953 1.00 97.69 800 GLY A CA 1
ATOM 5707 C C . GLY A 1 800 ? -16.626 -17.672 -14.386 1.00 97.69 800 GLY A C 1
ATOM 5708 O O . GLY A 1 800 ? -16.049 -16.622 -14.678 1.00 97.69 800 GLY A O 1
ATOM 5709 N N . ASN A 1 801 ? -17.243 -18.417 -15.298 1.00 98.12 801 ASN A N 1
ATOM 5710 C CA . ASN A 1 801 ? -17.287 -18.092 -16.721 1.00 98.12 801 ASN A CA 1
ATOM 5711 C C . ASN A 1 801 ? -18.256 -16.934 -17.003 1.00 98.12 801 ASN A C 1
ATOM 5713 O O . ASN A 1 801 ? -19.270 -16.764 -16.321 1.00 98.12 801 ASN A O 1
ATOM 5717 N N . ASN A 1 802 ? -18.006 -16.183 -18.076 1.00 97.44 802 ASN A N 1
ATOM 5718 C CA . ASN A 1 802 ? -18.869 -15.097 -18.566 1.00 97.44 802 ASN A CA 1
ATOM 5719 C C . ASN A 1 802 ? -19.107 -13.955 -17.546 1.00 97.44 802 ASN A C 1
ATOM 5721 O O . ASN A 1 802 ? -20.086 -13.213 -17.658 1.00 97.44 802 ASN A O 1
ATOM 5725 N N . VAL A 1 803 ? -18.236 -13.814 -16.540 1.00 98.31 803 VAL A N 1
ATOM 5726 C CA . VAL A 1 803 ? -18.259 -12.699 -15.579 1.00 98.31 803 VAL A CA 1
ATOM 5727 C C . VAL A 1 803 ? -17.837 -11.402 -16.279 1.00 98.31 803 VAL A C 1
ATOM 5729 O O . VAL A 1 803 ? -16.938 -11.404 -17.123 1.00 98.31 803 VAL A O 1
ATOM 5732 N N . SER A 1 804 ? -18.486 -10.283 -15.945 1.00 98.00 804 SER A N 1
ATOM 5733 C CA . SER A 1 804 ? -18.253 -8.996 -16.617 1.00 98.00 804 SER A CA 1
ATOM 5734 C C . SER A 1 804 ? -17.936 -7.855 -15.650 1.00 98.00 804 SER A C 1
ATOM 5736 O O . SER A 1 804 ? -18.727 -7.585 -14.745 1.00 98.00 804 SER A O 1
ATOM 5738 N N . PHE A 1 805 ? -16.849 -7.134 -15.917 1.00 98.12 805 PHE A N 1
ATOM 5739 C CA . PHE A 1 805 ? -16.433 -5.890 -15.268 1.00 98.12 805 PHE A CA 1
ATOM 5740 C C . PHE A 1 805 ? -16.587 -4.741 -16.272 1.00 98.12 805 PHE A C 1
ATOM 5742 O O . PHE A 1 805 ? -15.850 -4.676 -17.262 1.00 98.12 805 PHE A O 1
ATOM 5749 N N . ILE A 1 806 ? -17.590 -3.883 -16.068 1.00 97.94 806 ILE A N 1
ATOM 5750 C CA . ILE A 1 806 ? -18.009 -2.879 -17.054 1.00 97.94 806 ILE A CA 1
ATOM 5751 C C . ILE A 1 806 ? -18.055 -1.484 -16.419 1.00 97.94 806 ILE A C 1
ATOM 5753 O O . ILE A 1 806 ? -18.820 -1.242 -15.484 1.00 97.94 806 ILE A O 1
ATOM 5757 N N . ASN A 1 807 ? -17.288 -0.542 -16.975 1.00 95.50 807 ASN A N 1
ATOM 5758 C CA . ASN A 1 807 ? -17.153 0.842 -16.496 1.00 95.50 807 ASN A CA 1
ATOM 5759 C C . ASN A 1 807 ? -16.700 0.962 -15.023 1.00 95.50 807 ASN A C 1
ATOM 5761 O O . ASN A 1 807 ? -16.999 1.957 -14.357 1.00 95.50 807 ASN A O 1
ATOM 5765 N N . CYS A 1 808 ? -16.010 -0.046 -14.487 1.00 93.69 808 CYS A N 1
ATOM 5766 C CA . CYS A 1 808 ? -15.534 -0.041 -13.108 1.00 93.69 808 CYS A CA 1
ATOM 5767 C C . CYS A 1 808 ? -14.288 0.852 -12.983 1.00 93.69 808 CYS A C 1
ATOM 5769 O O . CYS A 1 808 ? -13.406 0.847 -13.844 1.00 93.69 808 CYS A O 1
ATOM 5771 N N . THR A 1 809 ? -14.229 1.663 -11.928 1.00 90.69 809 THR A N 1
ATOM 5772 C CA . THR A 1 809 ? -13.201 2.696 -11.736 1.00 90.69 809 THR A CA 1
ATOM 5773 C C . THR A 1 809 ? -12.503 2.513 -10.392 1.00 90.69 809 THR A C 1
ATOM 5775 O O . THR A 1 809 ? -13.169 2.392 -9.364 1.00 90.69 809 THR A O 1
ATOM 5778 N N . GLY A 1 810 ? -11.168 2.519 -10.383 1.00 87.31 810 GLY A N 1
ATOM 5779 C CA . GLY A 1 810 ? -10.356 2.358 -9.173 1.00 87.31 810 GLY A CA 1
ATOM 5780 C C . GLY A 1 810 ? -8.967 2.993 -9.277 1.00 87.31 810 GLY A C 1
ATOM 5781 O O . GLY A 1 810 ? -8.540 3.439 -10.339 1.00 87.31 810 GLY A O 1
ATOM 5782 N N . GLY A 1 811 ? -8.223 3.022 -8.173 1.00 83.44 811 GLY A N 1
ATOM 5783 C CA . GLY A 1 811 ? -6.837 3.499 -8.140 1.00 83.44 811 GLY A CA 1
ATOM 5784 C C . GLY A 1 811 ? -5.881 2.577 -8.906 1.00 83.44 811 GLY A C 1
ATOM 5785 O O . GLY A 1 811 ? -5.149 3.030 -9.783 1.00 83.44 811 GLY A O 1
ATOM 5786 N N . SER A 1 812 ? -5.911 1.277 -8.610 1.00 86.56 812 SER A N 1
ATOM 5787 C CA . SER A 1 812 ? -5.190 0.222 -9.346 1.00 86.56 812 SER A CA 1
ATOM 5788 C C . SER A 1 812 ? -6.132 -0.956 -9.593 1.00 86.56 812 SER A C 1
ATOM 5790 O O . SER A 1 812 ? -6.816 -1.353 -8.652 1.00 86.56 812 SER A O 1
ATOM 5792 N N . GLY A 1 813 ? -6.172 -1.516 -10.806 1.00 89.56 813 GLY A N 1
ATOM 5793 C CA . GLY A 1 813 ? -7.116 -2.584 -11.163 1.00 89.56 813 GLY A CA 1
ATOM 5794 C C . GLY A 1 813 ? -8.560 -2.078 -11.214 1.00 89.56 813 GLY A C 1
ATOM 5795 O O . GLY A 1 813 ? -9.332 -2.296 -10.278 1.00 89.56 813 GLY A O 1
ATOM 5796 N N . GLY A 1 814 ? -8.920 -1.351 -12.278 1.00 89.94 814 GLY A N 1
ATOM 5797 C CA . GLY A 1 814 ? -10.216 -0.656 -12.368 1.00 89.94 814 GLY A CA 1
ATOM 5798 C C . GLY A 1 814 ? -11.430 -1.586 -12.272 1.00 89.94 814 GLY A C 1
ATOM 5799 O O . GLY A 1 814 ? -12.414 -1.242 -11.625 1.00 89.94 814 GLY A O 1
ATOM 5800 N N . GLY A 1 815 ? -11.338 -2.804 -12.809 1.00 94.00 815 GLY A N 1
ATOM 5801 C CA . GLY A 1 815 ? -12.252 -3.903 -12.490 1.00 94.00 815 GLY A CA 1
ATOM 5802 C C . GLY A 1 815 ? -11.759 -4.698 -11.279 1.00 94.00 815 GLY A C 1
ATOM 5803 O O . GLY A 1 815 ? -12.349 -4.634 -10.197 1.00 94.00 815 GLY A O 1
ATOM 5804 N N . LEU A 1 816 ? -10.662 -5.434 -11.468 1.00 95.38 816 LEU A N 1
ATOM 5805 C CA . LEU A 1 816 ? -10.118 -6.393 -10.505 1.00 95.38 816 LEU A CA 1
ATOM 5806 C C . LEU A 1 816 ? -8.693 -6.021 -10.078 1.00 95.38 816 LEU A C 1
ATOM 5808 O O . LEU A 1 816 ? -7.823 -5.749 -10.903 1.00 95.38 816 LEU A O 1
ATOM 5812 N N . TYR A 1 817 ? -8.430 -6.101 -8.779 1.00 93.38 817 TYR A N 1
ATOM 5813 C CA . TYR A 1 817 ? -7.086 -6.053 -8.211 1.00 93.38 817 TYR A CA 1
ATOM 5814 C C . TYR A 1 817 ? -6.848 -7.311 -7.369 1.00 93.38 817 TYR A C 1
ATOM 5816 O O . TYR A 1 817 ? -7.640 -7.604 -6.469 1.00 93.38 817 TYR A O 1
ATOM 5824 N N . SER A 1 818 ? -5.767 -8.042 -7.662 1.00 91.75 818 SER A N 1
ATOM 5825 C CA . SER A 1 818 ? -5.490 -9.361 -7.079 1.00 91.75 818 SER A CA 1
ATOM 5826 C C . SER A 1 818 ? -4.100 -9.447 -6.445 1.00 91.75 818 SER A C 1
ATOM 5828 O O . SER A 1 818 ? -3.092 -9.559 -7.142 1.00 91.75 818 SER A O 1
ATOM 5830 N N . GLU A 1 819 ? -4.082 -9.516 -5.114 1.00 87.81 819 GLU A N 1
ATOM 5831 C CA . GLU A 1 819 ? -2.970 -9.995 -4.278 1.00 87.81 819 GLU A CA 1
ATOM 5832 C C . GLU A 1 819 ? -3.224 -11.455 -3.807 1.00 87.81 819 GLU A C 1
ATOM 5834 O O . GLU A 1 819 ? -2.815 -11.850 -2.706 1.00 87.81 819 GLU A O 1
ATOM 5839 N N . SER A 1 820 ? -3.937 -12.261 -4.599 1.00 88.31 820 SER A N 1
ATOM 5840 C CA . SER A 1 820 ? -4.424 -13.611 -4.252 1.00 88.31 820 SER A CA 1
ATOM 5841 C C . SER A 1 820 ? -3.969 -14.678 -5.255 1.00 88.31 820 SER A C 1
ATOM 5843 O O . SER A 1 820 ? -3.463 -14.352 -6.327 1.00 88.31 820 SER A O 1
ATOM 5845 N N . PHE A 1 821 ? -4.177 -15.961 -4.930 1.00 90.38 821 PHE A N 1
ATOM 5846 C CA . PHE A 1 821 ? -4.156 -17.033 -5.930 1.00 90.38 821 PHE A CA 1
ATOM 5847 C C . PHE A 1 821 ? -5.506 -17.045 -6.657 1.00 90.38 821 PHE A C 1
ATOM 5849 O O . PHE A 1 821 ? -6.494 -17.544 -6.113 1.00 90.38 821 PHE A O 1
ATOM 5856 N N . THR A 1 822 ? -5.551 -16.472 -7.860 1.00 95.25 822 THR A N 1
ATOM 5857 C CA . THR A 1 822 ? -6.811 -16.144 -8.543 1.00 95.25 822 THR A CA 1
ATOM 5858 C C . THR A 1 822 ? -6.951 -16.902 -9.857 1.00 95.25 822 THR A C 1
ATOM 5860 O O . THR A 1 822 ? -6.092 -16.815 -10.731 1.00 95.25 822 THR A O 1
ATOM 5863 N N . THR A 1 823 ? -8.062 -17.622 -10.012 1.00 97.44 823 THR A N 1
ATOM 5864 C CA . THR A 1 823 ? -8.464 -18.281 -11.264 1.00 97.44 823 THR A CA 1
ATOM 5865 C C . THR A 1 823 ? -9.741 -17.641 -11.797 1.00 97.44 823 THR A C 1
ATOM 5867 O O . THR A 1 823 ? -10.689 -17.441 -11.039 1.00 97.44 823 THR A O 1
ATOM 5870 N N . ILE A 1 824 ? -9.763 -17.327 -13.092 1.00 98.31 824 ILE A N 1
ATOM 5871 C CA . ILE A 1 824 ? -10.881 -16.699 -13.803 1.00 98.31 824 ILE A CA 1
ATOM 5872 C C . ILE A 1 824 ? -11.276 -17.585 -14.989 1.00 98.31 824 ILE A C 1
ATOM 5874 O O . ILE A 1 824 ? -10.407 -17.999 -15.752 1.00 98.31 824 ILE A O 1
ATOM 5878 N N . GLY A 1 825 ? -12.569 -17.878 -15.134 1.00 97.94 825 GLY A N 1
ATOM 5879 C CA . GLY A 1 825 ? -13.113 -18.737 -16.189 1.00 97.94 825 GLY A CA 1
ATOM 5880 C C . GLY A 1 825 ? -13.118 -18.132 -17.599 1.00 97.94 825 GLY A C 1
ATOM 5881 O O . GLY A 1 825 ? -12.624 -17.030 -17.847 1.00 97.94 825 GLY A O 1
ATOM 5882 N N . ASP A 1 826 ? -13.712 -18.879 -18.530 1.00 98.56 826 ASP A N 1
ATOM 5883 C CA . ASP A 1 826 ? -13.787 -18.527 -19.950 1.00 98.56 826 ASP A CA 1
ATOM 5884 C C . ASP A 1 826 ? -14.725 -17.331 -20.208 1.00 98.56 826 ASP A C 1
ATOM 5886 O O . ASP A 1 826 ? -15.713 -17.101 -19.503 1.00 98.56 826 ASP A O 1
ATOM 5890 N N . ASN A 1 827 ? -14.448 -16.601 -21.290 1.00 98.12 827 ASN A N 1
ATOM 5891 C CA . ASN A 1 827 ? -15.231 -15.478 -21.816 1.00 98.12 827 ASN A CA 1
ATOM 5892 C C . ASN A 1 827 ? -15.421 -14.310 -20.821 1.00 98.12 827 ASN A C 1
ATOM 5894 O O . ASN A 1 827 ? -16.438 -13.614 -20.870 1.00 98.12 827 ASN A O 1
ATOM 5898 N N . VAL A 1 828 ? -14.469 -14.088 -19.905 1.00 98.31 828 VAL A N 1
ATOM 5899 C CA . VAL A 1 828 ? -14.485 -12.914 -19.016 1.00 98.31 828 VAL A CA 1
ATOM 5900 C C . VAL A 1 828 ? -14.385 -11.615 -19.826 1.00 98.31 828 VAL A C 1
ATOM 5902 O O . VAL A 1 828 ? -13.599 -11.513 -20.773 1.00 98.31 828 VAL A O 1
ATOM 5905 N N . VAL A 1 829 ? -15.171 -10.604 -19.447 1.00 98.69 829 VAL A N 1
ATOM 5906 C CA . VAL A 1 829 ? -15.201 -9.297 -20.122 1.00 98.69 829 VAL A CA 1
ATOM 5907 C C . VAL A 1 829 ? -14.744 -8.191 -19.179 1.00 98.69 829 VAL A C 1
ATOM 5909 O O . VAL A 1 829 ? -15.339 -7.979 -18.125 1.00 98.69 829 VAL A O 1
ATOM 5912 N N . PHE A 1 830 ? -13.743 -7.431 -19.609 1.00 98.62 830 PHE A N 1
ATOM 5913 C CA . PHE A 1 830 ? -13.319 -6.169 -19.019 1.00 98.62 830 PHE A CA 1
ATOM 5914 C C . PHE A 1 830 ? -13.517 -5.048 -20.048 1.00 98.62 830 PHE A C 1
ATOM 5916 O O . PHE A 1 830 ? -12.684 -4.862 -20.941 1.00 98.62 830 PHE A O 1
ATOM 5923 N N . GLU A 1 831 ? -14.622 -4.303 -19.941 1.00 98.56 831 GLU A N 1
ATOM 5924 C CA . GLU A 1 831 ? -14.951 -3.201 -20.856 1.00 98.56 831 GLU A CA 1
ATOM 5925 C C . GLU A 1 831 ? -15.029 -1.831 -20.157 1.00 98.56 831 GLU A C 1
ATOM 5927 O O . GLU A 1 831 ? -15.748 -1.658 -19.176 1.00 98.56 831 GLU A O 1
ATOM 5932 N N . GLY A 1 832 ? -14.321 -0.831 -20.693 1.00 97.00 832 GLY A N 1
ATOM 5933 C CA . GLY A 1 832 ? -14.444 0.575 -20.279 1.00 97.00 832 GLY A CA 1
ATOM 5934 C C . GLY A 1 832 ? -13.917 0.903 -18.876 1.00 97.00 832 GLY A C 1
ATOM 5935 O O . GLY A 1 832 ? -14.217 1.977 -18.350 1.00 97.00 832 GLY A O 1
ATOM 5936 N N . ASN A 1 833 ? -13.168 -0.007 -18.250 1.00 96.00 833 ASN A N 1
ATOM 5937 C CA . ASN A 1 833 ? -12.685 0.148 -16.878 1.00 96.00 833 ASN A CA 1
ATOM 5938 C C . ASN A 1 833 ? -11.529 1.155 -16.798 1.00 96.00 833 ASN A C 1
ATOM 5940 O O . ASN A 1 833 ? -10.758 1.307 -17.751 1.00 96.00 833 ASN A O 1
ATOM 5944 N N . LYS A 1 834 ? -11.413 1.853 -15.661 1.00 92.69 834 LYS A N 1
ATOM 5945 C CA . LYS A 1 834 ? -10.470 2.967 -15.487 1.00 92.69 834 LYS A CA 1
ATOM 5946 C C . LYS A 1 834 ? -9.591 2.831 -14.252 1.00 92.69 834 LYS A C 1
ATOM 5948 O O . LYS A 1 834 ? -10.078 2.591 -13.147 1.00 92.69 834 LYS A O 1
ATOM 5953 N N . GLY A 1 835 ? -8.296 3.068 -14.450 1.00 89.56 835 GLY A N 1
ATOM 5954 C CA . GLY A 1 835 ? -7.266 3.026 -13.415 1.00 89.56 835 GLY A CA 1
ATOM 5955 C C . GLY A 1 835 ? -6.368 4.267 -13.380 1.00 89.56 835 GLY A C 1
ATOM 5956 O O . GLY A 1 835 ? -6.422 5.141 -14.254 1.00 89.56 835 GLY A O 1
ATOM 5957 N N . ARG A 1 836 ? -5.462 4.305 -12.394 1.00 85.12 836 ARG A N 1
ATOM 5958 C CA . ARG A 1 836 ? -4.122 4.909 -12.562 1.00 85.12 836 ARG A CA 1
ATOM 5959 C C . ARG A 1 836 ? -3.071 3.885 -12.999 1.00 85.12 836 ARG A C 1
ATOM 5961 O O . ARG A 1 836 ? -1.998 4.283 -13.433 1.00 85.12 836 ARG A O 1
ATOM 5968 N N . ARG A 1 837 ? -3.368 2.597 -12.823 1.00 87.00 837 ARG A N 1
ATOM 5969 C CA . ARG A 1 837 ? -2.482 1.435 -12.970 1.00 87.00 837 ARG A CA 1
ATOM 5970 C C . ARG A 1 837 ? -3.342 0.214 -13.272 1.00 87.00 837 ARG A C 1
ATOM 5972 O O . ARG A 1 837 ? -4.263 -0.043 -12.494 1.00 87.00 837 ARG A O 1
ATOM 5979 N N . GLY A 1 838 ? -3.105 -0.486 -14.381 1.00 90.56 838 GLY A N 1
ATOM 5980 C CA . GLY A 1 838 ? -3.928 -1.635 -14.776 1.00 90.56 838 GLY A CA 1
ATOM 5981 C C . GLY A 1 838 ? -5.408 -1.263 -14.934 1.00 90.56 838 GLY A C 1
ATOM 5982 O O . GLY A 1 838 ? -6.218 -1.507 -14.036 1.00 90.56 838 GLY A O 1
ATOM 5983 N N . GLY A 1 839 ? -5.767 -0.610 -16.045 1.00 92.19 839 GLY A N 1
ATOM 5984 C CA . GLY A 1 839 ? -7.096 -0.004 -16.230 1.00 92.19 839 GLY A CA 1
ATOM 5985 C C . GLY A 1 839 ? -8.270 -0.969 -16.018 1.00 92.19 839 GLY A C 1
ATOM 5986 O O . GLY A 1 839 ? -9.293 -0.572 -15.469 1.00 92.19 839 GLY A O 1
ATOM 5987 N N . ALA A 1 840 ? -8.092 -2.252 -16.340 1.00 95.81 840 ALA A N 1
ATOM 5988 C CA . ALA A 1 840 ? -9.002 -3.347 -16.010 1.00 95.81 840 ALA A CA 1
ATOM 5989 C C . ALA A 1 840 ? -8.508 -4.217 -14.843 1.00 95.81 840 ALA A C 1
ATOM 5991 O O . ALA A 1 840 ? -9.267 -4.469 -13.905 1.00 95.81 840 ALA A O 1
ATOM 5992 N N . LEU A 1 841 ? -7.260 -4.684 -14.914 1.00 96.38 841 LEU A N 1
ATOM 5993 C CA . LEU A 1 841 ? -6.684 -5.688 -14.020 1.00 96.38 841 LEU A CA 1
ATOM 5994 C C . LEU A 1 841 ? -5.316 -5.237 -13.504 1.00 96.38 841 LEU A C 1
ATOM 5996 O O . LEU A 1 841 ? -4.493 -4.743 -14.271 1.00 96.38 841 LEU A O 1
ATOM 6000 N N . ASN A 1 842 ? -5.044 -5.481 -12.224 1.00 93.75 842 ASN A N 1
ATOM 6001 C CA . ASN A 1 842 ? -3.705 -5.337 -11.661 1.00 93.75 842 ASN A CA 1
ATOM 6002 C C . ASN A 1 842 ? -3.290 -6.585 -10.863 1.00 93.75 842 ASN A C 1
ATOM 6004 O O . ASN A 1 842 ? -4.054 -7.062 -10.016 1.00 93.75 842 ASN A O 1
ATOM 6008 N N . VAL A 1 843 ? -2.083 -7.088 -11.137 1.00 92.94 843 VAL A N 1
ATOM 6009 C CA . VAL A 1 843 ? -1.508 -8.323 -10.569 1.00 92.94 843 VAL A CA 1
ATOM 6010 C C . VAL A 1 843 ? -0.304 -7.979 -9.689 1.00 92.94 843 VAL A C 1
ATOM 6012 O O . VAL A 1 843 ? 0.593 -7.263 -10.144 1.00 92.94 843 VAL A O 1
ATOM 6015 N N . VAL A 1 844 ? -0.300 -8.448 -8.431 1.00 87.56 844 VAL A N 1
ATOM 6016 C CA . VAL A 1 844 ? 0.698 -8.050 -7.418 1.00 87.56 844 VAL A CA 1
ATOM 6017 C C . VAL A 1 844 ? 1.082 -9.191 -6.468 1.00 87.56 844 VAL A C 1
ATOM 6019 O O . VAL A 1 844 ? 0.224 -9.850 -5.876 1.00 87.56 844 VAL A O 1
ATOM 6022 N N . ASP A 1 845 ? 2.383 -9.333 -6.214 1.00 82.56 845 ASP A N 1
ATOM 6023 C CA . ASP A 1 845 ? 2.961 -10.089 -5.098 1.00 82.56 845 ASP A CA 1
ATOM 6024 C C . ASP A 1 845 ? 3.851 -9.183 -4.223 1.00 82.56 845 ASP A C 1
ATOM 6026 O O . ASP A 1 845 ? 5.068 -9.092 -4.402 1.00 82.56 845 ASP A O 1
ATOM 6030 N N . ASP A 1 846 ? 3.213 -8.455 -3.298 1.00 68.88 846 ASP A N 1
ATOM 6031 C CA . ASP A 1 846 ? 3.840 -7.460 -2.414 1.00 68.88 846 ASP A CA 1
ATOM 6032 C C . ASP A 1 846 ? 4.470 -8.102 -1.160 1.00 68.88 846 ASP A C 1
ATOM 6034 O O . ASP A 1 846 ? 4.005 -7.939 -0.030 1.00 68.88 846 ASP A O 1
ATOM 6038 N N . TYR A 1 847 ? 5.516 -8.911 -1.350 1.00 66.81 847 TYR A N 1
ATOM 6039 C CA . TYR A 1 847 ? 6.284 -9.486 -0.241 1.00 66.81 847 TYR A CA 1
ATOM 6040 C C . TYR A 1 847 ? 7.771 -9.134 -0.332 1.00 66.81 847 TYR A C 1
ATOM 6042 O O . TYR A 1 847 ? 8.567 -9.826 -0.959 1.00 66.81 847 TYR A O 1
ATOM 6050 N N . GLY A 1 848 ? 8.183 -8.089 0.388 1.00 59.16 848 GLY A N 1
ATOM 6051 C CA . GLY A 1 848 ? 9.576 -7.617 0.426 1.00 59.16 848 GLY A CA 1
ATOM 6052 C C . GLY A 1 848 ? 10.602 -8.538 1.115 1.00 59.16 848 GLY A C 1
ATOM 6053 O O . GLY A 1 848 ? 11.714 -8.093 1.383 1.00 59.16 848 GLY A O 1
ATOM 6054 N N . GLY A 1 849 ? 10.253 -9.788 1.446 1.00 60.66 849 GLY A N 1
ATOM 6055 C CA . GLY A 1 849 ? 11.103 -10.725 2.200 1.00 60.66 849 GLY A CA 1
ATOM 6056 C C . GLY A 1 849 ? 11.741 -11.856 1.382 1.00 60.66 849 GLY A C 1
ATOM 6057 O O . GLY A 1 849 ? 12.299 -12.779 1.971 1.00 60.66 849 GLY A O 1
ATOM 6058 N N . TYR A 1 850 ? 11.639 -11.847 0.048 1.00 66.06 850 TYR A N 1
ATOM 6059 C CA . TYR A 1 850 ? 11.989 -13.013 -0.779 1.00 66.06 850 TYR A CA 1
ATOM 6060 C C . TYR A 1 850 ? 13.452 -13.477 -0.661 1.00 66.06 850 TYR A C 1
ATOM 6062 O O . TYR A 1 850 ? 13.696 -14.683 -0.645 1.00 66.06 850 TYR A O 1
ATOM 6070 N N . LEU A 1 851 ? 14.413 -12.563 -0.475 1.00 58.47 851 LEU A N 1
ATOM 6071 C CA . LEU A 1 851 ? 15.828 -12.905 -0.234 1.00 58.47 851 LEU A CA 1
ATOM 6072 C C . LEU A 1 851 ? 16.103 -13.680 1.072 1.00 58.47 851 LEU A C 1
ATOM 6074 O O . LEU A 1 851 ? 17.202 -14.213 1.230 1.00 58.47 851 LEU A O 1
ATOM 6078 N N . THR A 1 852 ? 15.157 -13.738 2.017 1.00 65.00 852 THR A N 1
ATOM 6079 C CA . THR A 1 852 ? 15.342 -14.394 3.326 1.00 65.00 852 THR A CA 1
ATOM 6080 C C . THR A 1 852 ? 14.265 -15.425 3.678 1.00 65.00 852 THR A C 1
ATOM 6082 O O . THR A 1 852 ? 14.342 -16.018 4.754 1.00 65.00 852 THR A O 1
ATOM 6085 N N . ASP A 1 853 ? 13.299 -15.699 2.792 1.00 70.81 853 ASP A N 1
ATOM 6086 C CA . ASP A 1 853 ? 12.244 -16.700 3.013 1.00 70.81 853 ASP A CA 1
ATOM 6087 C C . ASP A 1 853 ? 12.689 -18.112 2.552 1.00 70.81 853 ASP A C 1
ATOM 6089 O O . ASP A 1 853 ? 12.669 -18.411 1.351 1.00 70.81 853 ASP A O 1
ATOM 6093 N N . PRO A 1 854 ? 13.041 -19.042 3.468 1.00 72.81 854 PRO A N 1
ATOM 6094 C CA . PRO A 1 854 ? 13.436 -20.399 3.091 1.00 72.81 854 PRO A CA 1
ATOM 6095 C C . PRO A 1 854 ? 12.280 -21.209 2.486 1.00 72.81 854 PRO A C 1
ATOM 6097 O O . PRO A 1 854 ? 12.529 -22.225 1.837 1.00 72.81 854 PRO A O 1
ATOM 6100 N N . ASN A 1 855 ? 11.021 -20.784 2.660 1.00 71.81 855 ASN A N 1
ATOM 6101 C CA . ASN A 1 855 ? 9.867 -21.426 2.029 1.00 71.81 855 ASN A CA 1
ATOM 6102 C C . ASN A 1 855 ? 9.804 -21.088 0.533 1.00 71.81 855 ASN A C 1
ATOM 6104 O O . ASN A 1 855 ? 9.384 -21.929 -0.256 1.00 71.81 855 ASN A O 1
ATOM 6108 N N . TYR A 1 856 ? 10.262 -19.897 0.130 1.00 72.12 856 TYR A N 1
ATOM 6109 C CA . TYR A 1 856 ? 10.405 -19.543 -1.284 1.00 72.12 856 TYR A CA 1
ATOM 6110 C C . TYR A 1 856 ? 11.566 -20.317 -1.922 1.00 72.12 856 TYR A C 1
ATOM 6112 O O . TYR A 1 856 ? 11.369 -21.020 -2.909 1.00 72.12 856 TYR A O 1
ATOM 6120 N N . ALA A 1 857 ? 12.743 -20.309 -1.286 1.00 69.50 857 ALA A N 1
ATOM 6121 C CA . ALA A 1 857 ? 13.927 -21.027 -1.774 1.00 69.50 857 ALA A CA 1
ATOM 6122 C C . ALA A 1 857 ? 13.753 -22.563 -1.863 1.00 69.50 857 ALA A C 1
ATOM 6124 O O . ALA A 1 857 ? 14.480 -23.223 -2.602 1.00 69.50 857 ALA A O 1
ATOM 6125 N N . SER A 1 858 ? 12.796 -23.140 -1.126 1.00 73.81 858 SER A N 1
ATOM 6126 C CA . SER A 1 858 ? 12.430 -24.566 -1.192 1.00 73.81 858 SER A CA 1
ATOM 6127 C C . SER A 1 858 ? 11.186 -24.862 -2.044 1.00 73.81 858 SER A C 1
ATOM 6129 O O . SER A 1 858 ? 10.781 -26.020 -2.140 1.00 73.81 858 SER A O 1
ATOM 6131 N N . GLY A 1 859 ? 10.554 -23.847 -2.645 1.00 66.44 859 GLY A N 1
ATOM 6132 C CA . GLY A 1 859 ? 9.313 -23.985 -3.419 1.00 66.44 859 GLY A CA 1
ATOM 6133 C C . GLY A 1 859 ? 8.058 -24.316 -2.594 1.00 66.44 859 GLY A C 1
ATOM 6134 O O . GLY A 1 859 ? 6.982 -24.494 -3.162 1.00 66.44 859 GLY A O 1
ATOM 6135 N N . ALA A 1 860 ? 8.163 -24.383 -1.261 1.00 66.00 860 ALA A N 1
ATOM 6136 C CA . ALA A 1 860 ? 7.032 -24.597 -0.355 1.00 66.00 860 ALA A CA 1
ATOM 6137 C C . ALA A 1 860 ? 6.054 -23.404 -0.334 1.00 66.00 860 ALA A C 1
ATOM 6139 O O . ALA A 1 860 ? 4.867 -23.572 -0.050 1.00 66.00 860 ALA A O 1
ATOM 6140 N N . ARG A 1 861 ? 6.547 -22.206 -0.662 1.00 71.44 861 ARG A N 1
ATOM 6141 C CA . ARG A 1 861 ? 5.754 -21.009 -0.940 1.00 71.44 861 ARG A CA 1
ATOM 6142 C C . ARG A 1 861 ? 5.661 -20.799 -2.451 1.00 71.44 861 ARG A C 1
ATOM 6144 O O . ARG A 1 861 ? 6.679 -20.665 -3.124 1.00 71.44 861 ARG A O 1
ATOM 6151 N N . ARG A 1 862 ? 4.432 -20.714 -2.965 1.00 72.50 862 ARG A N 1
ATOM 6152 C CA . ARG A 1 862 ? 4.148 -20.368 -4.366 1.00 72.50 862 ARG A CA 1
ATOM 6153 C C . ARG A 1 862 ? 4.134 -18.849 -4.553 1.00 72.50 862 ARG A C 1
ATOM 6155 O O . ARG A 1 862 ? 3.642 -18.138 -3.680 1.00 72.50 862 ARG A O 1
ATOM 6162 N N . VAL A 1 863 ? 4.610 -18.393 -5.710 1.00 79.19 863 VAL A N 1
ATOM 6163 C CA . VAL A 1 863 ? 4.399 -17.026 -6.217 1.00 79.19 863 VAL A CA 1
ATOM 6164 C C . VAL A 1 863 ? 2.901 -16.818 -6.464 1.00 79.19 863 VAL A C 1
ATOM 6166 O O . VAL A 1 863 ? 2.232 -17.731 -6.964 1.00 79.19 863 VAL A O 1
ATOM 6169 N N . LYS A 1 864 ? 2.356 -15.655 -6.093 1.00 85.56 864 LYS A N 1
ATOM 6170 C CA . LYS A 1 864 ? 0.961 -15.293 -6.386 1.00 85.56 864 LYS A CA 1
ATOM 6171 C C . LYS A 1 864 ? 0.768 -15.162 -7.900 1.00 85.56 864 LYS A C 1
ATOM 6173 O O . LYS A 1 864 ? 1.639 -14.657 -8.609 1.00 85.56 864 LYS A O 1
ATOM 6178 N N . TYR A 1 865 ? -0.378 -15.624 -8.393 1.00 89.69 865 TYR A N 1
ATOM 6179 C CA . TYR A 1 865 ? -0.670 -15.626 -9.823 1.00 89.69 865 TYR A CA 1
ATOM 6180 C C . TYR A 1 865 ? -2.138 -15.328 -10.116 1.00 89.69 865 TYR A C 1
ATOM 6182 O O . TYR A 1 865 ? -3.026 -15.646 -9.317 1.00 89.69 865 TYR A O 1
ATOM 6190 N N . VAL A 1 866 ? -2.377 -14.766 -11.302 1.00 96.50 866 VAL A N 1
ATOM 6191 C CA . VAL A 1 866 ? -3.701 -14.704 -11.929 1.00 96.50 866 VAL A CA 1
ATOM 6192 C C . VAL A 1 866 ? -3.688 -15.602 -13.162 1.00 96.50 866 VAL A C 1
ATOM 6194 O O . VAL A 1 866 ? -2.864 -15.422 -14.058 1.00 96.50 866 VAL A O 1
ATOM 6197 N N . HIS A 1 867 ? -4.598 -16.571 -13.204 1.00 98.12 867 HIS A N 1
ATOM 6198 C CA . HIS A 1 867 ? -4.883 -17.378 -14.388 1.00 98.12 867 HIS A CA 1
ATOM 6199 C C . HIS A 1 867 ? -6.242 -16.987 -14.967 1.00 98.12 867 HIS A C 1
ATOM 6201 O O . HIS A 1 867 ? -7.213 -16.856 -14.219 1.00 98.12 867 HIS A O 1
ATOM 6207 N N . ILE A 1 868 ? -6.306 -16.798 -16.284 1.00 98.56 868 ILE A N 1
ATOM 6208 C CA . ILE A 1 868 ? -7.514 -16.417 -17.015 1.00 98.56 868 ILE A CA 1
ATOM 6209 C C . ILE A 1 868 ? -7.761 -17.420 -18.141 1.00 98.56 868 ILE A C 1
ATOM 6211 O O . ILE A 1 868 ? -6.855 -17.696 -18.929 1.00 98.56 868 ILE A O 1
ATOM 6215 N N . GLY A 1 869 ? -8.992 -17.925 -18.216 1.00 98.38 869 GLY A N 1
ATOM 6216 C CA . GLY A 1 869 ? -9.475 -18.807 -19.270 1.00 98.38 869 GLY A CA 1
ATOM 6217 C C . GLY A 1 869 ? -9.576 -18.150 -20.651 1.00 98.38 869 GLY A C 1
ATOM 6218 O O . GLY A 1 869 ? -9.091 -17.044 -20.911 1.00 98.38 869 GLY A O 1
ATOM 6219 N N . LYS A 1 870 ? -10.217 -18.872 -21.566 1.00 98.56 870 LYS A N 1
ATOM 6220 C CA . LYS A 1 870 ? -10.228 -18.586 -23.005 1.00 98.56 870 LYS A CA 1
ATOM 6221 C C . LYS A 1 870 ? -11.101 -17.400 -23.372 1.00 98.56 870 LYS A C 1
ATOM 6223 O O . LYS A 1 870 ? -12.061 -17.065 -22.681 1.00 98.56 870 LYS A O 1
ATOM 6228 N N . ASN A 1 871 ? -10.798 -16.800 -24.521 1.00 98.06 871 ASN A N 1
ATOM 6229 C CA . ASN A 1 871 ? -11.571 -15.717 -25.140 1.00 98.06 871 ASN A CA 1
ATOM 6230 C C . ASN A 1 871 ? -11.756 -14.470 -24.246 1.00 98.06 871 ASN A C 1
ATOM 6232 O O . ASN A 1 871 ? -12.748 -13.751 -24.384 1.00 98.06 871 ASN A O 1
ATOM 6236 N N . ALA A 1 872 ? -10.830 -14.209 -23.317 1.00 98.56 872 ALA A N 1
ATOM 6237 C CA . ALA A 1 872 ? -10.887 -13.040 -22.443 1.00 98.56 872 ALA A CA 1
ATOM 6238 C C . ALA A 1 872 ? -10.858 -11.730 -23.257 1.00 98.56 872 ALA A C 1
ATOM 6240 O O . ALA A 1 872 ? -9.971 -11.529 -24.093 1.00 98.56 872 ALA A O 1
ATOM 6241 N N . LEU A 1 873 ? -11.814 -10.831 -23.008 1.00 98.75 873 LEU A N 1
ATOM 6242 C CA . LEU A 1 873 ? -11.969 -9.576 -23.747 1.00 98.75 873 LEU A CA 1
ATOM 6243 C C . LEU A 1 873 ? -11.586 -8.372 -22.883 1.00 98.75 873 LEU A C 1
ATOM 6245 O O . LEU A 1 873 ? -12.266 -8.056 -21.910 1.00 98.75 873 LEU A O 1
ATOM 6249 N N . PHE A 1 874 ? -10.555 -7.645 -23.304 1.00 98.81 874 PHE A N 1
ATOM 6250 C CA . PHE A 1 874 ? -10.115 -6.380 -22.723 1.00 98.81 874 PHE A CA 1
ATOM 6251 C C . PHE A 1 874 ? -10.362 -5.253 -23.730 1.00 98.81 874 PHE A C 1
ATOM 6253 O O . PHE A 1 874 ? -9.611 -5.082 -24.693 1.00 98.81 874 PHE A O 1
ATOM 6260 N N . LYS A 1 875 ? -11.440 -4.492 -23.530 1.00 98.75 875 LYS A N 1
ATOM 6261 C CA . LYS A 1 875 ? -11.936 -3.491 -24.481 1.00 98.75 875 LYS A CA 1
ATOM 6262 C C . LYS A 1 875 ? -12.019 -2.090 -23.874 1.00 98.75 875 LYS A C 1
ATOM 6264 O O . LYS A 1 875 ? -12.691 -1.894 -22.866 1.00 98.75 875 LYS A O 1
ATOM 6269 N N . ASN A 1 876 ? -11.426 -1.098 -24.535 1.00 98.12 876 ASN A N 1
ATOM 6270 C CA . ASN A 1 876 ? -11.552 0.329 -24.198 1.00 98.12 876 ASN A CA 1
ATOM 6271 C C . ASN A 1 876 ? -11.196 0.688 -22.736 1.00 98.12 876 ASN A C 1
ATOM 6273 O O . ASN A 1 876 ? -11.720 1.664 -22.197 1.00 98.12 876 ASN A O 1
ATOM 6277 N N . ASN A 1 877 ? -10.345 -0.098 -22.072 1.00 97.69 877 ASN A N 1
ATOM 6278 C CA . ASN A 1 877 ? -9.899 0.192 -20.708 1.00 97.69 877 ASN A CA 1
ATOM 6279 C C . ASN A 1 877 ? -8.801 1.267 -20.736 1.00 97.69 877 ASN A C 1
ATOM 6281 O O . ASN A 1 877 ? -8.060 1.373 -21.722 1.00 97.69 877 ASN A O 1
ATOM 6285 N N . SER A 1 878 ? -8.711 2.098 -19.695 1.00 94.50 878 SER A N 1
ATOM 6286 C CA . SER A 1 878 ? -7.823 3.264 -19.725 1.00 94.50 878 SER A CA 1
ATOM 6287 C C . SER A 1 878 ? -7.110 3.591 -18.410 1.00 94.50 878 SER A C 1
ATOM 6289 O O . SER A 1 878 ? -7.642 3.445 -17.306 1.00 94.50 878 SER A O 1
ATOM 6291 N N . VAL A 1 879 ? -5.885 4.111 -18.538 1.00 90.69 879 VAL A N 1
ATOM 6292 C CA . VAL A 1 879 ? -5.141 4.766 -17.453 1.00 90.69 879 VAL A CA 1
ATOM 6293 C C . VAL A 1 879 ? -5.203 6.280 -17.650 1.00 90.69 879 VAL A C 1
ATOM 6295 O O . VAL A 1 879 ? -4.499 6.859 -18.480 1.00 90.69 879 VAL A O 1
ATOM 6298 N N . GLU A 1 880 ? -6.086 6.934 -16.890 1.00 75.12 880 GLU A N 1
ATOM 6299 C CA . GLU A 1 880 ? -6.411 8.352 -17.098 1.00 75.12 880 GLU A CA 1
ATOM 6300 C C . GLU A 1 880 ? -6.476 9.213 -15.837 1.00 75.12 880 GLU A C 1
ATOM 6302 O O . GLU A 1 880 ? -6.368 10.440 -15.961 1.00 75.12 880 GLU A O 1
ATOM 6307 N N . LEU A 1 881 ? -6.679 8.603 -14.665 1.00 60.84 881 LEU A N 1
ATOM 6308 C CA . LEU A 1 881 ? -7.037 9.296 -13.428 1.00 60.84 881 LEU A CA 1
ATOM 6309 C C . LEU A 1 881 ? -5.895 10.170 -12.879 1.00 60.84 881 LEU A C 1
ATOM 6311 O O . LEU A 1 881 ? -4.737 9.764 -12.836 1.00 60.84 881 LEU A O 1
ATOM 6315 N N . LEU A 1 882 ? -6.258 11.364 -12.395 1.00 52.47 882 LEU A N 1
ATOM 6316 C CA . LEU A 1 882 ? -5.437 12.237 -11.536 1.00 52.47 882 LEU A CA 1
ATOM 6317 C C . LEU A 1 882 ? -4.028 12.597 -12.062 1.00 52.47 882 LEU A C 1
ATOM 6319 O O . LEU A 1 882 ? -3.144 12.952 -11.289 1.00 52.47 882 LEU A O 1
ATOM 6323 N N . GLY A 1 883 ? -3.824 12.567 -13.382 1.00 52.44 883 GLY A N 1
ATOM 6324 C CA . GLY A 1 883 ? -2.607 13.073 -14.031 1.00 52.44 883 GLY A CA 1
ATOM 6325 C C . GLY A 1 883 ? -1.370 12.176 -13.911 1.00 52.44 883 GLY A C 1
ATOM 6326 O O . GLY A 1 883 ? -0.329 12.517 -14.466 1.00 52.44 883 GLY A O 1
ATOM 6327 N N . SER A 1 884 ? -1.465 11.022 -13.247 1.00 53.19 884 SER A N 1
ATOM 6328 C CA . SER A 1 884 ? -0.381 10.039 -13.213 1.00 53.19 884 SER A CA 1
ATOM 6329 C C . SER A 1 884 ? -0.250 9.325 -14.560 1.00 53.19 884 SER A C 1
ATOM 6331 O O . SER A 1 884 ? -1.189 8.661 -15.003 1.00 53.19 884 SER A O 1
ATOM 6333 N N . GLY A 1 885 ? 0.930 9.398 -15.176 1.00 62.03 885 GLY A N 1
ATOM 6334 C CA . GLY A 1 885 ? 1.310 8.545 -16.303 1.00 62.03 885 GLY A CA 1
ATOM 6335 C C . GLY A 1 885 ? 1.687 7.139 -15.836 1.00 62.03 885 GLY A C 1
ATOM 6336 O O . GLY A 1 885 ? 2.855 6.774 -15.910 1.00 62.03 885 GLY A O 1
ATOM 6337 N N . GLY A 1 886 ? 0.724 6.389 -15.297 1.00 74.12 886 GLY A N 1
ATOM 6338 C CA . GLY A 1 886 ? 0.918 4.982 -14.939 1.00 74.12 886 GLY A CA 1
ATOM 6339 C C . GLY A 1 886 ? 0.813 4.045 -16.144 1.00 74.12 886 GLY A C 1
ATOM 6340 O O . GLY A 1 886 ? 0.603 4.493 -17.275 1.00 74.12 886 GLY A O 1
ATOM 6341 N N . ASN A 1 887 ? 0.961 2.747 -15.887 1.00 87.06 887 ASN A N 1
ATOM 6342 C CA . ASN A 1 887 ? 1.179 1.740 -16.922 1.00 87.06 887 ASN A CA 1
ATOM 6343 C C . ASN A 1 887 ? -0.026 0.792 -17.060 1.00 87.06 887 ASN A C 1
ATOM 6345 O O . ASN A 1 887 ? -0.835 0.651 -16.137 1.00 87.06 887 ASN A O 1
ATOM 6349 N N . GLY A 1 888 ? -0.127 0.122 -18.211 1.00 90.50 888 GLY A N 1
ATOM 6350 C CA . GLY A 1 888 ? -1.091 -0.957 -18.430 1.00 90.50 888 GLY A CA 1
ATOM 6351 C C . GLY A 1 888 ? -2.524 -0.459 -18.619 1.00 90.50 888 GLY A C 1
ATOM 6352 O O . GLY A 1 888 ? -3.334 -0.500 -17.692 1.00 90.50 888 GLY A O 1
ATOM 6353 N N . GLY A 1 889 ? -2.864 -0.008 -19.830 1.00 93.94 889 GLY A N 1
ATOM 6354 C CA . GLY A 1 889 ? -4.207 0.498 -20.146 1.00 93.94 889 GLY A CA 1
ATOM 6355 C C . GLY A 1 889 ? -5.319 -0.530 -19.901 1.00 93.94 889 GLY A C 1
ATOM 6356 O O . GLY A 1 889 ? -6.397 -0.156 -19.452 1.00 93.94 889 GLY A O 1
ATOM 6357 N N . ALA A 1 890 ? -5.037 -1.826 -20.077 1.00 97.38 890 ALA A N 1
ATOM 6358 C CA . ALA A 1 890 ? -5.866 -2.916 -19.562 1.00 97.38 890 ALA A CA 1
ATOM 6359 C C . ALA A 1 890 ? -5.232 -3.611 -18.346 1.00 97.38 890 ALA A C 1
ATOM 6361 O O . ALA A 1 890 ? -5.880 -3.702 -17.305 1.00 97.38 890 ALA A O 1
ATOM 6362 N N . ILE A 1 891 ? -3.991 -4.095 -18.451 1.00 97.88 891 ILE A N 1
ATOM 6363 C CA . ILE A 1 891 ? -3.348 -4.913 -17.412 1.00 97.88 891 ILE A CA 1
ATOM 6364 C C . ILE A 1 891 ? -1.997 -4.324 -17.005 1.00 97.88 891 ILE A C 1
ATOM 6366 O O . ILE A 1 891 ? -1.160 -4.060 -17.864 1.00 97.88 891 ILE A O 1
ATOM 6370 N N . GLU A 1 892 ? -1.753 -4.191 -15.703 1.00 94.62 892 GLU A N 1
ATOM 6371 C CA . GLU A 1 892 ? -0.404 -4.031 -15.146 1.00 94.62 892 GLU A CA 1
ATOM 6372 C C . GLU A 1 892 ? -0.054 -5.272 -14.302 1.00 94.62 892 GLU A C 1
ATOM 6374 O O . GLU A 1 892 ? -0.859 -5.746 -13.494 1.00 94.62 892 GLU A O 1
ATOM 6379 N N . VAL A 1 893 ? 1.139 -5.826 -14.522 1.00 94.50 893 VAL A N 1
ATOM 6380 C CA . VAL A 1 893 ? 1.731 -6.905 -13.723 1.00 94.50 893 VAL A CA 1
ATOM 6381 C C . VAL A 1 893 ? 2.930 -6.303 -12.999 1.00 94.50 893 VAL A C 1
ATOM 6383 O O . VAL A 1 893 ? 3.985 -6.097 -13.597 1.00 94.50 893 VAL A O 1
ATOM 6386 N N . GLN A 1 894 ? 2.733 -5.954 -11.726 1.00 88.31 894 GLN A N 1
ATOM 6387 C CA . GLN A 1 894 ? 3.723 -5.247 -10.901 1.00 88.31 894 GLN A CA 1
ATOM 6388 C C . GLN A 1 894 ? 4.769 -6.218 -10.336 1.00 88.31 894 GLN A C 1
ATOM 6390 O O . GLN A 1 894 ? 5.955 -5.905 -10.274 1.00 88.31 894 GLN A O 1
ATOM 6395 N N . SER A 1 895 ? 4.309 -7.407 -9.940 1.00 83.81 895 SER A N 1
ATOM 6396 C CA . SER A 1 895 ? 5.112 -8.570 -9.559 1.00 83.81 895 SER A CA 1
ATOM 6397 C C . SER A 1 895 ? 4.231 -9.828 -9.582 1.00 83.81 895 SER A C 1
ATOM 6399 O O . SER A 1 895 ? 3.001 -9.736 -9.537 1.00 83.81 895 SER A O 1
ATOM 6401 N N . GLY A 1 896 ? 4.854 -11.007 -9.650 1.00 86.06 896 GLY A N 1
ATOM 6402 C CA . GLY A 1 896 ? 4.154 -12.293 -9.749 1.00 86.06 896 GLY A CA 1
ATOM 6403 C C . GLY A 1 896 ? 3.867 -12.738 -11.190 1.00 86.06 896 GLY A C 1
ATOM 6404 O O . GLY A 1 896 ? 4.427 -12.194 -12.145 1.00 86.06 896 GLY A O 1
ATOM 6405 N N . GLU A 1 897 ? 3.018 -13.759 -11.345 1.00 91.38 897 GLU A N 1
ATOM 6406 C CA . GLU A 1 897 ? 2.728 -14.380 -12.648 1.00 91.38 897 GLU A CA 1
ATOM 6407 C C . GLU A 1 897 ? 1.309 -14.078 -13.164 1.00 91.38 897 GLU A C 1
ATOM 6409 O O . GLU A 1 897 ? 0.304 -14.308 -12.488 1.00 91.38 897 GLU A O 1
ATOM 6414 N N . LEU A 1 898 ? 1.213 -13.641 -14.419 1.00 96.81 898 LEU A N 1
ATOM 6415 C CA . LEU A 1 898 ? -0.018 -13.624 -15.204 1.00 96.81 898 LEU A CA 1
ATOM 6416 C C . LEU A 1 898 ? -0.004 -14.790 -16.198 1.00 96.81 898 LEU A C 1
ATOM 6418 O O . LEU A 1 898 ? 0.981 -15.000 -16.908 1.00 96.81 898 LEU A O 1
ATOM 6422 N N . SER A 1 899 ? -1.119 -15.508 -16.311 1.00 98.00 899 SER A N 1
ATOM 6423 C CA . SER A 1 899 ? -1.354 -16.445 -17.411 1.00 98.00 899 SER A CA 1
ATOM 6424 C C . SER A 1 899 ? -2.731 -16.241 -18.035 1.00 98.00 899 SER A C 1
ATOM 6426 O O . SER A 1 899 ? -3.712 -16.044 -17.319 1.00 98.00 899 SER A O 1
ATOM 6428 N N . ILE A 1 900 ? -2.797 -16.268 -19.366 1.00 98.56 900 ILE A N 1
ATOM 6429 C CA . ILE A 1 900 ? -4.040 -16.124 -20.134 1.00 98.56 900 ILE A CA 1
ATOM 6430 C C . ILE A 1 900 ? -4.067 -17.194 -21.226 1.00 98.56 900 ILE A C 1
ATOM 6432 O O . ILE A 1 900 ? -3.112 -17.318 -21.993 1.00 98.56 900 ILE A O 1
ATOM 6436 N N . ASP A 1 901 ? -5.155 -17.951 -21.292 1.00 98.56 901 ASP A N 1
ATOM 6437 C CA . ASP A 1 901 ? -5.377 -19.002 -22.285 1.00 98.56 901 ASP A CA 1
ATOM 6438 C C . ASP A 1 901 ? -5.726 -18.439 -23.690 1.00 98.56 901 ASP A C 1
ATOM 6440 O O . ASP A 1 901 ? -5.711 -17.232 -23.939 1.00 98.56 901 ASP A O 1
ATOM 6444 N N . ASP A 1 902 ? -5.994 -19.326 -24.654 1.00 98.38 902 ASP A N 1
ATOM 6445 C CA . ASP A 1 902 ? -6.246 -18.979 -26.062 1.00 98.38 902 ASP A CA 1
ATOM 6446 C C . ASP A 1 902 ? -7.426 -18.016 -26.314 1.00 98.38 902 ASP A C 1
ATOM 6448 O O . ASP A 1 902 ? -8.474 -18.082 -25.670 1.00 98.38 902 ASP A O 1
ATOM 6452 N N . GLY A 1 903 ? -7.290 -17.178 -27.348 1.00 97.62 903 GLY A N 1
ATOM 6453 C CA . GLY A 1 903 ? -8.350 -16.299 -27.863 1.00 97.62 903 GLY A CA 1
ATOM 6454 C C . GLY A 1 903 ? -8.421 -14.908 -27.220 1.00 97.62 903 GLY A C 1
ATOM 6455 O O . GLY A 1 903 ? -9.369 -14.164 -27.481 1.00 97.62 903 GLY A O 1
ATOM 6456 N N . ALA A 1 904 ? -7.448 -14.536 -26.386 1.00 98.44 904 ALA A N 1
ATOM 6457 C CA . ALA A 1 904 ? -7.446 -13.260 -25.673 1.00 98.44 904 ALA A CA 1
ATOM 6458 C C . ALA A 1 904 ? -7.433 -12.053 -26.632 1.00 98.44 904 ALA A C 1
ATOM 6460 O O . ALA A 1 904 ? -6.596 -11.966 -27.532 1.00 98.44 904 ALA A O 1
ATOM 6461 N N . THR A 1 905 ? -8.346 -11.098 -26.438 1.00 98.81 905 THR A N 1
ATOM 6462 C CA . THR A 1 905 ? -8.512 -9.936 -27.325 1.00 98.81 905 THR A CA 1
ATOM 6463 C C . THR A 1 905 ? -8.374 -8.626 -26.554 1.00 98.81 905 THR A C 1
ATOM 6465 O O . THR A 1 905 ? -9.172 -8.328 -25.668 1.00 98.81 905 THR A O 1
ATOM 6468 N N . PHE A 1 906 ? -7.393 -7.815 -26.941 1.00 98.88 906 PHE A N 1
ATOM 6469 C CA . PHE A 1 906 ? -7.087 -6.498 -26.390 1.00 98.88 906 PHE A CA 1
ATOM 6470 C C . PHE A 1 906 ? -7.363 -5.430 -27.449 1.00 98.88 906 PHE A C 1
ATOM 6472 O O . PHE A 1 906 ? -6.598 -5.294 -28.404 1.00 98.88 906 PHE A O 1
ATOM 6479 N N . THR A 1 907 ? -8.450 -4.672 -27.310 1.00 98.81 907 THR A N 1
ATOM 6480 C CA . THR A 1 907 ? -8.854 -3.676 -28.312 1.00 98.81 907 THR A CA 1
ATOM 6481 C C . THR A 1 907 ? -9.127 -2.296 -27.716 1.00 98.81 907 THR A C 1
ATOM 6483 O O . THR A 1 907 ? -9.865 -2.169 -26.740 1.00 98.81 907 THR A O 1
ATOM 6486 N N . GLY A 1 908 ? -8.560 -1.249 -28.320 1.00 98.44 908 GLY A N 1
ATOM 6487 C CA . GLY A 1 908 ? -8.826 0.149 -27.949 1.00 98.44 908 GLY A CA 1
ATOM 6488 C C . GLY A 1 908 ? -8.360 0.564 -26.545 1.00 98.44 908 GLY A C 1
ATOM 6489 O O . GLY A 1 908 ? -8.835 1.573 -26.025 1.00 98.44 908 GLY A O 1
ATOM 6490 N N . ASN A 1 909 ? -7.486 -0.208 -25.890 1.00 98.56 909 ASN A N 1
ATOM 6491 C CA . ASN A 1 909 ? -7.014 0.112 -24.540 1.00 98.56 909 ASN A CA 1
ATOM 6492 C C . ASN A 1 909 ? -5.937 1.210 -24.586 1.00 98.56 909 ASN A C 1
ATOM 6494 O O . ASN A 1 909 ? -5.166 1.298 -25.546 1.00 98.56 909 ASN A O 1
ATOM 6498 N N . THR A 1 910 ? -5.901 2.081 -23.572 1.00 96.44 910 THR A N 1
ATOM 6499 C CA . THR A 1 910 ? -5.091 3.312 -23.620 1.00 96.44 910 THR A CA 1
ATOM 6500 C C . THR A 1 910 ? -4.307 3.605 -22.343 1.00 96.44 910 THR A C 1
ATOM 6502 O O . THR A 1 910 ? -4.815 3.513 -21.225 1.00 96.44 910 THR A O 1
ATOM 6505 N N . SER A 1 911 ? -3.059 4.038 -22.519 1.00 93.75 911 SER A N 1
ATOM 6506 C CA . SER A 1 911 ? -2.163 4.482 -21.451 1.00 93.75 911 SER A CA 1
ATOM 6507 C C . SER A 1 911 ? -1.546 5.838 -21.787 1.00 93.75 911 SER A C 1
ATOM 6509 O O . SER A 1 911 ? -1.044 6.059 -22.889 1.00 93.75 911 SER A O 1
ATOM 6511 N N . LYS A 1 912 ? -1.516 6.760 -20.819 1.00 89.56 912 LYS A N 1
ATOM 6512 C CA . LYS A 1 912 ? -0.827 8.056 -20.975 1.00 89.56 912 LYS A CA 1
ATOM 6513 C C . LYS A 1 912 ? 0.704 7.940 -20.908 1.00 89.56 912 LYS A C 1
ATOM 6515 O O . LYS A 1 912 ? 1.382 8.927 -21.179 1.00 89.56 912 LYS A O 1
ATOM 6520 N N . SER A 1 913 ? 1.243 6.765 -20.570 1.00 89.06 913 SER A N 1
ATOM 6521 C CA . SER A 1 913 ? 2.681 6.523 -20.412 1.00 89.06 913 SER A CA 1
ATOM 6522 C C . SER A 1 913 ? 3.131 5.280 -21.181 1.00 89.06 913 SER A C 1
ATOM 6524 O O . SER A 1 913 ? 3.556 5.403 -22.332 1.00 89.06 913 SER A O 1
ATOM 6526 N N . THR A 1 914 ? 3.009 4.085 -20.602 1.00 92.38 914 THR A N 1
ATOM 6527 C CA . THR A 1 914 ? 3.508 2.838 -21.201 1.00 92.38 914 THR A CA 1
ATOM 6528 C C . THR A 1 914 ? 2.464 1.720 -21.183 1.00 92.38 914 THR A C 1
ATOM 6530 O O . THR A 1 914 ? 1.541 1.738 -20.360 1.00 92.38 914 THR A O 1
ATOM 6533 N N . GLY A 1 915 ? 2.592 0.763 -22.107 1.00 93.31 915 GLY A N 1
ATOM 6534 C CA . GLY A 1 915 ? 1.753 -0.436 -22.173 1.00 93.31 915 GLY A CA 1
ATOM 6535 C C . GLY A 1 915 ? 0.283 -0.120 -22.424 1.00 93.31 915 GLY A C 1
ATOM 6536 O O . GLY A 1 915 ? -0.528 -0.168 -21.498 1.00 93.31 915 GLY A O 1
ATOM 6537 N N . GLY A 1 916 ? -0.082 0.223 -23.662 1.00 95.06 916 GLY A N 1
ATOM 6538 C CA . GLY A 1 916 ? -1.462 0.612 -23.987 1.00 95.06 916 GLY A CA 1
ATOM 6539 C C . GLY A 1 916 ? -2.487 -0.492 -23.707 1.00 95.06 916 GLY A C 1
ATOM 6540 O O . GLY A 1 916 ? -3.583 -0.195 -23.243 1.00 95.06 916 GLY A O 1
ATOM 6541 N N . ALA A 1 917 ? -2.108 -1.764 -23.866 1.00 98.00 917 ALA A N 1
ATOM 6542 C CA . ALA A 1 917 ? -2.855 -2.907 -23.345 1.00 98.00 917 ALA A CA 1
ATOM 6543 C C . ALA A 1 917 ? -2.218 -3.473 -22.066 1.00 98.00 917 ALA A C 1
ATOM 6545 O O . ALA A 1 917 ? -2.877 -3.499 -21.028 1.00 98.00 917 ALA A O 1
ATOM 6546 N N . ILE A 1 918 ? -0.957 -3.916 -22.123 1.00 98.31 918 ILE A N 1
ATOM 6547 C CA . ILE A 1 918 ? -0.283 -4.637 -21.032 1.00 98.31 918 ILE A CA 1
ATOM 6548 C C . ILE A 1 918 ? 1.027 -3.938 -20.650 1.00 98.31 918 ILE A C 1
ATOM 6550 O O . ILE A 1 918 ? 1.813 -3.554 -21.516 1.00 98.31 918 ILE A O 1
ATOM 6554 N N . ALA A 1 919 ? 1.288 -3.835 -19.350 1.00 96.50 919 ALA A N 1
ATOM 6555 C CA . ALA A 1 919 ? 2.608 -3.557 -18.799 1.00 96.50 919 ALA A CA 1
ATOM 6556 C C . ALA A 1 919 ? 3.068 -4.715 -17.905 1.00 96.50 919 ALA A C 1
ATOM 6558 O O . ALA A 1 919 ? 2.336 -5.128 -17.005 1.00 96.50 919 ALA A O 1
ATOM 6559 N N . VAL A 1 920 ? 4.272 -5.230 -18.159 1.00 95.88 920 VAL A N 1
ATOM 6560 C CA . VAL A 1 920 ? 4.954 -6.230 -17.322 1.00 95.88 920 VAL A CA 1
ATOM 6561 C C . VAL A 1 920 ? 6.204 -5.566 -16.760 1.00 95.88 920 VAL A C 1
ATOM 6563 O O . VAL A 1 920 ? 7.090 -5.212 -17.535 1.00 95.88 920 VAL A O 1
ATOM 6566 N N . CYS A 1 921 ? 6.238 -5.342 -15.446 1.00 89.81 921 CYS A N 1
ATOM 6567 C CA . CYS A 1 921 ? 7.190 -4.433 -14.805 1.00 89.81 921 CYS A CA 1
ATOM 6568 C C . CYS A 1 921 ? 8.302 -5.134 -14.006 1.00 89.81 921 CYS A C 1
ATOM 6570 O O . CYS A 1 921 ? 8.074 -6.170 -13.384 1.00 89.81 921 CYS A O 1
ATOM 6572 N N . ASP A 1 922 ? 9.486 -4.516 -13.930 1.00 80.88 922 ASP A N 1
ATOM 6573 C CA . ASP A 1 922 ? 10.582 -4.970 -13.051 1.00 80.88 922 ASP A CA 1
ATOM 6574 C C . ASP A 1 922 ? 10.710 -4.093 -11.794 1.00 80.88 922 ASP A C 1
ATOM 6576 O O . ASP A 1 922 ? 11.700 -3.401 -11.562 1.00 80.88 922 ASP A O 1
ATOM 6580 N N . TRP A 1 923 ? 9.662 -4.073 -10.962 1.00 75.31 923 TRP A N 1
ATOM 6581 C CA . TRP A 1 923 ? 9.692 -3.332 -9.688 1.00 75.31 923 TRP A CA 1
ATOM 6582 C C . TRP A 1 923 ? 10.431 -4.084 -8.572 1.00 75.31 923 TRP A C 1
ATOM 6584 O O . TRP A 1 923 ? 10.667 -3.521 -7.501 1.00 75.31 923 TRP A O 1
ATOM 6594 N N . SER A 1 924 ? 10.784 -5.353 -8.792 1.00 69.06 924 SER A N 1
ATOM 6595 C CA . SER A 1 924 ? 11.459 -6.199 -7.811 1.00 69.06 924 SER A CA 1
ATOM 6596 C C . SER A 1 924 ? 12.485 -7.107 -8.493 1.00 69.06 924 SER A C 1
ATOM 6598 O O . SER A 1 924 ? 12.127 -8.200 -8.933 1.00 69.06 924 SER A O 1
ATOM 6600 N N . PRO A 1 925 ? 13.786 -6.759 -8.445 1.00 64.88 925 PRO A N 1
ATOM 6601 C CA . PRO A 1 925 ? 14.870 -7.618 -8.938 1.00 64.88 925 PRO A CA 1
ATOM 6602 C C . PRO A 1 925 ? 14.988 -8.985 -8.231 1.00 64.88 925 PRO A C 1
ATOM 6604 O O . PRO A 1 925 ? 15.838 -9.799 -8.580 1.00 64.88 925 PRO A O 1
ATOM 6607 N N . GLN A 1 926 ? 14.175 -9.234 -7.195 1.00 69.00 926 GLN A N 1
ATOM 6608 C CA . GLN A 1 926 ? 14.060 -10.521 -6.497 1.00 69.00 926 GLN A CA 1
ATOM 6609 C C . GLN A 1 926 ? 12.977 -11.426 -7.112 1.00 69.00 926 GLN A C 1
ATOM 6611 O O . GLN A 1 926 ? 12.994 -12.638 -6.894 1.00 69.00 926 GLN A O 1
ATOM 6616 N N . LEU A 1 927 ? 12.004 -10.832 -7.812 1.00 75.94 927 LEU A N 1
ATOM 6617 C CA . LEU A 1 927 ? 10.836 -11.498 -8.383 1.00 75.94 927 LEU A CA 1
ATOM 6618 C C . LEU A 1 927 ? 10.260 -10.646 -9.540 1.00 75.94 927 LEU A C 1
ATOM 6620 O O . LEU A 1 927 ? 9.244 -9.966 -9.353 1.00 75.94 927 LEU A O 1
ATOM 6624 N N . PRO A 1 928 ? 10.919 -10.644 -10.718 1.00 74.12 928 PRO A N 1
ATOM 6625 C CA . PRO A 1 928 ? 10.456 -9.888 -11.880 1.00 74.12 928 PRO A CA 1
ATOM 6626 C C . PRO A 1 928 ? 9.072 -10.374 -12.323 1.00 74.12 928 PRO A C 1
ATOM 6628 O O . PRO A 1 928 ? 8.756 -11.564 -12.218 1.00 74.12 928 PRO A O 1
ATOM 6631 N N . ALA A 1 929 ? 8.239 -9.460 -12.822 1.00 90.31 929 ALA A N 1
ATOM 6632 C CA . ALA A 1 929 ? 6.923 -9.816 -13.335 1.00 90.31 929 ALA A CA 1
ATOM 6633 C C . ALA A 1 929 ? 7.023 -10.703 -14.584 1.00 90.31 929 ALA A C 1
ATOM 6635 O O . ALA A 1 929 ? 7.935 -10.568 -15.406 1.00 90.31 929 ALA A O 1
ATOM 6636 N N . LYS A 1 930 ? 6.043 -11.594 -14.748 1.00 92.56 930 LYS A N 1
ATOM 6637 C CA . LYS A 1 930 ? 6.001 -12.541 -15.863 1.00 92.56 930 LYS A CA 1
ATOM 6638 C C . LYS A 1 930 ? 4.592 -12.694 -16.421 1.00 92.56 930 LYS A C 1
ATOM 6640 O O . LYS A 1 930 ? 3.639 -12.844 -15.658 1.00 92.56 930 LYS A O 1
ATOM 6645 N N . ALA A 1 931 ? 4.463 -12.713 -17.745 1.00 97.00 931 ALA A N 1
ATOM 6646 C CA . ALA A 1 931 ? 3.201 -12.945 -18.440 1.00 97.00 931 ALA A CA 1
ATOM 6647 C C . ALA A 1 931 ? 3.326 -14.059 -19.490 1.00 97.00 931 ALA A C 1
ATOM 6649 O O . ALA A 1 931 ? 4.153 -13.995 -20.400 1.00 97.00 931 ALA A O 1
ATOM 6650 N N . VAL A 1 932 ? 2.467 -15.073 -19.382 1.00 98.00 932 VAL A N 1
ATOM 6651 C CA . VAL A 1 932 ? 2.395 -16.203 -20.318 1.00 98.00 932 VAL A CA 1
ATOM 6652 C C . VAL A 1 932 ? 1.027 -16.216 -20.994 1.00 98.00 932 VAL A C 1
ATOM 6654 O O . VAL A 1 932 ? 0.013 -16.440 -20.341 1.00 98.00 932 VAL A O 1
ATOM 6657 N N . LEU A 1 933 ? 0.989 -15.986 -22.303 1.00 98.38 933 LEU A N 1
ATOM 6658 C CA . LEU A 1 933 ? -0.246 -15.929 -23.081 1.00 98.38 933 LEU A CA 1
ATOM 6659 C C . LEU A 1 933 ? -0.335 -17.109 -24.061 1.00 98.38 933 LEU A C 1
ATOM 6661 O O . LEU A 1 933 ? 0.681 -17.585 -24.575 1.00 98.38 933 LEU A O 1
ATOM 6665 N N . GLY A 1 934 ? -1.553 -17.577 -24.332 1.00 98.25 934 GLY A N 1
ATOM 6666 C CA . GLY A 1 934 ? -1.876 -18.450 -25.461 1.00 98.25 934 GLY A CA 1
ATOM 6667 C C . GLY A 1 934 ? -1.841 -17.684 -26.786 1.00 98.25 934 GLY A C 1
ATOM 6668 O O . GLY A 1 934 ? -0.969 -16.845 -27.019 1.00 98.25 934 GLY A O 1
ATOM 6669 N N . SER A 1 935 ? -2.793 -17.969 -27.669 1.00 98.06 935 SER A N 1
ATOM 6670 C CA . SER A 1 935 ? -3.083 -17.113 -28.822 1.00 98.06 935 SER A CA 1
ATOM 6671 C C . SER A 1 935 ? -3.774 -15.809 -28.404 1.00 98.06 935 SER A C 1
ATOM 6673 O O . SER A 1 935 ? -4.697 -15.826 -27.586 1.00 98.06 935 SER A O 1
ATOM 6675 N N . ALA A 1 936 ? -3.333 -14.673 -28.955 1.00 98.56 936 ALA A N 1
ATOM 6676 C CA . ALA A 1 936 ? -3.800 -13.347 -28.538 1.00 98.56 936 ALA A CA 1
ATOM 6677 C C . ALA A 1 936 ? -3.799 -12.302 -29.671 1.00 98.56 936 ALA A C 1
ATOM 6679 O O . ALA A 1 936 ? -2.968 -12.343 -30.578 1.00 98.56 936 ALA A O 1
ATOM 6680 N N . THR A 1 937 ? -4.699 -11.322 -29.584 1.00 98.75 937 THR A N 1
ATOM 6681 C CA . THR A 1 937 ? -4.895 -10.283 -30.608 1.00 98.75 937 THR A CA 1
ATOM 6682 C C . THR A 1 937 ? -4.969 -8.890 -29.978 1.00 98.75 937 THR A C 1
ATOM 6684 O O . THR A 1 937 ? -5.777 -8.653 -29.083 1.00 98.75 937 THR A O 1
ATOM 6687 N N . PHE A 1 938 ? -4.154 -7.958 -30.474 1.00 98.88 938 PHE A N 1
ATOM 6688 C CA . PHE A 1 938 ? -3.997 -6.585 -29.989 1.00 98.88 938 PHE A CA 1
ATOM 6689 C C . PHE A 1 938 ? -4.337 -5.585 -31.104 1.00 98.88 938 PHE A C 1
ATOM 6691 O O . PHE A 1 938 ? -3.570 -5.440 -32.056 1.00 98.88 938 PHE A O 1
ATOM 6698 N N . ILE A 1 939 ? -5.476 -4.895 -30.999 1.00 98.88 939 ILE A N 1
ATOM 6699 C CA . ILE A 1 939 ? -6.003 -3.984 -32.030 1.00 98.88 939 ILE A CA 1
ATOM 6700 C C . ILE A 1 939 ? -6.133 -2.559 -31.478 1.00 98.88 939 ILE A C 1
ATOM 6702 O O . ILE A 1 939 ? -6.833 -2.344 -30.489 1.00 98.88 939 ILE A O 1
ATOM 6706 N N . GLN A 1 940 ? -5.527 -1.571 -32.141 1.00 98.62 940 GLN A N 1
ATOM 6707 C CA . GLN A 1 940 ? -5.734 -0.140 -31.850 1.00 98.62 940 GLN A CA 1
ATOM 6708 C C . GLN A 1 940 ? -5.495 0.257 -30.375 1.00 98.62 940 GLN A C 1
ATOM 6710 O O . GLN A 1 940 ? -6.151 1.156 -29.847 1.00 98.62 940 GLN A O 1
ATOM 6715 N N . ASN A 1 941 ? -4.567 -0.412 -29.683 1.00 98.75 941 ASN A N 1
ATOM 6716 C CA . ASN A 1 941 ? -4.137 -0.004 -28.344 1.00 98.75 941 ASN A CA 1
ATOM 6717 C C . ASN A 1 941 ? -3.088 1.116 -28.455 1.00 98.75 941 ASN A C 1
ATOM 6719 O O . ASN A 1 941 ? -2.346 1.179 -29.440 1.00 98.75 941 ASN A O 1
ATOM 6723 N N . SER A 1 942 ? -3.036 2.024 -27.476 1.00 97.88 942 SER A N 1
ATOM 6724 C CA . SER A 1 942 ? -2.170 3.208 -27.564 1.00 97.88 942 SER A CA 1
ATOM 6725 C C . SER A 1 942 ? -1.469 3.584 -26.257 1.00 97.88 942 SER A C 1
ATOM 6727 O O . SER A 1 942 ? -2.074 3.555 -25.182 1.00 97.88 942 SER A O 1
ATOM 6729 N N . ALA A 1 943 ? -0.196 3.978 -26.360 1.00 96.00 943 ALA A N 1
ATOM 6730 C CA . ALA A 1 943 ? 0.644 4.419 -25.247 1.00 96.00 943 ALA A CA 1
ATOM 6731 C C . ALA A 1 943 ? 1.289 5.789 -25.524 1.00 96.00 943 ALA A C 1
ATOM 6733 O O . ALA A 1 943 ? 1.911 5.998 -26.563 1.00 96.00 943 ALA A O 1
ATOM 6734 N N . GLY A 1 944 ? 1.224 6.717 -24.566 1.00 93.19 944 GLY A N 1
ATOM 6735 C CA . GLY A 1 944 ? 1.805 8.065 -24.691 1.00 93.19 944 GLY A CA 1
ATOM 6736 C C . GLY A 1 944 ? 3.341 8.125 -24.786 1.00 93.19 944 GLY A C 1
ATOM 6737 O O . GLY A 1 944 ? 3.904 9.180 -25.074 1.00 93.19 944 GLY A O 1
ATOM 6738 N N . SER A 1 945 ? 4.049 7.024 -24.529 1.00 93.00 945 SER A N 1
ATOM 6739 C CA . SER A 1 945 ? 5.501 6.902 -24.699 1.00 93.00 945 SER A CA 1
ATOM 6740 C C . SER A 1 945 ? 5.910 5.540 -25.261 1.00 93.00 945 SER A C 1
ATOM 6742 O O . SER A 1 945 ? 6.379 5.506 -26.398 1.00 93.00 945 SER A O 1
ATOM 6744 N N . TYR A 1 946 ? 5.758 4.439 -24.514 1.00 94.81 946 TYR A N 1
ATOM 6745 C CA . TYR A 1 946 ? 6.406 3.161 -24.863 1.00 94.81 946 TYR A CA 1
ATOM 6746 C C . TYR A 1 946 ? 5.433 1.977 -24.915 1.00 94.81 946 TYR A C 1
ATOM 6748 O O . TYR A 1 946 ? 4.649 1.791 -23.985 1.00 94.81 946 TYR A O 1
ATOM 6756 N N . GLY A 1 947 ? 5.524 1.142 -25.953 1.00 96.31 947 GLY A N 1
ATOM 6757 C CA . GLY A 1 947 ? 4.759 -0.105 -26.047 1.00 96.31 947 GLY A CA 1
ATOM 6758 C C . GLY A 1 947 ? 3.264 0.130 -26.264 1.00 96.31 947 GLY A C 1
ATOM 6759 O O . GLY A 1 947 ? 2.473 0.027 -25.323 1.00 96.31 947 GLY A O 1
ATOM 6760 N N . GLY A 1 948 ? 2.864 0.458 -27.497 1.00 96.44 948 GLY A N 1
ATOM 6761 C CA . GLY A 1 948 ? 1.474 0.818 -27.816 1.00 96.44 948 GLY A CA 1
ATOM 6762 C C . GLY A 1 948 ? 0.468 -0.291 -27.493 1.00 96.44 948 GLY A C 1
ATOM 6763 O O . GLY A 1 948 ? -0.621 -0.003 -27.008 1.00 96.44 948 GLY A O 1
ATOM 6764 N N . ALA A 1 949 ? 0.865 -1.559 -27.625 1.00 98.31 949 ALA A N 1
ATOM 6765 C CA . ALA A 1 949 ? 0.186 -2.688 -26.993 1.00 98.31 949 ALA A CA 1
ATOM 6766 C C . ALA A 1 949 ? 0.897 -3.136 -25.704 1.00 98.31 949 ALA A C 1
ATOM 6768 O O . ALA A 1 949 ? 0.247 -3.214 -24.661 1.00 98.31 949 ALA A O 1
ATOM 6769 N N . ILE A 1 950 ? 2.204 -3.425 -25.753 1.00 98.62 950 ILE A N 1
ATOM 6770 C CA . ILE A 1 950 ? 2.947 -4.050 -24.644 1.00 98.62 950 ILE A CA 1
ATOM 6771 C C . ILE A 1 950 ? 4.251 -3.303 -24.342 1.00 98.62 950 ILE A C 1
ATOM 6773 O O . ILE A 1 950 ? 5.082 -3.123 -25.233 1.00 98.62 950 ILE A O 1
ATOM 6777 N N . ILE A 1 951 ? 4.465 -2.951 -23.071 1.00 97.19 951 ILE A N 1
ATOM 6778 C CA . ILE A 1 951 ? 5.802 -2.702 -22.505 1.00 97.19 951 ILE A CA 1
ATOM 6779 C C . ILE A 1 951 ? 6.230 -3.938 -21.703 1.00 97.19 951 ILE A C 1
ATOM 6781 O O . ILE A 1 951 ? 5.451 -4.447 -20.892 1.00 97.19 951 ILE A O 1
ATOM 6785 N N . ASN A 1 952 ? 7.446 -4.429 -21.947 1.00 96.94 952 ASN A N 1
ATOM 6786 C CA . ASN A 1 952 ? 8.022 -5.549 -21.213 1.00 96.94 952 ASN A CA 1
ATOM 6787 C C . ASN A 1 952 ? 9.364 -5.181 -20.570 1.00 96.94 952 ASN A C 1
ATOM 6789 O O . ASN A 1 952 ? 10.379 -5.068 -21.257 1.00 96.94 952 ASN A O 1
ATOM 6793 N N . GLU A 1 953 ? 9.355 -5.066 -19.247 1.00 93.81 953 GLU A N 1
ATOM 6794 C CA . GLU A 1 953 ? 10.532 -4.964 -18.378 1.00 93.81 953 GLU A CA 1
ATOM 6795 C C . GLU A 1 953 ? 10.865 -6.329 -17.727 1.00 93.81 953 GLU A C 1
ATOM 6797 O O . GLU A 1 953 ? 11.943 -6.492 -17.161 1.00 93.81 953 GLU A O 1
ATOM 6802 N N . GLY A 1 954 ? 9.978 -7.331 -17.842 1.00 91.75 954 GLY A N 1
ATOM 6803 C CA . GLY A 1 954 ? 10.105 -8.676 -17.261 1.00 91.75 954 GLY A CA 1
ATOM 6804 C C . GLY A 1 954 ? 10.192 -9.812 -18.297 1.00 91.75 954 GLY A C 1
ATOM 6805 O O . GLY A 1 954 ? 10.898 -9.712 -19.303 1.00 91.75 954 GLY A O 1
ATOM 6806 N N . ASP A 1 955 ? 9.486 -10.920 -18.049 1.00 92.56 955 ASP A N 1
ATOM 6807 C CA . ASP A 1 955 ? 9.406 -12.075 -18.966 1.00 92.56 955 ASP A CA 1
ATOM 6808 C C . ASP A 1 955 ? 8.027 -12.155 -19.646 1.00 92.56 955 ASP A C 1
ATOM 6810 O O . ASP A 1 955 ? 7.000 -12.308 -18.980 1.00 92.56 955 ASP A O 1
ATOM 6814 N N . VAL A 1 956 ? 7.990 -12.070 -20.980 1.00 98.06 956 VAL A N 1
ATOM 6815 C CA . VAL A 1 956 ? 6.769 -12.208 -21.790 1.00 98.06 956 VAL A CA 1
ATOM 6816 C C . VAL A 1 956 ? 6.911 -13.365 -22.771 1.00 98.06 956 VAL A C 1
ATOM 6818 O O . VAL A 1 956 ? 7.757 -13.362 -23.670 1.00 98.06 956 VAL A O 1
ATOM 6821 N N . ARG A 1 957 ? 6.002 -14.337 -22.657 1.00 97.94 957 ARG A N 1
ATOM 6822 C CA . ARG A 1 957 ? 5.971 -15.535 -23.498 1.00 97.94 957 ARG A CA 1
ATOM 6823 C C . ARG A 1 957 ? 4.610 -15.741 -24.157 1.00 97.94 957 ARG A C 1
ATOM 6825 O O . ARG A 1 957 ? 3.600 -15.866 -23.472 1.00 97.94 957 ARG A O 1
ATOM 6832 N N . PHE A 1 958 ? 4.612 -15.913 -25.477 1.00 98.25 958 PHE A N 1
ATOM 6833 C CA . PHE A 1 958 ? 3.463 -16.372 -26.258 1.00 98.25 958 PHE A CA 1
ATOM 6834 C C . PHE A 1 958 ? 3.629 -17.849 -26.640 1.00 98.25 958 PHE A C 1
ATOM 6836 O O . PHE A 1 958 ? 4.609 -18.242 -27.279 1.00 98.25 958 PHE A O 1
ATOM 6843 N N . ASN A 1 959 ? 2.664 -18.674 -26.231 1.00 96.19 959 ASN A N 1
ATOM 6844 C CA . ASN A 1 959 ? 2.574 -20.099 -26.559 1.00 96.19 959 ASN A CA 1
ATOM 6845 C C . ASN A 1 959 ? 1.725 -20.372 -27.813 1.00 96.19 959 ASN A C 1
ATOM 6847 O O . ASN A 1 959 ? 1.881 -21.430 -28.419 1.00 96.19 959 ASN A O 1
ATOM 6851 N N . GLY A 1 960 ? 0.846 -19.441 -28.199 1.00 96.75 960 GLY A N 1
ATOM 6852 C CA . GLY A 1 960 ? 0.041 -19.504 -29.422 1.00 96.75 960 GLY A CA 1
ATOM 6853 C C . GLY A 1 960 ? 0.316 -18.321 -30.362 1.00 96.75 960 GLY A C 1
ATOM 6854 O O . GLY A 1 960 ? 1.083 -17.424 -30.004 1.00 96.75 960 GLY A O 1
ATOM 6855 N N . PRO A 1 961 ? -0.275 -18.309 -31.573 1.00 98.12 961 PRO A N 1
ATOM 6856 C CA . PRO A 1 961 ? -0.095 -17.217 -32.527 1.00 98.12 961 PRO A CA 1
ATOM 6857 C C . PRO A 1 961 ? -0.566 -15.863 -31.986 1.00 98.12 961 PRO A C 1
ATOM 6859 O O . PRO A 1 961 ? -1.594 -15.787 -31.310 1.00 98.12 961 PRO A O 1
ATOM 6862 N N . VAL A 1 962 ? 0.160 -14.793 -32.314 1.00 98.62 962 VAL A N 1
ATOM 6863 C CA . VAL A 1 962 ? -0.115 -13.439 -31.806 1.00 98.62 962 VAL A CA 1
ATOM 6864 C C . VAL A 1 962 ? -0.235 -12.415 -32.935 1.00 98.62 962 VAL A C 1
ATOM 6866 O O . VAL A 1 962 ? 0.529 -12.446 -33.898 1.00 98.62 962 VAL A O 1
ATOM 6869 N N . SER A 1 963 ? -1.193 -11.493 -32.827 1.00 98.69 963 SER A N 1
ATOM 6870 C CA . SER A 1 963 ? -1.418 -10.435 -33.819 1.00 98.69 963 SER A CA 1
ATOM 6871 C C . SER A 1 963 ? -1.460 -9.046 -33.182 1.00 98.69 963 SER A C 1
ATOM 6873 O O . SER A 1 963 ? -2.166 -8.836 -32.199 1.00 98.69 963 SER A O 1
ATOM 6875 N N . PHE A 1 964 ? -0.736 -8.095 -33.767 1.00 98.88 964 PHE A N 1
ATOM 6876 C CA . PHE A 1 964 ? -0.685 -6.685 -33.394 1.00 98.88 964 PHE A CA 1
ATOM 6877 C C . PHE A 1 964 ? -1.071 -5.827 -34.602 1.00 98.88 964 PHE A C 1
ATOM 6879 O O . PHE A 1 964 ? -0.323 -5.754 -35.579 1.00 98.88 964 PHE A O 1
ATOM 6886 N N . VAL A 1 965 ? -2.234 -5.182 -34.547 1.00 98.88 965 VAL A N 1
ATOM 6887 C CA . VAL A 1 965 ? -2.804 -4.384 -35.640 1.00 98.88 965 VAL A CA 1
ATOM 6888 C C . VAL A 1 965 ? -3.077 -2.952 -35.182 1.00 98.88 965 VAL A C 1
ATOM 6890 O O . VAL A 1 965 ? -3.796 -2.741 -34.206 1.00 98.88 965 VAL A O 1
ATOM 6893 N N . GLU A 1 966 ? -2.548 -1.968 -35.911 1.00 98.75 966 GLU A N 1
ATOM 6894 C CA . GLU A 1 966 ? -2.850 -0.534 -35.734 1.00 98.75 966 GLU A CA 1
ATOM 6895 C C . GLU A 1 966 ? -2.579 0.015 -34.311 1.00 98.75 966 GLU A C 1
ATOM 6897 O O . GLU A 1 966 ? -3.213 0.977 -33.878 1.00 98.75 966 GLU A O 1
ATOM 6902 N N . ASN A 1 967 ? -1.645 -0.586 -33.560 1.00 98.88 967 ASN A N 1
ATOM 6903 C CA . ASN A 1 967 ? -1.244 -0.094 -32.236 1.00 98.88 967 ASN A CA 1
ATOM 6904 C C . ASN A 1 967 ? -0.233 1.062 -32.361 1.00 98.88 967 ASN A C 1
ATOM 6906 O O . ASN A 1 967 ? 0.580 1.091 -33.289 1.00 98.88 967 ASN A O 1
ATOM 6910 N N . THR A 1 968 ? -0.270 2.010 -31.422 1.00 98.62 968 THR A N 1
ATOM 6911 C CA . THR A 1 968 ? 0.464 3.282 -31.544 1.00 98.62 968 THR A CA 1
ATOM 6912 C C . THR A 1 968 ? 1.204 3.660 -30.265 1.00 98.62 968 THR A C 1
ATOM 6914 O O . THR A 1 968 ? 0.606 3.739 -29.192 1.00 98.62 968 THR A O 1
ATOM 6917 N N . ALA A 1 969 ? 2.496 3.974 -30.371 1.00 97.56 969 ALA A N 1
ATOM 6918 C CA . ALA A 1 969 ? 3.307 4.494 -29.271 1.00 97.56 969 ALA A CA 1
ATOM 6919 C C . ALA A 1 969 ? 3.807 5.914 -29.567 1.00 97.56 969 ALA A C 1
ATOM 6921 O O . ALA A 1 969 ? 4.369 6.181 -30.623 1.00 97.56 969 ALA A O 1
ATOM 6922 N N . GLY A 1 970 ? 3.678 6.831 -28.607 1.00 95.25 970 GLY A N 1
ATOM 6923 C CA . GLY A 1 970 ? 4.114 8.225 -28.762 1.00 95.25 970 GLY A CA 1
ATOM 6924 C C . GLY A 1 970 ? 5.629 8.422 -28.915 1.00 95.25 970 GLY A C 1
ATOM 6925 O O . GLY A 1 970 ? 6.055 9.523 -29.255 1.00 95.25 970 GLY A O 1
ATOM 6926 N N . LYS A 1 971 ? 6.445 7.391 -28.640 1.00 95.44 971 LYS A N 1
ATOM 6927 C CA . LYS A 1 971 ? 7.908 7.413 -28.808 1.00 95.44 971 LYS A CA 1
ATOM 6928 C C . LYS A 1 971 ? 8.469 6.090 -29.336 1.00 95.44 971 LYS A C 1
ATOM 6930 O O . LYS A 1 971 ? 9.096 6.102 -30.384 1.00 95.44 971 LYS A O 1
ATOM 6935 N N . ILE A 1 972 ? 8.281 4.969 -28.631 1.00 95.38 972 ILE A N 1
ATOM 6936 C CA . ILE A 1 972 ? 9.059 3.734 -28.866 1.00 95.38 972 ILE A CA 1
ATOM 6937 C C . ILE A 1 972 ? 8.169 2.481 -28.852 1.00 95.38 972 ILE A C 1
ATOM 6939 O O . ILE A 1 972 ? 7.398 2.288 -27.911 1.00 95.38 972 ILE A O 1
ATOM 6943 N N . GLY A 1 973 ? 8.325 1.600 -29.845 1.00 96.56 973 GLY A N 1
ATOM 6944 C CA . GLY A 1 973 ? 7.690 0.278 -29.884 1.00 96.56 973 GLY A CA 1
ATOM 6945 C C . GLY A 1 973 ? 6.182 0.355 -30.121 1.00 96.56 973 GLY A C 1
ATOM 6946 O O . GLY A 1 973 ? 5.396 0.253 -29.176 1.00 96.56 973 GLY A O 1
ATOM 6947 N N . GLY A 1 974 ? 5.770 0.560 -31.375 1.00 96.19 974 GLY A N 1
ATOM 6948 C CA . GLY A 1 974 ? 4.376 0.880 -31.717 1.00 96.19 974 GLY A CA 1
ATOM 6949 C C . GLY A 1 974 ? 3.385 -0.219 -31.341 1.00 96.19 974 GLY A C 1
ATOM 6950 O O . GLY A 1 974 ? 2.322 0.077 -30.801 1.00 96.19 974 GLY A O 1
ATOM 6951 N N . ALA A 1 975 ? 3.769 -1.490 -31.488 1.00 98.25 975 ALA A N 1
ATOM 6952 C CA . ALA A 1 975 ? 3.104 -2.587 -30.790 1.00 98.25 975 ALA A CA 1
ATOM 6953 C C . ALA A 1 975 ? 3.833 -2.951 -29.492 1.00 98.25 975 ALA A C 1
ATOM 6955 O O . ALA A 1 975 ? 3.227 -2.929 -28.421 1.00 98.25 975 ALA A O 1
ATOM 6956 N N . VAL A 1 976 ? 5.121 -3.290 -29.576 1.00 98.81 976 VAL A N 1
ATOM 6957 C CA . VAL A 1 976 ? 5.878 -3.866 -28.457 1.00 98.81 976 VAL A CA 1
ATOM 6958 C C . VAL A 1 976 ? 7.165 -3.088 -28.212 1.00 98.81 976 VAL A C 1
ATOM 6960 O O . VAL A 1 976 ? 7.941 -2.844 -29.132 1.00 98.81 976 VAL A O 1
ATOM 6963 N N . CYS A 1 977 ? 7.421 -2.750 -26.952 1.00 98.25 977 CYS A N 1
ATOM 6964 C CA . CYS A 1 977 ? 8.726 -2.309 -26.474 1.00 98.25 977 CYS A CA 1
ATOM 6965 C C . CYS A 1 977 ? 9.266 -3.370 -25.504 1.00 98.25 977 CYS A C 1
ATOM 6967 O O . CYS A 1 977 ? 8.640 -3.637 -24.476 1.00 98.25 977 CYS A O 1
ATOM 6969 N N . ASN A 1 978 ? 10.383 -4.012 -25.856 1.00 97.44 978 ASN A N 1
ATOM 6970 C CA . ASN A 1 978 ? 11.007 -5.072 -25.071 1.00 97.44 978 ASN A CA 1
ATOM 6971 C C . ASN A 1 978 ? 12.351 -4.627 -24.489 1.00 97.44 978 ASN A C 1
ATOM 6973 O O . ASN A 1 978 ? 13.320 -4.445 -25.226 1.00 97.44 978 ASN A O 1
ATOM 6977 N N . LEU A 1 979 ? 12.412 -4.525 -23.165 1.00 94.12 979 LEU A N 1
ATOM 6978 C CA . LEU A 1 979 ? 13.608 -4.170 -22.399 1.00 94.12 979 LEU A CA 1
ATOM 6979 C C . LEU A 1 979 ? 14.229 -5.393 -21.693 1.00 94.12 979 LEU A C 1
ATOM 6981 O O . LEU A 1 979 ? 15.320 -5.298 -21.140 1.00 94.12 979 LEU A O 1
ATOM 6985 N N . ASN A 1 980 ? 13.557 -6.551 -21.726 1.00 92.88 980 ASN A N 1
ATOM 6986 C CA . ASN A 1 980 ? 13.995 -7.790 -21.076 1.00 92.88 980 ASN A CA 1
ATOM 6987 C C . ASN A 1 980 ? 13.671 -9.022 -21.956 1.00 92.88 980 ASN A C 1
ATOM 6989 O O . ASN A 1 980 ? 14.110 -9.064 -23.105 1.00 92.88 980 ASN A O 1
ATOM 6993 N N . THR A 1 981 ? 12.963 -10.047 -21.478 1.00 94.12 981 THR A N 1
ATOM 6994 C CA . THR A 1 981 ? 12.878 -11.340 -22.179 1.00 94.12 981 THR A CA 1
ATOM 6995 C C . THR A 1 981 ? 11.557 -11.475 -22.926 1.00 94.12 981 THR A C 1
ATOM 6997 O O . THR A 1 981 ? 10.492 -11.453 -22.313 1.00 94.12 981 THR A O 1
ATOM 7000 N N . LEU A 1 982 ? 11.621 -11.643 -24.252 1.00 98.06 982 LEU A N 1
ATOM 7001 C CA . LEU A 1 982 ? 10.453 -11.811 -25.117 1.00 98.06 982 LEU A CA 1
ATOM 7002 C C . LEU A 1 982 ? 10.560 -13.078 -25.971 1.00 98.06 982 LEU A C 1
ATOM 7004 O O . LEU A 1 982 ? 11.466 -13.220 -26.796 1.00 98.06 982 LEU A O 1
ATOM 7008 N N . ASN A 1 983 ? 9.588 -13.983 -25.836 1.00 98.12 983 ASN A N 1
ATOM 7009 C CA . ASN A 1 983 ? 9.504 -15.196 -26.645 1.00 98.12 983 ASN A CA 1
ATOM 7010 C C . ASN A 1 983 ? 8.161 -15.306 -27.381 1.00 98.12 983 ASN A C 1
ATOM 7012 O O . ASN A 1 983 ? 7.111 -15.464 -26.761 1.00 98.12 983 ASN A O 1
ATOM 7016 N N . MET A 1 984 ? 8.206 -15.287 -28.713 1.00 98.06 984 MET A N 1
ATOM 7017 C CA . MET A 1 984 ? 7.067 -15.536 -29.601 1.00 98.06 984 MET A CA 1
ATOM 7018 C C . MET A 1 984 ? 7.386 -16.740 -30.492 1.00 98.06 984 MET A C 1
ATOM 7020 O O . MET A 1 984 ? 7.719 -16.577 -31.660 1.00 98.06 984 MET A O 1
ATOM 7024 N N . ALA A 1 985 ? 7.342 -17.955 -29.938 1.00 92.19 985 ALA A N 1
ATOM 7025 C CA . ALA A 1 985 ? 7.744 -19.167 -30.666 1.00 92.19 985 ALA A CA 1
ATOM 7026 C C . ALA A 1 985 ? 6.773 -19.577 -31.796 1.00 92.19 985 ALA A C 1
ATOM 7028 O O . ALA A 1 985 ? 7.163 -20.302 -32.711 1.00 92.19 985 ALA A O 1
ATOM 7029 N N . ALA A 1 986 ? 5.515 -19.136 -31.720 1.00 95.44 986 ALA A N 1
ATOM 7030 C CA . ALA A 1 986 ? 4.492 -19.349 -32.742 1.00 95.44 986 ALA A CA 1
ATOM 7031 C C . ALA A 1 986 ? 4.567 -18.285 -33.863 1.00 95.44 986 ALA A C 1
ATOM 7033 O O . ALA A 1 986 ? 5.522 -17.515 -33.951 1.00 95.44 986 ALA A O 1
ATOM 7034 N N . GLU A 1 987 ? 3.559 -18.245 -34.738 1.00 95.56 987 GLU A N 1
ATOM 7035 C CA . GLU A 1 987 ? 3.441 -17.200 -35.760 1.00 95.56 987 GLU A CA 1
ATOM 7036 C C . GLU A 1 987 ? 3.061 -15.848 -35.130 1.00 95.56 987 GLU A C 1
ATOM 7038 O O . GLU A 1 987 ? 2.096 -15.767 -34.365 1.00 95.56 987 GLU A O 1
ATOM 7043 N N . SER A 1 988 ? 3.811 -14.789 -35.449 1.00 98.19 988 SER A N 1
ATOM 7044 C CA . SER A 1 988 ? 3.564 -13.428 -34.959 1.00 98.19 988 SER A CA 1
ATOM 7045 C C . SER A 1 988 ? 3.363 -12.440 -36.110 1.00 98.19 988 SER A C 1
ATOM 7047 O O . SER A 1 988 ? 4.170 -12.358 -37.034 1.00 98.19 988 SER A O 1
ATOM 7049 N N . ALA A 1 989 ? 2.270 -11.680 -36.068 1.00 98.56 989 ALA A N 1
ATOM 7050 C CA . ALA A 1 989 ? 1.907 -10.714 -37.101 1.00 98.56 989 ALA A CA 1
ATOM 7051 C C . ALA A 1 989 ? 1.854 -9.294 -36.528 1.00 98.56 989 ALA A C 1
ATOM 7053 O O . ALA A 1 989 ? 1.170 -9.046 -35.540 1.00 98.56 989 ALA A O 1
ATOM 7054 N N . PHE A 1 990 ? 2.527 -8.356 -37.184 1.00 98.88 990 PHE A N 1
ATOM 7055 C CA . PHE A 1 990 ? 2.577 -6.937 -36.853 1.00 98.88 990 PHE A CA 1
ATOM 7056 C C . PHE A 1 990 ? 2.163 -6.147 -38.093 1.00 98.88 990 PHE A C 1
ATOM 7058 O O . PHE A 1 990 ? 2.903 -6.121 -39.077 1.00 98.88 990 PHE A O 1
ATOM 7065 N N . SER A 1 991 ? 0.995 -5.505 -38.078 1.00 98.81 991 SER A N 1
ATOM 7066 C CA . SER A 1 991 ? 0.555 -4.669 -39.195 1.00 98.81 991 SER A CA 1
ATOM 7067 C C . SER A 1 991 ? 0.118 -3.269 -38.783 1.00 98.81 991 SER A C 1
ATOM 7069 O O . SER A 1 991 ? -0.631 -3.108 -37.820 1.00 98.81 991 SER A O 1
ATOM 7071 N N . LYS A 1 992 ? 0.568 -2.256 -39.538 1.00 98.75 992 LYS A N 1
ATOM 7072 C CA . LYS A 1 992 ? 0.181 -0.840 -39.376 1.00 98.75 992 LYS A CA 1
ATOM 7073 C C . LYS A 1 992 ? 0.427 -0.248 -37.987 1.00 98.75 992 LYS A C 1
ATOM 7075 O O . LYS A 1 992 ? -0.219 0.725 -37.607 1.00 98.75 992 LYS A O 1
ATOM 7080 N N . ASN A 1 993 ? 1.339 -0.829 -37.213 1.00 98.88 993 ASN A N 1
ATOM 7081 C CA . ASN A 1 993 ? 1.706 -0.281 -35.914 1.00 98.88 993 ASN A CA 1
ATOM 7082 C C . ASN A 1 993 ? 2.656 0.911 -36.116 1.00 98.88 993 ASN A C 1
ATOM 7084 O O . ASN A 1 993 ? 3.437 0.924 -37.074 1.00 98.88 993 ASN A O 1
ATOM 7088 N N . THR A 1 994 ? 2.557 1.929 -35.255 1.00 98.69 994 THR A N 1
ATOM 7089 C CA . THR A 1 994 ? 3.265 3.207 -35.450 1.00 98.69 994 THR A CA 1
ATOM 7090 C C . THR A 1 994 ? 3.982 3.714 -34.199 1.00 98.69 994 THR A C 1
ATOM 7092 O O . THR A 1 994 ? 3.464 3.612 -33.085 1.00 98.69 994 THR A O 1
ATOM 7095 N N . ALA A 1 995 ? 5.181 4.274 -34.379 1.00 98.12 995 ALA A N 1
ATOM 7096 C CA . ALA A 1 995 ? 5.979 4.875 -33.307 1.00 98.12 995 ALA A CA 1
ATOM 7097 C C . ALA A 1 995 ? 6.885 6.013 -33.808 1.00 98.12 995 ALA A C 1
ATOM 7099 O O . ALA A 1 995 ? 6.967 6.277 -35.006 1.00 98.12 995 ALA A O 1
ATOM 7100 N N . GLY A 1 996 ? 7.620 6.658 -32.896 1.00 96.50 996 GLY A N 1
ATOM 7101 C CA . GLY A 1 996 ? 8.829 7.403 -33.263 1.00 96.50 996 GLY A CA 1
ATOM 7102 C C . GLY A 1 996 ? 9.940 6.447 -33.710 1.00 96.50 996 GLY A C 1
ATOM 7103 O O . GLY A 1 996 ? 10.465 6.579 -34.808 1.00 96.50 996 GLY A O 1
ATOM 7104 N N . VAL A 1 997 ? 10.209 5.414 -32.908 1.00 95.81 997 VAL A N 1
ATOM 7105 C CA . VAL A 1 997 ? 11.241 4.390 -33.134 1.00 95.81 997 VAL A CA 1
ATOM 7106 C C . VAL A 1 997 ? 10.641 2.986 -32.986 1.00 95.81 997 VAL A C 1
ATOM 7108 O O . VAL A 1 997 ? 9.947 2.718 -32.002 1.00 95.81 997 VAL A O 1
ATOM 7111 N N . GLY A 1 998 ? 10.929 2.074 -33.921 1.00 97.12 998 GLY A N 1
ATOM 7112 C CA . GLY A 1 998 ? 10.458 0.683 -33.871 1.00 97.12 998 GLY A CA 1
ATOM 7113 C C . GLY A 1 998 ? 8.943 0.566 -34.064 1.00 97.12 998 GLY A C 1
ATOM 7114 O O . GLY A 1 998 ? 8.210 0.333 -33.100 1.00 97.12 998 GLY A O 1
ATOM 7115 N N . GLY A 1 999 ? 8.458 0.746 -35.297 1.00 97.19 999 GLY A N 1
ATOM 7116 C CA . GLY A 1 999 ? 7.018 0.846 -35.587 1.00 97.19 999 GLY A CA 1
ATOM 7117 C C . GLY A 1 999 ? 6.209 -0.381 -35.149 1.00 97.19 999 GLY A C 1
ATOM 7118 O O . GLY A 1 999 ? 5.155 -0.242 -34.537 1.00 97.19 999 GLY A O 1
ATOM 7119 N N . GLY A 1 1000 ? 6.733 -1.590 -35.363 1.00 97.94 1000 GLY A N 1
ATOM 7120 C CA . GLY A 1 1000 ? 6.219 -2.821 -34.756 1.00 97.94 1000 GLY A CA 1
ATOM 7121 C C . GLY A 1 1000 ? 6.857 -3.105 -33.393 1.00 97.94 1000 GLY A C 1
ATOM 7122 O O . GLY A 1 1000 ? 6.164 -3.145 -32.375 1.00 97.94 1000 GLY A O 1
ATOM 7123 N N . LEU A 1 1001 ? 8.178 -3.305 -33.379 1.00 98.69 1001 LEU A N 1
ATOM 7124 C CA . LEU A 1 1001 ? 8.954 -3.747 -32.216 1.00 98.69 1001 LEU A CA 1
ATOM 7125 C C . LEU A 1 1001 ? 10.152 -2.823 -31.943 1.00 98.69 1001 LEU A C 1
ATOM 7127 O O . LEU A 1 1001 ? 10.929 -2.516 -32.843 1.00 98.69 1001 LEU A O 1
ATOM 7131 N N . TYR A 1 1002 ? 10.365 -2.471 -30.679 1.00 98.00 1002 TYR A N 1
ATOM 7132 C CA . TYR A 1 1002 ? 11.661 -2.022 -30.165 1.00 98.00 1002 TYR A CA 1
ATOM 7133 C C . TYR A 1 1002 ? 12.254 -3.106 -29.262 1.00 98.00 1002 TYR A C 1
ATOM 7135 O O . TYR A 1 1002 ? 11.529 -3.658 -28.431 1.00 98.00 1002 TYR A O 1
ATOM 7143 N N . ASN A 1 1003 ? 13.544 -3.410 -29.411 1.00 95.81 1003 ASN A N 1
ATOM 7144 C CA . ASN A 1 1003 ? 14.229 -4.436 -28.628 1.00 95.81 1003 ASN A CA 1
ATOM 7145 C C . ASN A 1 1003 ? 15.580 -3.964 -28.065 1.00 95.81 1003 ASN A C 1
ATOM 7147 O O . ASN A 1 1003 ? 16.557 -3.830 -28.799 1.00 95.81 1003 ASN A O 1
ATOM 7151 N N . GLU A 1 1004 ? 15.634 -3.810 -26.746 1.00 92.62 1004 GLU A N 1
ATOM 7152 C CA . GLU A 1 1004 ? 16.844 -3.590 -25.937 1.00 92.62 1004 GLU A CA 1
ATOM 7153 C C . GLU A 1 1004 ? 17.167 -4.816 -25.053 1.00 92.62 1004 GLU A C 1
ATOM 7155 O O . GLU A 1 1004 ? 18.293 -4.997 -24.590 1.00 92.62 1004 GLU A O 1
ATOM 7160 N N . GLY A 1 1005 ? 16.196 -5.716 -24.880 1.00 91.31 1005 GLY A N 1
ATOM 7161 C CA . GLY A 1 1005 ? 16.373 -7.013 -24.234 1.00 91.31 1005 GLY A CA 1
ATOM 7162 C C . GLY A 1 1005 ? 16.743 -8.158 -25.193 1.00 91.31 1005 GLY A C 1
ATOM 7163 O O . GLY A 1 1005 ? 17.360 -7.965 -26.243 1.00 91.31 1005 GLY A O 1
ATOM 7164 N N . ILE A 1 1006 ? 16.352 -9.378 -24.820 1.00 92.81 1006 ILE A N 1
ATOM 7165 C CA . ILE A 1 1006 ? 16.529 -10.598 -25.617 1.00 92.81 1006 ILE A CA 1
ATOM 7166 C C . ILE A 1 1006 ? 15.176 -10.980 -26.224 1.00 92.81 1006 ILE A C 1
ATOM 7168 O O . ILE A 1 1006 ? 14.245 -11.346 -25.504 1.00 92.81 1006 ILE A O 1
ATOM 7172 N N . ALA A 1 1007 ? 15.078 -10.933 -27.552 1.00 96.94 1007 ALA A N 1
ATOM 7173 C CA . ALA A 1 1007 ? 13.880 -11.300 -28.299 1.00 96.94 1007 ALA A CA 1
ATOM 7174 C C . ALA A 1 1007 ? 14.119 -12.518 -29.204 1.00 96.94 1007 ALA A C 1
ATOM 7176 O O . ALA A 1 1007 ? 15.044 -12.557 -30.019 1.00 96.94 1007 ALA A O 1
ATOM 7177 N N . SER A 1 1008 ? 13.234 -13.509 -29.096 1.00 97.62 1008 SER A N 1
ATOM 7178 C CA . SER A 1 1008 ? 13.197 -14.682 -29.971 1.00 97.62 1008 SER A CA 1
ATOM 7179 C C . SER A 1 1008 ? 11.810 -14.817 -30.592 1.00 97.62 1008 SER A C 1
ATOM 7181 O O . SER A 1 1008 ? 10.818 -15.043 -29.893 1.00 97.62 1008 SER A O 1
ATOM 7183 N N . LEU A 1 1009 ? 11.750 -14.642 -31.910 1.00 98.31 1009 LEU A N 1
ATOM 7184 C CA . LEU A 1 1009 ? 10.538 -14.714 -32.715 1.00 98.31 1009 LEU A CA 1
ATOM 7185 C C . LEU A 1 1009 ? 10.621 -15.934 -33.646 1.00 98.31 1009 LEU A C 1
ATOM 7187 O O . LEU A 1 1009 ? 11.669 -16.226 -34.221 1.00 98.31 1009 LEU A O 1
ATOM 7191 N N . GLY A 1 1010 ? 9.505 -16.646 -33.786 1.00 95.69 1010 GLY A N 1
ATOM 7192 C CA . GLY A 1 1010 ? 9.331 -17.742 -34.729 1.00 95.69 1010 GLY A CA 1
ATOM 7193 C C . GLY A 1 1010 ? 9.153 -17.220 -36.156 1.00 95.69 1010 GLY A C 1
ATOM 7194 O O . GLY A 1 1010 ? 9.952 -16.430 -36.660 1.00 95.69 1010 GLY A O 1
ATOM 7195 N N . LYS A 1 1011 ? 8.064 -17.638 -36.801 1.00 94.06 1011 LYS A N 1
ATOM 7196 C CA . LYS A 1 1011 ? 7.639 -17.101 -38.097 1.00 94.06 1011 LYS A CA 1
ATOM 7197 C C . LYS A 1 1011 ? 6.987 -15.729 -37.881 1.00 94.06 1011 LYS A C 1
ATOM 7199 O O . LYS A 1 1011 ? 5.833 -15.661 -37.462 1.00 94.06 1011 LYS A O 1
ATOM 7204 N N . ALA A 1 1012 ? 7.718 -14.650 -38.146 1.00 97.94 1012 ALA A N 1
ATOM 7205 C CA . ALA A 1 1012 ? 7.260 -13.281 -37.898 1.00 97.94 1012 ALA A CA 1
ATOM 7206 C C . ALA A 1 1012 ? 6.933 -12.520 -39.192 1.00 97.94 1012 ALA A C 1
ATOM 7208 O O . ALA A 1 1012 ? 7.681 -12.600 -40.163 1.00 97.94 1012 ALA A O 1
ATOM 7209 N N . SER A 1 1013 ? 5.858 -11.733 -39.203 1.00 98.56 1013 SER A N 1
ATOM 7210 C CA . SER A 1 1013 ? 5.456 -10.915 -40.352 1.00 98.56 1013 SER A CA 1
ATOM 7211 C C . SER A 1 1013 ? 5.194 -9.466 -39.947 1.00 98.56 1013 SER A C 1
ATOM 7213 O O . SER A 1 1013 ? 4.333 -9.204 -39.112 1.00 98.56 1013 SER A O 1
ATOM 7215 N N . PHE A 1 1014 ? 5.918 -8.530 -40.556 1.00 98.88 1014 PHE A N 1
ATOM 7216 C CA . PHE A 1 1014 ? 5.799 -7.088 -40.361 1.00 98.88 1014 PHE A CA 1
ATOM 7217 C C . PHE A 1 1014 ? 5.332 -6.429 -41.665 1.00 98.88 1014 PHE A C 1
ATOM 7219 O O . PHE A 1 1014 ? 6.073 -6.404 -42.650 1.00 98.88 1014 PHE A O 1
ATOM 7226 N N . ILE A 1 1015 ? 4.099 -5.917 -41.682 1.00 98.81 1015 ILE A N 1
ATOM 7227 C CA . ILE A 1 1015 ? 3.428 -5.388 -42.878 1.00 98.81 1015 ILE A CA 1
ATOM 7228 C C . ILE A 1 1015 ? 2.936 -3.951 -42.640 1.00 98.81 1015 ILE A C 1
ATOM 7230 O O . ILE A 1 1015 ? 2.077 -3.732 -41.788 1.00 98.81 1015 ILE A O 1
ATOM 7234 N N . GLU A 1 1016 ? 3.407 -2.986 -43.431 1.00 98.69 1016 GLU A N 1
ATOM 7235 C CA . GLU A 1 1016 ? 2.949 -1.580 -43.395 1.00 98.69 1016 GLU A CA 1
ATOM 7236 C C . GLU A 1 1016 ? 3.142 -0.869 -42.030 1.00 98.69 1016 GLU A C 1
ATOM 7238 O O . GLU A 1 1016 ? 2.415 0.071 -41.714 1.00 98.69 1016 GLU A O 1
ATOM 7243 N N . ASN A 1 1017 ? 4.093 -1.300 -41.189 1.00 98.88 1017 ASN A N 1
ATOM 7244 C CA . ASN A 1 1017 ? 4.426 -0.596 -39.939 1.00 98.88 1017 ASN A CA 1
ATOM 7245 C C . ASN A 1 1017 ? 5.307 0.634 -40.225 1.00 98.88 1017 ASN A C 1
ATOM 7247 O O . ASN A 1 1017 ? 6.070 0.636 -41.194 1.00 98.88 1017 ASN A O 1
ATOM 7251 N N . ALA A 1 1018 ? 5.215 1.665 -39.381 1.00 98.69 1018 ALA A N 1
ATOM 7252 C CA . ALA A 1 1018 ? 5.929 2.924 -39.594 1.00 98.69 1018 ALA A CA 1
ATOM 7253 C C . ALA A 1 1018 ? 6.619 3.466 -38.332 1.00 98.69 1018 ALA A C 1
ATOM 7255 O O . ALA A 1 1018 ? 6.048 3.475 -37.239 1.00 98.69 1018 ALA A O 1
ATOM 7256 N N . ALA A 1 1019 ? 7.829 3.990 -38.512 1.00 98.25 1019 ALA A N 1
ATOM 7257 C CA . ALA A 1 1019 ? 8.564 4.785 -37.534 1.00 98.25 1019 ALA A CA 1
ATOM 7258 C C . ALA A 1 1019 ? 8.770 6.212 -38.077 1.00 98.25 1019 ALA A C 1
ATOM 7260 O O . ALA A 1 1019 ? 8.839 6.411 -39.288 1.00 98.25 1019 ALA A O 1
ATOM 7261 N N . ALA A 1 1020 ? 8.882 7.214 -37.204 1.00 97.62 1020 ALA A N 1
ATOM 7262 C CA . ALA A 1 1020 ? 9.292 8.560 -37.616 1.00 97.62 1020 ALA A CA 1
ATOM 7263 C C . ALA A 1 1020 ? 10.808 8.628 -37.872 1.00 97.62 1020 ALA A C 1
ATOM 7265 O O . ALA A 1 1020 ? 11.252 9.180 -38.879 1.00 97.62 1020 ALA A O 1
ATOM 7266 N N . ASP A 1 1021 ? 11.584 8.022 -36.974 1.00 94.75 1021 ASP A N 1
ATOM 7267 C CA . ASP A 1 1021 ? 13.039 8.074 -36.940 1.00 94.75 1021 ASP A CA 1
ATOM 7268 C C . ASP A 1 1021 ? 13.624 6.753 -37.477 1.00 94.75 1021 ASP A C 1
ATOM 7270 O O . ASP A 1 1021 ? 13.857 6.623 -38.677 1.00 94.75 1021 ASP A O 1
ATOM 7274 N N . GLY A 1 1022 ? 13.816 5.743 -36.621 1.00 93.62 1022 GLY A N 1
ATOM 7275 C CA . GLY A 1 1022 ? 14.489 4.490 -36.979 1.00 93.62 1022 GLY A CA 1
ATOM 7276 C C . GLY A 1 1022 ? 13.603 3.243 -36.906 1.00 93.62 1022 GLY A C 1
ATOM 7277 O O . GLY A 1 1022 ? 12.845 3.065 -35.949 1.00 93.62 1022 GLY A O 1
ATOM 7278 N N . GLY A 1 1023 ? 13.779 2.325 -37.862 1.00 95.94 1023 GLY A N 1
ATOM 7279 C CA . GLY A 1 1023 ? 13.279 0.949 -37.784 1.00 95.94 1023 GLY A CA 1
ATOM 7280 C C . GLY A 1 1023 ? 11.773 0.827 -38.011 1.00 95.94 1023 GLY A C 1
ATOM 7281 O O . GLY A 1 1023 ? 11.005 0.663 -37.059 1.00 95.94 1023 GLY A O 1
ATOM 7282 N N . GLY A 1 1024 ? 11.341 0.890 -39.273 1.00 96.75 1024 GLY A N 1
ATOM 7283 C CA . GLY A 1 1024 ? 9.917 0.981 -39.629 1.00 96.75 1024 GLY A CA 1
ATOM 7284 C C . GLY A 1 1024 ? 9.080 -0.198 -39.134 1.00 96.75 1024 GLY A C 1
ATOM 7285 O O . GLY A 1 1024 ? 7.986 -0.021 -38.604 1.00 96.75 1024 GLY A O 1
ATOM 7286 N N . ALA A 1 1025 ? 9.640 -1.405 -39.205 1.00 98.19 1025 ALA A N 1
ATOM 7287 C CA . ALA A 1 1025 ? 9.131 -2.581 -38.511 1.00 98.19 1025 ALA A CA 1
ATOM 7288 C C . ALA A 1 1025 ? 9.798 -2.779 -37.144 1.00 98.19 1025 ALA A C 1
ATOM 7290 O O . ALA A 1 1025 ? 9.099 -3.007 -36.155 1.00 98.19 1025 ALA A O 1
ATOM 7291 N N . VAL A 1 1026 ? 11.133 -2.735 -37.087 1.00 98.62 1026 VAL A N 1
ATOM 7292 C CA . VAL A 1 1026 ? 11.904 -3.117 -35.897 1.00 98.62 1026 VAL A CA 1
ATOM 7293 C C . VAL A 1 1026 ? 13.096 -2.196 -35.663 1.00 98.62 1026 VAL A C 1
ATOM 7295 O O . VAL A 1 1026 ? 13.875 -1.940 -36.576 1.00 98.62 1026 VAL A O 1
ATOM 7298 N N . PHE A 1 1027 ? 13.302 -1.784 -34.416 1.00 97.00 1027 PHE A N 1
ATOM 7299 C CA . PHE A 1 1027 ? 14.558 -1.194 -33.956 1.00 97.00 1027 PHE A CA 1
ATOM 7300 C C . PHE A 1 1027 ? 15.191 -2.123 -32.912 1.00 97.00 1027 PHE A C 1
ATOM 7302 O O . PHE A 1 1027 ? 14.554 -2.447 -31.909 1.00 97.00 1027 PHE A O 1
ATOM 7309 N N . ASN A 1 1028 ? 16.415 -2.588 -33.155 1.00 94.88 1028 ASN A N 1
ATOM 7310 C CA . ASN A 1 1028 ? 17.142 -3.509 -32.282 1.00 94.88 1028 ASN A CA 1
ATOM 7311 C C . ASN A 1 1028 ? 18.424 -2.860 -31.753 1.00 94.88 1028 ASN A C 1
ATOM 7313 O O . ASN A 1 1028 ? 19.190 -2.307 -32.531 1.00 94.88 1028 ASN A O 1
ATOM 7317 N N . VAL A 1 1029 ? 18.666 -2.989 -30.451 1.00 91.19 1029 VAL A N 1
ATOM 7318 C CA . VAL A 1 1029 ? 19.862 -2.500 -29.738 1.00 91.19 1029 VAL A CA 1
ATOM 7319 C C . VAL A 1 1029 ? 20.691 -3.665 -29.170 1.00 91.19 1029 VAL A C 1
ATOM 7321 O O . VAL A 1 1029 ? 21.854 -3.497 -28.810 1.00 91.19 1029 VAL A O 1
ATOM 7324 N N . HIS A 1 1030 ? 20.101 -4.863 -29.082 1.00 89.56 1030 HIS A N 1
ATOM 7325 C CA . HIS A 1 1030 ? 20.670 -6.006 -28.366 1.00 89.56 1030 HIS A CA 1
ATOM 7326 C C . HIS A 1 1030 ? 20.445 -7.323 -29.137 1.00 89.56 1030 HIS A C 1
ATOM 7328 O O . HIS A 1 1030 ? 20.829 -7.407 -30.305 1.00 89.56 1030 HIS A O 1
ATOM 7334 N N . GLN A 1 1031 ? 19.908 -8.381 -28.518 1.00 91.50 1031 GLN A N 1
ATOM 7335 C CA . GLN A 1 1031 ? 19.781 -9.701 -29.148 1.00 91.50 1031 GLN A CA 1
ATOM 7336 C C . GLN A 1 1031 ? 18.388 -9.921 -29.735 1.00 91.50 1031 GLN A C 1
ATOM 7338 O O . GLN A 1 1031 ? 17.402 -10.001 -29.000 1.00 91.50 1031 GLN A O 1
ATOM 7343 N N . LEU A 1 1032 ? 18.323 -10.102 -31.057 1.00 95.81 1032 LEU A N 1
ATOM 7344 C CA . LEU A 1 1032 ? 17.096 -10.422 -31.782 1.00 95.81 1032 LEU A CA 1
ATOM 7345 C C . LEU A 1 1032 ? 17.325 -11.601 -32.734 1.00 95.81 1032 LEU A C 1
ATOM 7347 O O . LEU A 1 1032 ? 18.112 -11.522 -33.678 1.00 95.81 1032 LEU A O 1
ATOM 7351 N N . THR A 1 1033 ? 16.612 -12.702 -32.494 1.00 96.56 1033 THR A N 1
ATOM 7352 C CA . THR A 1 1033 ? 16.661 -13.909 -33.332 1.00 96.56 1033 THR A CA 1
ATOM 7353 C C . THR A 1 1033 ? 15.309 -14.204 -33.968 1.00 96.56 1033 THR A C 1
ATOM 7355 O O . THR A 1 1033 ? 14.305 -14.333 -33.266 1.00 96.56 1033 THR A O 1
ATOM 7358 N N . PHE A 1 1034 ? 15.319 -14.398 -35.285 1.00 97.94 1034 PHE A N 1
ATOM 7359 C CA . PHE A 1 1034 ? 14.212 -14.928 -36.075 1.00 97.94 1034 PHE A CA 1
ATOM 7360 C C . PHE A 1 1034 ? 14.452 -16.392 -36.451 1.00 97.94 1034 PHE A C 1
ATOM 7362 O O . PHE A 1 1034 ? 15.584 -16.788 -36.749 1.00 97.94 1034 PHE A O 1
ATOM 7369 N N . ALA A 1 1035 ? 13.379 -17.181 -36.470 1.00 96.25 1035 ALA A N 1
ATOM 7370 C CA . ALA A 1 1035 ? 13.346 -18.496 -37.103 1.00 96.25 1035 ALA A CA 1
ATOM 7371 C C . ALA A 1 1035 ? 12.963 -18.386 -38.597 1.00 96.25 1035 ALA A C 1
ATOM 7373 O O . ALA A 1 1035 ? 13.031 -17.315 -39.201 1.00 96.25 1035 ALA A O 1
ATOM 7374 N N . ASP A 1 1036 ? 12.569 -19.509 -39.200 1.00 96.19 1036 ASP A N 1
ATOM 7375 C CA . ASP A 1 1036 ? 12.183 -19.591 -40.608 1.00 96.19 1036 ASP A CA 1
ATOM 7376 C C . ASP A 1 1036 ? 10.872 -18.858 -40.943 1.00 96.19 1036 ASP A C 1
ATOM 7378 O O . ASP A 1 1036 ? 9.887 -18.916 -40.202 1.00 96.19 1036 ASP A O 1
ATOM 7382 N N . GLY A 1 1037 ? 10.847 -18.220 -42.114 1.00 95.50 1037 GLY A N 1
ATOM 7383 C CA . GLY A 1 1037 ? 9.666 -17.583 -42.689 1.00 95.50 1037 GLY A CA 1
ATOM 7384 C C . GLY A 1 1037 ? 9.420 -16.141 -42.241 1.00 95.50 1037 GLY A C 1
ATOM 7385 O O . GLY A 1 1037 ? 8.264 -15.719 -42.215 1.00 95.50 1037 GLY A O 1
ATOM 7386 N N . ALA A 1 1038 ? 10.468 -15.385 -41.896 1.00 98.06 1038 ALA A N 1
ATOM 7387 C CA . ALA A 1 1038 ? 10.336 -13.971 -41.538 1.00 98.06 1038 ALA A CA 1
ATOM 7388 C C . ALA A 1 1038 ? 9.954 -13.096 -42.757 1.00 98.06 1038 ALA A C 1
ATOM 7390 O O . ALA A 1 1038 ? 10.487 -13.270 -43.853 1.00 98.06 1038 ALA A O 1
ATOM 7391 N N . VAL A 1 1039 ? 9.047 -12.133 -42.595 1.00 98.69 1039 VAL A N 1
ATOM 7392 C CA . VAL A 1 1039 ? 8.568 -11.265 -43.689 1.00 98.69 1039 VAL A CA 1
ATOM 7393 C C . VAL A 1 1039 ? 8.525 -9.809 -43.243 1.00 98.69 1039 VAL A C 1
ATOM 7395 O O . VAL A 1 1039 ? 7.938 -9.496 -42.214 1.00 98.69 1039 VAL A O 1
ATOM 7398 N N . PHE A 1 1040 ? 9.074 -8.916 -44.061 1.00 98.88 1040 PHE A N 1
ATOM 7399 C CA . PHE A 1 1040 ? 9.038 -7.467 -43.885 1.00 98.88 1040 PHE A CA 1
ATOM 7400 C C . PHE A 1 1040 ? 8.564 -6.827 -45.191 1.00 98.88 1040 PHE A C 1
ATOM 7402 O O . PHE A 1 1040 ? 9.303 -6.814 -46.179 1.00 98.88 1040 PHE A O 1
ATOM 7409 N N . SER A 1 1041 ? 7.330 -6.325 -45.221 1.00 98.75 1041 SER A N 1
ATOM 7410 C CA . SER A 1 1041 ? 6.726 -5.757 -46.427 1.00 98.75 1041 SER A CA 1
ATOM 7411 C C . SER A 1 1041 ? 6.140 -4.363 -46.206 1.00 98.75 1041 SER A C 1
ATOM 7413 O O . SER A 1 1041 ? 5.342 -4.165 -45.295 1.00 98.75 1041 SER A O 1
ATOM 7415 N N . GLY A 1 1042 ? 6.510 -3.401 -47.056 1.00 98.50 1042 GLY A N 1
ATOM 7416 C CA . GLY A 1 1042 ? 5.893 -2.068 -47.067 1.00 98.50 1042 GLY A CA 1
ATOM 7417 C C . GLY A 1 1042 ? 6.110 -1.218 -45.809 1.00 98.50 1042 GLY A C 1
ATOM 7418 O O . GLY A 1 1042 ? 5.351 -0.278 -45.593 1.00 98.50 1042 GLY A O 1
ATOM 7419 N N . ASN A 1 1043 ? 7.082 -1.552 -44.954 1.00 98.88 1043 ASN A N 1
ATOM 7420 C CA . ASN A 1 1043 ? 7.365 -0.788 -43.735 1.00 98.88 1043 ASN A CA 1
ATOM 7421 C C . ASN A 1 1043 ? 8.180 0.478 -44.064 1.00 98.88 1043 ASN A C 1
ATOM 7423 O O . ASN A 1 1043 ? 8.875 0.515 -45.086 1.00 98.88 1043 ASN A O 1
ATOM 7427 N N . SER A 1 1044 ? 8.096 1.514 -43.222 1.00 98.69 1044 SER A N 1
ATOM 7428 C CA . SER A 1 1044 ? 8.763 2.799 -43.484 1.00 98.69 1044 SER A CA 1
ATOM 7429 C C . SER A 1 1044 ? 9.353 3.506 -42.260 1.00 98.69 1044 SER A C 1
ATOM 7431 O O . SER A 1 1044 ? 8.833 3.405 -41.150 1.00 98.69 1044 SER A O 1
ATOM 7433 N N . ALA A 1 1045 ? 10.454 4.233 -42.469 1.00 98.50 1045 ALA A N 1
ATOM 7434 C CA . ALA A 1 1045 ? 11.158 5.020 -41.448 1.00 98.50 1045 ALA A CA 1
ATOM 7435 C C . ALA A 1 1045 ? 11.935 6.193 -42.075 1.00 98.50 1045 ALA A C 1
ATOM 7437 O O . ALA A 1 1045 ? 11.995 6.308 -43.304 1.00 98.50 1045 ALA A O 1
ATOM 7438 N N . THR A 1 1046 ? 12.598 7.017 -41.254 1.00 98.12 1046 THR A N 1
ATOM 7439 C CA . THR A 1 1046 ? 13.723 7.815 -41.763 1.00 98.12 1046 THR A CA 1
ATOM 7440 C C . THR A 1 1046 ? 14.880 6.878 -42.102 1.00 98.12 1046 THR A C 1
ATOM 7442 O O . THR A 1 1046 ? 15.225 6.785 -43.274 1.00 98.12 1046 THR A O 1
ATOM 7445 N N . ASP A 1 1047 ? 15.389 6.095 -41.151 1.00 97.00 1047 ASP A N 1
ATOM 7446 C CA . ASP A 1 1047 ? 16.476 5.130 -41.380 1.00 97.00 1047 ASP A CA 1
ATOM 7447 C C . ASP A 1 1047 ? 16.049 3.690 -41.047 1.00 97.00 1047 ASP A C 1
ATOM 7449 O O . ASP A 1 1047 ? 15.338 3.441 -40.071 1.00 97.00 1047 ASP A O 1
ATOM 7453 N N . GLY A 1 1048 ? 16.496 2.715 -41.844 1.00 96.75 1048 GLY A N 1
ATOM 7454 C CA . GLY A 1 1048 ? 16.144 1.303 -41.658 1.00 96.75 1048 GLY A CA 1
ATOM 7455 C C . GLY A 1 1048 ? 14.669 1.029 -41.957 1.00 96.75 1048 GLY A C 1
ATOM 7456 O O . GLY A 1 1048 ? 13.872 0.800 -41.042 1.00 96.75 1048 GLY A O 1
ATOM 7457 N N . GLY A 1 1049 ? 14.297 1.054 -43.242 1.00 97.38 1049 GLY A N 1
ATOM 7458 C CA . GLY A 1 1049 ? 12.898 1.023 -43.696 1.00 97.38 1049 GLY A CA 1
ATOM 7459 C C . GLY A 1 1049 ? 12.089 -0.157 -43.141 1.00 97.38 1049 GLY A C 1
ATOM 7460 O O . GLY A 1 1049 ? 10.937 0.016 -42.752 1.00 97.38 1049 GLY A O 1
ATOM 7461 N N . ALA A 1 1050 ? 12.706 -1.336 -43.001 1.00 98.25 1050 ALA A N 1
ATOM 7462 C CA . ALA A 1 1050 ? 12.190 -2.400 -42.141 1.00 98.25 1050 ALA A CA 1
ATOM 7463 C C . ALA A 1 1050 ? 12.903 -2.434 -40.783 1.00 98.25 1050 ALA A C 1
ATOM 7465 O O . ALA A 1 1050 ? 12.243 -2.355 -39.749 1.00 98.25 1050 ALA A O 1
ATOM 7466 N N . VAL A 1 1051 ? 14.229 -2.581 -40.766 1.00 98.50 1051 VAL A N 1
ATOM 7467 C CA . VAL A 1 1051 ? 14.992 -2.824 -39.535 1.00 98.50 1051 VAL A CA 1
ATOM 7468 C C . VAL A 1 1051 ? 16.103 -1.796 -39.362 1.00 98.50 1051 VAL A C 1
ATOM 7470 O O . VAL A 1 1051 ? 16.882 -1.558 -40.277 1.00 98.50 1051 VAL A O 1
ATOM 7473 N N . TYR A 1 1052 ? 16.232 -1.240 -38.164 1.00 96.75 1052 TYR A N 1
ATOM 7474 C CA . TYR A 1 1052 ? 17.436 -0.532 -37.736 1.00 96.75 1052 TYR A CA 1
ATOM 7475 C C . TYR A 1 1052 ? 18.116 -1.381 -36.654 1.00 96.75 1052 TYR A C 1
ATOM 7477 O O . TYR A 1 1052 ? 17.473 -1.786 -35.684 1.00 96.75 1052 TYR A O 1
ATOM 7485 N N . ASN A 1 1053 ? 19.398 -1.690 -36.837 1.00 93.50 1053 ASN A N 1
ATOM 7486 C CA . ASN A 1 1053 ? 20.217 -2.482 -35.921 1.00 93.50 1053 ASN A CA 1
ATOM 7487 C C . ASN A 1 1053 ? 21.337 -1.591 -35.360 1.00 93.50 1053 ASN A C 1
ATOM 7489 O O . ASN A 1 1053 ? 22.308 -1.305 -36.066 1.00 93.50 1053 ASN A O 1
ATOM 7493 N N . ASP A 1 1054 ? 21.146 -1.119 -34.128 1.00 85.62 1054 ASP A N 1
ATOM 7494 C CA . ASP A 1 1054 ? 21.951 -0.101 -33.447 1.00 85.62 1054 ASP A CA 1
ATOM 7495 C C . ASP A 1 1054 ? 22.739 -0.644 -32.243 1.00 85.62 1054 ASP A C 1
ATOM 7497 O O . ASP A 1 1054 ? 22.728 -1.843 -31.957 1.00 85.62 1054 ASP A O 1
ATOM 7501 N N . PHE A 1 1055 ? 23.420 0.247 -31.511 1.00 67.19 1055 PHE A N 1
ATOM 7502 C CA . PHE A 1 1055 ? 24.177 -0.109 -30.319 1.00 67.19 1055 PHE A CA 1
ATOM 7503 C C . PHE A 1 1055 ? 24.178 0.950 -29.202 1.00 67.19 1055 PHE A C 1
ATOM 7505 O O . PHE A 1 1055 ? 24.645 2.072 -29.400 1.00 67.19 1055 PHE A O 1
ATOM 7512 N N . SER A 1 1056 ? 23.798 0.553 -27.981 1.00 58.53 1056 SER A N 1
ATOM 7513 C CA . SER A 1 1056 ? 24.001 1.349 -26.765 1.00 58.53 1056 SER A CA 1
ATOM 7514 C C . SER A 1 1056 ? 25.365 1.060 -26.121 1.00 58.53 1056 SER A C 1
ATOM 7516 O O . SER A 1 1056 ? 25.583 0.048 -25.453 1.00 58.53 1056 SER A O 1
ATOM 7518 N N . ALA A 1 1057 ? 26.307 1.990 -26.291 1.00 55.38 1057 ALA A N 1
ATOM 7519 C CA . ALA A 1 1057 ? 27.490 2.035 -25.434 1.00 55.38 1057 ALA A CA 1
ATOM 7520 C C . ALA A 1 1057 ? 27.100 2.503 -24.026 1.00 55.38 1057 ALA A C 1
ATOM 7522 O O . ALA A 1 1057 ? 26.159 3.286 -23.866 1.00 55.38 1057 ALA A O 1
ATOM 7523 N N . ASP A 1 1058 ? 27.856 2.089 -23.006 1.00 56.44 1058 ASP A N 1
ATOM 7524 C CA . ASP A 1 1058 ? 27.761 2.780 -21.722 1.00 56.44 1058 ASP A CA 1
ATOM 7525 C C . ASP A 1 1058 ? 28.316 4.214 -21.835 1.00 56.44 1058 ASP A C 1
ATOM 7527 O O . ASP A 1 1058 ? 28.953 4.608 -22.816 1.00 56.44 1058 ASP A O 1
ATOM 7531 N N . LYS A 1 1059 ? 28.090 5.011 -20.789 1.00 43.44 1059 LYS A N 1
ATOM 7532 C CA . LYS A 1 1059 ? 28.572 6.398 -20.690 1.00 43.44 1059 LYS A CA 1
ATOM 7533 C C . LYS A 1 1059 ? 30.100 6.565 -20.796 1.00 43.44 1059 LYS A C 1
ATOM 7535 O O . LYS A 1 1059 ? 30.557 7.700 -20.911 1.00 43.44 1059 LYS A O 1
ATOM 7540 N N . ASP A 1 1060 ? 30.872 5.480 -20.714 1.00 42.12 1060 ASP A N 1
ATOM 7541 C CA . ASP A 1 1060 ? 32.334 5.470 -20.801 1.00 42.12 1060 ASP A CA 1
ATOM 7542 C C . ASP A 1 1060 ? 32.827 4.902 -22.154 1.00 42.12 1060 ASP A C 1
ATOM 7544 O O . ASP A 1 1060 ? 34.032 4.879 -22.409 1.00 42.12 1060 ASP A O 1
ATOM 7548 N N . GLY A 1 1061 ? 31.908 4.495 -23.043 1.00 48.12 1061 GLY A N 1
ATOM 7549 C CA . GLY A 1 1061 ? 32.184 3.986 -24.389 1.00 48.12 1061 GLY A CA 1
ATOM 7550 C C . GLY A 1 1061 ? 32.359 2.467 -24.493 1.00 48.12 1061 GLY A C 1
ATOM 7551 O O . GLY A 1 1061 ? 32.754 1.984 -25.556 1.00 48.12 1061 GLY A O 1
ATOM 7552 N N . ASN A 1 1062 ? 32.094 1.700 -23.429 1.00 54.81 1062 ASN A N 1
ATOM 7553 C CA . ASN A 1 1062 ? 32.286 0.248 -23.440 1.00 54.81 1062 ASN A CA 1
ATOM 7554 C C . ASN A 1 1062 ? 31.169 -0.483 -24.196 1.00 54.81 1062 ASN A C 1
ATOM 7556 O O . ASN A 1 1062 ? 30.027 -0.021 -24.286 1.00 54.81 1062 ASN A O 1
ATOM 7560 N N . VAL A 1 1063 ? 31.494 -1.682 -24.689 1.00 55.19 1063 VAL A N 1
ATOM 7561 C CA . VAL A 1 1063 ? 30.508 -2.598 -25.265 1.00 55.19 1063 VAL A CA 1
ATOM 7562 C C . VAL A 1 1063 ? 29.752 -3.307 -24.135 1.00 55.19 1063 VAL A C 1
ATOM 7564 O O . VAL A 1 1063 ? 30.311 -4.175 -23.471 1.00 55.19 1063 VAL A O 1
ATOM 7567 N N . VAL A 1 1064 ? 28.491 -2.924 -23.909 1.00 56.56 1064 VAL A N 1
ATOM 7568 C CA . VAL A 1 1064 ? 27.606 -3.514 -22.886 1.00 56.56 1064 VAL A CA 1
ATOM 7569 C C . VAL A 1 1064 ? 27.079 -4.895 -23.305 1.00 56.56 1064 VAL A C 1
ATOM 7571 O O . VAL A 1 1064 ? 26.857 -5.751 -22.452 1.00 56.56 1064 VAL A O 1
ATOM 7574 N N . SER A 1 1065 ? 26.919 -5.142 -24.610 1.00 57.91 1065 SER A N 1
ATOM 7575 C CA . SER A 1 1065 ? 26.534 -6.445 -25.166 1.00 57.91 1065 SER A CA 1
ATOM 7576 C C . SER A 1 1065 ? 27.070 -6.653 -26.589 1.00 57.91 1065 SER A C 1
ATOM 7578 O O . SER A 1 1065 ? 27.216 -5.700 -27.355 1.00 57.91 1065 SER A O 1
ATOM 7580 N N . ASP A 1 1066 ? 27.303 -7.909 -26.981 1.00 56.69 1066 ASP A N 1
ATOM 7581 C CA . ASP A 1 1066 ? 27.514 -8.289 -28.386 1.00 56.69 1066 ASP A CA 1
ATOM 7582 C C . ASP A 1 1066 ? 26.153 -8.363 -29.115 1.00 56.69 1066 ASP A C 1
ATOM 7584 O O . ASP A 1 1066 ? 25.662 -9.433 -29.497 1.00 56.69 1066 ASP A O 1
ATOM 7588 N N . GLY A 1 1067 ? 25.500 -7.200 -29.238 1.00 61.25 1067 GLY A N 1
ATOM 7589 C CA . GLY A 1 1067 ? 24.205 -7.030 -29.902 1.00 61.25 1067 GLY A CA 1
ATOM 7590 C C . GLY A 1 1067 ? 24.217 -7.592 -31.326 1.00 61.25 1067 GLY A C 1
ATOM 7591 O O . GLY A 1 1067 ? 25.103 -7.284 -32.128 1.00 61.25 1067 GLY A O 1
ATOM 7592 N N . SER A 1 1068 ? 23.252 -8.460 -31.625 1.00 81.12 1068 SER A N 1
ATOM 7593 C CA . SER A 1 1068 ? 23.241 -9.280 -32.836 1.00 81.12 1068 SER A CA 1
ATOM 7594 C C . SER A 1 1068 ? 21.826 -9.525 -33.356 1.00 81.12 1068 SER A C 1
ATOM 7596 O O . SER A 1 1068 ? 20.910 -9.892 -32.615 1.00 81.12 1068 SER A O 1
ATOM 7598 N N . LEU A 1 1069 ? 21.681 -9.358 -34.671 1.00 94.75 1069 LEU A N 1
ATOM 7599 C CA . LEU A 1 1069 ? 20.471 -9.656 -35.428 1.00 94.75 1069 LEU A CA 1
ATOM 7600 C C . LEU A 1 1069 ? 20.692 -10.943 -36.229 1.00 94.75 1069 LEU A C 1
ATOM 7602 O O . LEU A 1 1069 ? 21.538 -10.982 -37.124 1.00 94.75 1069 LEU A O 1
ATOM 7606 N N . THR A 1 1070 ? 19.946 -12.001 -35.913 1.00 96.25 1070 THR A N 1
ATOM 7607 C CA . THR A 1 1070 ? 20.151 -13.334 -36.506 1.00 96.25 1070 THR A CA 1
ATOM 7608 C C . THR A 1 1070 ? 18.892 -13.865 -37.182 1.00 96.25 1070 THR A C 1
ATOM 7610 O O . THR A 1 1070 ? 17.834 -13.947 -36.560 1.00 96.25 1070 THR A O 1
ATOM 7613 N N . PHE A 1 1071 ? 19.026 -14.307 -38.433 1.00 97.62 1071 PHE A N 1
ATOM 7614 C CA . PHE A 1 1071 ? 17.983 -14.997 -39.195 1.00 97.62 1071 PHE A CA 1
ATOM 7615 C C . PHE A 1 1071 ? 18.357 -16.473 -39.366 1.00 97.62 1071 PHE A C 1
ATOM 7617 O O . PHE A 1 1071 ? 19.144 -16.818 -40.247 1.00 97.62 1071 PHE A O 1
ATOM 7624 N N . ASN A 1 1072 ? 17.805 -17.344 -38.516 1.00 96.31 1072 ASN A N 1
ATOM 7625 C CA . ASN A 1 1072 ? 17.999 -18.799 -38.559 1.00 96.31 1072 ASN A CA 1
ATOM 7626 C C . ASN A 1 1072 ? 16.918 -19.468 -39.426 1.00 96.31 1072 ASN A C 1
ATOM 7628 O O . ASN A 1 1072 ? 16.106 -20.260 -38.942 1.00 96.31 1072 ASN A O 1
ATOM 7632 N N . GLY A 1 1073 ? 16.883 -19.097 -40.704 1.00 95.94 1073 GLY A N 1
ATOM 7633 C CA . GLY A 1 1073 ? 15.928 -19.601 -41.685 1.00 95.94 1073 GLY A CA 1
ATOM 7634 C C . GLY A 1 1073 ? 15.780 -18.667 -42.884 1.00 95.94 1073 GLY A C 1
ATOM 7635 O O . GLY A 1 1073 ? 16.625 -17.803 -43.117 1.00 95.94 1073 GLY A O 1
ATOM 7636 N N . GLY A 1 1074 ? 14.716 -18.847 -43.664 1.00 96.94 1074 GLY A N 1
ATOM 7637 C CA . GLY A 1 1074 ? 14.371 -17.961 -44.770 1.00 96.94 1074 GLY A CA 1
ATOM 7638 C C . GLY A 1 1074 ? 13.708 -16.662 -44.307 1.00 96.94 1074 GLY A C 1
ATOM 7639 O O . GLY A 1 1074 ? 13.004 -16.630 -43.295 1.00 96.94 1074 GLY A O 1
ATOM 7640 N N . ALA A 1 1075 ? 13.904 -15.589 -45.073 1.00 98.31 1075 ALA A N 1
ATOM 7641 C CA . ALA A 1 1075 ? 13.324 -14.275 -44.807 1.00 98.31 1075 ALA A CA 1
ATOM 7642 C C . ALA A 1 1075 ? 13.045 -13.498 -46.106 1.00 98.31 1075 ALA A C 1
ATOM 7644 O O . ALA A 1 1075 ? 13.717 -13.707 -47.115 1.00 98.31 1075 ALA A O 1
ATOM 7645 N N . ARG A 1 1076 ? 12.074 -12.579 -46.121 1.00 98.62 1076 ARG A N 1
ATOM 7646 C CA . ARG A 1 1076 ? 11.799 -11.729 -47.297 1.00 98.62 1076 ARG A CA 1
ATOM 7647 C C . ARG A 1 1076 ? 11.592 -10.271 -46.901 1.00 98.62 1076 ARG A C 1
ATOM 7649 O O . ARG A 1 1076 ? 10.726 -9.974 -46.084 1.00 98.62 1076 ARG A O 1
ATOM 7656 N N . PHE A 1 1077 ? 12.359 -9.381 -47.520 1.00 98.75 1077 PHE A N 1
ATOM 7657 C CA . PHE A 1 1077 ? 12.258 -7.929 -47.400 1.00 98.75 1077 PHE A CA 1
ATOM 7658 C C . PHE A 1 1077 ? 11.792 -7.365 -48.743 1.00 98.75 1077 PHE A C 1
ATOM 7660 O O . PHE A 1 1077 ? 12.490 -7.505 -49.753 1.00 98.75 1077 PHE A O 1
ATOM 7667 N N . THR A 1 1078 ? 10.601 -6.768 -48.785 1.00 98.56 1078 THR A N 1
ATOM 7668 C CA . THR A 1 1078 ? 9.979 -6.336 -50.045 1.00 98.56 1078 THR A CA 1
ATOM 7669 C C . THR A 1 1078 ? 9.251 -5.002 -49.921 1.00 98.56 1078 THR A C 1
ATOM 7671 O O . THR A 1 1078 ? 8.289 -4.884 -49.162 1.00 98.56 1078 THR A O 1
ATOM 7674 N N . GLY A 1 1079 ? 9.655 -4.013 -50.721 1.00 98.19 1079 GLY A N 1
ATOM 7675 C CA . GLY A 1 1079 ? 8.961 -2.723 -50.796 1.00 98.19 1079 GLY A CA 1
ATOM 7676 C C . GLY A 1 1079 ? 9.066 -1.857 -49.539 1.00 98.19 1079 GLY A C 1
ATOM 7677 O O . GLY A 1 1079 ? 8.181 -1.037 -49.318 1.00 98.19 1079 GLY A O 1
ATOM 7678 N N . ASN A 1 1080 ? 10.073 -2.069 -48.684 1.00 98.81 1080 ASN A N 1
ATOM 7679 C CA . ASN A 1 1080 ? 10.300 -1.220 -47.510 1.00 98.81 1080 ASN A CA 1
ATOM 7680 C C . ASN A 1 1080 ? 11.043 0.068 -47.912 1.00 98.81 1080 ASN A C 1
ATOM 7682 O O . ASN A 1 1080 ? 11.826 0.055 -48.867 1.00 98.81 1080 ASN A O 1
ATOM 7686 N N . THR A 1 1081 ? 10.794 1.168 -47.193 1.00 98.62 1081 THR A N 1
ATOM 7687 C CA . THR A 1 1081 ? 11.248 2.509 -47.600 1.00 98.62 1081 THR A CA 1
ATOM 7688 C C . THR A 1 1081 ? 11.842 3.315 -46.447 1.00 98.62 1081 THR A C 1
ATOM 7690 O O . THR A 1 1081 ? 11.152 3.635 -45.482 1.00 98.62 1081 THR A O 1
ATOM 7693 N N . ALA A 1 1082 ? 13.100 3.722 -46.593 1.00 98.44 1082 ALA A N 1
ATOM 7694 C CA . ALA A 1 1082 ? 13.758 4.731 -45.765 1.00 98.44 1082 ALA A CA 1
ATOM 7695 C C . ALA A 1 1082 ? 13.746 6.100 -46.482 1.00 98.44 1082 ALA A C 1
ATOM 7697 O O . ALA A 1 1082 ? 13.912 6.158 -47.701 1.00 98.44 1082 ALA A O 1
ATOM 7698 N N . SER A 1 1083 ? 13.581 7.216 -45.763 1.00 98.06 1083 SER A N 1
ATOM 7699 C CA . SER A 1 1083 ? 13.816 8.564 -46.330 1.00 98.06 1083 SER A CA 1
ATOM 7700 C C . SER A 1 1083 ? 15.248 9.083 -46.133 1.00 98.06 1083 SER A C 1
ATOM 7702 O O . SER A 1 1083 ? 15.613 10.103 -46.714 1.00 98.06 1083 SER A O 1
ATOM 7704 N N . GLY A 1 1084 ? 16.043 8.376 -45.330 1.00 97.12 1084 GLY A N 1
ATOM 7705 C CA . GLY A 1 1084 ? 17.484 8.495 -45.133 1.00 97.12 1084 GLY A CA 1
ATOM 7706 C C . GLY A 1 1084 ? 18.205 7.303 -45.766 1.00 97.12 1084 GLY A C 1
ATOM 7707 O O . GLY A 1 1084 ? 18.376 7.277 -46.985 1.00 97.12 1084 GLY A O 1
ATOM 7708 N N . LEU A 1 1085 ? 18.641 6.330 -44.967 1.00 95.75 1085 LEU A N 1
ATOM 7709 C CA . LEU A 1 1085 ? 19.524 5.230 -45.377 1.00 95.75 1085 LEU A CA 1
ATOM 7710 C C . LEU A 1 1085 ? 19.012 3.846 -44.937 1.00 95.75 1085 LEU A C 1
ATOM 7712 O O . LEU A 1 1085 ? 18.345 3.701 -43.911 1.00 95.75 1085 LEU A O 1
ATOM 7716 N N . GLY A 1 1086 ? 19.380 2.801 -45.684 1.00 95.44 1086 GLY A N 1
ATOM 7717 C CA . GLY A 1 1086 ? 19.080 1.408 -45.331 1.00 95.44 1086 GLY A CA 1
ATOM 7718 C C . GLY A 1 1086 ? 17.650 1.015 -45.696 1.00 95.44 1086 GLY A C 1
ATOM 7719 O O . GLY A 1 1086 ? 16.774 0.949 -44.832 1.00 95.44 1086 GLY A O 1
ATOM 7720 N N . GLY A 1 1087 ? 17.404 0.761 -46.983 1.00 95.62 1087 GLY A N 1
ATOM 7721 C CA . GLY A 1 1087 ? 16.049 0.626 -47.533 1.00 95.62 1087 GLY A CA 1
ATOM 7722 C C . GLY A 1 1087 ? 15.251 -0.533 -46.933 1.00 95.62 1087 GLY A C 1
ATOM 7723 O O . GLY A 1 1087 ? 14.084 -0.358 -46.583 1.00 95.62 1087 GLY A O 1
ATOM 7724 N N . ALA A 1 1088 ? 15.886 -1.690 -46.717 1.00 97.88 1088 ALA A N 1
ATOM 7725 C CA . ALA A 1 1088 ? 15.357 -2.706 -45.807 1.00 97.88 1088 ALA A CA 1
ATOM 7726 C C . ALA A 1 1088 ? 16.025 -2.641 -44.427 1.00 97.88 1088 ALA A C 1
ATOM 7728 O O . ALA A 1 1088 ? 15.311 -2.601 -43.427 1.00 97.88 1088 ALA A O 1
ATOM 7729 N N . ILE A 1 1089 ? 17.362 -2.631 -44.352 1.00 98.31 1089 ILE A N 1
ATOM 7730 C CA . ILE A 1 1089 ? 18.092 -2.637 -43.075 1.00 98.31 1089 ILE A CA 1
ATOM 7731 C C . ILE A 1 1089 ? 19.131 -1.512 -43.000 1.00 98.31 1089 ILE A C 1
ATOM 7733 O O . ILE A 1 1089 ? 19.976 -1.378 -43.881 1.00 98.31 1089 ILE A O 1
ATOM 7737 N N . TYR A 1 1090 ? 19.132 -0.757 -41.904 1.00 96.94 1090 TYR A N 1
ATOM 7738 C CA . TYR A 1 1090 ? 20.258 0.082 -41.490 1.00 96.94 1090 TYR A CA 1
ATOM 7739 C C . TYR A 1 1090 ? 21.033 -0.642 -40.382 1.00 96.94 1090 TYR A C 1
ATOM 7741 O O . TYR A 1 1090 ? 20.426 -1.092 -39.409 1.00 96.94 1090 TYR A O 1
ATOM 7749 N N . ASN A 1 1091 ? 22.352 -0.801 -40.520 1.00 94.38 1091 ASN A N 1
ATOM 7750 C CA . ASN A 1 1091 ? 23.149 -1.647 -39.628 1.00 94.38 1091 ASN A CA 1
ATOM 7751 C C . ASN A 1 1091 ? 24.437 -0.973 -39.135 1.00 94.38 1091 ASN A C 1
ATOM 7753 O O . ASN A 1 1091 ? 25.295 -0.619 -39.941 1.00 94.38 1091 ASN A O 1
ATOM 7757 N N . THR A 1 1092 ? 24.631 -0.896 -37.814 1.00 90.69 1092 THR A N 1
ATOM 7758 C CA . THR A 1 1092 ? 25.894 -0.458 -37.180 1.00 90.69 1092 THR A CA 1
ATOM 7759 C C . THR A 1 1092 ? 26.651 -1.597 -36.477 1.00 90.69 1092 THR A C 1
ATOM 7761 O O . THR A 1 1092 ? 27.719 -1.368 -35.905 1.00 90.69 1092 THR A O 1
ATOM 7764 N N . ARG A 1 1093 ? 26.128 -2.836 -36.513 1.00 87.00 1093 ARG A N 1
ATOM 7765 C CA . ARG A 1 1093 ? 26.653 -4.006 -35.779 1.00 87.00 1093 ARG A CA 1
ATOM 7766 C C . ARG A 1 1093 ? 26.614 -5.295 -36.609 1.00 87.00 1093 ARG A C 1
ATOM 7768 O O . ARG A 1 1093 ? 26.821 -5.254 -37.821 1.00 87.00 1093 ARG A O 1
ATOM 7775 N N . SER A 1 1094 ? 26.458 -6.445 -35.960 1.00 89.25 1094 SER A N 1
ATOM 7776 C CA . SER A 1 1094 ? 26.584 -7.766 -36.573 1.00 89.25 1094 SER A CA 1
ATOM 7777 C C . SER A 1 1094 ? 25.224 -8.315 -37.002 1.00 89.25 1094 SER A C 1
ATOM 7779 O O . SER A 1 1094 ? 24.317 -8.475 -36.179 1.00 89.25 1094 SER A O 1
ATOM 7781 N N . ILE A 1 1095 ? 25.105 -8.657 -38.285 1.00 95.19 1095 ILE A N 1
ATOM 7782 C CA . ILE A 1 1095 ? 23.973 -9.400 -38.847 1.00 95.19 1095 ILE A CA 1
ATOM 7783 C C . ILE A 1 1095 ? 24.449 -10.800 -39.231 1.00 95.19 1095 ILE A C 1
ATOM 7785 O O . ILE A 1 1095 ? 25.439 -10.942 -39.945 1.00 95.19 1095 ILE A O 1
ATOM 7789 N N . THR A 1 1096 ? 23.720 -11.832 -38.798 1.00 96.50 1096 THR A N 1
ATOM 7790 C CA . THR A 1 1096 ? 23.953 -13.225 -39.209 1.00 96.50 1096 THR A CA 1
ATOM 7791 C C . THR A 1 1096 ? 22.799 -13.735 -40.070 1.00 96.50 1096 THR A C 1
ATOM 7793 O O . THR A 1 1096 ? 21.661 -13.839 -39.609 1.00 96.50 1096 THR A O 1
ATOM 7796 N N . LEU A 1 1097 ? 23.102 -14.089 -41.320 1.00 97.88 1097 LEU A N 1
ATOM 7797 C CA . LEU A 1 1097 ? 22.174 -14.703 -42.270 1.00 97.88 1097 LEU A CA 1
ATOM 7798 C C . LEU A 1 1097 ? 22.453 -16.211 -42.356 1.00 97.88 1097 LEU A C 1
ATOM 7800 O O . LEU A 1 1097 ? 23.421 -16.646 -42.986 1.00 97.88 1097 LEU A O 1
ATOM 7804 N N . ASN A 1 1098 ? 21.592 -17.007 -41.722 1.00 97.25 1098 ASN A N 1
ATOM 7805 C CA . ASN A 1 1098 ? 21.742 -18.454 -41.570 1.00 97.25 1098 ASN A CA 1
ATOM 7806 C C . ASN A 1 1098 ? 20.526 -19.232 -42.125 1.00 97.25 1098 ASN A C 1
ATOM 7808 O O . ASN A 1 1098 ? 19.828 -19.910 -41.366 1.00 97.25 1098 ASN A O 1
ATOM 7812 N N . PRO A 1 1099 ? 20.230 -19.148 -43.439 1.00 97.62 1099 PRO A N 1
ATOM 7813 C CA . PRO A 1 1099 ? 19.207 -19.989 -44.048 1.00 97.62 1099 PRO A CA 1
ATOM 7814 C C . PRO A 1 1099 ? 19.684 -21.447 -44.099 1.00 97.62 1099 PRO A C 1
ATOM 7816 O O . PRO A 1 1099 ? 20.818 -21.729 -44.490 1.00 97.62 1099 PRO A O 1
ATOM 7819 N N . GLY A 1 1100 ? 18.817 -22.388 -43.740 1.00 96.06 1100 GLY A N 1
ATOM 7820 C CA . GLY A 1 1100 ? 19.045 -23.820 -43.915 1.00 96.06 1100 GLY A CA 1
ATOM 7821 C C . GLY A 1 1100 ? 18.855 -24.273 -45.366 1.00 96.06 1100 GLY A C 1
ATOM 7822 O O . GLY A 1 1100 ? 18.350 -23.537 -46.215 1.00 96.06 1100 GLY A O 1
ATOM 7823 N N . ALA A 1 1101 ? 19.253 -25.510 -45.667 1.00 94.69 1101 ALA A N 1
ATOM 7824 C CA . ALA A 1 1101 ? 19.167 -26.064 -47.017 1.00 94.69 1101 ALA A CA 1
ATOM 7825 C C . ALA A 1 1101 ? 17.728 -26.004 -47.579 1.00 94.69 1101 ALA A C 1
ATOM 7827 O O . ALA A 1 1101 ? 16.804 -26.594 -47.022 1.00 94.69 1101 ALA A O 1
ATOM 7828 N N . GLY A 1 1102 ? 17.552 -25.299 -48.702 1.00 94.12 1102 GLY A N 1
ATOM 7829 C CA . GLY A 1 1102 ? 16.251 -25.083 -49.349 1.00 94.12 1102 GLY A CA 1
ATOM 7830 C C . GLY A 1 1102 ? 15.469 -23.845 -48.882 1.00 94.12 1102 GLY A C 1
ATOM 7831 O O . GLY A 1 1102 ? 14.414 -23.571 -49.447 1.00 94.12 1102 GLY A O 1
ATOM 7832 N N . GLN A 1 1103 ? 15.972 -23.084 -47.905 1.00 97.31 1103 GLN A N 1
ATOM 7833 C CA . GLN A 1 1103 ? 15.409 -21.793 -47.486 1.00 97.31 1103 GLN A CA 1
ATOM 7834 C C . GLN A 1 1103 ? 16.099 -20.623 -48.214 1.00 97.31 1103 GLN A C 1
ATOM 7836 O O . GLN A 1 1103 ? 17.269 -20.718 -48.593 1.00 97.31 1103 GLN A O 1
ATOM 7841 N N . GLU A 1 1104 ? 15.385 -19.507 -48.390 1.00 97.88 1104 GLU A N 1
ATOM 7842 C CA . GLU A 1 1104 ? 15.885 -18.291 -49.051 1.00 97.88 1104 GLU A CA 1
ATOM 7843 C C . GLU A 1 1104 ? 15.744 -17.052 -48.158 1.00 97.88 1104 GLU A C 1
ATOM 7845 O O . GLU A 1 1104 ? 14.677 -16.821 -47.588 1.00 97.88 1104 GLU A O 1
ATOM 7850 N N . ILE A 1 1105 ? 16.773 -16.204 -48.121 1.00 98.62 1105 ILE A N 1
ATOM 7851 C CA . ILE A 1 1105 ? 16.702 -14.815 -47.651 1.00 98.62 1105 ILE A CA 1
ATOM 7852 C C . ILE A 1 1105 ? 16.751 -13.890 -48.872 1.00 98.62 1105 ILE A C 1
ATOM 7854 O O . ILE A 1 1105 ? 17.691 -13.977 -49.658 1.00 98.62 1105 ILE A O 1
ATOM 7858 N N . VAL A 1 1106 ? 15.749 -13.027 -49.058 1.00 98.62 1106 VAL A N 1
ATOM 7859 C CA . VAL A 1 1106 ? 15.597 -12.203 -50.275 1.00 98.62 1106 VAL A CA 1
ATOM 7860 C C . VAL A 1 1106 ? 15.325 -10.737 -49.941 1.00 98.62 1106 VAL A C 1
ATOM 7862 O O . VAL A 1 1106 ? 14.381 -10.438 -49.210 1.00 98.62 1106 VAL A O 1
ATOM 7865 N N . PHE A 1 1107 ? 16.101 -9.834 -50.541 1.00 98.62 1107 PHE A N 1
ATOM 7866 C CA . PHE A 1 1107 ? 15.885 -8.384 -50.546 1.00 98.62 1107 PHE A CA 1
ATOM 7867 C C . PHE A 1 1107 ? 15.509 -7.946 -51.966 1.00 98.62 1107 PHE A C 1
ATOM 7869 O O . PHE A 1 1107 ? 16.314 -8.141 -52.876 1.00 98.62 1107 PHE A O 1
ATOM 7876 N N . SER A 1 1108 ? 14.291 -7.427 -52.167 1.00 98.19 1108 SER A N 1
ATOM 7877 C CA . SER A 1 1108 ? 13.792 -7.043 -53.497 1.00 98.19 1108 SER A CA 1
ATOM 7878 C C . SER A 1 1108 ? 12.800 -5.868 -53.466 1.00 98.19 1108 SER A C 1
ATOM 7880 O O . SER A 1 1108 ? 11.744 -5.955 -52.835 1.00 98.19 1108 SER A O 1
ATOM 7882 N N . GLY A 1 1109 ? 13.110 -4.776 -54.171 1.00 97.75 1109 GLY A N 1
ATOM 7883 C CA . GLY A 1 1109 ? 12.267 -3.583 -54.297 1.00 97.75 1109 GLY A CA 1
ATOM 7884 C C . GLY A 1 1109 ? 12.274 -2.643 -53.086 1.00 97.75 1109 GLY A C 1
ATOM 7885 O O . GLY A 1 1109 ? 11.329 -1.877 -52.927 1.00 97.75 1109 GLY A O 1
ATOM 7886 N N . ASN A 1 1110 ? 13.278 -2.719 -52.213 1.00 98.62 1110 ASN A N 1
ATOM 7887 C CA . ASN A 1 1110 ? 13.443 -1.844 -51.049 1.00 98.62 1110 ASN A CA 1
ATOM 7888 C C . ASN A 1 1110 ? 14.250 -0.590 -51.421 1.00 98.62 1110 ASN A C 1
ATOM 7890 O O . ASN A 1 1110 ? 15.173 -0.665 -52.234 1.00 98.62 1110 ASN A O 1
ATOM 7894 N N . THR A 1 1111 ? 13.924 0.565 -50.836 1.00 98.19 1111 THR A N 1
ATOM 7895 C CA . THR A 1 1111 ? 14.509 1.856 -51.246 1.00 98.19 1111 THR A CA 1
ATOM 7896 C C . THR A 1 1111 ? 14.918 2.759 -50.090 1.00 98.19 1111 THR A C 1
ATOM 7898 O O . THR A 1 1111 ? 14.213 2.828 -49.088 1.00 98.19 1111 THR A O 1
ATOM 7901 N N . ASP A 1 1112 ? 16.004 3.510 -50.265 1.00 97.19 1112 ASP A N 1
ATOM 7902 C CA . ASP A 1 1112 ? 16.393 4.634 -49.405 1.00 97.19 1112 ASP A CA 1
ATOM 7903 C C . ASP A 1 1112 ? 16.599 5.935 -50.214 1.00 97.19 1112 ASP A C 1
ATOM 7905 O O . ASP A 1 1112 ? 16.274 5.992 -51.405 1.00 97.19 1112 ASP A O 1
ATOM 7909 N N . SER A 1 1113 ? 17.129 6.999 -49.595 1.00 96.56 1113 SER A N 1
ATOM 7910 C CA . SER A 1 1113 ? 17.364 8.292 -50.269 1.00 96.56 1113 SER A CA 1
ATOM 7911 C C . SER A 1 1113 ? 18.316 8.228 -51.475 1.00 96.56 1113 SER A C 1
ATOM 7913 O O . SER A 1 1113 ? 18.336 9.158 -52.285 1.00 96.56 1113 SER A O 1
ATOM 7915 N N . THR A 1 1114 ? 19.089 7.146 -51.619 1.00 93.00 1114 THR A N 1
ATOM 7916 C CA . THR A 1 1114 ? 20.038 6.932 -52.720 1.00 93.00 1114 THR A CA 1
ATOM 7917 C C . THR A 1 1114 ? 19.445 6.145 -53.893 1.00 93.00 1114 THR A C 1
ATOM 7919 O O . THR A 1 1114 ? 19.989 6.203 -54.999 1.00 93.00 1114 THR A O 1
ATOM 7922 N N . GLY A 1 1115 ? 18.318 5.451 -53.695 1.00 94.56 1115 GLY A N 1
ATOM 7923 C CA . GLY A 1 1115 ? 17.676 4.604 -54.702 1.00 94.56 1115 GLY A CA 1
ATOM 7924 C C . GLY A 1 1115 ? 17.258 3.247 -54.136 1.00 94.56 1115 GLY A C 1
ATOM 7925 O O . GLY A 1 1115 ? 16.733 3.168 -53.032 1.00 94.56 1115 GLY A O 1
ATOM 7926 N N . SER A 1 1116 ? 17.464 2.169 -54.900 1.00 96.19 1116 SER A N 1
ATOM 7927 C CA . SER A 1 1116 ? 17.262 0.795 -54.411 1.00 96.19 1116 SER A CA 1
ATOM 7928 C C . SER A 1 1116 ? 18.379 0.414 -53.435 1.00 96.19 1116 SER A C 1
ATOM 7930 O O . SER A 1 1116 ? 19.560 0.528 -53.767 1.00 96.19 1116 SER A O 1
ATOM 7932 N N . ASN A 1 1117 ? 18.007 -0.037 -52.236 1.00 96.38 1117 ASN A N 1
ATOM 7933 C CA . ASN A 1 1117 ? 18.936 -0.423 -51.180 1.00 96.38 1117 ASN A CA 1
ATOM 7934 C C . ASN A 1 1117 ? 18.361 -1.555 -50.312 1.00 96.38 1117 ASN A C 1
ATOM 7936 O O . ASN A 1 1117 ? 17.296 -1.418 -49.712 1.00 96.38 1117 ASN A O 1
ATOM 7940 N N . ALA A 1 1118 ? 19.095 -2.663 -50.216 1.00 97.12 1118 ALA A N 1
ATOM 7941 C CA . ALA A 1 1118 ? 18.815 -3.748 -49.287 1.00 97.12 1118 ALA A CA 1
ATOM 7942 C C . ALA A 1 1118 ? 19.299 -3.380 -47.882 1.00 97.12 1118 ALA A C 1
ATOM 7944 O O . ALA A 1 1118 ? 18.510 -3.305 -46.942 1.00 97.12 1118 ALA A O 1
ATOM 7945 N N . ILE A 1 1119 ? 20.609 -3.175 -47.739 1.00 97.00 1119 ILE A N 1
ATOM 7946 C CA . ILE A 1 1119 ? 21.256 -2.939 -46.451 1.00 97.00 1119 ILE A CA 1
ATOM 7947 C C . ILE A 1 1119 ? 22.260 -1.792 -46.591 1.00 97.00 1119 ILE A C 1
ATOM 7949 O O . ILE A 1 1119 ? 23.085 -1.785 -47.510 1.00 97.00 1119 ILE A O 1
ATOM 7953 N N . PHE A 1 1120 ? 22.225 -0.867 -45.635 1.00 96.31 1120 PHE A N 1
ATOM 7954 C CA . PHE A 1 1120 ? 23.280 0.112 -45.397 1.00 96.31 1120 PHE A CA 1
ATOM 7955 C C . PHE A 1 1120 ? 24.151 -0.331 -44.215 1.00 96.31 1120 PHE A C 1
ATOM 7957 O O . PHE A 1 1120 ? 23.642 -0.630 -43.132 1.00 96.31 1120 PHE A O 1
ATOM 7964 N N . MET A 1 1121 ? 25.467 -0.351 -44.422 1.00 94.38 1121 MET A N 1
ATOM 7965 C CA . MET A 1 1121 ? 26.471 -0.798 -43.456 1.00 94.38 1121 MET A CA 1
ATOM 7966 C C . MET A 1 1121 ? 27.274 0.400 -42.917 1.00 94.38 1121 MET A C 1
ATOM 7968 O O . MET A 1 1121 ? 28.164 0.933 -43.590 1.00 94.38 1121 MET A O 1
ATOM 7972 N N . GLY A 1 1122 ? 26.966 0.817 -41.688 1.00 92.00 1122 GLY A N 1
ATOM 7973 C CA . GLY A 1 1122 ? 27.712 1.826 -40.930 1.00 92.00 1122 GLY A CA 1
ATOM 7974 C C . GLY A 1 1122 ? 29.058 1.303 -40.414 1.00 92.00 1122 GLY A C 1
ATOM 7975 O O . GLY A 1 1122 ? 29.331 0.103 -40.469 1.00 92.00 1122 GLY A O 1
ATOM 7976 N N . ASP A 1 1123 ? 29.921 2.193 -39.923 1.00 89.12 1123 ASP A N 1
ATOM 7977 C CA . ASP A 1 1123 ? 31.320 1.857 -39.612 1.00 89.12 1123 ASP A CA 1
ATOM 7978 C C . ASP A 1 1123 ? 31.491 0.701 -38.613 1.00 89.12 1123 ASP A C 1
ATOM 7980 O O . ASP A 1 1123 ? 30.832 0.637 -37.578 1.00 89.12 1123 ASP A O 1
ATOM 7984 N N . GLY A 1 1124 ? 32.418 -0.211 -38.925 1.00 87.06 1124 GLY A N 1
ATOM 7985 C CA . GLY A 1 1124 ? 32.749 -1.377 -38.097 1.00 87.06 1124 GLY A CA 1
ATOM 7986 C C . GLY A 1 1124 ? 31.711 -2.510 -38.070 1.00 87.06 1124 GLY A C 1
ATOM 7987 O O . GLY A 1 1124 ? 31.946 -3.507 -37.391 1.00 87.06 1124 GLY A O 1
ATOM 7988 N N . SER A 1 1125 ? 30.595 -2.393 -38.797 1.00 91.31 1125 SER A N 1
ATOM 7989 C CA . SER A 1 1125 ? 29.549 -3.429 -38.867 1.00 91.31 1125 SER A CA 1
ATOM 7990 C C . SER A 1 1125 ? 29.994 -4.721 -39.583 1.00 91.31 1125 SER A C 1
ATOM 7992 O O . SER A 1 1125 ? 30.944 -4.726 -40.376 1.00 91.31 1125 SER A O 1
ATOM 7994 N N . SER A 1 1126 ? 29.294 -5.836 -39.330 1.00 93.00 1126 SER A N 1
ATOM 7995 C CA . SER A 1 1126 ? 29.517 -7.119 -40.018 1.00 93.00 1126 SER A CA 1
ATOM 7996 C C . SER A 1 1126 ? 28.236 -7.724 -40.592 1.00 93.00 1126 SER A C 1
ATOM 7998 O O . SER A 1 1126 ? 27.135 -7.548 -40.065 1.00 93.00 1126 SER A O 1
ATOM 8000 N N . LEU A 1 1127 ? 28.404 -8.451 -41.694 1.00 95.44 1127 LEU A N 1
ATOM 8001 C CA . LEU A 1 1127 ? 27.392 -9.282 -42.331 1.00 95.44 1127 LEU A CA 1
ATOM 8002 C C . LEU A 1 1127 ? 27.979 -10.685 -42.551 1.00 95.44 1127 LEU A C 1
ATOM 8004 O O . LEU A 1 1127 ? 28.681 -10.943 -43.533 1.00 95.44 1127 LEU A O 1
ATOM 8008 N N . ASP A 1 1128 ? 27.713 -11.581 -41.602 1.00 95.88 1128 ASP A N 1
ATOM 8009 C CA . ASP A 1 1128 ? 28.119 -12.986 -41.629 1.00 95.88 1128 ASP A CA 1
ATOM 8010 C C . ASP A 1 1128 ? 27.025 -13.825 -42.322 1.00 95.88 1128 ASP A C 1
ATOM 8012 O O . ASP A 1 1128 ? 25.870 -13.851 -41.897 1.00 95.88 1128 ASP A O 1
ATOM 8016 N N . ILE A 1 1129 ? 27.377 -14.544 -43.391 1.00 97.25 1129 ILE A N 1
ATOM 8017 C CA . ILE A 1 1129 ? 26.471 -15.431 -44.135 1.00 97.25 1129 ILE A CA 1
ATOM 8018 C C . ILE A 1 1129 ? 26.922 -16.881 -43.924 1.00 97.25 1129 ILE A C 1
ATOM 8020 O O . ILE A 1 1129 ? 27.834 -17.393 -44.584 1.00 97.25 1129 ILE A O 1
ATOM 8024 N N . THR A 1 1130 ? 26.283 -17.540 -42.963 1.00 96.00 1130 THR A N 1
ATOM 8025 C CA . THR A 1 1130 ? 26.735 -18.806 -42.363 1.00 96.00 1130 THR A CA 1
ATOM 8026 C C . THR A 1 1130 ? 25.944 -20.030 -42.822 1.00 96.00 1130 THR A C 1
ATOM 8028 O O . THR A 1 1130 ? 26.385 -21.150 -42.578 1.00 96.00 1130 THR A O 1
ATOM 8031 N N . GLY A 1 1131 ? 24.815 -19.829 -43.508 1.00 93.56 1131 GLY A N 1
ATOM 8032 C CA . GLY A 1 1131 ? 23.882 -20.898 -43.872 1.00 93.56 1131 GLY A CA 1
ATOM 8033 C C . GLY A 1 1131 ? 24.193 -21.693 -45.149 1.00 93.56 1131 GLY A C 1
ATOM 8034 O O . GLY A 1 1131 ? 24.988 -21.292 -46.012 1.00 93.56 1131 GLY A O 1
ATOM 8035 N N . ASP A 1 1132 ? 23.483 -22.817 -45.269 1.00 95.19 1132 ASP A N 1
ATOM 8036 C CA . ASP A 1 1132 ? 23.493 -23.759 -46.401 1.00 95.19 1132 ASP A CA 1
ATOM 8037 C C . ASP A 1 1132 ? 22.362 -23.504 -47.420 1.00 95.19 1132 ASP A C 1
ATOM 8039 O O . ASP A 1 1132 ? 22.317 -24.120 -48.485 1.00 95.19 1132 ASP A O 1
ATOM 8043 N N . GLY A 1 1133 ? 21.439 -22.593 -47.103 1.00 96.62 1133 GLY A N 1
ATOM 8044 C CA . GLY A 1 1133 ? 20.402 -22.090 -48.001 1.00 96.62 1133 GLY A CA 1
ATOM 8045 C C . GLY A 1 1133 ? 20.893 -20.975 -48.924 1.00 96.62 1133 GLY A C 1
ATOM 8046 O O . GLY A 1 1133 ? 22.067 -20.896 -49.274 1.00 96.62 1133 GLY A O 1
ATOM 8047 N N . LYS A 1 1134 ? 19.983 -20.098 -49.342 1.00 98.00 1134 LYS A N 1
ATOM 8048 C CA . LYS A 1 1134 ? 20.248 -19.065 -50.349 1.00 98.00 1134 LYS A CA 1
ATOM 8049 C C . LYS A 1 1134 ? 20.072 -17.659 -49.784 1.00 98.00 1134 LYS A C 1
ATOM 8051 O O . LYS A 1 1134 ? 19.132 -17.416 -49.034 1.00 98.00 1134 LYS A O 1
ATOM 8056 N N . VAL A 1 1135 ? 20.925 -16.722 -50.192 1.00 98.12 1135 VAL A N 1
ATOM 8057 C CA . VAL A 1 1135 ? 20.738 -15.280 -49.959 1.00 98.12 1135 VAL A CA 1
ATOM 8058 C C . VAL A 1 1135 ? 20.736 -14.542 -51.300 1.00 98.12 1135 VAL A C 1
ATOM 8060 O O . VAL A 1 1135 ? 21.600 -14.798 -52.137 1.00 98.12 1135 VAL A O 1
ATOM 8063 N N . VAL A 1 1136 ? 19.768 -13.648 -51.517 1.00 98.19 1136 VAL A N 1
ATOM 8064 C CA . VAL A 1 1136 ? 19.564 -12.909 -52.773 1.00 98.19 1136 VAL A CA 1
ATOM 8065 C C . VAL A 1 1136 ? 19.411 -11.414 -52.506 1.00 98.19 1136 VAL A C 1
ATOM 8067 O O . VAL A 1 1136 ? 18.529 -10.996 -51.755 1.00 98.19 1136 VAL A O 1
ATOM 8070 N N . PHE A 1 1137 ? 20.247 -10.622 -53.172 1.00 97.81 1137 PHE A N 1
ATOM 8071 C CA . PHE A 1 1137 ? 20.203 -9.164 -53.187 1.00 97.81 1137 PHE A CA 1
ATOM 8072 C C . PHE A 1 1137 ? 19.770 -8.667 -54.575 1.00 97.81 1137 PHE A C 1
ATOM 8074 O O . PHE A 1 1137 ? 20.608 -8.513 -55.468 1.00 97.81 1137 PHE A O 1
ATOM 8081 N N . ASP A 1 1138 ? 18.467 -8.432 -54.762 1.00 97.88 1138 ASP A N 1
ATOM 8082 C CA . ASP A 1 1138 ? 17.932 -7.694 -55.919 1.00 97.88 1138 ASP A CA 1
ATOM 8083 C C . ASP A 1 1138 ? 17.988 -6.169 -55.703 1.00 97.88 1138 ASP A C 1
ATOM 8085 O O . ASP A 1 1138 ? 17.886 -5.414 -56.669 1.00 97.88 1138 ASP A O 1
ATOM 8089 N N . ASP A 1 1139 ? 18.200 -5.725 -54.457 1.00 97.12 1139 ASP A N 1
ATOM 8090 C CA . ASP A 1 1139 ? 18.540 -4.346 -54.087 1.00 97.12 1139 ASP A CA 1
ATOM 8091 C C . ASP A 1 1139 ? 20.003 -4.225 -53.615 1.00 97.12 1139 ASP A C 1
ATOM 8093 O O . ASP A 1 1139 ? 20.598 -5.198 -53.147 1.00 97.12 1139 ASP A O 1
ATOM 8097 N N . ALA A 1 1140 ? 20.592 -3.029 -53.718 1.00 95.19 1140 ALA A N 1
ATOM 8098 C CA . ALA A 1 1140 ? 22.026 -2.816 -53.486 1.00 95.19 1140 ALA A CA 1
ATOM 8099 C C . ALA A 1 1140 ? 22.465 -2.957 -52.012 1.00 95.19 1140 ALA A C 1
ATOM 8101 O O . ALA A 1 1140 ? 21.746 -2.561 -51.094 1.00 95.19 1140 ALA A O 1
ATOM 8102 N N . LEU A 1 1141 ? 23.693 -3.439 -51.790 1.00 94.06 1141 LEU A N 1
ATOM 8103 C CA . LEU A 1 1141 ? 24.416 -3.307 -50.516 1.00 94.06 1141 LEU A CA 1
ATOM 8104 C C . LEU A 1 1141 ? 25.283 -2.038 -50.562 1.00 94.06 1141 LEU A C 1
ATOM 8106 O O . LEU A 1 1141 ? 25.970 -1.806 -51.559 1.00 94.06 1141 LEU A O 1
ATOM 8110 N N . SER A 1 1142 ? 25.294 -1.239 -49.493 1.00 94.50 1142 SER A N 1
ATOM 8111 C CA . SER A 1 1142 ? 26.107 -0.014 -49.410 1.00 94.50 1142 SER A CA 1
ATOM 8112 C C . SER A 1 1142 ? 26.831 0.151 -48.068 1.00 94.50 1142 SER A C 1
ATOM 8114 O O . SER A 1 1142 ? 26.468 -0.478 -47.075 1.00 94.50 1142 SER A O 1
ATOM 8116 N N . SER A 1 1143 ? 27.876 0.986 -48.023 1.00 93.88 1143 SER A N 1
ATOM 8117 C CA . SER A 1 1143 ? 28.560 1.384 -46.784 1.00 93.88 1143 SER A CA 1
ATOM 8118 C C . SER A 1 1143 ? 29.129 2.805 -46.844 1.00 93.88 1143 SER A C 1
ATOM 8120 O O . SER A 1 1143 ? 29.497 3.295 -47.910 1.00 93.88 1143 SER A O 1
ATOM 8122 N N . GLN A 1 1144 ? 29.259 3.466 -45.688 1.00 87.12 1144 GLN A N 1
ATOM 8123 C CA . GLN A 1 1144 ? 29.861 4.811 -45.612 1.00 87.12 1144 GLN A CA 1
ATOM 8124 C C . GLN A 1 1144 ? 31.397 4.821 -45.662 1.00 87.12 1144 GLN A C 1
ATOM 8126 O O . GLN A 1 1144 ? 32.005 5.836 -45.999 1.00 87.12 1144 GLN A O 1
ATOM 8131 N N . SER A 1 1145 ? 32.040 3.700 -45.327 1.00 89.69 1145 SER A N 1
ATOM 8132 C CA . SER A 1 1145 ? 33.496 3.550 -45.369 1.00 89.69 1145 SER A CA 1
ATOM 8133 C C . SER A 1 1145 ? 33.913 2.117 -45.697 1.00 89.69 1145 SER A C 1
ATOM 8135 O O . SER A 1 1145 ? 33.075 1.228 -45.866 1.00 89.69 1145 SER A O 1
ATOM 8137 N N . ALA A 1 1146 ? 35.229 1.897 -45.760 1.00 90.62 1146 ALA A N 1
ATOM 8138 C CA . ALA A 1 1146 ? 35.846 0.591 -45.975 1.00 90.62 1146 ALA A CA 1
ATOM 8139 C C . ALA A 1 1146 ? 36.016 -0.264 -44.700 1.00 90.62 1146 ALA A C 1
ATOM 8141 O O . ALA A 1 1146 ? 36.622 -1.333 -44.757 1.00 90.62 1146 ALA A O 1
ATOM 8142 N N . THR A 1 1147 ? 35.514 0.195 -43.547 1.00 92.88 1147 THR A N 1
ATOM 8143 C CA . THR A 1 1147 ? 35.603 -0.555 -42.279 1.00 92.88 1147 THR A CA 1
ATOM 8144 C C . THR A 1 1147 ? 34.620 -1.727 -42.120 1.00 92.88 1147 THR A C 1
ATOM 8146 O O . THR A 1 1147 ? 34.987 -2.657 -41.401 1.00 92.88 1147 THR A O 1
ATOM 8149 N N . PRO A 1 1148 ? 33.420 -1.756 -42.743 1.00 94.31 1148 PRO A N 1
ATOM 8150 C CA . PRO A 1 1148 ? 32.504 -2.885 -42.593 1.00 94.31 1148 PRO A CA 1
ATOM 8151 C C . PRO A 1 1148 ? 33.005 -4.164 -43.255 1.00 94.31 1148 PRO A C 1
ATOM 8153 O O . PRO A 1 1148 ? 33.825 -4.136 -44.179 1.00 94.31 1148 PRO A O 1
ATOM 8156 N N . THR A 1 1149 ? 32.463 -5.295 -42.811 1.00 95.12 1149 THR A N 1
ATOM 8157 C CA . THR A 1 1149 ? 32.859 -6.626 -43.286 1.00 95.12 1149 THR A CA 1
ATOM 8158 C C . THR A 1 1149 ? 31.682 -7.428 -43.834 1.00 95.12 1149 THR A C 1
ATOM 8160 O O . THR A 1 1149 ? 30.605 -7.469 -43.244 1.00 95.12 1149 THR A O 1
ATOM 8163 N N . LEU A 1 1150 ? 31.905 -8.099 -44.965 1.00 95.50 1150 LEU A N 1
ATOM 8164 C CA . LEU A 1 1150 ? 31.028 -9.126 -45.529 1.00 95.50 1150 LEU A CA 1
ATOM 8165 C C . LEU A 1 1150 ? 31.791 -10.452 -45.531 1.00 95.50 1150 LEU A C 1
ATOM 8167 O O . LEU A 1 1150 ? 32.943 -10.511 -45.970 1.00 95.50 1150 LEU A O 1
ATOM 8171 N N . LYS A 1 1151 ? 31.168 -11.522 -45.044 1.00 95.88 1151 LYS A N 1
ATOM 8172 C CA . LYS A 1 1151 ? 31.849 -12.804 -44.858 1.00 95.88 1151 LYS A CA 1
ATOM 8173 C C . LYS A 1 1151 ? 30.908 -13.975 -45.105 1.00 95.88 1151 LYS A C 1
ATOM 8175 O O . LYS A 1 1151 ? 29.992 -14.216 -44.324 1.00 95.88 1151 LYS A O 1
ATOM 8180 N N . LYS A 1 1152 ? 31.151 -14.737 -46.169 1.00 95.06 1152 LYS A N 1
ATOM 8181 C CA . LYS A 1 1152 ? 30.487 -16.024 -46.417 1.00 95.06 1152 LYS A CA 1
ATOM 8182 C C . LYS A 1 1152 ? 31.298 -17.143 -45.756 1.00 95.06 1152 LYS A C 1
ATOM 8184 O O . LYS A 1 1152 ? 32.521 -17.154 -45.848 1.00 95.06 1152 LYS A O 1
ATOM 8189 N N . THR A 1 1153 ? 30.629 -18.077 -45.080 1.00 94.69 1153 THR A N 1
ATOM 8190 C CA . THR A 1 1153 ? 31.266 -19.292 -44.522 1.00 94.69 1153 THR A CA 1
ATOM 8191 C C . THR A 1 1153 ? 30.431 -20.564 -44.669 1.00 94.69 1153 THR A C 1
ATOM 8193 O O . THR A 1 1153 ? 31.003 -21.652 -44.671 1.00 94.69 1153 THR A O 1
ATOM 8196 N N . GLY A 1 1154 ? 29.103 -20.458 -44.791 1.00 90.00 1154 GLY A N 1
ATOM 8197 C CA . GLY A 1 1154 ? 28.230 -21.616 -45.034 1.00 90.00 1154 GLY A CA 1
ATOM 8198 C C . GLY A 1 1154 ? 28.356 -22.170 -46.454 1.00 90.00 1154 GLY A C 1
ATOM 8199 O O . GLY A 1 1154 ? 28.862 -21.477 -47.341 1.00 90.00 1154 GLY A O 1
ATOM 8200 N N . SER A 1 1155 ? 27.840 -23.376 -46.716 1.00 92.00 1155 SER A N 1
ATOM 8201 C CA . SER A 1 1155 ? 27.954 -24.001 -48.049 1.00 92.00 1155 SER A CA 1
ATOM 8202 C C . SER A 1 1155 ? 26.948 -23.478 -49.088 1.00 92.00 1155 SER A C 1
ATOM 8204 O O . SER A 1 1155 ? 27.056 -23.802 -50.269 1.00 92.00 1155 SER A O 1
ATOM 8206 N N . GLY A 1 1156 ? 25.995 -22.643 -48.658 1.00 93.38 1156 GLY A N 1
ATOM 8207 C CA . GLY A 1 1156 ? 24.866 -22.168 -49.460 1.00 93.38 1156 GLY A CA 1
ATOM 8208 C C . GLY A 1 1156 ? 25.183 -21.135 -50.551 1.00 93.38 1156 GLY A C 1
ATOM 8209 O O . GLY A 1 1156 ? 26.309 -20.648 -50.666 1.00 93.38 1156 GLY A O 1
ATOM 8210 N N . GLU A 1 1157 ? 24.172 -20.742 -51.323 1.00 95.75 1157 GLU A N 1
ATOM 8211 C CA . GLU A 1 1157 ? 24.290 -19.799 -52.447 1.00 95.75 1157 GLU A CA 1
ATOM 8212 C C . GLU A 1 1157 ? 24.177 -18.327 -51.995 1.00 95.75 1157 GLU A C 1
ATOM 8214 O O . GLU A 1 1157 ? 23.360 -17.984 -51.140 1.00 95.75 1157 GLU A O 1
ATOM 8219 N N . LEU A 1 1158 ? 24.969 -17.439 -52.603 1.00 96.12 1158 LEU A N 1
ATOM 8220 C CA . LEU A 1 1158 ? 24.843 -15.983 -52.481 1.00 96.12 1158 LEU A CA 1
ATOM 8221 C C . LEU A 1 1158 ? 24.714 -15.376 -53.882 1.00 96.12 1158 LEU A C 1
ATOM 8223 O O . LEU A 1 1158 ? 25.624 -15.524 -54.696 1.00 96.12 1158 LEU A O 1
ATOM 8227 N N . LEU A 1 1159 ? 23.605 -14.684 -54.147 1.00 95.56 1159 LEU A N 1
ATOM 8228 C CA . LEU A 1 1159 ? 23.360 -13.949 -55.387 1.00 95.56 1159 LEU A CA 1
ATOM 8229 C C . LEU A 1 1159 ? 23.328 -12.442 -55.131 1.00 95.56 1159 LEU A C 1
ATOM 8231 O O . LEU A 1 1159 ? 22.610 -11.962 -54.254 1.00 95.56 1159 LEU A O 1
ATOM 8235 N N . LEU A 1 1160 ? 24.085 -11.712 -55.947 1.00 93.75 1160 LEU A N 1
ATOM 8236 C CA . LEU A 1 1160 ? 24.166 -10.255 -55.966 1.00 93.75 1160 LEU A CA 1
ATOM 8237 C C . LEU A 1 1160 ? 23.682 -9.803 -57.350 1.00 93.75 1160 LEU A C 1
ATOM 8239 O O . LEU A 1 1160 ? 24.447 -9.817 -58.313 1.00 93.75 1160 LEU A O 1
ATOM 8243 N N . ASN A 1 1161 ? 22.384 -9.516 -57.462 1.00 94.19 1161 ASN A N 1
ATOM 8244 C CA . ASN A 1 1161 ? 21.731 -9.131 -58.717 1.00 94.19 1161 ASN A CA 1
ATOM 8245 C C . ASN A 1 1161 ? 21.750 -7.603 -58.920 1.00 94.19 1161 ASN A C 1
ATOM 8247 O O . ASN A 1 1161 ? 21.780 -7.133 -60.058 1.00 94.19 1161 ASN A O 1
ATOM 8251 N N . ALA A 1 1162 ? 21.759 -6.834 -57.826 1.00 90.81 1162 ALA A N 1
ATOM 8252 C CA . ALA A 1 1162 ? 22.002 -5.393 -57.822 1.00 90.81 1162 ALA A CA 1
ATOM 8253 C C . ALA A 1 1162 ? 23.497 -5.038 -57.937 1.00 90.81 1162 ALA A C 1
ATOM 8255 O O . ALA A 1 1162 ? 24.375 -5.883 -57.752 1.00 90.81 1162 ALA A O 1
ATOM 8256 N N . SER A 1 1163 ? 23.799 -3.757 -58.195 1.00 79.19 1163 SER A N 1
ATOM 8257 C CA . SER A 1 1163 ? 25.180 -3.270 -58.094 1.00 79.19 1163 SER A CA 1
ATOM 8258 C C . SER A 1 1163 ? 25.660 -3.238 -56.638 1.00 79.19 1163 SER A C 1
ATOM 8260 O O . SER A 1 1163 ? 24.909 -2.917 -55.717 1.00 79.19 1163 SER A O 1
ATOM 8262 N N . MET A 1 1164 ? 26.950 -3.527 -56.469 1.00 81.88 1164 MET A N 1
ATOM 8263 C CA . MET A 1 1164 ? 27.695 -3.470 -55.213 1.00 81.88 1164 MET A CA 1
ATOM 8264 C C . MET A 1 1164 ? 28.645 -2.261 -55.154 1.00 81.88 1164 MET A C 1
ATOM 8266 O O . MET A 1 1164 ? 29.413 -2.150 -54.204 1.00 81.88 1164 MET A O 1
ATOM 8270 N N . ASP A 1 1165 ? 28.611 -1.351 -56.141 1.00 80.19 1165 ASP A N 1
ATOM 8271 C CA . ASP A 1 1165 ? 29.529 -0.195 -56.242 1.00 80.19 1165 ASP A CA 1
ATOM 8272 C C . ASP A 1 1165 ? 29.469 0.741 -55.014 1.00 80.19 1165 ASP A C 1
ATOM 8274 O O . ASP A 1 1165 ? 30.404 1.499 -54.758 1.00 80.19 1165 ASP A O 1
ATOM 8278 N N . GLY A 1 1166 ? 28.368 0.693 -54.254 1.00 81.50 1166 GLY A N 1
ATOM 8279 C CA . GLY A 1 1166 ? 28.185 1.435 -53.006 1.00 81.50 1166 GLY A CA 1
ATOM 8280 C C . GLY A 1 1166 ? 28.770 0.764 -51.758 1.00 81.50 1166 GLY A C 1
ATOM 8281 O O . GLY A 1 1166 ? 28.804 1.407 -50.711 1.00 81.50 1166 GLY A O 1
ATOM 8282 N N . PHE A 1 1167 ? 29.205 -0.500 -51.816 1.00 90.69 1167 PHE A N 1
ATOM 8283 C CA . PHE A 1 1167 ? 29.830 -1.194 -50.687 1.00 90.69 1167 PHE A CA 1
ATOM 8284 C C . PHE A 1 1167 ? 31.353 -1.062 -50.764 1.00 90.69 1167 PHE A C 1
ATOM 8286 O O . PHE A 1 1167 ? 32.020 -1.688 -51.584 1.00 90.69 1167 PHE A O 1
ATOM 8293 N N . LEU A 1 1168 ? 31.908 -0.248 -49.869 1.00 90.94 1168 LEU A N 1
ATOM 8294 C CA . LEU A 1 1168 ? 33.339 0.060 -49.804 1.00 90.94 1168 LEU A CA 1
ATOM 8295 C C . LEU A 1 1168 ? 34.117 -0.902 -48.883 1.00 90.94 1168 LEU A C 1
ATOM 8297 O O . LEU A 1 1168 ? 35.344 -0.825 -48.820 1.00 90.94 1168 LEU A O 1
ATOM 8301 N N . GLY A 1 1169 ? 33.408 -1.752 -48.129 1.00 88.56 1169 GLY A N 1
ATOM 8302 C CA . GLY A 1 1169 ? 33.941 -2.633 -47.085 1.00 88.56 1169 GLY A CA 1
ATOM 8303 C C . GLY A 1 1169 ? 34.753 -3.836 -47.580 1.00 88.56 1169 GLY A C 1
ATOM 8304 O O . GLY A 1 1169 ? 34.901 -4.093 -48.774 1.00 88.56 1169 GLY A O 1
ATOM 8305 N N . THR A 1 1170 ? 35.273 -4.620 -46.633 1.00 90.38 1170 THR A N 1
ATOM 8306 C CA . THR A 1 1170 ? 36.063 -5.825 -46.936 1.00 90.38 1170 THR A CA 1
ATOM 8307 C C . THR A 1 1170 ? 35.160 -7.050 -47.077 1.00 90.38 1170 THR A C 1
ATOM 8309 O O . THR A 1 1170 ? 34.496 -7.445 -46.119 1.00 90.38 1170 THR A O 1
ATOM 8312 N N . ALA A 1 1171 ? 35.166 -7.684 -48.251 1.00 89.75 1171 ALA A N 1
ATOM 8313 C CA . ALA A 1 1171 ? 34.450 -8.934 -48.505 1.00 89.75 1171 ALA A CA 1
ATOM 8314 C C . ALA A 1 1171 ? 35.373 -10.165 -48.421 1.00 89.75 1171 ALA A C 1
ATOM 8316 O O . ALA A 1 1171 ? 36.534 -10.119 -48.829 1.00 89.75 1171 ALA A O 1
ATOM 8317 N N . SER A 1 1172 ? 34.838 -11.277 -47.920 1.00 91.88 1172 SER A N 1
ATOM 8318 C CA . SER A 1 1172 ? 35.500 -12.583 -47.829 1.00 91.88 1172 SER A CA 1
ATOM 8319 C C . SER A 1 1172 ? 34.508 -13.712 -48.129 1.00 91.88 1172 SER A C 1
ATOM 8321 O O . SER A 1 1172 ? 33.337 -13.630 -47.745 1.00 91.88 1172 SER A O 1
ATOM 8323 N N . PHE A 1 1173 ? 34.974 -14.735 -48.849 1.00 87.19 1173 PHE A N 1
ATOM 8324 C CA . PHE A 1 1173 ? 34.169 -15.828 -49.403 1.00 87.19 1173 PHE A CA 1
ATOM 8325 C C . PHE A 1 1173 ? 34.913 -17.166 -49.320 1.00 87.19 1173 PHE A C 1
ATOM 8327 O O . PHE A 1 1173 ? 36.167 -17.119 -49.329 1.00 87.19 1173 PHE A O 1
#

Secondary structure (DSSP, 8-state):
----HHHHHHHHHHHHHHHHHHT-----------------------EEEEEEEEPPEEEESSEEEEEEEEEEEE---STT--EEEEEETT-EEEEEEGGGPEEEE---TT-------S---EEEEEEEESTT-EEEEEEEEEEEEEE-SS-SEEEEEEEETT-EEEEEEEEEEEEEE---SSS--EEEEEEEEBSEEEEEEEEEEEEEEE-SSS-EEEEEEETTEEEEE-SSEEEEEEEESSS-EEEEEESSEEEEE-TT-EEEEEEEESS-EEEEEE-STT-EEEE-SEEEEEEEE--SS----EEEEEESS-EEEE-S-EEEEEE-SSSS-EEEEEEETT-EEEE-S-EEEEEES-SS-EEEEEE-EE-TTT-SEE--EEEE--TT-EEEEEESSEEEEEESEEEEEESSEEEEEEEEEEEEEE-STTT--EEEEEES-EEEEEEEEEEEEE-TT----EEEEE--------S---GGG-SEEEEEEEEESS-EEEE-SS-EEEEES--TTB-SEEEE-SSEEEPPP-SS-TTTT-EEEE-SSEEEES-----TT-EEEEEEEEEEESS-TTBSS---SS---S----BSS-TTSEEEEEEEEEE--S---HHHHHHHHHHTT-----TT--S----SEEEE--------------SHHHHHHHHH-TT-SEEE-SS-EE-SS-----S---SEEEEE-TT-EEESSS--EEEE--SS-EEEEES-EEES-B--TT---SSS--S--SEEEE--SSTTGGG---EEEE-TT-EEES-B--TT-S-SSEEEEEEEEEE-TT-EEES-B-SB-SSEEEEEEEEE-TT-EEES-EESBSSSEEE----TTGGG-HHHHTTSSPPPEEEE-TT-EEES-EE-GGG---B-SSEEE-SSEEEE-TTEEEES-EESSB-SSEEE--S-TTS--EEEESSEEEES-EESSB-SSEEESSEEEESS-EEEES-EESSB-SSEEESSEEEE-S-EEEES-EESB-SSEEESSEEEESSEEEES-EESSB-SSEEESSEEEE-TTEEEES-EESB-SSEEE---B-TTS-B----EEEE-S-EEEES-EESSS-SSEEESSEEEE-PPTT-EEEEES-EETTEE-SEEE-TT-EEEE--SSEEEESS-EEESSS--EEEE-SSSEEEE-S--TT--SEEE-

pLDDT: mean 81.48, std 18.21, range [22.11, 98.88]

Sequence (1173 aa):
MTLSRGAIGNLVNRYRAVLRKCRMMNVFGSLAVAGMLVAGNAGFAGAEELSGDISPISLSGDTRNIIGVGDISLRSTEPALRYLINVSGQGQLDISMSNGSPMAVGHADGIYLKDYSDSDQYASAFHVAGSGSSGSFVGTGTFSMVGGGKLLGVCAFLSESKGTLTLSGDITGEAEAVMNGSNGYASFAAAAAGGNLVFGGDRTTLRAKASTGNNANGAFVKYGGMIDFASKSVLIESKNTDSNSVGINCADGTVKTSADTDLDIVVEGNKATTGIQLTASSSDVQLAGNLDLTATQTGQDSFASVLGISNDSGKMVVSGPTSLRLVTNAPFDAKGITASGKADMSFLGDVEIAVTGSASGSALYTTYRYDYSTQAGICPVISLGTDGKAVTLNSSGYGINNQGGSVSLTGQRINITGSTGVFVEGGGNENVFADVRFDGPTTINADKAIVTSIKAGEQVGASVTFAYNPTPINVPVTKESADSKVRGSVTGSSGTINKENAGSLAFYGDISNFSGVFNQKGGTTFLSEGAAGYFGKAQLAVTGGALVAPTLSFQKTGTLTLAGGTLETGTGQIFTSALNADGDMKDPGAVKLSDSNWKFDSGVIAFDDAKYNIVYAQTAAGLLGAGNVAADNVSGSGSAKEITFTGTLVELPPGDPDSFETLQKAVLDTGIDSIKLGSDIVLSKRLQGTTPVARSLAIDGNGHTISGAYPGLWFKGMDSGTVSIQNIAFDGLKTSSGDRYEGPVSFGPAIFFDMGYFAYNWKSTAKLIIGDGVQFRNTESVGDGAGGAVRTAHGIVEIGNNVSFINCTGGSGGGLYSESFTTIGDNVVFEGNKGRRGGALNVVDDYGGYLTDPNYASGARRVKYVHIGKNALFKNNSVELLGSGGNGGAIEVQSGELSIDDGATFTGNTSKSTGGAIAVCDWSPQLPAKAVLGSATFIQNSAGSYGGAIINEGDVRFNGPVSFVENTAGKIGGAVCNLNTLNMAAESAFSKNTAGVGGGLYNEGIASLGKASFIENAAADGGGAVFNVHQLTFADGAVFSGNSATDGGAVYNDFSADKDGNVVSDGSLTFNGGARFTGNTASGLGGAIYNTRSITLNPGAGQEIVFSGNTDSTGSNAIFMGDGSSLDITGDGKVVFDDALSSQSATPTLKKTGSGELLLNASMDGFLGTASF

Radius of gyration: 44.3 Å; chains: 1; bounding box: 125×73×122 Å